Protein 5I4M (pdb70)

B-factor: mean 16.8, std 9.2, range [5.54, 63.01]

Structure (mmCIF, N/CA/C/O backbone):
data_5I4M
#
_entry.id   5I4M
#
_cell.length_a   47.460
_cell.length_b   124.230
_cell.length_c   77.040
_cell.angle_alpha   90.000
_cell.angle_beta   101.940
_cell.angle_gamma   90.000
#
_symmetry.space_group_name_H-M   'P 1 21 1'
#
loop_
_entity.id
_entity.type
_entity.pdbx_description
1 polymer 'Amidase, hydantoinase/carbamoylase family'
2 non-polymer 'ZINC ION'
3 non-polymer '3-PHOSPHOGLYCERIC ACID'
4 water water
#
loop_
_atom_site.group_PDB
_atom_site.id
_atom_site.type_symbol
_atom_site.label_atom_id
_atom_site.label_alt_id
_atom_site.label_comp_id
_atom_site.label_asym_id
_atom_site.label_entity_id
_atom_site.label_seq_id
_atom_site.pdbx_PDB_ins_code
_atom_site.Cartn_x
_atom_site.Cartn_y
_atom_site.Cartn_z
_atom_site.occupancy
_atom_site.B_iso_or_equiv
_atom_site.auth_seq_id
_atom_site.auth_comp_id
_atom_site.auth_asym_id
_atom_site.auth_atom_id
_atom_site.pdbx_PDB_model_num
ATOM 1 N N . ALA A 1 20 ? 9.440 -23.170 29.663 1.00 57.34 12 ALA A N 1
ATOM 2 C CA . ALA A 1 20 ? 8.668 -21.940 29.525 1.00 55.40 12 ALA A CA 1
ATOM 3 C C . ALA A 1 20 ? 9.085 -20.928 30.582 1.00 53.94 12 ALA A C 1
ATOM 4 O O . ALA A 1 20 ? 8.743 -19.750 30.494 1.00 50.78 12 ALA A O 1
ATOM 6 N N . LEU A 1 21 ? 9.821 -21.401 31.589 1.00 55.76 13 LEU A N 1
ATOM 7 C CA . LEU A 1 21 ? 10.360 -20.542 32.637 1.00 53.66 13 LEU A CA 1
ATOM 8 C C . LEU A 1 21 ? 11.883 -20.563 32.674 1.00 46.74 13 LEU A C 1
ATOM 9 O O . LEU A 1 21 ? 12.475 -20.046 33.629 1.00 47.65 13 LEU A O 1
ATOM 11 N N . ASP A 1 22 ? 12.530 -21.153 31.667 1.00 42.43 14 ASP A N 1
ATOM 12 C CA . ASP A 1 22 ? 13.984 -21.147 31.560 1.00 42.24 14 ASP A CA 1
ATOM 13 C C . ASP A 1 22 ? 14.484 -19.722 31.363 1.00 38.87 14 ASP A C 1
ATOM 14 O O . ASP A 1 22 ? 14.301 -19.135 30.292 1.00 39.54 14 ASP A O 1
ATOM 19 N N . THR A 1 23 ? 15.137 -19.171 32.383 1.00 37.66 15 THR A N 1
ATOM 20 C CA . THR A 1 23 ? 15.613 -17.796 32.364 1.00 32.40 15 THR A CA 1
ATOM 21 C C . THR A 1 23 ? 17.119 -17.701 32.161 1.00 31.60 15 THR A C 1
ATOM 22 O O . THR A 1 23 ? 17.681 -16.614 32.308 1.00 31.10 15 THR A O 1
ATOM 26 N N . SER A 1 24 ? 17.782 -18.812 31.821 1.00 31.88 16 SER A N 1
ATOM 27 C CA . SER A 1 24 ? 19.236 -18.794 31.661 1.00 35.13 16 SER A CA 1
ATOM 28 C C . SER A 1 24 ? 19.671 -17.911 30.496 1.00 34.72 16 SER A C 1
ATOM 29 O O . SER A 1 24 ? 20.791 -17.388 30.498 1.00 31.52 16 SER A O 1
ATOM 32 N N . ILE A 1 25 ? 18.811 -17.733 29.499 1.00 26.63 17 ILE A N 1
ATOM 33 C CA . ILE A 1 25 ? 19.087 -16.827 28.392 1.00 24.20 17 ILE A CA 1
ATOM 34 C C . ILE A 1 25 ? 18.536 -15.459 28.779 1.00 23.01 17 ILE A C 1
ATOM 35 O O . ILE A 1 25 ? 17.322 -15.243 28.769 1.00 24.42 17 ILE A O 1
ATOM 40 N N . LYS A 1 26 ? 19.423 -14.532 29.130 1.00 26.17 18 LYS A N 1
ATOM 41 C CA . LYS A 1 26 ? 18.980 -13.239 29.629 1.00 16.20 18 LYS A CA 1
ATOM 42 C C . LYS A 1 26 ? 20.001 -12.176 29.255 1.00 15.47 18 LYS A C 1
ATOM 43 O O . LYS A 1 26 ? 21.142 -12.479 28.898 1.00 17.30 18 LYS A O 1
ATOM 49 N N . VAL A 1 27 ? 19.571 -10.921 29.327 1.00 14.59 19 VAL A N 1
ATOM 50 C CA . VAL A 1 27 ? 20.423 -9.827 28.882 1.00 13.90 19 VAL A CA 1
ATOM 51 C C . VAL A 1 27 ? 21.464 -9.512 29.950 1.00 14.29 19 VAL A C 1
ATOM 52 O O . VAL A 1 27 ? 21.367 -9.940 31.107 1.00 15.06 19 VAL A O 1
ATOM 56 N N . ASP A 1 28 ? 22.488 -8.770 29.535 1.00 13.96 20 ASP A N 1
ATOM 57 C CA . ASP A 1 28 ? 23.468 -8.168 30.437 1.00 17.49 20 ASP A CA 1
ATOM 58 C C . ASP A 1 28 ? 22.930 -6.784 30.783 1.00 17.02 20 ASP A C 1
ATOM 59 O O . ASP A 1 28 ? 23.085 -5.838 30.010 1.00 15.50 20 ASP A O 1
ATOM 64 N N . GLY A 1 29 ? 22.275 -6.666 31.942 1.00 15.62 21 GLY A N 1
ATOM 65 C CA . GLY A 1 29 ? 21.586 -5.424 32.266 1.00 15.60 21 GLY A CA 1
ATOM 66 C C . GLY A 1 29 ? 22.522 -4.240 32.438 1.00 15.88 21 GLY A C 1
ATOM 67 O O . GLY A 1 29 ? 22.184 -3.112 32.073 1.00 16.63 21 GLY A O 1
ATOM 68 N N . ARG A 1 30 ? 23.701 -4.473 33.015 1.00 14.03 22 ARG A N 1
ATOM 69 C CA . ARG A 1 30 ? 24.648 -3.378 33.189 1.00 13.71 22 ARG A CA 1
ATOM 70 C C . ARG A 1 30 ? 25.202 -2.918 31.851 1.00 16.67 22 ARG A C 1
ATOM 71 O O . ARG A 1 30 ? 25.357 -1.713 31.619 1.00 18.32 22 ARG A O 1
ATOM 79 N N . ARG A 1 31 ? 25.505 -3.861 30.957 1.00 15.14 23 ARG A N 1
ATOM 80 C CA . ARG A 1 31 ? 25.978 -3.485 29.631 1.00 13.74 23 ARG A CA 1
ATOM 81 C C . ARG A 1 31 ? 24.963 -2.601 28.921 1.00 14.54 23 ARG A C 1
ATOM 82 O O . ARG A 1 31 ? 25.328 -1.586 28.318 1.00 14.74 23 ARG A O 1
ATOM 90 N N . LEU A 1 32 ? 23.676 -2.961 29.002 1.00 12.05 24 LEU A N 1
ATOM 91 C CA . LEU A 1 32 ? 22.630 -2.153 28.386 1.00 10.70 24 LEU A CA 1
ATOM 92 C C . LEU A 1 32 ? 22.524 -0.782 29.053 1.00 11.58 24 LEU A C 1
ATOM 93 O O . LEU A 1 32 ? 22.484 0.249 28.375 1.00 10.33 24 LEU A O 1
ATOM 98 N N . TRP A 1 33 ? 22.470 -0.756 30.388 1.00 12.46 25 TRP A N 1
ATOM 99 C CA . TRP A 1 33 ? 22.390 0.510 31.110 1.00 15.22 25 TRP A CA 1
ATOM 100 C C . TRP A 1 33 ? 23.561 1.420 30.767 1.00 16.78 25 TRP A C 1
ATOM 101 O O . TRP A 1 33 ? 23.375 2.615 30.503 1.00 11.27 25 TRP A O 1
ATOM 112 N N . ASP A 1 34 ? 24.783 0.876 30.776 1.00 14.72 26 ASP A N 1
ATOM 113 C CA . ASP A 1 34 ? 25.944 1.699 30.447 1.00 13.40 26 ASP A CA 1
ATOM 114 C C . ASP A 1 34 ? 25.874 2.215 29.017 1.00 14.86 26 ASP A C 1
ATOM 115 O O . ASP A 1 34 ? 26.311 3.337 28.739 1.00 12.88 26 ASP A O 1
ATOM 120 N N . SER A 1 35 ? 25.320 1.426 28.094 1.00 14.37 27 SER A N 1
ATOM 121 C CA . SER A 1 35 ? 25.188 1.938 26.740 1.00 10.60 27 SER A CA 1
ATOM 122 C C . SER A 1 35 ? 24.202 3.099 26.695 1.00 13.79 27 SER A C 1
ATOM 123 O O . SER A 1 35 ? 24.415 4.056 25.941 1.00 10.01 27 SER A O 1
ATOM 126 N N . LEU A 1 36 ? 23.150 3.056 27.526 1.00 9.63 28 LEU A N 1
ATOM 127 C CA . LEU A 1 36 ? 22.226 4.184 27.606 1.00 11.02 28 LEU A CA 1
ATOM 128 C C . LEU A 1 36 ? 22.913 5.417 28.180 1.00 11.57 28 LEU A C 1
ATOM 129 O O . LEU A 1 36 ? 22.735 6.527 27.669 1.00 10.09 28 LEU A O 1
ATOM 134 N N . MET A 1 37 ? 23.717 5.239 29.231 1.00 11.05 29 MET A N 1
ATOM 135 C CA . MET A 1 37 ? 24.424 6.380 29.794 1.00 11.39 29 MET A CA 1
ATOM 136 C C . MET A 1 37 ? 25.429 6.951 28.801 1.00 10.38 29 MET A C 1
ATOM 137 O O . MET A 1 37 ? 25.660 8.165 28.780 1.00 14.53 29 MET A O 1
ATOM 142 N N . GLU A 1 38 ? 26.027 6.095 27.974 1.00 13.59 30 GLU A N 1
ATOM 143 C CA . GLU A 1 38 ? 27.020 6.557 27.010 1.00 12.55 30 GLU A CA 1
ATOM 144 C C . GLU A 1 38 ? 26.363 7.373 25.896 1.00 11.20 30 GLU A C 1
ATOM 145 O O . GLU A 1 38 ? 26.809 8.478 25.577 1.00 12.82 30 GLU A O 1
ATOM 151 N N . VAL A 1 39 ? 25.286 6.854 25.306 1.00 9.23 31 VAL A N 1
ATOM 152 C CA . VAL A 1 39 ? 24.606 7.619 24.261 1.00 13.31 31 VAL A CA 1
ATOM 153 C C . VAL A 1 39 ? 23.942 8.877 24.824 1.00 10.80 31 VAL A C 1
ATOM 154 O O . VAL A 1 39 ? 23.786 9.878 24.110 1.00 10.51 31 VAL A O 1
ATOM 158 N N . ALA A 1 40 ? 23.566 8.871 26.105 1.00 9.29 32 ALA A N 1
ATOM 159 C CA . ALA A 1 40 ? 22.984 10.069 26.706 1.00 11.71 32 ALA A CA 1
ATOM 160 C C . ALA A 1 40 ? 23.938 11.262 26.693 1.00 12.30 32 ALA A C 1
ATOM 161 O O . ALA A 1 40 ? 23.482 12.397 26.850 1.00 13.22 32 ALA A O 1
ATOM 163 N N . LYS A 1 41 ? 25.250 11.037 26.546 1.00 9.87 33 LYS A N 1
ATOM 164 C CA . LYS A 1 41 ? 26.182 12.160 26.454 1.00 10.42 33 LYS A CA 1
ATOM 165 C C . LYS A 1 41 ? 26.023 12.950 25.159 1.00 14.36 33 LYS A C 1
ATOM 166 O O . LYS A 1 41 ? 26.438 14.114 25.096 1.00 12.67 33 LYS A O 1
ATOM 172 N N . ILE A 1 42 ? 25.458 12.337 24.122 1.00 10.63 34 ILE A N 1
ATOM 173 C CA . ILE A 1 42 ? 25.392 12.941 22.797 1.00 9.60 34 ILE A CA 1
ATOM 174 C C . ILE A 1 42 ? 24.184 13.871 22.782 1.00 9.04 34 ILE A C 1
ATOM 175 O O . ILE A 1 42 ? 23.045 13.430 22.623 1.00 10.18 34 ILE A O 1
ATOM 180 N N . GLY A 1 43 ? 24.436 15.169 22.948 1.00 11.04 35 GLY A N 1
ATOM 181 C CA . GLY A 1 43 ? 23.370 16.135 23.127 1.00 12.30 35 GLY A CA 1
ATOM 182 C C . GLY A 1 43 ? 22.926 16.318 24.560 1.00 16.23 35 GLY A C 1
ATOM 183 O O . GLY A 1 43 ? 21.819 16.819 24.792 1.00 10.13 35 GLY A O 1
ATOM 184 N N . ALA A 1 44 ? 23.746 15.924 25.534 1.00 11.70 36 ALA A N 1
ATOM 185 C CA . ALA A 1 44 ? 23.350 16.059 26.931 1.00 12.08 36 ALA A CA 1
ATOM 186 C C . ALA A 1 44 ? 23.040 17.512 27.272 1.00 16.68 36 ALA A C 1
ATOM 187 O O . ALA A 1 44 ? 23.726 18.436 26.825 1.00 15.28 36 ALA A O 1
ATOM 189 N N . THR A 1 45 ? 21.990 17.719 28.057 1.00 12.81 37 THR A N 1
ATOM 190 C CA . THR A 1 45 ? 21.615 19.068 28.446 1.00 16.28 37 THR A CA 1
ATOM 191 C C . THR A 1 45 ? 21.946 19.310 29.913 1.00 16.48 37 THR A C 1
ATOM 192 O O . THR A 1 45 ? 22.100 18.363 30.693 1.00 15.51 37 THR A O 1
ATOM 196 N N . PRO A 1 46 ? 22.063 20.573 30.329 1.00 14.40 38 PRO A N 1
ATOM 197 C CA . PRO A 1 46 ? 22.361 20.848 31.748 1.00 17.31 38 PRO A CA 1
ATOM 198 C C . PRO A 1 46 ? 21.375 20.220 32.723 1.00 20.01 38 PRO A C 1
ATOM 199 O O . PRO A 1 46 ? 21.779 19.828 33.822 1.00 16.77 38 PRO A O 1
ATOM 203 N N . LYS A 1 47 ? 20.096 20.104 32.364 1.00 16.93 39 LYS A N 1
ATOM 204 C CA . LYS A 1 47 ? 19.125 19.483 33.259 1.00 18.48 39 LYS A CA 1
ATOM 205 C C . LYS A 1 47 ? 19.183 17.960 33.240 1.00 20.58 39 LYS A C 1
ATOM 206 O O . LYS A 1 47 ? 18.377 17.318 33.925 1.00 18.49 39 LYS A O 1
ATOM 212 N N . GLY A 1 48 ? 20.100 17.369 32.479 1.00 18.91 40 GLY A N 1
ATOM 213 C CA . GLY A 1 48 ? 20.265 15.931 32.464 1.00 15.68 40 GLY A CA 1
ATOM 214 C C . GLY A 1 48 ? 19.435 15.204 31.436 1.00 15.08 40 GLY A C 1
ATOM 215 O O . GLY A 1 48 ? 19.228 13.995 31.576 1.00 15.58 40 GLY A O 1
ATOM 216 N N . GLY A 1 49 ? 18.921 15.909 30.427 1.00 10.80 41 GLY A N 1
ATOM 217 C CA . GLY A 1 49 ? 18.218 15.312 29.322 1.00 9.95 41 GLY A CA 1
ATOM 218 C C . GLY A 1 49 ? 19.046 15.307 28.054 1.00 13.56 41 GLY A C 1
ATOM 219 O O . GLY A 1 49 ? 20.285 15.366 28.076 1.00 11.95 41 GLY A O 1
ATOM 220 N N . VAL A 1 50 ? 18.352 15.231 26.927 1.00 8.93 42 VAL A N 1
ATOM 221 C CA . VAL A 1 50 ? 18.986 15.097 25.623 1.00 9.46 42 VAL A CA 1
ATOM 222 C C . VAL A 1 50 ? 18.281 16.030 24.651 1.00 11.36 42 VAL A C 1
ATOM 223 O O . VAL A 1 50 ? 17.053 15.990 24.528 1.00 11.59 42 VAL A O 1
ATOM 227 N N . CYS A 1 51 ? 19.054 16.862 23.965 1.00 11.87 43 CYS A N 1
ATOM 228 C CA . CYS A 1 51 ? 18.556 17.711 22.886 1.00 8.51 43 CYS A CA 1
ATOM 229 C C . CYS A 1 51 ? 19.278 17.258 21.623 1.00 8.48 43 CYS A C 1
ATOM 230 O O . CYS A 1 51 ? 20.364 17.753 21.305 1.00 11.13 43 CYS A O 1
ATOM 233 N N . ARG A 1 52 ? 18.678 16.294 20.914 1.00 8.71 44 ARG A N 1
ATOM 234 C CA . ARG A 1 52 ? 19.327 15.634 19.792 1.00 10.00 44 ARG A CA 1
ATOM 235 C C . ARG A 1 52 ? 18.294 15.535 18.675 1.00 11.74 44 ARG A C 1
ATOM 236 O O . ARG A 1 52 ? 17.764 14.467 18.378 1.00 10.12 44 ARG A O 1
ATOM 244 N N . LEU A 1 53 ? 18.001 16.675 18.058 1.00 9.32 45 LEU A N 1
ATOM 245 C CA . LEU A 1 53 ? 16.972 16.701 17.032 1.00 11.52 45 LEU A CA 1
ATOM 246 C C . LEU A 1 53 ? 17.405 15.884 15.820 1.00 10.55 45 LEU A C 1
ATOM 247 O O . LEU A 1 53 ? 18.597 15.739 15.527 1.00 8.68 45 LEU A O 1
ATOM 252 N N . ALA A 1 54 ? 16.410 15.329 15.123 1.00 8.24 46 ALA A N 1
ATOM 253 C CA . ALA A 1 54 ? 16.676 14.467 13.982 1.00 9.22 46 ALA A CA 1
ATOM 254 C C . ALA A 1 54 ? 17.538 15.169 12.938 1.00 11.76 46 ALA A C 1
ATOM 255 O O . ALA A 1 54 ? 17.320 16.335 12.605 1.00 11.22 46 ALA A O 1
ATOM 257 N N . LEU A 1 55 ? 18.517 14.431 12.414 1.00 8.43 47 LEU A N 1
ATOM 258 C CA . LEU A 1 55 ? 19.355 14.832 11.284 1.00 7.73 47 LEU A CA 1
ATOM 259 C C . LEU A 1 55 ? 20.220 16.052 11.590 1.00 10.56 47 LEU A C 1
ATOM 260 O O . LEU A 1 55 ? 20.691 16.730 10.668 1.00 11.48 47 LEU A O 1
ATOM 265 N N . THR A 1 56 ? 20.435 16.356 12.868 1.00 8.13 48 THR A N 1
ATOM 266 C CA . THR A 1 56 ? 21.508 17.256 13.268 1.00 10.32 48 THR A CA 1
ATOM 267 C C . THR A 1 56 ? 22.827 16.488 13.327 1.00 12.80 48 THR A C 1
ATOM 268 O O . THR A 1 56 ? 22.861 15.259 13.230 1.00 9.88 48 THR A O 1
ATOM 272 N N . ASP A 1 57 ? 23.929 17.223 13.531 1.00 9.60 49 ASP A N 1
ATOM 273 C CA . ASP A 1 57 ? 25.204 16.540 13.737 1.00 12.52 49 ASP A CA 1
ATOM 274 C C . ASP A 1 57 ? 25.169 15.635 14.963 1.00 10.80 49 ASP A C 1
ATOM 275 O O . ASP A 1 57 ? 25.887 14.624 15.008 1.00 10.77 49 ASP A O 1
ATOM 280 N N . LEU A 1 58 ? 24.374 15.991 15.981 1.00 11.15 50 LEU A N 1
ATOM 281 C CA . LEU A 1 58 ? 24.268 15.136 17.164 1.00 10.84 50 LEU A CA 1
ATOM 282 C C . LEU A 1 58 ? 23.548 13.831 16.837 1.00 11.81 50 LEU A C 1
ATOM 283 O O . LEU A 1 58 ? 23.970 12.756 17.275 1.00 9.60 50 LEU A O 1
ATOM 288 N N . ASP A 1 59 ? 22.461 13.908 16.067 1.00 7.92 51 ASP A N 1
ATOM 289 C CA . ASP A 1 59 ? 21.794 12.698 15.586 1.00 8.38 51 ASP A CA 1
ATOM 290 C C . ASP A 1 59 ? 22.762 11.840 14.778 1.00 9.73 51 ASP A C 1
ATOM 291 O O . ASP A 1 59 ? 22.818 10.617 14.952 1.00 11.92 51 ASP A O 1
ATOM 296 N N . LYS A 1 60 ? 23.558 12.480 13.917 1.00 9.26 52 LYS A N 1
ATOM 297 C CA . LYS A 1 60 ? 24.576 11.776 13.139 1.00 10.28 52 LYS A CA 1
ATOM 298 C C . LYS A 1 60 ? 25.539 11.017 14.039 1.00 12.21 52 LYS A C 1
ATOM 299 O O . LYS A 1 60 ? 25.883 9.867 13.752 1.00 9.14 52 LYS A O 1
ATOM 305 N N . ALA A 1 61 ? 26.001 11.652 15.122 1.00 9.16 53 ALA A N 1
ATOM 306 C CA . ALA A 1 61 ? 26.983 11.005 15.987 1.00 10.56 53 ALA A CA 1
ATOM 307 C C . ALA A 1 61 ? 26.386 9.801 16.707 1.00 9.53 53 ALA A C 1
ATOM 308 O O . ALA A 1 61 ? 27.054 8.768 16.855 1.00 10.90 53 ALA A O 1
ATOM 310 N N . ALA A 1 62 ? 25.133 9.898 17.156 1.00 11.24 54 ALA A N 1
ATOM 311 C CA . ALA A 1 62 ? 24.517 8.738 17.798 1.00 11.95 54 ALA A CA 1
ATOM 312 C C . ALA A 1 62 ? 24.379 7.577 16.818 1.00 12.39 54 ALA A C 1
ATOM 313 O O . ALA A 1 62 ? 24.653 6.420 17.168 1.00 9.65 54 ALA A O 1
ATOM 315 N N . ARG A 1 63 ? 23.928 7.865 15.592 1.00 9.06 55 ARG A N 1
ATOM 316 C CA . ARG A 1 63 ? 23.879 6.848 14.544 1.00 8.32 55 ARG A CA 1
ATOM 317 C C . ARG A 1 63 ? 25.249 6.226 14.306 1.00 8.80 55 ARG A C 1
ATOM 318 O O . ARG A 1 63 ? 25.392 4.995 14.295 1.00 11.38 55 ARG A O 1
ATOM 326 N N . ASP A 1 64 ? 26.268 7.065 14.073 1.00 9.27 56 ASP A N 1
ATOM 327 C CA . ASP A 1 64 ? 27.612 6.546 13.821 1.00 10.04 56 ASP A CA 1
ATOM 328 C C . ASP A 1 64 ? 28.072 5.630 14.948 1.00 12.66 56 ASP A C 1
ATOM 329 O O . ASP A 1 64 ? 28.666 4.568 14.705 1.00 11.93 56 ASP A O 1
ATOM 334 N N . LEU A 1 65 ? 27.833 6.042 16.189 1.00 9.84 57 LEU A N 1
ATOM 335 C CA . LEU A 1 65 ? 28.334 5.294 17.335 1.00 10.23 57 LEU A CA 1
ATOM 336 C C . LEU A 1 65 ? 27.681 3.925 17.408 1.00 11.98 57 LEU A C 1
ATOM 337 O O . LEU A 1 65 ? 28.360 2.900 17.564 1.00 11.07 57 LEU A O 1
ATOM 342 N N . ILE A 1 66 ? 26.360 3.893 17.250 1.00 10.46 58 ILE A N 1
ATOM 343 C CA . ILE A 1 66 ? 25.614 2.646 17.359 1.00 11.21 58 ILE A CA 1
ATOM 344 C C . ILE A 1 66 ? 25.927 1.726 16.185 1.00 11.35 58 ILE A C 1
ATOM 345 O O . ILE A 1 66 ? 26.102 0.515 16.364 1.00 14.88 58 ILE A O 1
ATOM 350 N N . VAL A 1 67 ? 26.020 2.280 14.971 1.00 9.63 59 VAL A N 1
ATOM 351 C CA . VAL A 1 67 ? 26.445 1.478 13.821 1.00 10.24 59 VAL A CA 1
ATOM 352 C C . VAL A 1 67 ? 27.794 0.819 14.091 1.00 12.67 59 VAL A C 1
ATOM 353 O O . VAL A 1 67 ? 27.994 -0.366 13.791 1.00 12.08 59 VAL A O 1
ATOM 357 N N . GLY A 1 68 ? 28.739 1.567 14.665 1.00 11.26 60 GLY A N 1
ATOM 358 C CA . GLY A 1 68 ? 30.028 0.971 15.001 1.00 12.10 60 GLY A CA 1
ATOM 359 C C . GLY A 1 68 ? 29.906 -0.178 15.987 1.00 17.70 60 GLY A C 1
ATOM 360 O O . GLY A 1 68 ? 30.552 -1.221 15.827 1.00 12.92 60 GLY A O 1
ATOM 361 N N . TRP A 1 69 ? 29.077 -0.004 17.021 1.00 14.40 61 TRP A N 1
ATOM 362 C CA . TRP A 1 69 ? 28.853 -1.078 17.982 1.00 11.61 61 TRP A CA 1
ATOM 363 C C . TRP A 1 69 ? 28.217 -2.288 17.315 1.00 15.12 61 TRP A C 1
ATOM 364 O O . TRP A 1 69 ? 28.591 -3.434 17.596 1.00 14.79 61 TRP A O 1
ATOM 375 N N . ALA A 1 70 ? 27.233 -2.056 16.447 1.00 11.26 62 ALA A N 1
ATOM 376 C CA . ALA A 1 70 ? 26.568 -3.180 15.799 1.00 12.97 62 ALA A CA 1
ATOM 377 C C . ALA A 1 70 ? 27.538 -3.956 14.927 1.00 15.25 62 ALA A C 1
ATOM 378 O O . ALA A 1 70 ? 27.513 -5.191 14.908 1.00 15.01 62 ALA A O 1
ATOM 380 N N . LYS A 1 71 ? 28.395 -3.250 14.181 1.00 12.75 63 LYS A N 1
ATOM 381 C CA . LYS A 1 71 ? 29.367 -3.954 13.352 1.00 13.81 63 LYS A CA 1
ATOM 382 C C . LYS A 1 71 ? 30.309 -4.776 14.215 1.00 14.52 63 LYS A C 1
ATOM 383 O O . LYS A 1 71 ? 30.671 -5.906 13.856 1.00 15.39 63 LYS A O 1
ATOM 389 N N . ALA A 1 72 ? 30.709 -4.230 15.365 1.00 16.98 64 ALA A N 1
ATOM 390 C CA . ALA A 1 72 ? 31.580 -4.976 16.266 1.00 18.84 64 ALA A CA 1
ATOM 391 C C . ALA A 1 72 ? 30.881 -6.204 16.824 1.00 17.63 64 ALA A C 1
ATOM 392 O O . ALA A 1 72 ? 31.550 -7.163 17.218 1.00 16.07 64 ALA A O 1
ATOM 394 N N . ALA A 1 73 ? 29.552 -6.198 16.863 1.00 15.82 65 ALA A N 1
ATOM 395 C CA . ALA A 1 73 ? 28.793 -7.363 17.287 1.00 16.05 65 ALA A CA 1
ATOM 396 C C . ALA A 1 73 ? 28.435 -8.274 16.117 1.00 18.63 65 ALA A C 1
ATOM 397 O O . ALA A 1 73 ? 27.535 -9.111 16.248 1.00 21.71 65 ALA A O 1
ATOM 399 N N . GLY A 1 74 ? 29.109 -8.119 14.977 1.00 19.74 66 GLY A N 1
ATOM 400 C CA . GLY A 1 74 ? 28.916 -9.011 13.847 1.00 18.34 66 GLY A CA 1
ATOM 401 C C . GLY A 1 74 ? 27.747 -8.686 12.940 1.00 23.00 66 GLY A C 1
ATOM 402 O O . GLY A 1 74 ? 27.333 -9.543 12.155 1.00 24.24 66 GLY A O 1
ATOM 403 N N . CYS A 1 75 ? 27.195 -7.479 13.017 1.00 14.52 67 CYS A N 1
ATOM 404 C CA . CYS A 1 75 ? 26.092 -7.091 12.153 1.00 14.02 67 CYS A CA 1
ATOM 405 C C . CYS A 1 75 ? 26.592 -6.533 10.829 1.00 20.43 67 CYS A C 1
ATOM 406 O O . CYS A 1 75 ? 27.642 -5.887 10.757 1.00 18.94 67 CYS A O 1
ATOM 409 N N . THR A 1 76 ? 25.818 -6.789 9.777 1.00 17.89 68 THR A N 1
ATOM 410 C CA . THR A 1 76 ? 25.959 -6.093 8.509 1.00 17.25 68 THR A CA 1
ATOM 411 C C . THR A 1 76 ? 24.946 -4.954 8.479 1.00 14.98 68 THR A C 1
ATOM 412 O O . THR A 1 76 ? 23.836 -5.081 9.000 1.00 17.93 68 THR A O 1
ATOM 416 N N . VAL A 1 77 ? 25.342 -3.825 7.904 1.00 14.99 69 VAL A N 1
ATOM 417 C CA . VAL A 1 77 ? 24.565 -2.598 8.025 1.00 12.64 69 VAL A CA 1
ATOM 418 C C . VAL A 1 77 ? 24.190 -2.098 6.637 1.00 12.91 69 VAL A C 1
ATOM 419 O O . VAL A 1 77 ? 25.032 -2.056 5.733 1.00 14.73 69 VAL A O 1
ATOM 423 N N . THR A 1 78 ? 22.929 -1.704 6.483 1.00 12.29 70 THR A N 1
ATOM 424 C CA . THR A 1 78 ? 22.443 -1.031 5.290 1.00 12.44 70 THR A CA 1
ATOM 425 C C . THR A 1 78 ? 21.668 0.203 5.737 1.00 14.88 70 THR A C 1
ATOM 426 O O . THR A 1 78 ? 21.205 0.289 6.875 1.00 11.90 70 THR A O 1
ATOM 430 N N . VAL A 1 79 ? 21.560 1.175 4.838 1.00 12.01 71 VAL A N 1
ATOM 431 C CA . VAL A 1 79 ? 20.871 2.431 5.100 1.00 11.75 71 VAL A CA 1
ATOM 432 C C . VAL A 1 79 ? 19.960 2.687 3.913 1.00 12.17 71 VAL A C 1
ATOM 433 O O . VAL A 1 79 ? 20.414 2.616 2.768 1.00 14.39 71 VAL A O 1
ATOM 437 N N . ASP A 1 80 ? 18.678 2.957 4.171 1.00 12.41 72 ASP A N 1
ATOM 438 C CA . ASP A 1 80 ? 17.770 3.131 3.045 1.00 11.32 72 ASP A CA 1
ATOM 439 C C . ASP A 1 80 ? 17.657 4.614 2.669 1.00 10.68 72 ASP A C 1
ATOM 440 O O . ASP A 1 80 ? 18.343 5.481 3.219 1.00 12.76 72 ASP A O 1
ATOM 445 N N . THR A 1 81 ? 16.800 4.904 1.685 1.00 10.99 73 THR A N 1
ATOM 446 C CA . THR A 1 81 ? 16.662 6.249 1.134 1.00 13.89 73 THR A CA 1
ATOM 447 C C . THR A 1 81 ? 16.042 7.249 2.104 1.00 13.33 73 THR A C 1
ATOM 448 O O . THR A 1 81 ? 16.111 8.455 1.845 1.00 15.74 73 THR A O 1
ATOM 452 N N . MET A 1 82 ? 15.417 6.797 3.185 1.00 10.75 74 MET A N 1
ATOM 453 C CA . MET A 1 82 ? 14.958 7.694 4.239 1.00 11.19 74 MET A CA 1
ATOM 454 C C . MET A 1 82 ? 15.930 7.746 5.406 1.00 9.88 74 MET A C 1
ATOM 455 O O . MET A 1 82 ? 15.594 8.308 6.450 1.00 8.92 74 MET A O 1
ATOM 460 N N . GLY A 1 83 ? 17.114 7.159 5.261 1.00 11.02 75 GLY A N 1
ATOM 461 C CA . GLY A 1 83 ? 18.083 7.183 6.340 1.00 10.80 75 GLY A CA 1
ATOM 462 C C . GLY A 1 83 ? 17.852 6.174 7.442 1.00 10.87 75 GLY A C 1
ATOM 463 O O . GLY A 1 83 ? 18.579 6.201 8.444 1.00 11.87 75 GLY A O 1
ATOM 464 N N . ASN A 1 84 ? 16.866 5.291 7.300 1.00 10.29 76 ASN A N 1
ATOM 465 C CA . ASN A 1 84 ? 16.685 4.228 8.275 1.00 7.93 76 ASN A CA 1
ATOM 466 C C . ASN A 1 84 ? 17.890 3.297 8.228 1.00 9.51 76 ASN A C 1
ATOM 467 O O . ASN A 1 84 ? 18.405 2.973 7.152 1.00 9.50 76 ASN A O 1
ATOM 472 N N . VAL A 1 85 ? 18.345 2.867 9.403 1.00 8.18 77 VAL A N 1
ATOM 473 C CA . VAL A 1 85 ? 19.572 2.077 9.532 1.00 8.65 77 VAL A CA 1
ATOM 474 C C . VAL A 1 85 ? 19.187 0.667 9.955 1.00 9.97 77 VAL A C 1
ATOM 475 O O . VAL A 1 85 ? 18.550 0.484 10.998 1.00 12.78 77 VAL A O 1
ATOM 479 N N . PHE A 1 86 ? 19.614 -0.332 9.176 1.00 10.52 78 PHE A N 1
ATOM 480 C CA . PHE A 1 86 ? 19.278 -1.730 9.424 1.00 9.87 78 PHE A CA 1
ATOM 481 C C . PHE A 1 86 ? 20.545 -2.488 9.797 1.00 10.61 78 PHE A C 1
ATOM 482 O O . PHE A 1 86 ? 21.453 -2.640 8.975 1.00 15.16 78 PHE A O 1
ATOM 490 N N . MET A 1 87 ? 20.598 -2.954 11.037 1.00 10.87 79 MET A N 1
ATOM 491 C CA . MET A 1 87 ? 21.735 -3.695 11.562 1.00 11.71 79 MET A CA 1
ATOM 492 C C . MET A 1 87 ? 21.305 -5.149 11.705 1.00 14.45 79 MET A C 1
ATOM 493 O O . MET A 1 87 ? 20.460 -5.473 12.546 1.00 14.09 79 MET A O 1
ATOM 498 N N . ARG A 1 88 ? 21.879 -6.017 10.876 1.00 13.38 80 ARG A N 1
ATOM 499 C CA . ARG A 1 88 ? 21.358 -7.359 10.649 1.00 13.74 80 ARG A CA 1
ATOM 500 C C . ARG A 1 88 ? 22.294 -8.419 11.218 1.00 16.66 80 ARG A C 1
ATOM 501 O O . ARG A 1 88 ? 23.492 -8.429 10.912 1.00 16.30 80 ARG A O 1
ATOM 509 N N . ARG A 1 89 ? 21.740 -9.322 12.027 1.00 14.19 81 ARG A N 1
ATOM 510 C CA . ARG A 1 89 ? 22.451 -10.508 12.498 1.00 17.35 81 ARG A CA 1
ATOM 511 C C . ARG A 1 89 ? 21.924 -11.716 11.732 1.00 16.91 81 ARG A C 1
ATOM 512 O O . ARG A 1 89 ? 20.751 -12.078 11.871 1.00 18.66 81 ARG A O 1
ATOM 520 N N . ALA A 1 90 ? 22.793 -12.341 10.939 1.00 17.40 82 ALA A N 1
ATOM 521 C CA . ALA A 1 90 ? 22.381 -13.442 10.075 1.00 17.68 82 ALA A CA 1
ATOM 522 C C . ALA A 1 90 ? 21.687 -14.549 10.863 1.00 18.07 82 ALA A C 1
ATOM 523 O O . ALA A 1 90 ? 22.015 -14.824 12.018 1.00 19.98 82 ALA A O 1
ATOM 525 N N . GLY A 1 91 ? 20.714 -15.196 10.215 1.00 19.89 83 GLY A N 1
ATOM 526 C CA . GLY A 1 91 ? 20.121 -16.408 10.731 1.00 19.35 83 GLY A CA 1
ATOM 527 C C . GLY A 1 91 ? 20.639 -17.640 10.001 1.00 25.24 83 GLY A C 1
ATOM 528 O O . GLY A 1 91 ? 21.478 -17.567 9.106 1.00 22.32 83 GLY A O 1
ATOM 529 N N . ARG A 1 92 ? 20.108 -18.798 10.403 1.00 24.97 84 ARG A N 1
ATOM 530 C CA . ARG A 1 92 ? 20.495 -20.045 9.747 1.00 27.41 84 ARG A CA 1
ATOM 531 C C . ARG A 1 92 ? 20.021 -20.075 8.297 1.00 29.94 84 ARG A C 1
ATOM 532 O O . ARG A 1 92 ? 20.710 -20.612 7.424 1.00 28.83 84 ARG A O 1
ATOM 540 N N . VAL A 1 93 ? 18.855 -19.499 8.020 1.00 29.53 85 VAL A N 1
ATOM 541 C CA . VAL A 1 93 ? 18.270 -19.511 6.683 1.00 23.88 85 VAL A CA 1
ATOM 542 C C . VAL A 1 93 ? 18.572 -18.164 6.047 1.00 26.56 85 VAL A C 1
ATOM 543 O O . VAL A 1 93 ? 18.048 -17.131 6.479 1.00 30.60 85 VAL A O 1
ATOM 547 N N . ALA A 1 94 ? 19.421 -18.175 5.019 1.00 30.28 86 ALA A N 1
ATOM 548 C CA . ALA A 1 94 ? 19.985 -16.931 4.503 1.00 30.25 86 ALA A CA 1
ATOM 549 C C . ALA A 1 94 ? 18.905 -15.983 3.990 1.00 26.62 86 ALA A C 1
ATOM 550 O O . ALA A 1 94 ? 18.980 -14.768 4.210 1.00 27.00 86 ALA A O 1
ATOM 552 N N . ASP A 1 95 ? 17.893 -16.507 3.304 1.00 29.14 87 ASP A N 1
ATOM 553 C CA . ASP A 1 95 ? 16.898 -15.644 2.686 1.00 33.43 87 ASP A CA 1
ATOM 554 C C . ASP A 1 95 ? 15.612 -15.555 3.499 1.00 29.14 87 ASP A C 1
ATOM 555 O O . ASP A 1 95 ? 14.590 -15.095 2.979 1.00 31.07 87 ASP A O 1
ATOM 560 N N . ALA A 1 96 ? 15.638 -15.977 4.759 1.00 25.50 88 ALA A N 1
ATOM 561 C CA . ALA A 1 96 ? 14.438 -15.896 5.579 1.00 21.26 88 ALA A CA 1
ATOM 562 C C . ALA A 1 96 ? 14.125 -14.442 5.904 1.00 19.44 88 ALA A C 1
ATOM 563 O O . ALA A 1 96 ? 15.020 -13.596 6.003 1.00 18.21 88 ALA A O 1
ATOM 565 N N . ALA A 1 97 ? 12.838 -14.153 6.045 1.00 18.43 89 ALA A N 1
ATOM 566 C CA . ALA A 1 97 ? 12.418 -12.822 6.441 1.00 18.49 89 ALA A CA 1
ATOM 567 C C . ALA A 1 97 ? 12.867 -12.547 7.874 1.00 19.32 89 ALA A C 1
ATOM 568 O O . ALA A 1 97 ? 12.846 -13.451 8.717 1.00 20.08 89 ALA A O 1
ATOM 570 N N . PRO A 1 98 ? 13.296 -11.328 8.179 1.00 15.12 90 PRO A N 1
ATOM 571 C CA . PRO A 1 98 ? 13.865 -11.060 9.500 1.00 14.41 90 PRO A CA 1
ATOM 572 C C . PRO A 1 98 ? 12.801 -10.803 10.552 1.00 14.56 90 PRO A C 1
ATOM 573 O O . PRO A 1 98 ? 11.681 -10.382 10.257 1.00 19.30 90 PRO A O 1
ATOM 577 N N . VAL A 1 99 ? 13.172 -11.076 11.798 1.00 14.41 91 VAL A N 1
ATOM 578 C CA . VAL A 1 99 ? 12.454 -10.554 12.952 1.00 12.98 91 VAL A CA 1
ATOM 579 C C . VAL A 1 99 ? 13.165 -9.273 13.355 1.00 15.09 91 VAL A C 1
ATOM 580 O O . VAL A 1 99 ? 14.370 -9.287 13.622 1.00 16.04 91 VAL A O 1
ATOM 584 N N . VAL A 1 100 ? 12.444 -8.159 13.359 1.00 11.27 92 VAL A N 1
ATOM 585 C CA . VAL A 1 100 ? 13.112 -6.876 13.528 1.00 10.46 92 VAL A CA 1
ATOM 586 C C . VAL A 1 100 ? 12.673 -6.236 14.833 1.00 11.08 92 VAL A C 1
ATOM 587 O O . VAL A 1 100 ? 11.580 -6.483 15.350 1.00 14.60 92 VAL A O 1
ATOM 591 N N . THR A 1 101 ? 13.562 -5.415 15.374 1.00 10.67 93 THR A N 1
ATOM 592 C CA . THR A 1 101 ? 13.243 -4.573 16.507 1.00 8.82 93 THR A CA 1
ATOM 593 C C . THR A 1 101 ? 13.906 -3.233 16.261 1.00 16.75 93 THR A C 1
ATOM 594 O O . THR A 1 101 ? 14.692 -3.069 15.328 1.00 13.25 93 THR A O 1
ATOM 598 N N . GLY A 1 102 ? 13.605 -2.272 17.113 1.00 17.24 94 GLY A N 1
ATOM 599 C CA . GLY A 1 102 ? 14.237 -0.992 16.929 1.00 14.49 94 GLY A CA 1
ATOM 600 C C . GLY A 1 102 ? 13.314 0.152 17.246 1.00 12.65 94 GLY A C 1
ATOM 601 O O . GLY A 1 102 ? 12.153 -0.044 17.625 1.00 11.31 94 GLY A O 1
ATOM 602 N N . SER A 1 103 ? 13.825 1.362 17.068 1.00 7.73 95 SER A N 1
ATOM 603 C CA . SER A 1 103 ? 13.124 2.547 17.531 1.00 8.65 95 SER A CA 1
ATOM 604 C C . SER A 1 103 ? 13.826 3.753 16.924 1.00 8.77 95 SER A C 1
ATOM 605 O O . SER A 1 103 ? 14.346 3.667 15.806 1.00 9.62 95 SER A O 1
ATOM 608 N N . HIS A 1 104 ? 13.875 4.867 17.640 1.00 8.69 96 HIS A N 1
ATOM 609 C CA . HIS A 1 104 ? 14.480 6.075 17.106 1.00 6.84 96 HIS A CA 1
ATOM 610 C C . HIS A 1 104 ? 15.582 6.580 18.023 1.00 7.77 96 HIS A C 1
ATOM 611 O O . HIS A 1 104 ? 15.509 6.448 19.246 1.00 8.62 96 HIS A O 1
ATOM 618 N N . ALA A 1 105 ? 16.593 7.185 17.421 1.00 5.89 97 ALA A N 1
ATOM 619 C CA . ALA A 1 105 ? 17.655 7.807 18.193 1.00 6.23 97 ALA A CA 1
ATOM 620 C C . ALA A 1 105 ? 17.493 9.316 18.327 1.00 8.11 97 ALA A C 1
ATOM 621 O O . ALA A 1 105 ? 18.187 9.924 19.148 1.00 12.36 97 ALA A O 1
ATOM 623 N N . ASP A 1 106 ? 16.605 9.932 17.545 1.00 8.46 98 ASP A N 1
ATOM 624 C CA . ASP A 1 106 ? 16.390 11.367 17.644 1.00 11.35 98 ASP A CA 1
ATOM 625 C C . ASP A 1 106 ? 15.507 11.678 18.847 1.00 10.80 98 ASP A C 1
ATOM 626 O O . ASP A 1 106 ? 14.783 10.817 19.355 1.00 9.89 98 ASP A O 1
ATOM 631 N N . SER A 1 107 ? 15.579 12.926 19.314 1.00 8.38 99 SER A N 1
ATOM 632 C CA . SER A 1 107 ? 14.843 13.331 20.501 1.00 6.33 99 SER A CA 1
ATOM 633 C C . SER A 1 107 ? 14.125 14.651 20.275 1.00 6.52 99 SER A C 1
ATOM 634 O O . SER A 1 107 ? 14.314 15.339 19.269 1.00 6.77 99 SER A O 1
ATOM 637 N N . GLN A 1 108 ? 13.297 14.988 21.254 1.00 7.58 100 GLN A N 1
ATOM 638 C CA . GLN A 1 108 ? 12.733 16.314 21.374 1.00 8.34 100 GLN A CA 1
ATOM 639 C C . GLN A 1 108 ? 13.799 17.289 21.860 1.00 7.54 100 GLN A C 1
ATOM 640 O O . GLN A 1 108 ? 14.834 16.873 22.389 1.00 8.80 100 GLN A O 1
ATOM 646 N N . PRO A 1 109 ? 13.559 18.597 21.705 1.00 7.98 101 PRO A N 1
ATOM 647 C CA . PRO A 1 109 ? 14.480 19.580 22.298 1.00 10.17 101 PRO A CA 1
ATOM 648 C C . PRO A 1 109 ? 14.557 19.461 23.808 1.00 11.40 101 PRO A C 1
ATOM 649 O O . PRO A 1 109 ? 15.623 19.691 24.390 1.00 11.74 101 PRO A O 1
ATOM 653 N N . THR A 1 110 ? 13.446 19.126 24.457 1.00 9.19 102 THR A N 1
ATOM 654 C CA . THR A 1 110 ? 13.408 18.797 25.885 1.00 9.30 102 THR A CA 1
ATOM 655 C C . THR A 1 110 ? 13.347 17.287 26.071 1.00 12.12 102 THR A C 1
ATOM 656 O O . THR A 1 110 ? 12.527 16.752 26.826 1.00 11.54 102 THR A O 1
ATOM 660 N N . GLY A 1 111 ? 14.205 16.573 25.365 1.00 9.81 103 GLY A N 1
ATOM 661 C CA . GLY A 1 111 ? 14.101 15.131 25.347 1.00 10.32 103 GLY A CA 1
ATOM 662 C C . GLY A 1 111 ? 14.714 14.464 26.566 1.00 9.64 103 GLY A C 1
ATOM 663 O O . GLY A 1 111 ? 15.573 15.005 27.268 1.00 10.87 103 GLY A O 1
ATOM 664 N N . GLY A 1 112 ? 14.265 13.235 26.804 1.00 12.11 104 GLY A N 1
ATOM 665 C CA . GLY A 1 112 ? 14.799 12.419 27.870 1.00 8.88 104 GLY A CA 1
ATOM 666 C C . GLY A 1 112 ? 15.830 11.431 27.357 1.00 7.95 104 GLY A C 1
ATOM 667 O O . GLY A 1 112 ? 16.041 11.270 26.157 1.00 8.76 104 GLY A O 1
ATOM 668 N N . ARG A 1 113 ? 16.466 10.751 28.307 1.00 8.94 105 ARG A N 1
ATOM 669 C CA . ARG A 1 113 ? 17.520 9.795 27.998 1.00 8.17 105 ARG A CA 1
ATOM 670 C C . ARG A 1 113 ? 16.998 8.425 27.588 1.00 8.54 105 ARG A C 1
ATOM 671 O O . ARG A 1 113 ? 17.811 7.535 27.313 1.00 8.13 105 ARG A O 1
ATOM 679 N N . PHE A 1 114 ? 15.679 8.226 27.522 1.00 8.49 106 PHE A N 1
ATOM 680 C CA . PHE A 1 114 ? 15.155 6.889 27.272 1.00 7.58 106 PHE A CA 1
ATOM 681 C C . PHE A 1 114 ? 14.186 6.799 26.095 1.00 7.14 106 PHE A C 1
ATOM 682 O O . PHE A 1 114 ? 14.108 5.750 25.440 1.00 7.78 106 PHE A O 1
ATOM 690 N N . ASP A 1 115 ? 13.426 7.860 25.824 1.00 9.47 107 ASP A N 1
ATOM 691 C CA . ASP A 1 115 ? 12.450 7.824 24.732 1.00 7.08 107 ASP A CA 1
ATOM 692 C C . ASP A 1 115 ? 13.160 7.474 23.431 1.00 7.36 107 ASP A C 1
ATOM 693 O O . ASP A 1 115 ? 14.136 8.129 23.051 1.00 8.43 107 ASP A O 1
ATOM 698 N N . GLY A 1 116 ? 12.717 6.393 22.790 1.00 7.61 108 GLY A N 1
ATOM 699 C CA . GLY A 1 116 ? 13.339 5.944 21.556 1.00 7.04 108 GLY A CA 1
ATOM 700 C C . GLY A 1 116 ? 14.669 5.222 21.699 1.00 7.90 108 GLY A C 1
ATOM 701 O O . GLY A 1 116 ? 14.829 4.096 21.215 1.00 7.81 108 GLY A O 1
ATOM 702 N N . ILE A 1 117 ? 15.650 5.860 22.334 1.00 7.92 109 ILE A N 1
ATOM 703 C CA . ILE A 1 117 ? 16.986 5.268 22.336 1.00 7.64 109 ILE A CA 1
ATOM 704 C C . ILE A 1 117 ? 16.999 3.947 23.106 1.00 10.99 109 ILE A C 1
ATOM 705 O O . ILE A 1 117 ? 17.769 3.036 22.777 1.00 7.92 109 ILE A O 1
ATOM 710 N N . TYR A 1 118 ? 16.144 3.802 24.120 1.00 6.93 110 TYR A N 1
ATOM 711 C CA . TYR A 1 118 ? 16.058 2.529 24.838 1.00 9.29 110 TYR A CA 1
ATOM 712 C C . TYR A 1 118 ? 15.723 1.381 23.887 1.00 9.22 110 TYR A C 1
ATOM 713 O O . TYR A 1 118 ? 16.336 0.310 23.951 1.00 7.62 110 TYR A O 1
ATOM 722 N N . GLY A 1 119 ? 14.773 1.591 22.975 1.00 10.07 111 GLY A N 1
ATOM 723 C CA . GLY A 1 119 ? 14.411 0.515 22.058 1.00 9.92 111 GLY A CA 1
ATOM 724 C C . GLY A 1 119 ? 15.526 0.160 21.091 1.00 12.07 111 GLY A C 1
ATOM 725 O O . GLY A 1 119 ? 15.698 -1.009 20.729 1.00 10.97 111 GLY A O 1
ATOM 726 N N . VAL A 1 120 ? 16.298 1.158 20.659 1.00 6.90 112 VAL A N 1
ATOM 727 C CA . VAL A 1 120 ? 17.443 0.884 19.801 1.00 8.15 112 VAL A CA 1
ATOM 728 C C . VAL A 1 120 ? 18.502 0.111 20.572 1.00 8.23 112 VAL A C 1
ATOM 729 O O . VAL A 1 120 ? 18.980 -0.938 20.125 1.00 8.96 112 VAL A O 1
ATOM 733 N N . LEU A 1 121 ? 18.886 0.621 21.742 1.00 10.68 113 LEU A N 1
ATOM 734 C CA . LEU A 1 121 ? 19.954 -0.016 22.505 1.00 9.92 113 LEU A CA 1
ATOM 735 C C . LEU A 1 121 ? 19.500 -1.337 23.115 1.00 12.08 113 LEU A C 1
ATOM 736 O O . LEU A 1 121 ? 20.323 -2.239 23.313 1.00 10.25 113 LEU A O 1
ATOM 741 N N . GLY A 1 122 ? 18.210 -1.461 23.441 1.00 11.97 114 GLY A N 1
ATOM 742 C CA . GLY A 1 122 ? 17.675 -2.761 23.817 1.00 9.56 114 GLY A CA 1
ATOM 743 C C . GLY A 1 122 ? 17.834 -3.780 22.703 1.00 10.77 114 GLY A C 1
ATOM 744 O O . GLY A 1 122 ? 18.190 -4.936 22.948 1.00 11.59 114 GLY A O 1
ATOM 745 N N . GLY A 1 123 ? 17.597 -3.358 21.459 1.00 9.63 115 GLY A N 1
ATOM 746 C CA . GLY A 1 123 ? 17.833 -4.250 20.335 1.00 8.96 115 GLY A CA 1
ATOM 747 C C . GLY A 1 123 ? 19.289 -4.654 20.221 1.00 12.71 115 GLY A C 1
ATOM 748 O O . GLY A 1 123 ? 19.604 -5.831 20.030 1.00 11.89 115 GLY A O 1
ATOM 749 N N . LEU A 1 124 ? 20.200 -3.676 20.333 1.00 9.15 116 LEU A N 1
ATOM 750 C CA . LEU A 1 124 ? 21.626 -3.994 20.299 1.00 9.65 116 LEU A CA 1
ATOM 751 C C . LEU A 1 124 ? 21.993 -4.991 21.393 1.00 12.24 116 LEU A C 1
ATOM 752 O O . LEU A 1 124 ? 22.795 -5.908 21.168 1.00 10.90 116 LEU A O 1
ATOM 757 N N . GLU A 1 125 ? 21.408 -4.832 22.582 1.00 14.55 117 GLU A N 1
ATOM 758 C CA . GLU A 1 125 ? 21.682 -5.761 23.678 1.00 13.07 117 GLU A CA 1
ATOM 759 C C . GLU A 1 125 ? 21.147 -7.156 23.377 1.00 12.80 117 GLU A C 1
ATOM 760 O O . GLU A 1 125 ? 21.760 -8.148 23.784 1.00 14.91 117 GLU A O 1
ATOM 766 N N . VAL A 1 126 ? 20.025 -7.259 22.653 1.00 11.00 118 VAL A N 1
ATOM 767 C CA . VAL A 1 126 ? 19.551 -8.573 22.214 1.00 11.61 118 VAL A CA 1
ATOM 768 C C . VAL A 1 126 ? 20.584 -9.228 21.307 1.00 12.16 118 VAL A C 1
ATOM 769 O O . VAL A 1 126 ? 20.919 -10.407 21.459 1.00 13.24 118 VAL A O 1
ATOM 773 N N . ILE A 1 127 ? 21.122 -8.467 20.357 1.00 14.27 119 ILE A N 1
ATOM 774 C CA A ILE A 1 127 ? 22.154 -8.995 19.463 0.59 14.29 119 ILE A CA 1
ATOM 775 C CA B ILE A 1 127 ? 22.133 -9.029 19.468 0.41 14.31 119 ILE A CA 1
ATOM 776 C C . ILE A 1 127 ? 23.347 -9.496 20.265 1.00 16.77 119 ILE A C 1
ATOM 777 O O . ILE A 1 127 ? 23.844 -10.614 20.066 1.00 18.56 119 ILE A O 1
ATOM 786 N N . ARG A 1 128 ? 23.831 -8.664 21.192 1.00 18.07 120 ARG A N 1
ATOM 787 C CA . ARG A 1 128 ? 24.999 -9.050 21.977 1.00 17.71 120 ARG A CA 1
ATOM 788 C C . ARG A 1 128 ? 24.703 -10.268 22.841 1.00 15.42 120 ARG A C 1
ATOM 789 O O . ARG A 1 128 ? 25.574 -11.122 23.049 1.00 18.17 120 ARG A O 1
ATOM 797 N N . SER A 1 129 ? 23.478 -10.361 23.357 1.00 17.44 121 SER A N 1
ATOM 798 C CA . SER A 1 129 ? 23.125 -11.485 24.213 1.00 15.57 121 SER A CA 1
ATOM 799 C C . SER A 1 129 ? 22.997 -12.770 23.410 1.00 17.66 121 SER A C 1
ATOM 800 O O . SER A 1 129 ? 23.360 -13.846 23.898 1.00 21.34 121 SER A O 1
ATOM 803 N N . LEU A 1 130 ? 22.490 -12.683 22.178 1.00 15.77 122 LEU A N 1
ATOM 804 C CA . LEU A 1 130 ? 22.500 -13.858 21.314 1.00 15.87 122 LEU A CA 1
ATOM 805 C C . LEU A 1 130 ? 23.925 -14.303 21.029 1.00 16.66 122 LEU A C 1
ATOM 806 O O . LEU A 1 130 ? 24.204 -15.502 20.957 1.00 17.73 122 LEU A O 1
ATOM 811 N N . ASN A 1 131 ? 24.846 -13.351 20.855 1.00 16.24 123 ASN A N 1
ATOM 812 C CA . ASN A 1 131 ? 26.248 -13.727 20.685 1.00 17.93 123 ASN A CA 1
ATOM 813 C C . ASN A 1 131 ? 26.804 -14.360 21.954 1.00 17.80 123 ASN A C 1
ATOM 814 O O . ASN A 1 131 ? 27.463 -15.408 21.898 1.00 19.97 123 ASN A O 1
ATOM 819 N N . ASP A 1 132 ? 26.551 -13.733 23.109 1.00 18.19 124 ASP A N 1
ATOM 820 C CA . ASP A 1 132 ? 27.081 -14.244 24.371 1.00 20.08 124 ASP A CA 1
ATOM 821 C C . ASP A 1 132 ? 26.671 -15.692 24.599 1.00 20.75 124 ASP A C 1
ATOM 822 O O . ASP A 1 132 ? 27.469 -16.503 25.087 1.00 20.05 124 ASP A O 1
ATOM 827 N N . HIS A 1 133 ? 25.434 -16.032 24.257 1.00 20.06 125 HIS A N 1
ATOM 828 C CA . HIS A 1 133 ? 24.914 -17.367 24.507 1.00 24.84 125 HIS A CA 1
ATOM 829 C C . HIS A 1 133 ? 25.079 -18.295 23.317 1.00 26.79 125 HIS A C 1
ATOM 830 O O . HIS A 1 133 ? 24.628 -19.445 23.378 1.00 26.48 125 HIS A O 1
ATOM 837 N N . GLY A 1 134 ? 25.718 -17.830 22.248 1.00 26.00 126 GLY A N 1
ATOM 838 C CA . GLY A 1 134 ? 25.979 -18.687 21.101 1.00 24.52 126 GLY A CA 1
ATOM 839 C C . GLY A 1 134 ? 24.721 -19.185 20.427 1.00 26.74 126 GLY A C 1
ATOM 840 O O . GLY A 1 134 ? 24.687 -20.319 19.930 1.00 27.32 126 GLY A O 1
ATOM 841 N N . ILE A 1 135 ? 23.687 -18.359 20.390 1.00 20.12 127 ILE A N 1
ATOM 842 C CA . ILE A 1 135 ? 22.391 -18.760 19.866 1.00 20.14 127 ILE A CA 1
ATOM 843 C C . ILE A 1 135 ? 22.337 -18.485 18.372 1.00 26.97 127 ILE A C 1
ATOM 844 O O . ILE A 1 135 ? 22.589 -17.358 17.920 1.00 23.71 127 ILE A O 1
ATOM 849 N N . GLU A 1 136 ? 21.996 -19.511 17.607 1.00 25.33 128 GLU A N 1
ATOM 850 C CA . GLU A 1 136 ? 21.682 -19.375 16.195 1.00 24.08 128 GLU A CA 1
ATOM 851 C C . GLU A 1 136 ? 20.170 -19.331 16.040 1.00 21.19 128 GLU A C 1
ATOM 852 O O . GLU A 1 136 ? 19.467 -20.198 16.568 1.00 26.84 128 GLU A O 1
ATOM 858 N N . THR A 1 137 ? 19.674 -18.317 15.342 1.00 19.68 129 THR A N 1
ATOM 859 C CA . THR A 1 137 ? 18.256 -18.192 15.043 1.00 21.75 129 THR A CA 1
ATOM 860 C C . THR A 1 137 ? 17.965 -18.693 13.632 1.00 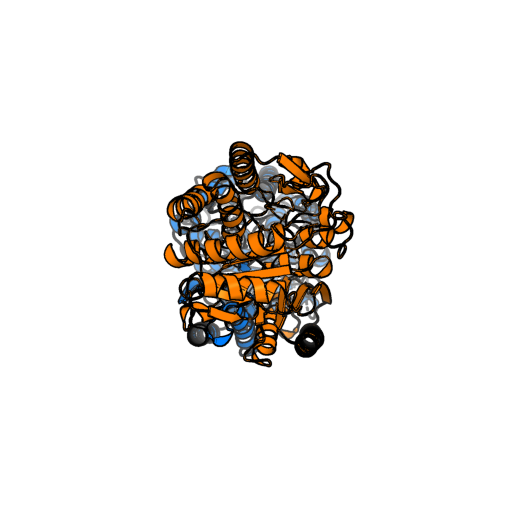24.71 129 THR A C 1
ATOM 861 O O . THR A 1 137 ? 18.835 -18.701 12.759 1.00 28.84 129 THR A O 1
ATOM 865 N N . GLU A 1 138 ? 16.714 -19.106 13.415 1.00 21.97 130 GLU A N 1
ATOM 866 C CA . GLU A 1 138 ? 16.301 -19.538 12.082 1.00 21.28 130 GLU A CA 1
ATOM 867 C C . GLU A 1 138 ? 16.155 -18.340 11.147 1.00 22.40 130 GLU A C 1
ATOM 868 O O . GLU A 1 138 ? 16.733 -18.311 10.053 1.00 21.42 130 GLU A O 1
ATOM 874 N N . HIS A 1 139 ? 15.394 -17.357 11.561 1.00 20.31 131 HIS A N 1
ATOM 875 C CA . HIS A 1 139 ? 15.265 -16.106 10.841 1.00 21.10 131 HIS A CA 1
ATOM 876 C C . HIS A 1 139 ? 16.403 -15.165 11.229 1.00 20.90 131 HIS A C 1
ATOM 877 O O . HIS A 1 139 ? 16.830 -15.153 12.385 1.00 17.46 131 HIS A O 1
ATOM 884 N N . PRO A 1 140 ? 16.885 -14.340 10.302 1.00 17.04 132 PRO A N 1
ATOM 885 C CA . PRO A 1 140 ? 17.789 -13.264 10.700 1.00 16.13 132 PRO A CA 1
ATOM 886 C C . PRO A 1 140 ? 17.076 -12.324 11.658 1.00 18.08 132 PRO A C 1
ATOM 887 O O . PRO A 1 140 ? 15.846 -12.250 11.700 1.00 16.00 132 PRO A O 1
ATOM 891 N N . VAL A 1 141 ? 17.873 -11.611 12.444 1.00 15.08 133 VAL A N 1
ATOM 892 C CA . VAL A 1 141 ? 17.380 -10.632 13.402 1.00 13.25 133 VAL A CA 1
ATOM 893 C C . VAL A 1 141 ? 17.973 -9.282 13.031 1.00 16.52 133 VAL A C 1
ATOM 894 O O . VAL A 1 141 ? 19.147 -9.198 12.658 1.00 19.15 133 VAL A O 1
ATOM 898 N N . GLU A 1 142 ? 17.159 -8.229 13.089 1.00 13.42 134 GLU A N 1
ATOM 899 C CA . GLU A 1 142 ? 17.646 -6.897 12.757 1.00 13.32 134 GLU A CA 1
ATOM 900 C C . GLU A 1 142 ? 17.272 -5.900 13.841 1.00 12.78 134 GLU A C 1
ATOM 901 O O . GLU A 1 142 ? 16.210 -6.004 14.455 1.00 12.77 134 GLU A O 1
ATOM 907 N N . VAL A 1 143 ? 18.157 -4.927 14.075 1.00 11.50 135 VAL A N 1
ATOM 908 C CA A VAL A 1 143 ? 17.860 -3.740 14.876 0.67 11.86 135 VAL A CA 1
ATOM 909 C CA B VAL A 1 143 ? 17.819 -3.750 14.866 0.33 11.55 135 VAL A CA 1
ATOM 910 C C . VAL A 1 143 ? 17.831 -2.546 13.935 1.00 11.16 135 VAL A C 1
ATOM 911 O O . VAL A 1 143 ? 18.733 -2.392 13.105 1.00 9.48 135 VAL A O 1
ATOM 918 N N . VAL A 1 144 ? 16.806 -1.701 14.062 1.00 10.23 136 VAL A N 1
ATOM 919 C CA . VAL A 1 144 ? 16.595 -0.593 13.140 1.00 9.14 136 VAL A CA 1
ATOM 920 C C . VAL A 1 144 ? 16.633 0.718 13.912 1.00 11.18 136 VAL A C 1
ATOM 921 O O . VAL A 1 144 ? 16.107 0.808 15.029 1.00 9.52 136 VAL A O 1
ATOM 925 N N . ILE A 1 145 ? 17.277 1.730 13.320 1.00 8.30 137 ILE A N 1
ATOM 926 C CA . ILE A 1 145 ? 17.060 3.124 13.696 1.00 8.63 137 ILE A CA 1
ATOM 927 C C . ILE A 1 145 ? 16.156 3.749 12.642 1.00 9.90 137 ILE A C 1
ATOM 928 O O . ILE A 1 145 ? 16.530 3.825 11.465 1.00 9.63 137 ILE A O 1
ATOM 933 N N . TRP A 1 146 ? 14.982 4.217 13.058 1.00 6.42 138 TRP A N 1
ATOM 934 C CA . TRP A 1 146 ? 14.067 4.891 12.142 1.00 7.74 138 TRP A CA 1
ATOM 935 C C . TRP A 1 146 ? 14.286 6.396 12.189 1.00 10.78 138 TRP A C 1
ATOM 936 O O . TRP A 1 146 ? 14.412 6.980 13.265 1.00 8.95 138 TRP A O 1
ATOM 947 N N . THR A 1 147 ? 14.276 7.024 11.014 1.00 8.13 139 THR A N 1
ATOM 948 C CA . THR A 1 147 ? 14.609 8.440 10.883 1.00 8.09 139 THR A CA 1
ATOM 949 C C . THR A 1 147 ? 13.488 9.362 11.357 1.00 9.89 139 THR A C 1
ATOM 950 O O . THR A 1 147 ? 12.313 9.148 11.044 1.00 9.19 139 THR A O 1
ATOM 954 N N . ASN A 1 148 ? 13.872 10.421 12.085 1.00 7.92 140 ASN A N 1
ATOM 955 C CA . ASN A 1 148 ? 12.990 11.547 12.417 1.00 10.05 140 ASN A CA 1
ATOM 956 C C . ASN A 1 148 ? 11.661 11.086 13.006 1.00 10.74 140 ASN A C 1
ATOM 957 O O . ASN A 1 148 ? 10.585 11.546 12.610 1.00 9.52 140 ASN A O 1
ATOM 962 N N . GLU A 1 149 ? 11.724 10.161 13.964 1.00 7.93 141 GLU A N 1
ATOM 963 C CA . GLU A 1 149 ? 10.466 9.621 14.465 1.00 7.44 141 GLU A CA 1
ATOM 964 C C . GLU A 1 149 ? 9.661 10.677 15.210 1.00 8.46 141 GLU A C 1
ATOM 965 O O . GLU A 1 149 ? 8.431 10.625 15.193 1.00 8.62 141 GLU A O 1
ATOM 971 N N . GLU A 1 150 ? 10.322 11.657 15.844 1.00 5.74 142 GLU A N 1
ATOM 972 C CA . GLU A 1 150 ? 9.596 12.539 16.759 1.00 6.41 142 GLU A CA 1
ATOM 973 C C . GLU A 1 150 ? 8.661 13.489 16.022 1.00 6.11 142 GLU A C 1
ATOM 974 O O . GLU A 1 150 ? 7.664 13.942 16.600 1.00 7.49 142 GLU A O 1
ATOM 980 N N . GLY A 1 151 ? 8.973 13.821 14.773 1.00 6.15 143 GLY A N 1
ATOM 981 C CA . GLY A 1 151 ? 8.154 14.775 14.046 1.00 6.43 143 GLY A CA 1
ATOM 982 C C . GLY A 1 151 ? 8.192 16.187 14.589 1.00 10.66 143 GLY A C 1
ATOM 983 O O . GLY A 1 151 ? 7.252 16.954 14.354 1.00 9.75 143 GLY A O 1
ATOM 984 N N . SER A 1 152 ? 9.266 16.561 15.290 1.00 7.21 144 SER A N 1
ATOM 985 C CA . SER A 1 152 ? 9.394 17.885 15.891 1.00 7.42 144 SER A CA 1
ATOM 986 C C . SER A 1 152 ? 10.133 18.864 14.982 1.00 7.34 144 SER A C 1
ATOM 987 O O . SER A 1 152 ? 9.620 19.950 14.682 1.00 10.34 144 SER A O 1
ATOM 990 N N . ARG A 1 153 ? 11.331 18.493 14.524 1.00 7.89 145 ARG A N 1
ATOM 991 C CA . ARG A 1 153 ? 12.093 19.380 13.643 1.00 7.56 145 ARG A CA 1
ATOM 992 C C . ARG A 1 153 ? 11.498 19.406 12.241 1.00 7.68 145 ARG A C 1
ATOM 993 O O . ARG A 1 153 ? 11.365 20.475 11.632 1.00 9.74 145 ARG A O 1
ATOM 1001 N N . PHE A 1 154 ? 11.162 18.239 11.706 1.00 9.23 146 PHE A N 1
ATOM 1002 C CA . PHE A 1 154 ? 10.377 18.111 10.489 1.00 9.07 146 PHE A CA 1
ATOM 1003 C C . PHE A 1 154 ? 9.106 17.382 10.883 1.00 11.04 146 PHE A C 1
ATOM 1004 O O . PHE A 1 154 ? 9.166 16.392 11.615 1.00 11.16 146 PHE A O 1
ATOM 1012 N N . ALA A 1 155 ? 7.966 17.877 10.425 1.00 8.00 147 ALA A N 1
ATOM 1013 C CA . ALA A 1 155 ? 6.721 17.245 10.808 1.00 7.53 147 ALA A CA 1
ATOM 1014 C C . ALA A 1 155 ? 6.088 16.547 9.604 1.00 10.59 147 ALA A C 1
ATOM 1015 O O . ALA A 1 155 ? 6.323 16.942 8.461 1.00 11.37 147 ALA A O 1
ATOM 1017 N N . PRO A 1 156 ? 5.277 15.514 9.817 1.00 9.14 148 PRO A N 1
ATOM 1018 C CA . PRO A 1 156 ? 4.862 14.974 11.108 1.00 7.32 148 PRO A CA 1
ATOM 1019 C C . PRO A 1 156 ? 5.771 13.864 11.611 1.00 9.01 148 PRO A C 1
ATOM 1020 O O . PRO A 1 156 ? 6.861 13.642 11.077 1.00 9.89 148 PRO A O 1
ATOM 1024 N N . ALA A 1 157 ? 5.297 13.158 12.633 1.00 9.95 149 ALA A N 1
ATOM 1025 C CA . ALA 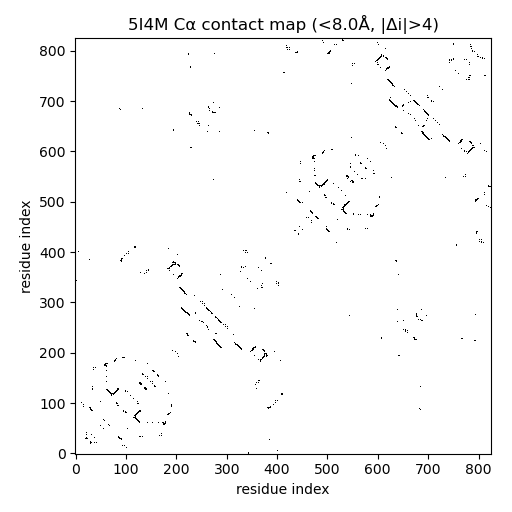A 1 157 ? 6.043 12.064 13.229 1.00 10.12 149 ALA A CA 1
ATOM 1026 C C . ALA A 1 157 ? 6.023 10.821 12.340 1.00 10.78 149 ALA A C 1
ATOM 1027 O O . ALA A 1 157 ? 5.176 10.666 11.456 1.00 9.65 149 ALA A O 1
ATOM 1029 N N . MET A 1 158 ? 6.983 9.930 12.595 1.00 6.92 150 MET A N 1
ATOM 1030 C CA . MET A 1 158 ? 6.954 8.556 12.096 1.00 7.07 150 MET A CA 1
ATOM 1031 C C . MET A 1 158 ? 6.967 8.488 10.567 1.00 6.62 150 MET A C 1
ATOM 1032 O O . MET A 1 158 ? 6.484 7.521 9.976 1.00 8.76 150 MET A O 1
ATOM 1037 N N . VAL A 1 159 ? 7.513 9.506 9.897 1.00 8.35 151 VAL A N 1
ATOM 1038 C CA . VAL A 1 159 ? 7.348 9.541 8.447 1.00 9.36 151 VAL A CA 1
ATOM 1039 C C . VAL A 1 159 ? 8.227 8.487 7.784 1.00 9.58 151 VAL A C 1
ATOM 1040 O O . VAL A 1 159 ? 7.842 7.898 6.769 1.00 8.77 151 VAL A O 1
ATOM 1044 N N . ALA A 1 160 ? 9.399 8.202 8.351 1.00 8.54 152 ALA A N 1
ATOM 1045 C CA . ALA A 1 160 ? 10.310 7.274 7.686 1.00 9.52 152 ALA A CA 1
ATOM 1046 C C . ALA A 1 160 ? 9.813 5.836 7.781 1.00 10.01 152 ALA A C 1
ATOM 1047 O O . ALA A 1 160 ? 9.940 5.071 6.815 1.00 8.53 152 ALA A O 1
ATOM 1049 N N . SER A 1 161 ? 9.244 5.440 8.933 1.00 8.49 153 SER A N 1
ATOM 1050 C CA . SER A 1 161 ? 8.590 4.139 8.979 1.00 7.39 153 SER A CA 1
ATOM 1051 C C . SER A 1 161 ? 7.293 4.158 8.183 1.00 9.53 153 SER A C 1
ATOM 1052 O O . SER A 1 161 ? 6.887 3.124 7.646 1.00 11.93 153 SER A O 1
ATOM 1055 N N . GLY A 1 162 ? 6.641 5.323 8.078 1.00 9.30 154 GLY A N 1
ATOM 1056 C CA . GLY A 1 162 ? 5.487 5.431 7.192 1.00 8.17 154 GLY A CA 1
ATOM 1057 C C . GLY A 1 162 ? 5.841 5.187 5.734 1.00 8.69 154 GLY A C 1
ATOM 1058 O O . GLY A 1 162 ? 5.086 4.548 5.002 1.00 10.12 154 GLY A O 1
ATOM 1059 N N . VAL A 1 163 ? 6.981 5.707 5.283 1.00 8.59 155 VAL A N 1
ATOM 1060 C CA . VAL A 1 163 ? 7.429 5.404 3.925 1.00 9.20 155 VAL A CA 1
ATOM 1061 C C . VAL A 1 163 ? 7.704 3.912 3.791 1.00 10.24 155 VAL A C 1
ATOM 1062 O O . VAL A 1 163 ? 7.290 3.262 2.819 1.00 12.43 155 VAL A O 1
ATOM 1066 N N . PHE A 1 164 ? 8.418 3.353 4.772 1.00 9.17 156 PHE A N 1
ATOM 1067 C CA . PHE A 1 164 ? 8.744 1.927 4.759 1.00 9.56 156 PHE A CA 1
ATOM 1068 C C . PHE A 1 164 ? 7.488 1.082 4.623 1.00 10.17 156 PHE A C 1
ATOM 1069 O O . PHE A 1 164 ? 7.434 0.153 3.802 1.00 10.78 156 PHE A O 1
ATOM 1077 N N . ALA A 1 165 ? 6.451 1.421 5.384 1.00 10.40 157 ALA A N 1
ATOM 1078 C CA . ALA A 1 165 ? 5.216 0.656 5.401 1.00 10.91 157 ALA A CA 1
ATOM 1079 C C . ALA A 1 165 ? 4.308 0.935 4.210 1.00 10.90 157 ALA A C 1
ATOM 1080 O O . ALA A 1 165 ? 3.247 0.314 4.117 1.00 12.50 157 ALA A O 1
ATOM 1082 N N . GLY A 1 166 ? 4.677 1.835 3.301 1.00 11.24 158 GLY A N 1
ATOM 1083 C CA . GLY A 1 166 ? 3.839 2.078 2.141 1.00 11.61 158 GLY A CA 1
ATOM 1084 C C . GLY A 1 166 ? 2.733 3.080 2.375 1.00 11.46 158 GLY A C 1
ATOM 1085 O O . GLY A 1 166 ? 1.842 3.217 1.525 1.00 12.13 158 GLY A O 1
ATOM 1086 N N . VAL A 1 167 ? 2.763 3.780 3.506 1.00 10.69 159 VAL A N 1
ATOM 1087 C CA . VAL A 1 167 ? 1.734 4.767 3.818 1.00 10.61 159 VAL A CA 1
ATOM 1088 C C . VAL A 1 167 ? 1.986 6.071 3.072 1.00 10.60 159 VAL A C 1
ATOM 1089 O O . VAL A 1 167 ? 1.047 6.710 2.589 1.00 14.09 159 VAL A O 1
ATOM 1093 N N . PHE A 1 168 ? 3.246 6.481 2.966 1.00 10.23 160 PHE A N 1
ATOM 1094 C CA . PHE A 1 168 ? 3.689 7.706 2.317 1.00 13.18 160 PHE A CA 1
ATOM 1095 C C . PHE A 1 168 ? 4.665 7.387 1.191 1.00 11.59 160 PHE A C 1
ATOM 1096 O O . PHE A 1 168 ? 5.497 6.489 1.343 1.00 14.21 160 PHE A O 1
ATOM 1104 N N . PRO A 1 169 ? 4.632 8.124 0.084 1.00 13.28 161 PRO A N 1
ATOM 1105 C CA . PRO A 1 169 ? 5.670 7.938 -0.938 1.00 11.70 161 PRO A CA 1
ATOM 1106 C C . PRO A 1 169 ? 6.988 8.536 -0.478 1.00 11.18 161 PRO A C 1
ATOM 1107 O O . PRO A 1 169 ? 7.028 9.487 0.304 1.00 10.65 161 PRO A O 1
ATOM 1111 N N . LEU A 1 170 ? 8.082 7.962 -0.981 1.00 11.47 162 LEU A N 1
ATOM 1112 C CA . LEU A 1 170 ? 9.407 8.459 -0.623 1.00 11.90 162 LEU A CA 1
ATOM 1113 C C . LEU A 1 170 ? 9.519 9.967 -0.822 1.00 11.70 162 LEU A C 1
ATOM 1114 O O . LEU A 1 170 ? 10.067 10.677 0.032 1.00 12.87 162 LEU A O 1
ATOM 1119 N N . GLU A 1 171 ? 9.004 10.477 -1.943 1.00 11.87 163 GLU A N 1
ATOM 1120 C CA . GLU A 1 171 ? 9.189 11.893 -2.238 1.00 13.49 163 GLU A CA 1
ATOM 1121 C C . GLU A 1 171 ? 8.515 12.775 -1.186 1.00 13.10 163 GLU A C 1
ATOM 1122 O O . GLU A 1 171 ? 8.951 13.909 -0.954 1.00 11.85 163 GLU A O 1
ATOM 1128 N N . TYR A 1 172 ? 7.474 12.266 -0.525 1.00 11.35 164 TYR A N 1
ATOM 1129 C CA . TYR A 1 172 ? 6.861 12.997 0.584 1.00 12.34 164 TYR A CA 1
ATOM 1130 C C . TYR A 1 172 ? 7.783 13.029 1.791 1.00 9.74 164 TYR A C 1
ATOM 1131 O O . TYR A 1 172 ? 7.983 14.082 2.414 1.00 10.11 164 TYR A O 1
ATOM 1140 N N . GLY A 1 173 ? 8.351 11.875 2.147 1.00 9.46 165 GLY A N 1
ATOM 1141 C CA . GLY A 1 173 ? 9.252 11.837 3.286 1.00 8.85 165 GLY A CA 1
ATOM 1142 C C . GLY A 1 173 ? 10.457 12.741 3.112 1.00 8.97 165 GLY A C 1
ATOM 1143 O O . GLY A 1 173 ? 10.880 13.410 4.057 1.00 10.21 165 GLY A O 1
ATOM 1144 N N . LEU A 1 174 ? 11.010 12.793 1.898 1.00 12.19 166 LEU A N 1
ATOM 1145 C CA . LEU A 1 174 ? 12.223 13.575 1.661 1.00 12.62 166 LEU A CA 1
ATOM 1146 C C . LEU A 1 174 ? 11.963 15.076 1.624 1.00 13.41 166 LEU A C 1
ATOM 1147 O O . LEU A 1 174 ? 12.897 15.857 1.845 1.00 13.72 166 LEU A O 1
ATOM 1152 N N . SER A 1 175 ? 10.729 15.500 1.373 1.00 12.58 167 SER A N 1
ATOM 1153 C CA . SER A 1 175 ? 10.421 16.917 1.207 1.00 10.54 167 SER A CA 1
ATOM 1154 C C . SER A 1 175 ? 9.903 17.596 2.477 1.00 13.89 167 SER A C 1
ATOM 1155 O O . SER A 1 175 ? 9.627 18.799 2.438 1.00 10.49 167 SER A O 1
ATOM 1158 N N . ARG A 1 176 ? 9.754 16.878 3.593 1.00 11.80 168 ARG A N 1
ATOM 1159 C CA . ARG A 1 176 ? 9.364 17.537 4.839 1.00 11.57 168 ARG A CA 1
ATOM 1160 C C . ARG A 1 176 ? 10.442 18.529 5.256 1.00 9.10 168 ARG A C 1
ATOM 1161 O O . ARG A 1 176 ? 11.635 18.257 5.116 1.00 11.11 168 ARG A O 1
ATOM 1169 N N . LYS A 1 177 ? 10.023 19.691 5.760 1.00 9.74 169 LYS A N 1
ATOM 1170 C CA . LYS A 1 177 ? 10.931 20.819 5.967 1.00 9.62 169 LYS A CA 1
ATOM 1171 C C . LYS A 1 177 ? 10.989 21.238 7.431 1.00 12.97 169 LYS A C 1
ATOM 1172 O O . LYS A 1 177 ? 10.006 21.107 8.172 1.00 10.18 169 LYS A O 1
ATOM 1178 N N . ASP A 1 178 ? 12.137 21.792 7.842 1.00 11.26 170 ASP A N 1
ATOM 1179 C CA . ASP A 1 178 ? 12.231 22.351 9.180 1.00 11.28 170 ASP A CA 1
ATOM 1180 C C . ASP A 1 178 ? 11.901 23.846 9.125 1.00 13.76 170 ASP A C 1
ATOM 1181 O O . ASP A 1 178 ? 11.523 24.386 8.080 1.00 16.16 170 ASP A O 1
ATOM 1186 N N . VAL A 1 179 ? 12.028 24.531 10.265 1.00 15.07 171 VAL A N 1
ATOM 1187 C CA . VAL A 1 179 ? 11.609 25.929 10.309 1.00 13.97 171 VAL A CA 1
ATOM 1188 C C . VAL A 1 179 ? 12.485 26.812 9.438 1.00 16.50 171 VAL A C 1
ATOM 1189 O O . VAL A 1 179 ? 12.088 27.936 9.119 1.00 21.75 171 VAL A O 1
ATOM 1193 N N . ASP A 1 180 ? 13.667 26.342 9.039 1.00 17.45 172 ASP A N 1
ATOM 1194 C CA . ASP A 1 180 ? 14.536 27.099 8.148 1.00 22.20 172 ASP A CA 1
ATOM 1195 C C . ASP A 1 180 ? 14.402 26.669 6.695 1.00 20.39 172 ASP A C 1
ATOM 1196 O O . ASP A 1 180 ? 15.174 27.131 5.851 1.00 22.44 172 ASP A O 1
ATOM 1201 N N . GLY A 1 181 ? 13.453 25.792 6.384 1.00 14.71 173 GLY A N 1
ATOM 1202 C CA . GLY A 1 181 ? 13.281 25.360 5.017 1.00 16.88 173 GLY A CA 1
ATOM 1203 C C . GLY A 1 181 ? 14.179 24.232 4.567 1.00 16.36 173 GLY A C 1
ATOM 1204 O O . GLY A 1 181 ? 14.162 23.893 3.379 1.00 19.44 173 GLY A O 1
ATOM 1205 N N . LYS A 1 182 ? 14.970 23.642 5.464 1.00 15.16 174 LYS A N 1
ATOM 1206 C CA A LYS A 1 182 ? 15.799 22.500 5.102 0.60 11.21 174 LYS A CA 1
ATOM 1207 C CA B LYS A 1 182 ? 15.801 22.498 5.107 0.40 12.07 174 LYS A CA 1
ATOM 1208 C C . LYS A 1 182 ? 14.955 21.231 5.052 1.00 11.56 174 LYS A C 1
ATOM 1209 O O . LYS A 1 182 ? 14.127 20.987 5.931 1.00 12.47 174 LYS A O 1
ATOM 1220 N N . THR A 1 183 ? 15.169 20.423 4.018 1.00 11.42 175 THR A N 1
ATOM 1221 C CA . THR A 1 183 ? 14.376 19.209 3.857 1.00 13.41 175 THR A CA 1
ATOM 1222 C C . THR A 1 183 ? 15.058 18.021 4.513 1.00 11.78 175 THR A C 1
ATOM 1223 O O . THR A 1 183 ? 16.264 18.018 4.745 1.00 10.36 175 THR A O 1
ATOM 1227 N N . ILE A 1 184 ? 14.258 16.994 4.804 1.00 10.50 176 ILE A N 1
ATOM 1228 C CA . ILE A 1 184 ? 14.821 15.739 5.293 1.00 13.02 176 ILE A CA 1
ATOM 1229 C C . ILE A 1 184 ? 15.849 15.199 4.306 1.00 12.02 176 ILE A C 1
ATOM 1230 O O . ILE A 1 184 ? 16.941 14.773 4.699 1.00 10.42 176 ILE A O 1
ATOM 1235 N N . GLY A 1 185 ? 15.536 15.247 3.008 1.00 13.26 177 GLY A N 1
ATOM 1236 C CA . GLY A 1 185 ? 16.467 14.740 2.009 1.00 16.56 177 GLY A CA 1
ATOM 1237 C C . GLY A 1 185 ? 17.792 15.486 1.992 1.00 14.45 177 GLY A C 1
ATOM 1238 O O . GLY A 1 185 ? 18.855 14.879 1.843 1.00 11.75 177 GLY A O 1
ATOM 1239 N N . GLU A 1 186 ? 17.747 16.811 2.121 1.00 11.42 178 GLU A N 1
ATOM 1240 C CA . GLU A 1 186 ? 18.993 17.575 2.164 1.00 11.68 178 GLU A CA 1
ATOM 1241 C C . GLU A 1 186 ? 19.806 17.221 3.398 1.00 14.27 178 GLU A C 1
ATOM 1242 O O . GLU A 1 186 ? 21.032 17.046 3.322 1.00 14.51 178 GLU A O 1
ATOM 1248 N N . GLU A 1 187 ? 19.143 17.113 4.547 1.00 12.16 179 GLU A N 1
ATOM 1249 C CA . GLU A 1 187 ? 19.867 16.867 5.785 1.00 13.31 179 GLU A CA 1
ATOM 1250 C C . GLU A 1 187 ? 20.376 15.432 5.871 1.00 16.58 179 GLU A C 1
ATOM 1251 O O . GLU A 1 187 ? 21.437 15.198 6.461 1.00 13.83 179 GLU A O 1
ATOM 1257 N N . LEU A 1 188 ? 19.654 14.468 5.288 1.00 11.87 180 LEU A N 1
ATOM 1258 C CA . LEU A 1 188 ? 20.197 13.115 5.162 1.00 13.91 180 LEU A CA 1
ATOM 1259 C C . LEU A 1 188 ? 21.512 13.128 4.381 1.00 13.71 180 LEU A C 1
ATOM 1260 O O . LEU A 1 188 ? 22.506 12.522 4.799 1.00 11.97 180 LEU A O 1
ATOM 1265 N N . ALA A 1 189 ? 21.531 13.803 3.229 1.00 11.28 181 ALA A N 1
ATOM 1266 C CA . ALA A 1 189 ? 22.771 13.896 2.466 1.00 14.94 181 ALA A CA 1
ATOM 1267 C C . ALA A 1 189 ? 23.857 14.599 3.273 1.00 16.04 181 ALA A C 1
ATOM 1268 O O . ALA A 1 189 ? 25.024 14.190 3.244 1.00 16.51 181 ALA A O 1
ATOM 1270 N N . ARG A 1 190 ? 23.484 15.631 4.036 1.00 13.30 182 ARG A N 1
ATOM 1271 C CA . ARG A 1 190 ? 24.478 16.399 4.777 1.00 18.10 182 ARG A CA 1
ATOM 1272 C C . ARG A 1 190 ? 25.186 15.543 5.817 1.00 17.52 182 ARG A C 1
ATOM 1273 O O . ARG A 1 190 ? 26.410 15.633 5.965 1.00 15.84 182 ARG A O 1
ATOM 1281 N N . ILE A 1 191 ? 24.438 14.712 6.553 1.00 15.55 183 ILE A N 1
ATOM 1282 C CA . ILE A 1 191 ? 25.037 13.905 7.613 1.00 14.49 183 ILE A CA 1
ATOM 1283 C C . ILE A 1 191 ? 25.465 12.531 7.125 1.00 17.47 183 ILE A C 1
ATOM 1284 O O . ILE A 1 191 ? 25.911 11.707 7.934 1.00 12.97 183 ILE A O 1
ATOM 1289 N N . GLY A 1 192 ? 25.332 12.250 5.834 1.00 13.04 184 GLY A N 1
ATOM 1290 C CA . GLY A 1 192 ? 25.862 11.013 5.305 1.00 17.89 184 GLY A CA 1
ATOM 1291 C C . GLY A 1 192 ? 24.959 9.816 5.444 1.00 15.61 184 GLY A C 1
ATOM 1292 O O . GLY A 1 192 ? 25.444 8.682 5.369 1.00 14.25 184 GLY A O 1
ATOM 1293 N N . TYR A 1 193 ? 23.653 10.027 5.636 1.00 12.08 185 TYR A N 1
ATOM 1294 C CA . TYR A 1 193 ? 22.699 8.932 5.751 1.00 10.43 185 TYR A CA 1
ATOM 1295 C C . TYR A 1 193 ? 21.649 8.962 4.643 1.00 14.48 185 TYR A C 1
ATOM 1296 O O . TYR A 1 193 ? 20.541 8.456 4.823 1.00 14.34 185 TYR A O 1
ATOM 1305 N N . ALA A 1 194 ? 21.986 9.535 3.487 1.00 13.83 186 ALA A N 1
ATOM 1306 C CA . ALA A 1 194 ? 21.147 9.388 2.292 1.00 16.31 186 ALA A CA 1
ATOM 1307 C C . ALA A 1 194 ? 21.495 8.045 1.671 1.00 13.32 186 ALA A C 1
ATOM 1308 O O . ALA A 1 194 ? 22.347 7.944 0.787 1.00 19.17 186 ALA A O 1
ATOM 1310 N N . GLY A 1 195 ? 20.828 6.993 2.152 1.00 14.24 187 GLY A N 1
ATOM 1311 C CA . GLY A 1 195 ? 21.228 5.638 1.840 1.00 12.98 187 GLY A CA 1
ATOM 1312 C C . GLY A 1 195 ? 20.784 5.170 0.467 1.00 15.03 187 GLY A C 1
ATOM 1313 O O . GLY A 1 195 ? 19.999 5.817 -0.228 1.00 18.49 187 GLY A O 1
ATOM 1314 N N . ASP A 1 196 ? 21.299 3.995 0.090 1.00 16.75 188 ASP A N 1
ATOM 1315 C CA . ASP A 1 196 ? 21.104 3.432 -1.240 1.00 16.96 188 ASP A CA 1
ATOM 1316 C C . ASP A 1 196 ? 20.037 2.350 -1.304 1.00 15.60 188 ASP A C 1
ATOM 1317 O O . ASP A 1 196 ? 19.550 2.057 -2.402 1.00 17.40 188 ASP A O 1
ATOM 1322 N N . ALA A 1 197 ? 19.683 1.735 -0.182 1.00 15.13 189 ALA A N 1
ATOM 1323 C CA . ALA A 1 197 ? 18.713 0.649 -0.207 1.00 16.81 189 ALA A CA 1
ATOM 1324 C C . ALA A 1 197 ? 17.301 1.207 -0.347 1.00 17.96 189 ALA A C 1
ATOM 1325 O O . ALA A 1 197 ? 17.015 2.301 0.139 1.00 15.92 189 ALA A O 1
ATOM 1327 N N . PRO A 1 198 ? 16.405 0.485 -1.019 1.00 16.35 190 PRO A N 1
ATOM 1328 C CA . PRO A 1 198 ? 15.020 0.960 -1.119 1.00 13.80 190 PRO A CA 1
ATOM 1329 C C . PRO A 1 198 ? 14.393 1.064 0.264 1.00 12.54 190 PRO A C 1
ATOM 1330 O O . PRO A 1 198 ? 14.687 0.270 1.165 1.00 17.63 190 PRO A O 1
ATOM 1334 N N . CYS A 1 199 ? 13.550 2.074 0.443 1.00 12.66 191 CYS A N 1
ATOM 1335 C CA . CYS A 1 199 ? 12.825 2.242 1.694 1.00 14.98 191 CYS A CA 1
ATOM 1336 C C . CYS A 1 199 ? 11.565 1.390 1.626 1.00 17.55 191 CYS A C 1
ATOM 1337 O O . CYS A 1 199 ? 10.643 1.698 0.862 1.00 14.28 191 CYS A O 1
ATOM 1340 N N . GLY A 1 200 ? 11.529 0.310 2.411 1.00 15.64 192 GLY A N 1
ATOM 1341 C CA . GLY A 1 200 ? 10.434 -0.639 2.337 1.00 14.48 192 GLY A CA 1
ATOM 1342 C C . GLY A 1 200 ? 10.619 -1.640 1.211 1.00 19.71 192 GLY A C 1
ATOM 1343 O O . GLY A 1 200 ? 11.587 -1.616 0.456 1.00 22.21 192 GLY A O 1
ATOM 1344 N N A GLY A 1 201 ? 9.638 -2.541 1.111 0.61 19.18 193 GLY A N 1
ATOM 1345 N N B GLY A 1 201 ? 9.669 -2.559 1.106 0.39 19.69 193 GLY A N 1
ATOM 1346 C CA A GLY A 1 201 ? 9.608 -3.597 0.121 0.61 23.74 193 GLY A CA 1
ATOM 1347 C CA B GLY A 1 201 ? 9.732 -3.557 0.058 0.39 23.06 193 GLY A CA 1
ATOM 1348 C C A GLY A 1 201 ? 9.878 -4.973 0.698 0.61 23.04 193 GLY A C 1
ATOM 1349 C C B GLY A 1 201 ? 10.420 -4.850 0.432 0.39 23.47 193 GLY A C 1
ATOM 1350 O O A GLY A 1 201 ? 9.297 -5.960 0.232 0.61 25.25 193 GLY A O 1
ATOM 1351 O O B GLY A 1 201 ? 10.704 -5.659 -0.459 0.39 25.87 193 GLY A O 1
ATOM 1352 N N . ARG A 1 202 ? 10.726 -5.052 1.710 1.00 24.01 194 ARG A N 1
ATOM 1353 C CA . ARG A 1 202 ? 11.146 -6.333 2.251 1.00 25.90 194 ARG A CA 1
ATOM 1354 C C . ARG A 1 202 ? 10.054 -6.868 3.163 1.00 22.01 194 ARG A C 1
ATOM 1355 O O . ARG A 1 202 ? 9.551 -6.140 4.023 1.00 21.10 194 ARG A O 1
ATOM 1363 N N . LYS A 1 203 ? 9.700 -8.134 2.987 1.00 19.15 195 LYS A N 1
ATOM 1364 C CA . LYS A 1 203 ? 8.814 -8.779 3.941 1.00 20.99 195 LYS A CA 1
ATOM 1365 C C . LYS A 1 203 ? 9.522 -8.914 5.282 1.00 20.90 195 LYS A C 1
ATOM 1366 O O . LYS A 1 203 ? 10.687 -9.318 5.345 1.00 19.35 195 LYS A O 1
ATOM 1368 N N . LEU A 1 204 ? 8.824 -8.558 6.349 1.00 16.61 196 LEU A N 1
ATOM 1369 C CA . LEU A 1 204 ? 9.296 -8.799 7.702 1.00 12.70 196 LEU A CA 1
ATOM 1370 C C . LEU A 1 204 ? 8.512 -9.959 8.294 1.00 13.25 196 LEU A C 1
ATOM 1371 O O . LEU A 1 204 ? 7.292 -10.037 8.135 1.00 15.60 196 LEU A O 1
ATOM 1376 N N . HIS A 1 205 ? 9.216 -10.861 8.975 1.00 12.19 197 HIS A N 1
ATOM 1377 C CA . HIS A 1 205 ? 8.539 -11.985 9.612 1.00 12.30 197 HIS A CA 1
ATOM 1378 C C . HIS A 1 205 ? 7.733 -11.525 10.820 1.00 15.95 197 HIS A C 1
ATOM 1379 O O . HIS A 1 205 ? 6.589 -11.959 11.014 1.00 17.24 197 HIS A O 1
ATOM 1386 N N . ALA A 1 206 ? 8.314 -10.649 11.639 1.00 12.40 198 ALA A N 1
ATOM 1387 C CA . ALA A 1 206 ? 7.660 -10.094 12.817 1.00 13.01 198 ALA A CA 1
ATOM 1388 C C . ALA A 1 206 ? 8.474 -8.899 13.275 1.00 16.08 198 ALA A C 1
ATOM 1389 O O . ALA A 1 206 ? 9.660 -8.786 12.960 1.00 16.90 198 ALA A O 1
ATOM 1391 N N . ALA A 1 207 ? 7.826 -8.013 14.031 1.00 9.88 199 ALA A N 1
ATOM 1392 C CA . ALA A 1 207 ? 8.479 -6.811 14.533 1.00 9.48 199 ALA A CA 1
ATOM 1393 C C . ALA A 1 207 ? 8.042 -6.567 15.969 1.00 9.40 199 ALA A C 1
ATOM 1394 O O . ALA A 1 207 ? 6.883 -6.803 16.320 1.00 10.62 199 ALA A O 1
ATOM 1396 N N . PHE A 1 208 ? 8.986 -6.138 16.809 1.00 8.99 200 PHE A N 1
ATOM 1397 C CA . PHE A 1 208 ? 8.706 -5.759 18.186 1.00 9.12 200 PHE A CA 1
ATOM 1398 C C . PHE A 1 208 ? 9.453 -4.467 18.476 1.00 8.43 200 PHE A C 1
ATOM 1399 O O . PHE A 1 208 ? 10.610 -4.328 18.083 1.00 14.22 200 PHE A O 1
ATOM 1407 N N . GLU A 1 209 ? 8.809 -3.533 19.170 1.00 8.12 201 GLU A N 1
ATOM 1408 C CA . GLU A 1 209 ? 9.489 -2.331 19.637 1.00 7.87 201 GLU A CA 1
ATOM 1409 C C . GLU A 1 209 ? 9.360 -2.224 21.153 1.00 10.10 201 GLU A C 1
ATOM 1410 O O . GLU A 1 209 ? 8.260 -2.310 21.708 1.00 7.75 201 GLU A O 1
ATOM 1416 N N . LEU A 1 210 ? 10.492 -2.040 21.810 1.00 7.86 202 LEU A N 1
ATOM 1417 C CA . LEU A 1 210 ? 10.580 -1.822 23.246 1.00 7.87 202 LEU A CA 1
ATOM 1418 C C . LEU A 1 210 ? 10.643 -0.317 23.512 1.00 7.63 202 LEU A C 1
ATOM 1419 O O . LEU A 1 210 ? 11.408 0.399 22.856 1.00 8.72 202 LEU A O 1
ATOM 1424 N N . HIS A 1 211 ? 9.828 0.172 24.448 1.00 7.49 203 HIS A N 1
ATOM 1425 C CA . HIS A 1 211 ? 9.738 1.617 24.671 1.00 9.94 203 HIS A CA 1
ATOM 1426 C C . HIS A 1 211 ? 9.302 1.887 26.104 1.00 10.37 203 HIS A C 1
ATOM 1427 O O . HIS A 1 211 ? 8.625 1.063 26.720 1.00 8.90 203 HIS A O 1
ATOM 1434 N N . ILE A 1 212 ? 9.683 3.050 26.643 1.00 10.49 204 ILE A N 1
ATOM 1435 C CA . ILE A 1 212 ? 9.114 3.435 27.929 1.00 10.20 204 ILE A CA 1
ATOM 1436 C C . ILE A 1 212 ? 7.661 3.844 27.712 1.00 7.95 204 ILE A C 1
ATOM 1437 O O . ILE A 1 212 ? 7.277 4.309 26.628 1.00 6.94 204 ILE A O 1
ATOM 1442 N N . GLU A 1 213 ? 6.847 3.687 28.758 1.00 9.47 205 GLU A N 1
ATOM 1443 C CA . GLU A 1 213 ? 5.413 3.946 28.628 1.00 12.03 205 GLU A CA 1
ATOM 1444 C C . GLU A 1 213 ? 5.116 5.390 28.219 1.00 11.86 205 GLU A C 1
ATOM 1445 O O . GLU A 1 213 ? 4.200 5.641 27.421 1.00 10.97 205 GLU A O 1
ATOM 1451 N N . GLN A 1 214 ? 5.849 6.350 28.790 1.00 9.78 206 GLN A N 1
ATOM 1452 C CA . GLN A 1 214 ? 5.628 7.785 28.625 1.00 9.64 206 GLN A CA 1
ATOM 1453 C C . GLN A 1 214 ? 4.353 8.255 29.313 1.00 11.71 206 GLN A C 1
ATOM 1454 O O . GLN A 1 214 ? 3.868 9.359 29.041 1.00 15.15 206 GLN A O 1
ATOM 1460 N N . GLY A 1 215 ? 3.812 7.429 30.200 1.00 10.19 207 GLY A N 1
ATOM 1461 C CA . GLY A 1 215 ? 2.700 7.788 31.049 1.00 11.31 207 GLY A CA 1
ATOM 1462 C C . GLY A 1 215 ? 2.832 7.084 32.386 1.00 10.24 207 GLY A C 1
ATOM 1463 O O . GLY A 1 215 ? 3.748 6.281 32.593 1.00 12.60 207 GLY A O 1
ATOM 1464 N N . PRO A 1 216 ? 1.899 7.337 33.304 1.00 11.19 208 PRO A N 1
ATOM 1465 C CA . PRO A 1 216 ? 2.098 6.973 34.714 1.00 8.96 208 PRO A CA 1
ATOM 1466 C C . PRO A 1 216 ? 1.557 5.617 35.140 1.00 10.87 208 PRO A C 1
ATOM 1467 O O . PRO A 1 216 ? 1.729 5.263 36.312 1.00 11.53 208 PRO A O 1
ATOM 1471 N N . ILE A 1 217 ? 0.924 4.862 34.236 1.00 10.62 209 ILE A N 1
ATOM 1472 C CA . ILE A 1 217 ? 0.087 3.727 34.637 1.00 9.57 209 ILE A CA 1
ATOM 1473 C C . ILE A 1 217 ? 0.925 2.592 35.204 1.00 11.72 209 ILE A C 1
ATOM 1474 O O . ILE A 1 217 ? 0.635 2.073 36.288 1.00 13.08 209 ILE A O 1
ATOM 1479 N N . LEU A 1 218 ? 1.936 2.139 34.459 1.00 10.97 210 LEU A N 1
ATOM 1480 C CA . LEU A 1 218 ? 2.691 0.979 34.916 1.00 9.70 210 LEU A CA 1
ATOM 1481 C C . LEU A 1 218 ? 3.358 1.251 36.258 1.00 12.70 210 LEU A C 1
ATOM 1482 O O . LEU A 1 218 ? 3.335 0.398 37.152 1.00 14.28 210 LEU A O 1
ATOM 1487 N N . GLU A 1 219 ? 3.956 2.436 36.422 1.00 11.67 211 GLU A N 1
ATOM 1488 C CA . GLU A 1 219 ? 4.557 2.758 37.716 1.00 12.87 211 GLU A CA 1
ATOM 1489 C C . GLU A 1 219 ? 3.498 2.852 38.805 1.00 15.60 211 GLU A C 1
ATOM 1490 O O . GLU A 1 219 ? 3.693 2.335 39.910 1.00 12.78 211 GLU A O 1
ATOM 1496 N N . ALA A 1 220 ? 2.375 3.517 38.519 1.00 12.42 212 ALA A N 1
ATOM 1497 C CA . ALA A 1 220 ? 1.362 3.703 39.555 1.00 16.28 212 ALA A CA 1
ATOM 1498 C C . ALA A 1 220 ? 0.736 2.379 39.971 1.00 15.36 212 ALA A C 1
ATOM 1499 O O . ALA A 1 220 ? 0.291 2.236 41.118 1.00 14.56 212 ALA A O 1
ATOM 1501 N N . GLU A 1 221 ? 0.718 1.394 39.078 1.00 13.00 213 GLU A N 1
ATOM 1502 C CA . GLU A 1 221 ? 0.063 0.136 39.385 1.00 14.62 213 GLU A CA 1
ATOM 1503 C C . GLU A 1 221 ? 1.054 -0.973 39.747 1.00 14.18 213 GLU A C 1
ATOM 1504 O O . GLU A 1 221 ? 0.667 -2.131 39.890 1.00 13.82 213 GLU A O 1
ATOM 1519 N N . LYS A 1 223 ? 3.410 -2.366 37.999 1.00 13.81 215 LYS A N 1
ATOM 1520 C CA . LYS A 1 223 ? 3.557 -3.370 36.959 1.00 13.00 215 LYS A CA 1
ATOM 1521 C C . LYS A 1 223 ? 4.882 -3.136 36.238 1.00 14.49 215 LYS A C 1
ATOM 1522 O O . LYS A 1 223 ? 5.189 -2.012 35.844 1.00 15.78 215 LYS A O 1
ATOM 1528 N N . THR A 1 224 ? 5.670 -4.199 36.070 1.00 14.03 216 THR A N 1
ATOM 1529 C CA . THR A 1 224 ? 6.989 -4.031 35.475 1.00 10.51 216 THR A CA 1
ATOM 1530 C C . THR A 1 224 ? 6.919 -3.959 33.951 1.00 12.51 216 THR A C 1
ATOM 1531 O O . THR A 1 224 ? 7.686 -3.217 33.329 1.00 10.74 216 THR A O 1
ATOM 1535 N N . ILE A 1 225 ? 6.006 -4.704 33.333 1.00 16.37 217 ILE A N 1
ATOM 1536 C CA . ILE A 1 225 ? 5.930 -4.830 31.879 1.00 15.49 217 ILE A CA 1
ATOM 1537 C C . ILE A 1 225 ? 4.547 -4.392 31.417 1.00 12.99 217 ILE A C 1
ATOM 1538 O O . ILE A 1 225 ? 3.535 -4.796 31.998 1.00 13.81 217 ILE A O 1
ATOM 1543 N N . GLY A 1 226 ? 4.504 -3.564 30.371 1.00 9.04 218 GLY A N 1
ATOM 1544 C CA . GLY A 1 226 ? 3.285 -3.306 29.650 1.00 8.91 218 GLY A CA 1
ATOM 1545 C C . GLY A 1 226 ? 3.220 -4.162 28.403 1.00 8.85 218 GLY A C 1
ATOM 1546 O O . GLY A 1 226 ? 4.054 -4.034 27.504 1.00 10.81 218 GLY A O 1
ATOM 1547 N N . VAL A 1 227 ? 2.220 -5.039 28.356 1.00 9.46 219 VAL A N 1
ATOM 1548 C CA . VAL A 1 227 ? 1.932 -5.846 27.175 1.00 9.15 219 VAL A CA 1
ATOM 1549 C C . VAL A 1 227 ? 1.082 -4.970 26.259 1.00 14.46 219 VAL A C 1
ATOM 1550 O O . VAL A 1 227 ? -0.125 -4.816 26.466 1.00 11.65 219 VAL A O 1
ATOM 1554 N N . VAL A 1 228 ? 1.715 -4.344 25.272 1.00 8.60 220 VAL A N 1
ATOM 1555 C CA . VAL A 1 228 ? 1.022 -3.329 24.483 1.00 10.84 220 VAL A CA 1
ATOM 1556 C C . VAL A 1 228 ? 0.136 -4.021 23.460 1.00 10.43 220 VAL A C 1
ATOM 1557 O O . VAL A 1 228 ? 0.630 -4.745 22.587 1.00 11.29 220 VAL A O 1
ATOM 1561 N N . THR A 1 229 ? -1.169 -3.769 23.545 1.00 8.73 221 THR A N 1
ATOM 1562 C CA . THR A 1 229 ? -2.148 -4.417 22.682 1.00 10.24 221 THR A CA 1
ATOM 1563 C C . THR A 1 229 ? -2.633 -3.529 21.553 1.00 10.99 221 THR A C 1
ATOM 1564 O O . THR A 1 229 ? -3.082 -4.048 20.528 1.00 11.15 221 THR A O 1
ATOM 1568 N N . ASP A 1 230 ? -2.570 -2.211 21.736 1.00 9.34 222 ASP A N 1
ATOM 1569 C CA . ASP A 1 230 ? -3.121 -1.237 20.804 1.00 11.31 222 ASP A CA 1
ATOM 1570 C C . ASP A 1 230 ? -2.301 0.039 20.901 1.00 10.17 222 ASP A C 1
ATOM 1571 O O . ASP A 1 230 ? -1.540 0.243 21.848 1.00 9.22 222 ASP A O 1
ATOM 1576 N N . ALA A 1 231 ? -2.481 0.909 19.917 1.00 7.87 223 ALA A N 1
ATOM 1577 C CA . ALA A 1 231 ? -1.889 2.240 19.930 1.00 7.50 223 ALA A CA 1
ATOM 1578 C C . ALA A 1 231 ? -2.974 3.214 19.505 1.00 7.54 223 ALA A C 1
ATOM 1579 O O . ALA A 1 231 ? -3.665 2.965 18.515 1.00 8.97 223 ALA A O 1
ATOM 1581 N N . GLN A 1 232 ? -3.153 4.295 20.261 1.00 10.34 224 GLN A N 1
ATOM 1582 C CA . GLN A 1 232 ? -4.274 5.164 19.953 1.00 8.91 224 GLN A CA 1
ATOM 1583 C C . GLN A 1 232 ? -4.000 5.931 18.661 1.00 8.49 224 GLN A C 1
ATOM 1584 O O . GLN A 1 232 ? -2.869 6.007 18.185 1.00 9.52 224 GLN A O 1
ATOM 1590 N N . GLY A 1 233 ? -5.067 6.486 18.072 1.00 7.69 225 GLY A N 1
ATOM 1591 C CA . GLY A 1 233 ? -4.928 7.243 16.843 1.00 10.43 225 GLY A CA 1
ATOM 1592 C C . GLY A 1 233 ? -4.597 8.705 17.104 1.00 11.30 225 GLY A C 1
ATOM 1593 O O . GLY A 1 233 ? -4.771 9.205 18.216 1.00 10.42 225 GLY A O 1
ATOM 1594 N N . GLN A 1 234 ? -4.125 9.386 16.056 1.00 9.71 226 GLN A N 1
ATOM 1595 C CA . GLN A 1 234 ? -3.732 10.786 16.161 1.00 7.94 226 GLN A CA 1
ATOM 1596 C C . GLN A 1 234 ? -4.160 11.556 14.920 1.00 6.79 226 GLN A C 1
ATOM 1597 O O . GLN A 1 234 ? -4.229 11.006 13.817 1.00 6.99 226 GLN A O 1
ATOM 1603 N N . ARG A 1 235 ? -4.435 12.841 15.121 1.00 8.50 227 ARG A N 1
ATOM 1604 C CA . ARG A 1 235 ? -4.598 13.812 14.050 1.00 8.80 227 ARG A CA 1
ATOM 1605 C C . ARG A 1 235 ? -3.797 15.043 14.444 1.00 7.11 227 ARG A C 1
ATOM 1606 O O . ARG A 1 235 ? -3.987 15.566 15.543 1.00 6.78 227 ARG A O 1
ATOM 1614 N N . TRP A 1 236 ? -2.898 15.491 13.565 1.00 6.28 228 TRP A N 1
ATOM 1615 C CA . TRP A 1 236 ? -2.132 16.714 13.770 1.00 8.05 228 TRP A CA 1
ATOM 1616 C C . TRP A 1 236 ? -2.510 17.753 12.722 1.00 9.27 228 TRP A C 1
ATOM 1617 O O . TRP A 1 236 ? -2.792 17.418 11.567 1.00 9.50 228 TRP A O 1
ATOM 1628 N N . TYR A 1 237 ? -2.463 19.021 13.126 1.00 9.51 229 TYR A N 1
ATOM 1629 C CA . TYR A 1 237 ? -2.891 20.122 12.273 1.00 8.15 229 TYR A CA 1
ATOM 1630 C C . TYR A 1 237 ? -1.864 21.241 12.305 1.00 5.91 229 TYR A C 1
ATOM 1631 O O . TYR A 1 237 ? -1.122 21.398 13.277 1.00 6.97 229 TYR A O 1
ATOM 1640 N N . GLU A 1 238 ? -1.867 22.035 11.233 1.00 6.51 230 GLU A N 1
ATOM 1641 C CA . GLU A 1 238 ? -1.188 23.319 11.164 1.00 7.98 230 GLU A CA 1
ATOM 1642 C C . GLU A 1 238 ? -2.220 24.379 10.804 1.00 7.35 230 GLU A C 1
ATOM 1643 O O . GLU A 1 238 ? -2.978 24.212 9.841 1.00 9.37 230 GLU A O 1
ATOM 1649 N N . ILE A 1 239 ? -2.263 25.455 11.580 1.00 6.59 231 ILE A N 1
ATOM 1650 C CA . ILE A 1 239 ? -3.230 26.525 11.363 1.00 6.19 231 ILE A CA 1
ATOM 1651 C C . ILE A 1 239 ? -2.473 27.841 11.313 1.00 11.64 231 ILE A C 1
ATOM 1652 O O . ILE A 1 239 ? -1.653 28.121 12.194 1.00 8.95 231 ILE A O 1
ATOM 1657 N N . THR A 1 240 ? -2.733 28.641 10.284 1.00 7.18 232 THR A N 1
ATOM 1658 C CA . THR A 1 240 ? -2.267 30.022 10.265 1.00 8.40 232 THR A CA 1
ATOM 1659 C C . THR A 1 240 ? -3.491 30.927 10.241 1.00 8.98 232 THR A C 1
ATOM 1660 O O . THR A 1 240 ? -4.351 30.783 9.366 1.00 10.70 232 THR A O 1
ATOM 1664 N N . PHE A 1 241 ? -3.590 31.814 11.229 1.00 8.02 233 PHE A N 1
ATOM 1665 C CA . PHE A 1 241 ? -4.547 32.913 11.205 1.00 6.70 233 PHE A CA 1
ATOM 1666 C C . PHE A 1 241 ? -3.861 34.143 10.628 1.00 8.86 233 PHE A C 1
ATOM 1667 O O . PHE A 1 241 ? -2.741 34.475 11.028 1.00 9.25 233 PHE A O 1
ATOM 1675 N N . THR A 1 242 ? -4.542 34.842 9.728 1.00 8.56 234 THR A N 1
ATOM 1676 C CA . THR A 1 242 ? -4.052 36.125 9.237 1.00 7.77 234 THR A CA 1
ATOM 1677 C C . THR A 1 242 ? -5.061 37.211 9.584 1.00 11.42 234 THR A C 1
ATOM 1678 O O . THR A 1 242 ? -6.240 37.109 9.224 1.00 11.32 234 THR A O 1
ATOM 1682 N N . GLY A 1 243 ? -4.602 38.230 10.310 1.00 8.81 235 GLY A N 1
ATOM 1683 C CA . GLY A 1 243 ? -5.402 39.410 10.574 1.00 10.10 235 GLY A CA 1
ATOM 1684 C C . GLY A 1 243 ? -4.736 40.623 9.962 1.00 9.12 235 GLY A C 1
ATOM 1685 O O . GLY A 1 243 ? -4.368 40.603 8.787 1.00 10.63 235 GLY A O 1
ATOM 1686 N N . GLN A 1 244 ? -4.542 41.681 10.738 1.00 7.66 236 GLN A N 1
ATOM 1687 C CA . GLN A 1 244 ? -3.852 42.854 10.218 1.00 8.70 236 GLN A CA 1
ATOM 1688 C C . GLN A 1 244 ? -2.996 43.451 11.320 1.00 9.54 236 GLN A C 1
ATOM 1689 O O . GLN A 1 244 ? -3.530 43.878 12.345 1.00 8.91 236 GLN A O 1
ATOM 1695 N N . GLU A 1 245 ? -1.680 43.490 11.119 1.00 11.92 237 GLU A N 1
ATOM 1696 C CA A GLU A 1 245 ? -0.848 44.169 12.095 0.56 10.68 237 GLU A CA 1
ATOM 1697 C CA B GLU A 1 245 ? -0.807 44.184 12.059 0.44 11.17 237 GLU A CA 1
ATOM 1698 C C . GLU A 1 245 ? -1.179 45.658 12.094 1.00 10.90 237 GLU A C 1
ATOM 1699 O O . GLU A 1 245 ? -1.492 46.252 11.059 1.00 10.26 237 GLU A O 1
ATOM 1710 N N . ALA A 1 246 ? -1.156 46.248 13.277 1.00 8.89 238 ALA A N 1
ATOM 1711 C CA . ALA A 1 246 ? -1.520 47.651 13.440 1.00 8.86 238 ALA A CA 1
ATOM 1712 C C . ALA A 1 246 ? -1.025 48.076 14.811 1.00 9.06 238 ALA A C 1
ATOM 1713 O O . ALA A 1 246 ? -0.506 47.263 15.582 1.00 9.30 238 ALA A O 1
ATOM 1715 N N . HIS A 1 247 ? -1.180 49.361 15.111 1.00 8.34 239 HIS A N 1
ATOM 1716 C CA . HIS A 1 247 ? -0.580 49.905 16.325 1.00 8.44 239 HIS A CA 1
ATOM 1717 C C . HIS A 1 247 ? -1.302 49.383 17.564 1.00 13.53 239 HIS A C 1
ATOM 1718 O O . HIS A 1 247 ? -2.538 49.371 17.622 1.00 11.07 239 HIS A O 1
ATOM 1725 N N . ALA A 1 248 ? -0.523 48.971 18.572 1.00 8.38 240 ALA A N 1
ATOM 1726 C CA . ALA A 1 248 ? -1.113 48.544 19.841 1.00 10.56 240 ALA A CA 1
ATOM 1727 C C . ALA A 1 248 ? -1.842 49.675 20.560 1.00 14.74 240 ALA A C 1
ATOM 1728 O O . ALA A 1 248 ? -2.678 49.407 21.435 1.00 9.21 240 ALA A O 1
ATOM 1730 N N . GLY A 1 249 ? -1.550 50.929 20.217 1.00 11.01 241 GLY A N 1
ATOM 1731 C CA . GLY A 1 249 ? -2.192 52.054 20.850 1.00 10.21 241 GLY A CA 1
ATOM 1732 C C . GLY A 1 249 ? -3.443 52.506 20.125 1.00 10.68 241 GLY A C 1
ATOM 1733 O O . GLY A 1 249 ? -4.536 51.962 20.318 1.00 11.35 241 GLY A O 1
ATOM 1734 N N . PRO A 1 250 ? -3.295 53.512 19.254 1.00 10.51 242 PRO A N 1
ATOM 1735 C CA . PRO A 1 250 ? -4.474 54.207 18.709 1.00 10.39 242 PRO A CA 1
ATOM 1736 C C . PRO A 1 250 ? -5.249 53.458 17.630 1.00 13.39 242 PRO A C 1
ATOM 1737 O O . PRO A 1 250 ? -5.955 54.098 16.841 1.00 12.52 242 PRO A O 1
ATOM 1741 N N . THR A 1 251 ? -5.140 52.128 17.559 1.00 10.59 243 THR A N 1
ATOM 1742 C CA . THR A 1 251 ? -6.055 51.347 16.735 1.00 9.80 243 THR A CA 1
ATOM 1743 C C . THR A 1 251 ? -7.267 51.048 17.603 1.00 13.46 243 THR A C 1
ATOM 1744 O O . THR A 1 251 ? -7.130 50.317 18.592 1.00 12.91 243 THR A O 1
ATOM 1748 N N . PRO A 1 252 ? -8.457 51.568 17.293 1.00 11.39 244 PRO A N 1
ATOM 1749 C CA . PRO A 1 252 ? -9.599 51.331 18.189 1.00 11.85 244 PRO A CA 1
ATOM 1750 C C . PRO A 1 252 ? -9.858 49.845 18.361 1.00 10.70 244 PRO A C 1
ATOM 1751 O O . PRO A 1 252 ? -9.828 49.077 17.394 1.00 10.64 244 PRO A O 1
ATOM 1755 N N . MET A 1 253 ? -10.088 49.440 19.613 1.00 11.31 245 MET A N 1
ATOM 1756 C CA . MET A 1 253 ? -10.251 48.020 19.929 1.00 10.63 245 MET A CA 1
ATOM 1757 C C . MET A 1 253 ? -11.260 47.292 19.045 1.00 12.31 245 MET A C 1
ATOM 1758 O O . MET A 1 253 ? -10.940 46.191 18.574 1.00 10.30 245 MET A O 1
ATOM 1763 N N . PRO A 1 254 ? -12.455 47.826 18.760 1.00 14.10 246 PRO A N 1
ATOM 1764 C CA . PRO A 1 254 ? -13.449 47.016 18.033 1.00 13.45 246 PRO A CA 1
ATOM 1765 C C . PRO A 1 254 ? -13.066 46.677 16.602 1.00 18.12 246 PRO A C 1
ATOM 1766 O O . PRO A 1 254 ? -13.547 45.663 16.082 1.00 20.22 246 PRO A O 1
ATOM 1770 N N . ARG A 1 255 ? -12.211 47.455 15.949 1.00 15.47 247 ARG A N 1
ATOM 1771 C CA . ARG A 1 255 ? -11.892 47.165 14.559 1.00 13.68 247 ARG A CA 1
ATOM 1772 C C . ARG A 1 255 ? -10.639 46.320 14.396 1.00 17.42 247 ARG A C 1
ATOM 1773 O O . ARG A 1 255 ? -10.281 45.988 13.260 1.00 16.85 247 ARG A O 1
ATOM 1781 N N . ARG A 1 256 ? -9.980 45.941 15.486 1.00 9.68 248 ARG A N 1
ATOM 1782 C CA . ARG A 1 256 ? -8.756 45.166 15.364 1.00 9.14 248 ARG A CA 1
ATOM 1783 C C . ARG A 1 256 ? -9.031 43.764 14.846 1.00 15.50 248 ARG A C 1
ATOM 1784 O O . ARG A 1 256 ? -10.054 43.146 15.148 1.00 12.07 248 ARG A O 1
ATOM 1792 N N . ARG A 1 257 ? -8.085 43.253 14.070 1.00 9.40 249 ARG A N 1
ATOM 1793 C CA A ARG A 1 257 ? -8.107 41.869 13.609 0.57 10.10 249 ARG A CA 1
ATOM 1794 C CA B ARG A 1 257 ? -8.104 41.873 13.600 0.43 10.29 249 ARG A CA 1
ATOM 1795 C C . ARG A 1 257 ? -6.825 41.232 14.122 1.00 10.28 249 ARG A C 1
ATOM 1796 O O . ARG A 1 257 ? -5.823 41.131 13.410 1.00 9.93 249 ARG A O 1
ATOM 1811 N N . ASP A 1 258 ? -6.870 40.830 15.396 1.00 11.51 250 ASP A N 1
ATOM 1812 C CA . ASP A 1 258 ? -5.722 40.342 16.155 1.00 8.17 250 ASP A CA 1
ATOM 1813 C C . ASP A 1 258 ? -5.592 38.832 15.974 1.00 8.51 250 ASP A C 1
ATOM 1814 O O . ASP A 1 258 ? -6.420 38.065 16.482 1.00 8.64 250 ASP A O 1
ATOM 1819 N N . ALA A 1 259 ? -4.540 38.400 15.267 1.00 8.20 251 ALA A N 1
ATOM 1820 C CA . ALA A 1 259 ? -4.381 36.973 14.998 1.00 9.88 251 ALA A CA 1
ATOM 1821 C C . ALA A 1 259 ? -3.964 36.200 16.243 1.00 8.01 251 ALA A C 1
ATOM 1822 O O . ALA A 1 259 ? -4.246 35.002 16.345 1.00 8.72 251 ALA A O 1
ATOM 1824 N N . LEU A 1 260 ? -3.282 36.843 17.187 1.00 7.94 252 LEU A N 1
ATOM 1825 C CA . LEU A 1 260 ? -2.944 36.135 18.416 1.00 6.49 252 LEU A CA 1
ATOM 1826 C C . LEU A 1 260 ? -4.156 36.000 19.334 1.00 6.78 252 LEU A C 1
ATOM 1827 O O . LEU A 1 260 ? -4.289 35.005 20.050 1.00 11.13 252 LEU A O 1
ATOM 1832 N N . LEU A 1 261 ? -5.046 36.983 19.343 1.00 10.96 253 LEU A N 1
ATOM 1833 C CA . LEU A 1 261 ? -6.302 36.803 20.057 1.00 8.55 253 LEU A CA 1
ATOM 1834 C C . LEU A 1 261 ? -7.035 35.579 19.533 1.00 12.50 253 LEU A C 1
ATOM 1835 O O . LEU A 1 261 ? -7.533 34.758 20.315 1.00 10.11 253 LEU A O 1
ATOM 1840 N N . GLY A 1 262 ? -7.084 35.430 18.207 1.00 11.37 254 GLY A N 1
ATOM 1841 C CA . GLY A 1 262 ? -7.711 34.251 17.621 1.00 10.76 254 GLY A CA 1
ATOM 1842 C C . GLY A 1 262 ? -6.987 32.973 17.992 1.00 11.71 254 GLY A C 1
ATOM 1843 O O . GLY A 1 262 ? -7.601 32.007 18.456 1.00 11.18 254 GLY A O 1
ATOM 1844 N N . ALA A 1 263 ? -5.666 32.951 17.794 1.00 8.31 255 ALA A N 1
ATOM 1845 C CA . ALA A 1 263 ? -4.899 31.750 18.111 1.00 6.46 255 ALA A CA 1
ATOM 1846 C C . ALA A 1 263 ? -5.054 31.370 19.576 1.00 11.26 255 ALA A C 1
ATOM 1847 O O . ALA A 1 263 ? -5.207 30.188 19.908 1.00 9.17 255 ALA A O 1
ATOM 1849 N N . SER A 1 264 ? -5.010 32.360 20.469 1.00 8.93 256 SER A N 1
ATOM 1850 C CA . SER A 1 264 ? -5.165 32.086 21.894 1.00 8.37 256 SER A CA 1
ATOM 1851 C C . SER A 1 264 ? -6.530 31.485 22.199 1.00 9.06 256 SER A C 1
ATOM 1852 O O . SER A 1 264 ? -6.656 30.598 23.056 1.00 10.57 256 SER A O 1
ATOM 1855 N N . ARG A 1 265 ? -7.569 31.962 21.522 1.00 9.85 257 ARG A N 1
ATOM 1856 C CA . ARG A 1 265 ? -8.877 31.363 21.749 1.00 8.38 257 ARG A CA 1
ATOM 1857 C C . ARG A 1 265 ? -8.914 29.921 21.266 1.00 8.21 257 ARG A C 1
ATOM 1858 O O . ARG A 1 265 ? -9.633 29.096 21.843 1.00 12.25 257 ARG A O 1
ATOM 1866 N N . VAL A 1 266 ? -8.137 29.591 20.230 1.00 7.35 258 VAL A N 1
ATOM 1867 C CA . VAL A 1 266 ? -8.102 28.204 19.772 1.00 9.84 258 VAL A CA 1
ATOM 1868 C C . VAL A 1 266 ? -7.308 27.339 20.743 1.00 9.98 258 VAL A C 1
ATOM 1869 O O . VAL A 1 266 ? -7.637 26.165 20.944 1.00 8.83 258 VAL A O 1
ATOM 1873 N N . VAL A 1 267 ? -6.264 27.890 21.365 1.00 8.48 259 VAL A N 1
ATOM 1874 C CA . VAL A 1 267 ? -5.553 27.127 22.393 1.00 7.27 259 VAL A CA 1
ATOM 1875 C C . VAL A 1 267 ? -6.525 26.686 23.480 1.00 12.77 259 VAL A C 1
ATOM 1876 O O . VAL A 1 267 ? -6.515 25.527 23.921 1.00 9.47 259 VAL A O 1
ATOM 1880 N N . ASP A 1 268 ? -7.400 27.600 23.905 1.00 10.17 260 ASP A N 1
ATOM 1881 C CA . ASP A 1 268 ? -8.401 27.279 24.919 1.00 11.99 260 ASP A CA 1
ATOM 1882 C C . ASP A 1 268 ? -9.423 26.283 24.384 1.00 15.27 260 ASP A C 1
ATOM 1883 O O . ASP A 1 268 ? -9.809 25.340 25.087 1.00 13.30 260 ASP A O 1
ATOM 1888 N N . LEU A 1 269 ? -9.863 26.471 23.139 1.00 11.08 261 LEU A N 1
ATOM 1889 C CA . LEU A 1 269 ? -10.800 25.533 22.527 1.00 10.78 261 LEU A CA 1
ATOM 1890 C C . LEU A 1 269 ? -10.202 24.133 22.419 1.00 10.82 261 LEU A C 1
ATOM 1891 O O . LEU A 1 269 ? -10.879 23.135 22.695 1.00 13.57 261 LEU A O 1
ATOM 1896 N N . VAL A 1 270 ? -8.940 24.040 22.003 1.00 7.64 262 VAL A N 1
ATOM 1897 C CA . VAL A 1 270 ? -8.282 22.740 21.877 1.00 7.36 262 VAL A CA 1
ATOM 1898 C C . VAL A 1 270 ? -8.279 22.015 23.214 1.00 12.90 262 VAL A C 1
ATOM 1899 O O . VAL A 1 270 ? -8.586 20.819 23.294 1.00 11.71 262 VAL A O 1
ATOM 1903 N N . ASN A 1 271 ? -7.936 22.733 24.287 1.00 11.93 263 ASN A N 1
ATOM 1904 C CA . ASN A 1 271 ? -7.975 22.134 25.617 1.00 9.13 263 ASN A CA 1
ATOM 1905 C C . ASN A 1 271 ? -9.388 21.690 25.962 1.00 8.42 263 ASN A C 1
ATOM 1906 O O . ASN A 1 271 ? -9.603 20.571 26.447 1.00 12.59 263 ASN A O 1
ATOM 1911 N N . ARG A 1 272 ? -10.375 22.543 25.681 1.00 8.73 264 ARG A N 1
ATOM 1912 C CA . ARG A 1 272 ? -11.757 22.176 25.965 1.00 12.88 264 ARG A CA 1
ATOM 1913 C C . ARG A 1 272 ? -12.147 20.901 25.226 1.00 16.43 264 ARG A C 1
ATOM 1914 O O . ARG A 1 272 ? -12.795 20.010 25.793 1.00 16.38 264 ARG A O 1
ATOM 1922 N N . ILE A 1 273 ? -11.755 20.793 23.956 1.00 10.28 265 ILE A N 1
ATOM 1923 C CA . ILE A 1 273 ? -12.080 19.597 23.179 1.00 8.97 265 ILE A CA 1
ATOM 1924 C C . ILE A 1 273 ? -11.425 18.367 23.795 1.00 10.76 265 ILE A C 1
ATOM 1925 O O . ILE A 1 273 ? -12.045 17.301 23.898 1.00 11.17 265 ILE A O 1
ATOM 1930 N N . GLY A 1 274 ? -10.174 18.495 24.237 1.00 9.07 266 GLY A N 1
ATOM 1931 C CA . GLY A 1 274 ? -9.552 17.394 24.963 1.00 9.79 266 GLY A CA 1
ATOM 1932 C C . GLY A 1 274 ? -10.367 16.979 26.176 1.00 12.12 266 GLY A C 1
ATOM 1933 O O . GLY A 1 274 ? -10.683 15.800 26.366 1.00 11.24 266 GLY A O 1
ATOM 1934 N N . LEU A 1 275 ? -10.754 17.953 26.998 1.00 14.12 267 LEU A N 1
ATOM 1935 C CA . LEU A 1 275 ? -11.483 17.625 28.214 1.00 15.42 267 LEU A CA 1
ATOM 1936 C C . LEU A 1 275 ? -12.898 17.134 27.914 1.00 16.94 267 LEU A C 1
ATOM 1937 O O . LEU A 1 275 ? -13.465 16.365 28.700 1.00 15.55 267 LEU A O 1
ATOM 1942 N N . ASP A 1 276 ? -13.482 17.554 26.790 1.00 13.96 268 ASP A N 1
ATOM 1943 C CA . ASP A 1 276 ? -14.837 17.119 26.466 1.00 14.44 268 ASP A CA 1
ATOM 1944 C C . ASP A 1 276 ? -14.893 15.663 26.028 1.00 15.69 268 ASP A C 1
ATOM 1945 O O . ASP A 1 276 ? -15.992 15.119 25.870 1.00 15.36 268 ASP A O 1
ATOM 1950 N N . HIS A 1 277 ? -13.751 15.027 25.810 1.00 12.07 269 HIS A N 1
ATOM 1951 C CA . HIS A 1 277 ? -13.696 13.635 25.383 1.00 12.21 269 HIS A CA 1
ATOM 1952 C C . HIS A 1 277 ? -12.868 12.832 26.371 1.00 13.88 269 HIS A C 1
ATOM 1953 O O . HIS A 1 277 ? -12.077 11.962 26.008 1.00 15.81 269 HIS A O 1
ATOM 1960 N N . ALA A 1 278 ? -13.061 13.142 27.649 1.00 16.85 270 ALA A N 1
ATOM 1961 C CA . ALA A 1 278 ? -12.438 12.395 28.726 1.00 16.29 270 ALA A CA 1
ATOM 1962 C C . ALA A 1 278 ? -13.089 11.012 28.843 1.00 12.23 270 ALA A C 1
ATOM 1963 O O . ALA A 1 278 ? -14.246 10.826 28.457 1.00 13.36 270 ALA A O 1
ATOM 1965 N N . PRO A 1 279 ? -12.373 10.020 29.384 1.00 10.96 271 PRO A N 1
ATOM 1966 C CA . PRO A 1 279 ? -11.044 10.144 29.990 1.00 12.21 271 PRO A CA 1
ATOM 1967 C C . PRO A 1 279 ? -9.856 10.013 29.049 1.00 13.50 271 PRO A C 1
ATOM 1968 O O . PRO A 1 279 ? -8.733 10.243 29.487 1.00 13.46 271 PRO A O 1
ATOM 1972 N N . TYR A 1 280 ? -10.061 9.621 27.799 1.00 14.04 272 TYR A N 1
ATOM 1973 C CA . TYR A 1 280 ? -8.918 9.258 26.975 1.00 11.20 272 TYR A CA 1
ATOM 1974 C C . TYR A 1 280 ? -8.538 10.299 25.933 1.00 10.87 272 TYR A C 1
ATOM 1975 O O . TYR A 1 280 ? -7.498 10.135 25.292 1.00 14.17 272 TYR A O 1
ATOM 1984 N N . GLY A 1 281 ? -9.341 11.340 25.732 1.00 9.76 273 GLY A N 1
ATOM 1985 C CA . GLY A 1 281 ? -8.959 12.365 24.774 1.00 11.07 273 GLY A CA 1
ATOM 1986 C C . GLY A 1 281 ? -7.682 13.076 25.191 1.00 12.17 273 GLY A C 1
ATOM 1987 O O . GLY A 1 281 ? -7.446 13.331 26.374 1.00 10.11 273 GLY A O 1
ATOM 1988 N N . CYS A 1 282 ? -6.836 13.366 24.201 1.00 10.56 274 CYS A N 1
ATOM 1989 C CA . CYS A 1 282 ? -5.614 14.145 24.366 1.00 9.89 274 CYS A CA 1
ATOM 1990 C C . CYS A 1 282 ? -5.644 15.291 23.370 1.00 6.98 274 CYS A C 1
ATOM 1991 O O . CYS A 1 282 ? -5.922 15.068 22.188 1.00 10.47 274 CYS A O 1
ATOM 1994 N N . ALA A 1 283 ? -5.324 16.506 23.830 1.00 9.63 275 ALA A N 1
ATOM 1995 C CA . ALA A 1 283 ? -5.373 17.672 22.949 1.00 8.71 275 ALA A CA 1
ATOM 1996 C C . ALA A 1 283 ? -4.391 18.720 23.437 1.00 10.19 275 ALA A C 1
ATOM 1997 O O . ALA A 1 283 ? -4.416 19.083 24.617 1.00 11.84 275 ALA A O 1
ATOM 1999 N N . THR A 1 284 ? -3.563 19.225 22.517 1.00 9.33 276 THR A N 1
ATOM 2000 C CA . THR A 1 284 ? -2.451 20.103 22.860 1.00 6.00 276 THR A CA 1
ATOM 2001 C C . THR A 1 284 ? -2.163 21.063 21.716 1.00 8.88 276 THR A C 1
ATOM 2002 O O . THR A 1 284 ? -2.213 20.677 20.549 1.00 10.63 276 THR A O 1
ATOM 2006 N N . VAL A 1 285 ? -1.841 22.308 22.058 1.00 6.53 277 VAL A N 1
ATOM 2007 C CA . VAL A 1 285 ? -1.163 23.228 21.145 1.00 6.48 277 VAL A CA 1
ATOM 2008 C C . VAL A 1 285 ? 0.261 23.370 21.667 1.00 9.85 277 VAL A C 1
ATOM 2009 O O . VAL A 1 285 ? 0.480 23.951 22.736 1.00 10.70 277 VAL A O 1
ATOM 2013 N N . GLY A 1 286 ? 1.228 22.836 20.928 1.00 8.82 278 GLY A N 1
ATOM 2014 C CA . GLY A 1 286 ? 2.594 22.809 21.414 1.00 6.29 278 GLY A CA 1
ATOM 2015 C C . GLY A 1 286 ? 3.514 23.803 20.739 1.00 9.14 278 GLY A C 1
ATOM 2016 O O . GLY A 1 286 ? 4.574 24.134 21.272 1.00 9.42 278 GLY A O 1
ATOM 2017 N N . MET A 1 287 ? 3.127 24.291 19.567 1.00 8.07 279 MET A N 1
ATOM 2018 C CA . MET A 1 287 ? 4.006 25.125 18.756 1.00 7.97 279 MET A CA 1
ATOM 2019 C C . MET A 1 287 ? 3.227 26.333 18.261 1.00 9.61 279 MET A C 1
ATOM 2020 O O . MET A 1 287 ? 2.103 26.192 17.770 1.00 6.72 279 MET A O 1
ATOM 2025 N N . MET A 1 288 ? 3.826 27.514 18.390 1.00 7.59 280 MET A N 1
ATOM 2026 C CA . MET A 1 288 ? 3.175 28.756 17.998 1.00 7.28 280 MET A CA 1
ATOM 2027 C C . MET A 1 288 ? 4.251 29.731 17.551 1.00 9.38 280 MET A C 1
ATOM 2028 O O . MET A 1 288 ? 5.286 29.851 18.207 1.00 12.14 280 MET A O 1
ATOM 2033 N N . GLN A 1 289 ? 4.003 30.422 16.437 1.00 7.04 281 GLN A N 1
ATOM 2034 C CA . GLN A 1 289 ? 4.916 31.442 15.910 1.00 7.83 281 GLN A CA 1
ATOM 2035 C C . GLN A 1 289 ? 4.103 32.701 15.636 1.00 10.31 281 GLN A C 1
ATOM 2036 O O . GLN A 1 289 ? 3.195 32.676 14.803 1.00 9.51 281 GLN A O 1
ATOM 2042 N N . VAL A 1 290 ? 4.425 33.794 16.323 1.00 10.43 282 VAL A N 1
ATOM 2043 C CA . VAL A 1 290 ? 3.675 35.046 16.220 1.00 10.34 282 VAL A CA 1
ATOM 2044 C C . VAL A 1 290 ? 4.425 36.006 15.308 1.00 8.76 282 VAL A C 1
ATOM 2045 O O . VAL A 1 290 ? 5.656 36.099 15.379 1.00 7.94 282 VAL A O 1
ATOM 2049 N N . HIS A 1 291 ? 3.689 36.733 14.449 1.00 9.74 283 HIS A N 1
ATOM 2050 C CA A HIS A 1 291 ? 4.288 37.713 13.551 0.50 9.32 283 HIS A CA 1
ATOM 2051 C CA B HIS A 1 291 ? 4.290 37.718 13.544 0.50 9.32 283 HIS A CA 1
ATOM 2052 C C . HIS A 1 291 ? 3.558 39.047 13.682 1.00 7.44 283 HIS A C 1
ATOM 2053 O O . HIS A 1 291 ? 2.317 39.077 13.652 1.00 7.66 283 HIS A O 1
ATOM 2066 N N . PRO A 1 292 ? 4.279 40.176 13.798 1.00 9.38 284 PRO A N 1
ATOM 2067 C CA . PRO A 1 292 ? 5.743 40.265 13.789 1.00 7.64 284 PRO A CA 1
ATOM 2068 C C . PRO A 1 292 ? 6.381 40.022 15.151 1.00 7.74 284 PRO A C 1
ATOM 2069 O O . PRO A 1 292 ? 7.601 40.087 15.257 1.00 10.39 284 PRO A O 1
ATOM 2073 N N . ASN A 1 293 ? 5.571 39.747 16.175 1.00 7.36 285 ASN A N 1
ATOM 2074 C CA . ASN A 1 293 ? 6.067 39.453 17.528 1.00 7.22 285 ASN A CA 1
ATOM 2075 C C . ASN A 1 293 ? 6.740 40.675 18.155 1.00 11.39 285 ASN A C 1
ATOM 2076 O O . ASN A 1 293 ? 7.729 40.556 18.883 1.00 8.23 285 ASN A O 1
ATOM 2081 N N . SER A 1 294 ? 6.198 41.858 17.886 1.00 8.40 286 SER A N 1
ATOM 2082 C CA . SER A 1 294 ? 6.665 43.093 18.507 1.00 6.88 286 SER A CA 1
ATOM 2083 C C . SER A 1 294 ? 5.636 43.544 19.536 1.00 10.07 286 SER A C 1
ATOM 2084 O O . SER A 1 294 ? 4.435 43.543 19.254 1.00 9.83 286 SER A O 1
ATOM 2087 N N . ARG A 1 295 ? 6.106 43.942 20.727 1.00 7.24 287 ARG A N 1
ATOM 2088 C CA . ARG A 1 295 ? 5.184 44.116 21.847 1.00 7.42 287 ARG A CA 1
ATOM 2089 C C . ARG A 1 295 ? 4.152 45.210 21.595 1.00 9.68 287 ARG A C 1
ATOM 2090 O O . ARG A 1 295 ? 3.036 45.123 22.120 1.00 9.16 287 ARG A O 1
ATOM 2098 N N . ASN A 1 296 ? 4.479 46.242 20.804 1.00 11.62 288 ASN A N 1
ATOM 2099 C CA . ASN A 1 296 ? 3.504 47.298 20.524 1.00 9.73 288 ASN A CA 1
ATOM 2100 C C . ASN A 1 296 ? 2.946 47.226 19.093 1.00 7.76 288 ASN A C 1
ATOM 2101 O O . ASN A 1 296 ? 2.575 48.249 18.505 1.00 8.46 288 ASN A O 1
ATOM 2106 N N . VAL A 1 297 ? 2.822 46.012 18.552 1.00 7.45 289 VAL A N 1
ATOM 2107 C CA . VAL A 1 297 ? 2.160 45.761 17.272 1.00 7.34 289 VAL A CA 1
ATOM 2108 C C . VAL A 1 297 ? 1.131 44.659 17.492 1.00 8.60 289 VAL A C 1
ATOM 2109 O O . VAL A 1 297 ? 1.489 43.566 17.944 1.00 10.59 289 VAL A O 1
ATOM 2113 N N . ILE A 1 298 ? -0.133 44.936 17.168 1.00 9.50 290 ILE A N 1
ATOM 2114 C CA . ILE A 1 298 ? -1.167 43.899 17.111 1.00 7.29 290 ILE A CA 1
ATOM 2115 C C . ILE A 1 298 ? -0.688 42.790 16.182 1.00 7.00 290 ILE A C 1
ATOM 2116 O O . ILE A 1 298 ? -0.342 43.073 15.027 1.00 7.29 290 ILE A O 1
ATOM 2121 N N . PRO A 1 299 ? -0.655 41.530 16.618 1.00 8.15 291 PRO A N 1
ATOM 2122 C CA . PRO A 1 299 ? -0.122 40.473 15.748 1.00 7.42 291 PRO A CA 1
ATOM 2123 C C . PRO A 1 299 ? -1.002 40.272 14.520 1.00 8.14 291 PRO A C 1
ATOM 2124 O O . PRO A 1 299 ? -2.228 40.173 14.625 1.00 9.65 291 PRO A O 1
ATOM 2128 N N . GLY A 1 300 ? -0.365 40.220 13.355 1.00 6.59 292 GLY A N 1
ATOM 2129 C CA . GLY A 1 300 ? -1.089 40.137 12.101 1.00 9.58 292 GLY A CA 1
ATOM 2130 C C . GLY A 1 300 ? -1.119 38.738 11.523 1.00 10.97 292 GLY A C 1
ATOM 2131 O O . GLY A 1 300 ? -1.910 38.458 10.618 1.00 10.18 292 GLY A O 1
ATOM 2132 N N . ARG A 1 301 ? -0.274 37.842 12.037 1.00 8.79 293 ARG A N 1
ATOM 2133 C CA A ARG A 1 301 ? -0.235 36.467 11.550 0.57 10.31 293 ARG A CA 1
ATOM 2134 C CA B ARG A 1 301 ? -0.251 36.466 11.558 0.43 10.25 293 ARG A CA 1
ATOM 2135 C C . ARG A 1 301 ? 0.252 35.562 12.671 1.00 8.49 293 ARG A C 1
ATOM 2136 O O . ARG A 1 301 ? 1.246 35.872 13.327 1.00 10.90 293 ARG A O 1
ATOM 2151 N N . VAL A 1 302 ? -0.445 34.454 12.904 1.00 8.72 294 VAL A N 1
ATOM 2152 C CA . VAL A 1 302 ? 0.022 33.486 13.895 1.00 6.73 294 VAL A CA 1
ATOM 2153 C C . VAL A 1 302 ? -0.118 32.090 13.306 1.00 9.86 294 VAL A C 1
ATOM 2154 O O . VAL A 1 302 ? -1.198 31.708 12.836 1.00 8.68 294 VAL A O 1
ATOM 2158 N N . PHE A 1 303 ? 0.979 31.343 13.324 1.00 8.00 295 PHE A N 1
ATOM 2159 C CA . PHE A 1 303 ? 1.004 29.927 12.975 1.00 8.76 295 PHE A CA 1
ATOM 2160 C C . PHE A 1 303 ? 0.998 29.117 14.262 1.00 9.57 295 PHE A C 1
ATOM 2161 O O . PHE A 1 303 ? 1.700 29.464 15.217 1.00 6.37 295 PHE A O 1
ATOM 2169 N N . PHE A 1 304 ? 0.219 28.033 14.291 1.00 9.74 296 PHE A N 1
ATOM 2170 C CA . PHE A 1 304 ? 0.276 27.153 15.455 1.00 10.77 296 PHE A CA 1
ATOM 2171 C C . PHE A 1 304 ? -0.180 25.754 15.061 1.00 7.66 296 PHE A C 1
ATOM 2172 O O . PHE A 1 304 ? -0.758 25.539 13.989 1.00 9.13 296 PHE A O 1
ATOM 2180 N N . THR A 1 305 ? 0.103 24.801 15.947 1.00 7.03 297 THR A N 1
ATOM 2181 C CA . THR A 1 305 ? -0.177 23.392 15.709 1.00 8.56 297 THR A CA 1
ATOM 2182 C C . THR A 1 305 ? -1.265 22.899 16.647 1.00 9.34 297 THR A C 1
ATOM 2183 O O . THR A 1 305 ? -1.469 23.442 17.739 1.00 9.64 297 THR A O 1
ATOM 2187 N N . VAL A 1 306 ? -1.968 21.861 16.211 1.00 7.22 298 VAL A N 1
ATOM 2188 C CA . VAL A 1 306 ? -2.923 21.171 17.065 1.00 8.16 298 VAL A CA 1
ATOM 2189 C C . VAL A 1 306 ? -2.603 19.691 17.031 1.00 6.56 298 VAL A C 1
ATOM 2190 O O . VAL A 1 306 ? -2.285 19.138 15.973 1.00 5.74 298 VAL A O 1
ATOM 2194 N N . ASP A 1 307 ? -2.650 19.065 18.204 1.00 5.76 299 ASP A N 1
ATOM 2195 C CA . ASP A 1 307 ? -2.333 17.657 18.408 1.00 8.73 299 ASP A CA 1
ATOM 2196 C C . ASP A 1 307 ? -3.554 17.042 19.075 1.00 9.08 299 ASP A C 1
ATOM 2197 O O . ASP A 1 307 ? -3.901 17.429 20.196 1.00 9.32 299 ASP A O 1
ATOM 2202 N N . PHE A 1 308 ? -4.223 16.124 18.374 1.00 6.24 300 PHE A N 1
ATOM 2203 C CA . PHE A 1 308 ? -5.397 15.418 18.882 1.00 9.55 300 PHE A CA 1
ATOM 2204 C C . PHE A 1 308 ? -5.116 13.923 18.899 1.00 7.95 300 PHE A C 1
ATOM 2205 O O . PHE A 1 308 ? -4.569 13.381 17.936 1.00 7.41 300 PHE A O 1
ATOM 2213 N N . ARG A 1 309 ? -5.534 13.237 19.966 1.00 9.42 301 ARG A N 1
ATOM 2214 C CA . ARG A 1 309 ? -5.383 11.785 20.033 1.00 10.70 301 ARG A CA 1
ATOM 2215 C C . ARG A 1 309 ? -6.580 11.176 20.750 1.00 8.26 301 ARG A C 1
ATOM 2216 O O . ARG A 1 309 ? -7.130 11.777 21.679 1.00 8.52 301 ARG A O 1
ATOM 2224 N N . HIS A 1 310 ? -6.979 9.978 20.312 1.00 8.84 302 HIS A N 1
ATOM 2225 C CA . HIS A 1 310 ? -7.983 9.208 21.040 1.00 8.00 302 HIS A CA 1
ATOM 2226 C C . HIS A 1 310 ? -7.873 7.748 20.628 1.00 8.13 302 HIS A C 1
ATOM 2227 O O . HIS A 1 310 ? -7.514 7.456 19.478 1.00 8.52 302 HIS A O 1
ATOM 2234 N N . PRO A 1 311 ? -8.172 6.810 21.533 1.00 8.98 303 PRO A N 1
ATOM 2235 C CA . PRO A 1 311 ? -8.124 5.386 21.162 1.00 9.50 303 PRO A CA 1
ATOM 2236 C C . PRO A 1 311 ? -9.274 4.938 20.284 1.00 11.36 303 PRO A C 1
ATOM 2237 O O . PRO A 1 311 ? -9.241 3.802 19.797 1.00 11.74 303 PRO A O 1
ATOM 2241 N N . ASP A 1 312 ? -10.294 5.765 20.094 1.00 10.73 304 ASP A N 1
ATOM 2242 C CA . ASP A 1 312 ? -11.445 5.412 19.275 1.00 12.48 304 ASP A CA 1
ATOM 2243 C C . ASP A 1 312 ? -11.495 6.332 18.063 1.00 10.26 304 ASP A C 1
ATOM 2244 O O . ASP A 1 312 ? -11.547 7.555 18.216 1.00 9.45 304 ASP A O 1
ATOM 2249 N N . ASP A 1 313 ? -11.504 5.740 16.863 1.00 12.03 305 ASP A N 1
ATOM 2250 C CA . ASP A 1 313 ? -11.439 6.538 15.637 1.00 12.26 305 ASP A CA 1
ATOM 2251 C C . ASP A 1 313 ? -12.637 7.478 15.509 1.00 13.19 305 ASP A C 1
ATOM 2252 O O . ASP A 1 313 ? -12.496 8.624 15.064 1.00 9.82 305 ASP A O 1
ATOM 2257 N N . ALA A 1 314 ? -13.825 7.018 15.904 1.00 10.58 306 ALA A N 1
ATOM 2258 C CA . ALA A 1 314 ? -15.013 7.861 15.785 1.00 12.04 306 ALA A CA 1
ATOM 2259 C C . ALA A 1 314 ? -14.940 9.065 16.720 1.00 10.75 306 ALA A C 1
ATOM 2260 O O . ALA A 1 314 ? -15.372 10.168 16.358 1.00 10.82 306 ALA A O 1
ATOM 2262 N N . VAL A 1 315 ? -14.426 8.872 17.936 1.00 10.51 307 VAL A N 1
ATOM 2263 C CA . VAL A 1 315 ? -14.291 9.998 18.855 1.00 10.80 307 VAL A CA 1
ATOM 2264 C C . VAL A 1 315 ? -13.228 10.962 18.357 1.00 9.70 307 VAL A C 1
ATOM 2265 O O . VAL A 1 315 ? -13.379 12.186 18.461 1.00 10.92 307 VAL A O 1
ATOM 2269 N N . LEU A 1 316 ? -12.134 10.431 17.815 1.00 9.30 308 LEU A N 1
ATOM 2270 C CA . LEU A 1 316 ? -11.111 11.301 17.243 1.00 8.79 308 LEU A CA 1
ATOM 2271 C C . LEU A 1 316 ? -11.676 12.098 16.073 1.00 8.97 308 LEU A C 1
ATOM 2272 O O . LEU A 1 316 ? -11.326 13.265 15.892 1.00 10.53 308 LEU A O 1
ATOM 2277 N N . ALA A 1 317 ? -12.575 11.496 15.285 1.00 9.45 309 ALA A N 1
ATOM 2278 C CA . ALA A 1 317 ? -13.194 12.245 14.194 1.00 9.71 309 ALA A CA 1
ATOM 2279 C C . ALA A 1 317 ? -14.131 13.328 14.725 1.00 14.07 309 ALA A C 1
ATOM 2280 O O . ALA A 1 317 ? -14.244 14.410 14.130 1.00 13.90 309 ALA A O 1
ATOM 2282 N N . LYS A 1 318 ? -14.821 13.050 15.835 1.00 13.07 310 LYS A N 1
ATOM 2283 C CA . LYS A 1 318 ? -15.664 14.061 16.476 1.00 10.52 310 LYS A CA 1
ATOM 2284 C C . LYS A 1 318 ? -14.837 15.247 16.949 1.00 10.00 310 LYS A C 1
ATOM 2285 O O . LYS A 1 318 ? -15.258 16.407 16.831 1.00 11.35 310 LYS A O 1
ATOM 2291 N N . MET A 1 319 ? -13.654 14.974 17.495 1.00 9.48 311 MET A N 1
ATOM 2292 C CA . MET A 1 319 ? -12.770 16.057 17.904 1.00 9.01 311 MET A CA 1
ATOM 2293 C C . MET A 1 319 ? -12.349 16.891 16.699 1.00 8.78 311 MET A C 1
ATOM 2294 O O . MET A 1 319 ? -12.353 18.127 16.758 1.00 11.20 311 MET A O 1
ATOM 2299 N N . ASP A 1 320 ? -11.977 16.224 15.603 1.00 10.36 312 ASP A N 1
ATOM 2300 C CA . ASP A 1 320 ? -11.650 16.901 14.351 1.00 8.61 312 ASP A CA 1
ATOM 2301 C C . ASP A 1 320 ? -12.757 17.858 13.924 1.00 11.56 312 ASP A C 1
ATOM 2302 O O . ASP A 1 320 ? -12.499 19.031 13.617 1.00 10.07 312 ASP A O 1
ATOM 2307 N N . ALA A 1 321 ? -14.003 17.374 13.898 1.00 11.45 313 ALA A N 1
ATOM 2308 C CA . ALA A 1 321 ? -15.101 18.215 13.432 1.00 11.13 313 ALA A CA 1
ATOM 2309 C C . ALA A 1 321 ? -15.317 19.397 14.369 1.00 13.28 313 ALA A C 1
ATOM 2310 O O . ALA A 1 321 ? -15.611 20.512 13.918 1.00 12.90 313 ALA A O 1
ATOM 2312 N N . ALA A 1 322 ? -15.135 19.177 15.675 1.00 11.13 314 ALA A N 1
ATOM 2313 C CA . ALA A 1 322 ? -15.308 20.249 16.650 1.00 12.41 314 ALA A CA 1
ATOM 2314 C C . ALA A 1 322 ? -14.234 21.309 16.496 1.00 11.99 314 ALA A C 1
ATOM 2315 O O . ALA A 1 322 ? -14.515 22.506 16.627 1.00 12.10 314 ALA A O 1
ATOM 2317 N N . LEU A 1 323 ? -12.994 20.893 16.228 1.00 9.57 315 LEU A N 1
ATOM 2318 C CA . LEU A 1 323 ? -11.938 21.869 15.972 1.00 9.55 315 LEU A CA 1
ATOM 2319 C C . LEU A 1 323 ? -12.259 22.713 14.742 1.00 13.59 315 LEU A C 1
ATOM 2320 O O . LEU A 1 323 ? -12.159 23.943 14.778 1.00 13.30 315 LEU A O 1
ATOM 2325 N N . ARG A 1 324 ? -12.629 22.067 13.629 1.00 10.67 316 ARG A N 1
ATOM 2326 C CA . ARG A 1 324 ? -12.833 22.827 12.398 1.00 12.08 316 ARG A CA 1
ATOM 2327 C C . ARG A 1 324 ? -13.985 23.810 12.549 1.00 13.68 316 ARG A C 1
ATOM 2328 O O . ARG A 1 324 ? -13.906 24.953 12.083 1.00 12.04 316 ARG A O 1
ATOM 2336 N N . ASP A 1 325 ? -15.046 23.387 13.229 1.00 12.44 317 ASP A N 1
ATOM 2337 C CA . ASP A 1 325 ? -16.183 24.267 13.477 1.00 15.78 317 ASP A CA 1
ATOM 2338 C C . ASP A 1 325 ? -15.798 25.421 14.394 1.00 16.40 317 ASP A C 1
ATOM 2339 O O . ASP A 1 325 ? -16.128 26.584 14.123 1.00 15.03 317 ASP A O 1
ATOM 2344 N N . GLY A 1 326 ? -15.098 25.119 15.490 1.00 13.03 318 GLY A N 1
ATOM 2345 C CA . GLY A 1 326 ? -14.770 26.160 16.448 1.00 10.50 318 GLY A CA 1
ATOM 2346 C C . GLY A 1 326 ? -13.755 27.145 15.903 1.00 12.35 318 GLY A C 1
ATOM 2347 O O . GLY A 1 326 ? -13.811 28.339 16.207 1.00 11.00 318 GLY A O 1
ATOM 2348 N N . VAL A 1 327 ? -12.803 26.656 15.105 1.00 8.75 319 VAL A N 1
ATOM 2349 C CA . VAL A 1 327 ? -11.820 27.543 14.485 1.00 9.82 319 VAL A CA 1
ATOM 2350 C C . VAL A 1 327 ? -12.516 28.515 13.542 1.00 12.39 319 VAL A C 1
ATOM 2351 O O . VAL A 1 327 ? -12.212 29.715 13.526 1.00 13.25 319 VAL A O 1
ATOM 2355 N N . ALA A 1 328 ? -13.462 28.013 12.740 1.00 9.98 320 ALA A N 1
ATOM 2356 C CA . ALA A 1 328 ? -14.195 28.896 11.835 1.00 11.25 320 ALA A CA 1
ATOM 2357 C C . ALA A 1 328 ? -14.967 29.953 12.607 1.00 10.82 320 ALA A C 1
ATOM 2358 O O . ALA A 1 328 ? -15.023 31.117 12.198 1.00 16.27 320 ALA A O 1
ATOM 2360 N N . ARG A 1 329 ? -15.583 29.565 13.722 1.00 12.17 321 ARG A N 1
ATOM 2361 C CA . ARG A 1 329 ? -16.365 30.528 14.493 1.00 11.28 321 ARG A CA 1
ATOM 2362 C C . ARG A 1 329 ? -15.471 31.615 15.073 1.00 10.11 321 ARG A C 1
ATOM 2363 O O . ARG A 1 329 ? -15.809 32.805 15.025 1.00 15.29 321 ARG A O 1
ATOM 2371 N N . ILE A 1 330 ? -14.324 31.221 15.626 1.00 11.59 322 ILE A N 1
ATOM 2372 C CA . ILE A 1 330 ? -13.404 32.192 16.209 1.00 12.44 322 ILE A CA 1
ATOM 2373 C C . ILE A 1 330 ? -12.892 33.147 15.141 1.00 13.69 322 ILE A C 1
ATOM 2374 O O . ILE A 1 330 ? -12.827 34.364 15.355 1.00 12.85 322 ILE A O 1
ATOM 2379 N N . ALA A 1 331 ? -12.529 32.615 13.970 1.00 8.91 323 ALA A N 1
ATOM 2380 C CA . ALA A 1 331 ? -12.007 33.468 12.907 1.00 12.85 323 ALA A CA 1
ATOM 2381 C C . ALA A 1 331 ? -13.075 34.419 12.396 1.00 15.28 323 ALA A C 1
ATOM 2382 O O . ALA A 1 331 ? -12.790 35.588 12.103 1.00 16.38 323 ALA A O 1
ATOM 2384 N N . ALA A 1 332 ? -14.314 33.933 12.284 1.00 14.81 324 ALA A N 1
ATOM 2385 C CA . ALA A 1 332 ? -15.399 34.770 11.785 1.00 17.78 324 ALA A CA 1
ATOM 2386 C C . ALA A 1 332 ? -15.718 35.899 12.751 1.00 15.74 324 ALA A C 1
ATOM 2387 O O . ALA A 1 332 ? -16.061 37.007 12.322 1.00 18.33 324 ALA A O 1
ATOM 2389 N N . ASP A 1 333 ? -15.627 35.633 14.056 1.00 15.27 325 ASP A N 1
ATOM 2390 C CA A ASP A 1 333 ? -15.943 36.660 15.043 0.53 17.12 325 ASP A CA 1
ATOM 2391 C CA B ASP A 1 333 ? -15.940 36.660 15.048 0.47 17.13 325 ASP A CA 1
ATOM 2392 C C . ASP A 1 333 ? -14.922 37.791 15.015 1.00 17.70 325 ASP A C 1
ATOM 2393 O O . ASP A 1 333 ? -15.284 38.965 15.156 1.00 18.80 325 ASP A O 1
ATOM 2402 N N . ILE A 1 334 ? -13.650 37.461 14.829 1.00 9.79 326 ILE A N 1
ATOM 2403 C CA . ILE A 1 334 ? -12.595 38.470 14.792 1.00 12.02 326 ILE A CA 1
ATOM 2404 C C . ILE A 1 334 ? -12.438 39.057 13.396 1.00 16.33 326 ILE A C 1
ATOM 2405 O O . ILE A 1 334 ? -12.139 40.244 13.241 1.00 14.52 326 ILE A O 1
ATOM 2410 N N . GLY A 1 335 ? -12.629 38.245 12.364 1.00 12.61 327 GLY A N 1
ATOM 2411 C CA . GLY A 1 335 ? -12.339 38.688 11.016 1.00 15.45 327 GLY A CA 1
ATOM 2412 C C . GLY A 1 335 ? -10.967 38.242 10.555 1.00 16.80 327 GLY A C 1
ATOM 2413 O O . GLY A 1 335 ? -10.250 38.984 9.878 1.00 18.63 327 GLY A O 1
ATOM 2414 N N . LEU A 1 336 ? -10.590 37.026 10.912 1.00 14.04 328 LEU A N 1
ATOM 2415 C CA . LEU A 1 336 ? -9.325 36.448 10.490 1.00 10.65 328 LEU A CA 1
ATOM 2416 C C . LEU A 1 336 ? -9.539 35.553 9.276 1.00 12.34 328 LEU A C 1
ATOM 2417 O O . LEU A 1 336 ? -10.599 34.942 9.120 1.00 12.15 328 LEU A O 1
ATOM 2422 N N . ASP A 1 337 ? -8.521 35.490 8.409 1.00 9.39 329 ASP A N 1
ATOM 2423 C CA . ASP A 1 337 ? -8.438 34.465 7.376 1.00 13.33 329 ASP A CA 1
ATOM 2424 C C . ASP A 1 337 ? -7.796 33.221 7.981 1.00 14.12 329 ASP A C 1
ATOM 2425 O O . ASP A 1 337 ? -6.888 33.327 8.806 1.00 13.40 329 ASP A O 1
ATOM 2430 N N . THR A 1 338 ? -8.266 32.042 7.571 1.00 12.21 330 THR A N 1
ATOM 2431 C CA . THR A 1 338 ? -7.811 30.788 8.164 1.00 10.39 330 THR A CA 1
ATOM 2432 C C . THR A 1 338 ? -7.220 29.880 7.105 1.00 11.81 330 THR A C 1
ATOM 2433 O O . THR A 1 338 ? -7.860 29.613 6.082 1.00 14.23 330 THR A O 1
ATOM 2437 N N . ALA A 1 339 ? -6.014 29.386 7.368 1.00 10.09 331 ALA A N 1
ATOM 2438 C CA . ALA A 1 339 ? -5.423 28.298 6.599 1.00 10.58 331 ALA A CA 1
ATOM 2439 C C . ALA A 1 339 ? -5.280 27.132 7.565 1.00 13.22 331 ALA A C 1
ATOM 2440 O O . ALA A 1 339 ? -4.474 27.194 8.493 1.00 12.18 331 ALA A O 1
ATOM 2442 N N . LEU A 1 340 ? -6.086 26.093 7.386 1.00 10.51 332 LEU A N 1
ATOM 2443 C CA . LEU A 1 340 ? -6.070 24.948 8.288 1.00 12.23 332 LEU A CA 1
ATOM 2444 C C . LEU A 1 340 ? -5.782 23.702 7.468 1.00 14.07 332 LEU A C 1
ATOM 2445 O O . LEU A 1 340 ? -6.476 23.434 6.480 1.00 12.19 332 LEU A O 1
ATOM 2450 N N . GLU A 1 341 ? -4.783 22.931 7.892 1.00 7.54 333 GLU A N 1
ATOM 2451 C CA . GLU A 1 341 ? -4.432 21.684 7.225 1.00 11.24 333 GLU A CA 1
ATOM 2452 C C . GLU A 1 341 ? -4.262 20.600 8.270 1.00 13.15 333 GLU A C 1
ATOM 2453 O O . GLU A 1 341 ? -3.519 20.785 9.234 1.00 10.58 333 GLU A O 1
ATOM 2459 N N . GLN A 1 342 ? -4.945 19.474 8.085 1.00 7.60 334 GLN A N 1
ATOM 2460 C CA . GLN A 1 342 ? -4.592 18.286 8.850 1.00 9.13 334 GLN A CA 1
ATOM 2461 C C . GLN A 1 342 ? -3.370 17.678 8.175 1.00 12.09 334 GLN A C 1
ATOM 2462 O O . GLN A 1 342 ? -3.452 17.214 7.030 1.00 10.73 334 GLN A O 1
ATOM 2468 N N . ILE A 1 343 ? -2.218 17.720 8.853 1.00 7.92 335 ILE A N 1
ATOM 2469 C CA . ILE A 1 343 ? -0.974 17.271 8.236 1.00 9.56 335 ILE A CA 1
ATOM 2470 C C . ILE A 1 343 ? -0.634 15.825 8.572 1.00 14.51 335 ILE A C 1
ATOM 2471 O O . ILE A 1 343 ? 0.334 15.285 8.014 1.00 10.07 335 ILE A O 1
ATOM 2476 N N . PHE A 1 344 ? -1.418 15.170 9.430 1.00 10.29 336 PHE A N 1
ATOM 2477 C CA . PHE A 1 344 ? -1.068 13.843 9.938 1.00 8.93 336 PHE A CA 1
ATOM 2478 C C . PHE A 1 344 ? -2.326 13.178 10.471 1.00 8.99 336 PHE A C 1
ATOM 2479 O O . PHE A 1 344 ? -3.078 13.801 11.226 1.00 10.09 336 PHE A O 1
ATOM 2487 N N . TYR A 1 345 ? -2.555 11.925 10.084 1.00 9.23 337 TYR A N 1
ATOM 2488 C CA . TYR A 1 345 ? -3.659 11.155 10.647 1.00 9.06 337 TYR A CA 1
ATOM 2489 C C . TYR A 1 345 ? -3.340 9.673 10.519 1.00 11.11 337 TYR A C 1
ATOM 2490 O O . TYR A 1 345 ? -2.919 9.220 9.451 1.00 8.48 337 TYR A O 1
ATOM 2499 N N . TYR A 1 346 ? -3.520 8.927 11.607 1.00 11.15 338 TYR A N 1
ATOM 2500 C CA . TYR A 1 346 ? -3.640 7.481 11.498 1.00 9.46 338 TYR A CA 1
ATOM 2501 C C . TYR A 1 346 ? -4.651 6.985 12.518 1.00 9.75 338 TYR A C 1
ATOM 2502 O O . TYR A 1 346 ? -4.769 7.535 13.619 1.00 8.06 338 TYR A O 1
ATOM 2511 N N . ALA A 1 347 ? -5.398 5.968 12.121 1.00 10.87 339 ALA A N 1
ATOM 2512 C CA . ALA A 1 347 ? -6.412 5.403 12.982 1.00 8.50 339 ALA A CA 1
ATOM 2513 C C . ALA A 1 347 ? -5.759 4.625 14.121 1.00 10.44 339 ALA A C 1
ATOM 2514 O O . ALA A 1 347 ? -4.631 4.138 13.982 1.00 11.61 339 ALA A O 1
ATOM 2516 N N . PRO A 1 348 ? -6.446 4.498 15.258 1.00 12.17 340 PRO A N 1
ATOM 2517 C CA . PRO A 1 348 ? -6.002 3.548 16.287 1.00 11.68 340 PRO A CA 1
ATOM 2518 C C . PRO A 1 348 ? -5.765 2.186 15.657 1.00 10.59 340 PRO A C 1
ATOM 2519 O O . PRO A 1 348 ? -6.463 1.779 14.718 1.00 9.19 340 PRO A O 1
ATOM 2523 N N . ILE A 1 349 ? -4.767 1.477 16.152 1.00 9.62 341 ILE A N 1
ATOM 2524 C CA . ILE A 1 349 ? -4.387 0.217 15.529 1.00 11.87 341 ILE A CA 1
ATOM 2525 C C . ILE A 1 349 ? -4.201 -0.832 16.612 1.00 10.09 341 ILE A C 1
ATOM 2526 O O . ILE A 1 349 ? -3.703 -0.535 17.703 1.00 9.56 341 ILE A O 1
ATOM 2531 N N . ALA A 1 350 ? -4.652 -2.048 16.321 1.00 9.17 342 ALA A N 1
ATOM 2532 C CA . ALA A 1 350 ? -4.479 -3.188 17.207 1.00 11.09 342 ALA A CA 1
ATOM 2533 C C . ALA A 1 350 ? -3.227 -3.945 16.792 1.00 11.86 342 ALA A C 1
ATOM 2534 O O . ALA A 1 350 ? -3.003 -4.187 15.601 1.00 12.99 342 ALA A O 1
ATOM 2536 N N . PHE A 1 351 ? -2.408 -4.309 17.766 1.00 9.66 343 PHE A N 1
ATOM 2537 C CA . PHE A 1 351 ? -1.198 -5.037 17.435 1.00 9.10 343 PHE A CA 1
ATOM 2538 C C . PHE A 1 351 ? -1.522 -6.514 17.228 1.00 17.73 343 PHE A C 1
ATOM 2539 O O . PHE A 1 351 ? -2.615 -6.991 17.558 1.00 14.90 343 PHE A O 1
ATOM 2547 N N . ASP A 1 352 ? -0.566 -7.236 16.640 1.00 16.52 344 ASP A N 1
ATOM 2548 C CA . ASP A 1 352 ? -0.800 -8.622 16.239 1.00 15.17 344 ASP A CA 1
ATOM 2549 C C . ASP A 1 352 ? -0.974 -9.512 17.467 1.00 14.84 344 ASP A C 1
ATOM 2550 O O . ASP A 1 352 ? -0.180 -9.442 18.407 1.00 15.73 344 ASP A O 1
ATOM 2555 N N . SER A 1 353 ? -1.993 -10.381 17.439 1.00 14.05 345 SER A N 1
ATOM 2556 C CA A SER A 1 353 ? -2.348 -11.160 18.625 0.42 15.36 345 SER A CA 1
ATOM 2557 C CA B SER A 1 353 ? -2.338 -11.141 18.638 0.58 15.17 345 SER A CA 1
ATOM 2558 C C . SER A 1 353 ? -1.254 -12.149 19.004 1.00 17.62 345 SER A C 1
ATOM 2559 O O . SER A 1 353 ? -0.996 -12.373 20.190 1.00 17.86 345 SER A O 1
ATOM 2564 N N . ALA A 1 354 ? -0.607 -12.769 18.013 1.00 17.37 346 ALA A N 1
ATOM 2565 C CA . ALA A 1 354 ? 0.465 -13.708 18.340 1.00 17.46 346 ALA A CA 1
ATOM 2566 C C . ALA A 1 354 ? 1.684 -12.979 18.894 1.00 16.58 346 ALA A C 1
ATOM 2567 O O . ALA A 1 354 ? 2.356 -13.481 19.806 1.00 15.76 346 ALA A O 1
ATOM 2569 N N . CYS A 1 355 ? 1.989 -11.798 18.354 1.00 13.59 347 CYS A N 1
ATOM 2570 C CA . CYS A 1 355 ? 3.080 -11.009 18.909 1.00 15.93 347 CYS A CA 1
ATOM 2571 C C . CYS A 1 355 ? 2.773 -10.596 20.342 1.00 14.53 347 CYS A C 1
ATOM 2572 O O . CYS A 1 355 ? 3.640 -10.673 21.223 1.00 12.10 347 CYS A O 1
ATOM 2575 N N . VAL A 1 356 ? 1.549 -10.136 20.589 1.00 12.87 348 VAL A N 1
ATOM 2576 C CA . VAL A 1 356 ? 1.158 -9.761 21.945 1.00 13.24 348 VAL A CA 1
ATOM 2577 C C . VAL A 1 356 ? 1.314 -10.951 22.888 1.00 12.11 348 VAL A C 1
ATOM 2578 O O . VAL A 1 356 ? 1.836 -10.820 24.001 1.00 13.42 348 VAL A O 1
ATOM 2582 N N . ALA A 1 357 ? 0.881 -12.133 22.449 1.00 14.48 349 ALA A N 1
ATOM 2583 C CA . ALA A 1 357 ? 1.005 -13.324 23.282 1.00 14.18 349 ALA A CA 1
ATOM 2584 C C . ALA A 1 357 ? 2.463 -13.651 23.577 1.00 13.86 349 ALA A C 1
ATOM 2585 O O . ALA A 1 357 ? 2.794 -14.106 24.679 1.00 16.64 349 ALA A O 1
ATOM 2587 N N . ALA A 1 358 ? 3.348 -13.434 22.598 1.00 15.64 350 ALA A N 1
ATOM 2588 C CA . ALA A 1 358 ? 4.769 -13.701 22.804 1.00 12.02 350 ALA A CA 1
ATOM 2589 C C . ALA A 1 358 ? 5.358 -12.766 23.850 1.00 12.09 350 ALA A C 1
ATOM 2590 O O . ALA A 1 358 ? 6.216 -13.176 24.637 1.00 13.93 350 ALA A O 1
ATOM 2592 N N . VAL A 1 359 ? 4.918 -11.504 23.857 1.00 12.74 351 VAL A N 1
ATOM 2593 C CA . VAL A 1 359 ? 5.372 -10.543 24.860 1.00 10.58 351 VAL A CA 1
ATOM 2594 C C . VAL A 1 359 ? 4.879 -10.948 26.245 1.00 10.13 351 VAL A C 1
ATOM 2595 O O . VAL A 1 359 ? 5.640 -10.953 27.224 1.00 13.25 351 VAL A O 1
ATOM 2599 N N . ARG A 1 360 ? 3.601 -11.313 26.343 1.00 12.34 352 ARG A N 1
ATOM 2600 C CA . ARG A 1 360 ? 3.052 -11.774 27.612 1.00 13.21 352 ARG A CA 1
ATOM 2601 C C . ARG A 1 360 ? 3.775 -13.029 28.099 1.00 16.49 352 ARG A C 1
ATOM 2602 O O . ARG A 1 360 ? 4.145 -13.126 29.277 1.00 15.86 352 ARG A O 1
ATOM 2610 N N . ALA A 1 361 ? 4.004 -13.991 27.196 1.00 17.53 353 ALA A N 1
ATOM 2611 C CA . ALA A 1 361 ? 4.707 -15.221 27.563 1.00 18.16 353 ALA A CA 1
ATOM 2612 C C . ALA A 1 361 ? 6.111 -14.927 28.070 1.00 17.79 353 ALA A C 1
ATOM 2613 O O . ALA A 1 361 ? 6.586 -15.567 29.020 1.00 17.81 353 ALA A O 1
ATOM 2615 N N . ALA A 1 362 ? 6.793 -13.967 27.445 1.00 14.46 354 ALA A N 1
ATOM 2616 C CA . ALA A 1 362 ? 8.136 -13.614 27.889 1.00 15.59 354 ALA A CA 1
ATOM 2617 C C . ALA A 1 362 ? 8.113 -12.973 29.267 1.00 19.08 354 ALA A C 1
ATOM 2618 O O . ALA A 1 362 ? 8.993 -13.241 30.094 1.00 16.59 354 ALA A O 1
ATOM 2620 N N . ALA A 1 363 ? 7.125 -12.117 29.533 1.00 13.41 355 ALA A N 1
ATOM 2621 C CA . ALA A 1 363 ? 6.997 -11.543 30.870 1.00 15.18 355 ALA A CA 1
ATOM 2622 C C . ALA A 1 363 ? 6.758 -12.627 31.911 1.00 17.80 355 ALA A C 1
ATOM 2623 O O . ALA A 1 363 ? 7.369 -12.614 32.989 1.00 16.31 355 ALA A O 1
ATOM 2625 N N . ASP A 1 364 ? 5.873 -13.578 31.605 1.00 15.04 356 ASP A N 1
ATOM 2626 C CA . ASP A 1 364 ? 5.594 -14.657 32.543 1.00 17.94 356 ASP A CA 1
ATOM 2627 C C . ASP A 1 364 ? 6.815 -15.537 32.755 1.00 19.00 356 ASP A C 1
ATOM 2628 O O . ASP A 1 364 ? 7.037 -16.021 33.869 1.00 19.64 356 ASP A O 1
ATOM 2633 N N . ARG A 1 365 ? 7.629 -15.730 31.715 1.00 16.21 357 ARG A N 1
ATOM 2634 C CA . ARG A 1 365 ? 8.807 -16.581 31.847 1.00 21.20 357 ARG A CA 1
ATOM 2635 C C . ARG A 1 365 ? 9.725 -16.075 32.949 1.00 19.69 357 ARG A C 1
ATOM 2636 O O . ARG A 1 365 ? 10.267 -16.863 33.731 1.00 21.25 357 ARG A O 1
ATOM 2644 N N . PHE A 1 366 ? 9.908 -14.762 33.029 1.00 13.04 358 PHE A N 1
ATOM 2645 C CA . PHE A 1 366 ? 10.759 -14.158 34.045 1.00 17.86 358 PHE A CA 1
ATOM 2646 C C . PHE A 1 366 ? 10.010 -13.811 35.323 1.00 18.57 358 PHE A C 1
ATOM 2647 O O . PHE A 1 366 ? 10.618 -13.268 36.246 1.00 22.72 358 PHE A O 1
ATOM 2655 N N . GLY A 1 367 ? 8.715 -14.101 35.403 1.00 15.89 359 GLY A N 1
ATOM 2656 C CA . GLY A 1 367 ? 7.979 -13.752 36.597 1.00 17.44 359 GLY A CA 1
ATOM 2657 C C . GLY A 1 367 ? 7.726 -12.273 36.773 1.00 15.19 359 GLY A C 1
ATOM 2658 O O . GLY A 1 367 ? 7.430 -11.836 37.886 1.00 14.59 359 GLY A O 1
ATOM 2659 N N . TYR A 1 368 ? 7.846 -11.480 35.711 1.00 13.13 360 TYR A N 1
ATOM 2660 C CA . TYR A 1 368 ? 7.592 -10.052 35.830 1.00 11.93 360 TYR A CA 1
ATOM 2661 C C . TYR A 1 368 ? 6.096 -9.793 35.948 1.00 14.10 360 TYR A C 1
ATOM 2662 O O . TYR A 1 368 ? 5.286 -10.444 35.280 1.00 16.59 360 TYR A O 1
ATOM 2671 N N . SER A 1 369 ? 5.730 -8.824 36.784 1.00 15.72 361 SER A N 1
ATOM 2672 C CA . SER A 1 369 ? 4.353 -8.347 36.806 1.00 14.61 361 SER A CA 1
ATOM 2673 C C . SER A 1 369 ? 4.044 -7.595 35.515 1.00 13.53 361 SER A C 1
ATOM 2674 O O . SER A 1 369 ? 4.912 -6.916 34.954 1.00 11.62 361 SER A O 1
ATOM 2677 N N . HIS A 1 370 ? 2.806 -7.724 35.029 1.00 11.53 362 HIS A N 1
ATOM 2678 C CA . HIS A 1 370 ? 2.472 -7.077 33.764 1.00 10.84 362 HIS A CA 1
ATOM 2679 C C . HIS A 1 370 ? 0.982 -6.776 33.697 1.00 13.42 362 HIS A C 1
ATOM 2680 O O . HIS A 1 370 ? 0.179 -7.323 34.459 1.00 12.71 362 HIS A O 1
ATOM 2687 N N . ARG A 1 371 ? 0.627 -5.874 32.784 1.00 12.75 363 ARG A N 1
ATOM 2688 C CA . ARG A 1 371 ? -0.767 -5.656 32.418 1.00 13.67 363 ARG A CA 1
ATOM 2689 C C . ARG A 1 371 ? -0.840 -5.255 30.952 1.00 11.07 363 ARG A C 1
ATOM 2690 O O . ARG A 1 371 ? 0.122 -4.738 30.378 1.00 11.28 363 ARG A O 1
ATOM 2698 N N . ASP A 1 372 ? -1.997 -5.504 30.351 1.00 11.18 364 ASP A N 1
ATOM 2699 C CA . ASP A 1 372 ? -2.258 -5.012 29.004 1.00 9.95 364 ASP A CA 1
ATOM 2700 C C . ASP A 1 372 ? -2.339 -3.491 29.022 1.00 12.34 364 ASP A C 1
ATOM 2701 O O . ASP A 1 372 ? -2.848 -2.894 29.972 1.00 15.04 364 ASP A O 1
ATOM 2706 N N . ILE A 1 373 ? -1.860 -2.852 27.951 1.00 11.36 365 ILE A N 1
ATOM 2707 C CA . ILE A 1 373 ? -1.852 -1.395 27.922 1.00 10.68 365 ILE A CA 1
ATOM 2708 C C . ILE A 1 373 ? -1.958 -0.888 26.486 1.00 12.56 365 ILE A C 1
ATOM 2709 O O . ILE A 1 373 ? -1.551 -1.557 25.529 1.00 12.03 365 ILE A O 1
ATOM 2714 N N . VAL A 1 374 ? -2.533 0.309 26.345 1.00 12.56 366 VAL A N 1
ATOM 2715 C CA . VAL A 1 374 ? -2.683 0.989 25.064 1.00 11.58 366 VAL A CA 1
ATOM 2716 C C . VAL A 1 374 ? -1.650 2.105 24.992 1.00 11.76 366 VAL A C 1
ATOM 2717 O O . VAL A 1 374 ? -1.543 2.926 25.912 1.00 11.07 366 VAL A O 1
ATOM 2721 N N . SER A 1 375 ? -0.874 2.128 23.914 1.00 7.53 367 SER A N 1
ATOM 2722 C CA . SER A 1 375 ? 0.137 3.170 23.755 1.00 10.76 367 SER A CA 1
ATOM 2723 C C . SER A 1 375 ? -0.521 4.523 23.489 1.00 11.31 367 SER A C 1
ATOM 2724 O O . SER A 1 375 ? -1.353 4.658 22.583 1.00 9.68 367 SER A O 1
ATOM 2727 N N . GLY A 1 376 ? -0.132 5.530 24.271 1.00 11.89 368 GLY A N 1
ATOM 2728 C CA . GLY A 1 376 ? -0.678 6.861 24.104 1.00 14.19 368 GLY A CA 1
ATOM 2729 C C . GLY A 1 376 ? 0.124 7.670 23.108 1.00 9.43 368 GLY A C 1
ATOM 2730 O O . GLY A 1 376 ? -0.372 8.647 22.536 1.00 10.44 368 GLY A O 1
ATOM 2731 N N . ALA A 1 377 ? 1.378 7.280 22.905 1.00 8.24 369 ALA A N 1
ATOM 2732 C CA . ALA A 1 377 ? 2.217 7.904 21.893 1.00 6.68 369 ALA A CA 1
ATOM 2733 C C . ALA A 1 377 ? 2.193 7.081 20.612 1.00 8.46 369 ALA A C 1
ATOM 2734 O O . ALA A 1 377 ? 1.752 5.927 20.591 1.00 9.11 369 ALA A O 1
ATOM 2736 N N . GLY A 1 378 ? 2.658 7.700 19.536 1.00 11.21 370 GLY A N 1
ATOM 2737 C CA . GLY A 1 378 ? 2.929 6.980 18.313 1.00 12.96 370 GLY A CA 1
ATOM 2738 C C . GLY A 1 378 ? 4.343 6.425 18.324 1.00 12.47 370 GLY A C 1
ATOM 2739 O O . GLY A 1 378 ? 5.241 6.967 18.967 1.00 12.80 370 GLY A O 1
ATOM 2740 N N . HIS A 1 379 ? 4.525 5.319 17.607 1.00 8.44 371 HIS A N 1
ATOM 2741 C CA . HIS A 1 379 ? 5.822 4.680 17.480 1.00 6.91 371 HIS A CA 1
ATOM 2742 C C . HIS A 1 379 ? 5.963 4.157 16.066 1.00 10.61 371 HIS A C 1
ATOM 2743 O O . HIS A 1 379 ? 4.972 3.917 15.381 1.00 11.29 371 HIS A O 1
ATOM 2750 N N . ASP A 1 380 ? 7.210 3.974 15.636 1.00 7.08 372 ASP A N 1
ATOM 2751 C CA . ASP A 1 380 ? 7.427 3.356 14.337 1.00 8.80 372 ASP A CA 1
ATOM 2752 C C . ASP A 1 380 ? 6.709 2.017 14.236 1.00 8.76 372 ASP A C 1
ATOM 2753 O O . ASP A 1 380 ? 6.209 1.666 13.164 1.00 9.53 372 ASP A O 1
ATOM 2758 N N . ALA A 1 381 ? 6.596 1.290 15.355 1.00 8.25 373 ALA A N 1
ATOM 2759 C CA . ALA A 1 381 ? 5.857 0.032 15.363 1.00 7.58 373 ALA A CA 1
ATOM 2760 C C . ALA A 1 381 ? 4.412 0.196 14.884 1.00 10.48 373 ALA A C 1
ATOM 2761 O O . ALA A 1 381 ? 3.834 -0.755 14.344 1.00 11.56 373 ALA A O 1
ATOM 2763 N N . CYS A 1 382 ? 3.801 1.372 15.081 1.00 7.91 374 CYS A N 1
ATOM 2764 C CA . CYS A 1 382 ? 2.420 1.555 14.617 1.00 9.60 374 CYS A CA 1
ATOM 2765 C C . CYS A 1 382 ? 2.321 1.423 13.107 1.00 9.80 374 CYS A C 1
ATOM 2766 O O . CYS A 1 382 ? 1.322 0.910 12.584 1.00 9.37 374 CYS A O 1
ATOM 2769 N N . TYR A 1 383 ? 3.341 1.887 12.382 1.00 7.73 375 TYR A N 1
ATOM 2770 C CA . TYR A 1 383 ? 3.338 1.706 10.935 1.00 8.08 375 TYR A CA 1
ATOM 2771 C C . TYR A 1 383 ? 3.804 0.315 10.531 1.00 11.01 375 TYR A C 1
ATOM 2772 O O . TYR A 1 383 ? 3.276 -0.263 9.573 1.00 9.83 375 TYR A O 1
ATOM 2781 N N . LEU A 1 384 ? 4.776 -0.256 11.243 1.00 10.29 376 LEU A N 1
ATOM 2782 C CA . LEU A 1 384 ? 5.187 -1.617 10.921 1.00 8.80 376 LEU A CA 1
ATOM 2783 C C . LEU A 1 384 ? 4.027 -2.590 11.051 1.00 9.77 376 LEU A C 1
ATOM 2784 O O . LEU A 1 384 ? 3.957 -3.573 10.303 1.00 9.48 376 LEU A O 1
ATOM 2789 N N . ALA A 1 385 ? 3.103 -2.327 11.981 1.00 8.78 377 ALA A N 1
ATOM 2790 C CA . ALA A 1 385 ? 1.963 -3.218 12.167 1.00 10.77 377 ALA A CA 1
ATOM 2791 C C . ALA A 1 385 ? 1.103 -3.332 10.918 1.00 12.23 377 ALA A C 1
ATOM 2792 O O . ALA A 1 385 ? 0.373 -4.317 10.777 1.00 12.41 377 ALA A O 1
ATOM 2794 N N . GLN A 1 386 ? 1.171 -2.353 10.011 1.00 12.03 378 GLN A N 1
ATOM 2795 C CA . GLN A 1 386 ? 0.383 -2.421 8.785 1.00 13.20 378 GLN A CA 1
ATOM 2796 C C . GLN A 1 386 ? 0.948 -3.419 7.783 1.00 15.79 378 GLN A C 1
ATOM 2797 O O . GLN A 1 386 ? 0.227 -3.837 6.869 1.00 14.09 378 GLN A O 1
ATOM 2803 N N . VAL A 1 387 ? 2.215 -3.804 7.916 1.00 10.33 379 VAL A N 1
ATOM 2804 C CA . VAL A 1 387 ? 2.867 -4.651 6.923 1.00 10.86 379 VAL A CA 1
ATOM 2805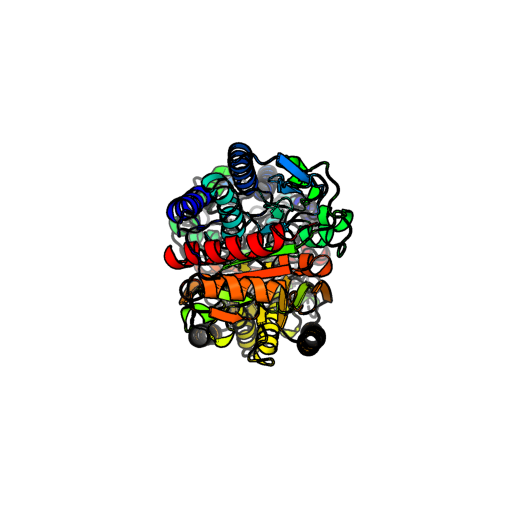 C C . VAL A 1 387 ? 3.451 -5.924 7.508 1.00 16.33 379 VAL A C 1
ATOM 2806 O O . VAL A 1 387 ? 3.841 -6.814 6.738 1.00 14.05 379 VAL A O 1
ATOM 2810 N N . ALA A 1 388 ? 3.509 -6.066 8.829 1.00 12.76 380 ALA A N 1
ATOM 2811 C CA . ALA A 1 388 ? 4.092 -7.261 9.417 1.00 14.66 380 ALA A CA 1
ATOM 2812 C C . ALA A 1 388 ? 3.465 -7.480 10.780 1.00 15.05 380 ALA A C 1
ATOM 2813 O O . ALA A 1 388 ? 3.048 -6.510 11.424 1.00 12.21 380 ALA A O 1
ATOM 2815 N N . PRO A 1 389 ? 3.390 -8.724 11.251 1.00 11.68 381 PRO A N 1
ATOM 2816 C CA . PRO A 1 389 ? 2.919 -8.967 12.626 1.00 10.49 381 PRO A CA 1
ATOM 2817 C C . PRO A 1 389 ? 3.812 -8.238 13.617 1.00 12.54 381 PRO A C 1
ATOM 2818 O O . PRO A 1 389 ? 5.017 -8.468 13.661 1.00 15.03 381 PRO A O 1
ATOM 2822 N N . THR A 1 390 ? 3.210 -7.343 14.408 1.00 10.84 382 THR A N 1
ATOM 2823 C CA . THR A 1 390 ? 3.951 -6.399 15.247 1.00 11.71 382 THR A CA 1
ATOM 2824 C C . THR A 1 390 ? 3.271 -6.251 16.603 1.00 12.87 382 THR A C 1
ATOM 2825 O O . THR A 1 390 ? 2.044 -6.250 16.677 1.00 11.09 382 THR A O 1
ATOM 2829 N N . SER A 1 391 ? 4.057 -6.100 17.672 1.00 10.37 383 SER A N 1
ATOM 2830 C CA . SER A 1 391 ? 3.517 -5.537 18.909 1.00 8.68 383 SER A CA 1
ATOM 2831 C C . SER A 1 391 ? 4.657 -4.829 19.633 1.00 12.46 383 SER A C 1
ATOM 2832 O O . SER A 1 391 ? 5.754 -4.674 19.090 1.00 9.62 383 SER A O 1
ATOM 2835 N N . MET A 1 392 ? 4.390 -4.373 20.854 1.00 8.99 384 MET A N 1
ATOM 2836 C CA . MET A 1 392 ? 5.363 -3.587 21.601 1.00 9.79 384 MET A CA 1
ATOM 2837 C C . MET A 1 392 ? 5.491 -4.083 23.034 1.00 11.07 384 MET A C 1
ATOM 2838 O O . MET A 1 392 ? 4.606 -4.750 23.574 1.00 13.30 384 MET A O 1
ATOM 2843 N N . VAL A 1 393 ? 6.621 -3.722 23.638 1.00 10.28 385 VAL A N 1
ATOM 2844 C CA . VAL A 1 393 ? 6.930 -3.985 25.039 1.00 10.62 385 VAL A CA 1
ATOM 2845 C C . VAL A 1 393 ? 7.112 -2.636 25.713 1.00 9.33 385 VAL A C 1
ATOM 2846 O O . VAL A 1 393 ? 7.934 -1.835 25.264 1.00 7.83 385 VAL A O 1
ATOM 2850 N N . PHE A 1 394 ? 6.337 -2.374 26.767 1.00 10.42 386 PHE A N 1
ATOM 2851 C CA . PHE A 1 394 ? 6.504 -1.176 27.581 1.00 8.94 386 PHE A CA 1
ATOM 2852 C C . PHE A 1 394 ? 7.176 -1.525 28.903 1.00 8.28 386 PHE A C 1
ATOM 2853 O O . PHE A 1 394 ? 6.982 -2.615 29.447 1.00 8.74 386 PHE A O 1
ATOM 2861 N N . VAL A 1 395 ? 7.953 -0.581 29.415 1.00 8.23 387 VAL A N 1
ATOM 2862 C CA . VAL A 1 395 ? 8.357 -0.547 30.820 1.00 8.54 387 VAL A CA 1
ATOM 2863 C C . VAL A 1 395 ? 7.886 0.788 31.377 1.00 11.79 387 VAL A C 1
ATOM 2864 O O . VAL A 1 395 ? 7.523 1.691 30.604 1.00 10.53 387 VAL A O 1
ATOM 2868 N N . PRO A 1 396 ? 7.847 0.949 32.705 1.00 9.04 388 PRO A N 1
ATOM 2869 C CA . PRO A 1 396 ? 7.370 2.213 33.284 1.00 9.11 388 PRO A CA 1
ATOM 2870 C C . PRO A 1 396 ? 8.384 3.323 33.082 1.00 10.51 388 PRO A C 1
ATOM 2871 O O . PRO A 1 396 ? 9.513 3.099 32.651 1.00 9.54 388 PRO A O 1
ATOM 2875 N N . CYS A 1 397 ? 7.968 4.545 33.417 1.00 9.59 389 CYS A N 1
ATOM 2876 C CA . CYS A 1 397 ? 8.915 5.637 33.590 1.00 10.36 389 CYS A CA 1
ATOM 2877 C C . CYS A 1 397 ? 8.511 6.451 34.810 1.00 14.63 389 CYS A C 1
ATOM 2878 O O . CYS A 1 397 ? 7.342 6.471 35.200 1.00 11.49 389 CYS A O 1
ATOM 2881 N N . ILE A 1 398 ? 9.503 7.113 35.411 1.00 12.46 390 ILE A N 1
ATOM 2882 C CA . ILE A 1 398 ? 9.318 7.750 36.712 1.00 13.35 390 ILE A CA 1
ATOM 2883 C C . ILE A 1 398 ? 8.318 8.889 36.589 1.00 16.46 390 ILE A C 1
ATOM 2884 O O . ILE A 1 398 ? 8.479 9.793 35.755 1.00 12.41 390 ILE A O 1
ATOM 2889 N N . ASP A 1 399 ? 7.274 8.847 37.424 1.00 13.93 391 ASP A N 1
ATOM 2890 C CA . ASP A 1 399 ? 6.215 9.852 37.450 1.00 16.97 391 ASP A CA 1
ATOM 2891 C C . ASP A 1 399 ? 5.505 9.959 36.106 1.00 18.20 391 ASP A C 1
ATOM 2892 O O . ASP A 1 399 ? 4.762 10.919 35.858 1.00 16.45 391 ASP A O 1
ATOM 2897 N N . GLY A 1 400 ? 5.717 8.963 35.247 1.00 15.48 392 GLY A N 1
ATOM 2898 C CA . GLY A 1 400 ? 5.131 8.908 33.926 1.00 11.27 392 GLY A CA 1
ATOM 2899 C C . GLY A 1 400 ? 5.496 10.038 32.993 1.00 13.83 392 GLY A C 1
ATOM 2900 O O . GLY A 1 400 ? 4.785 10.263 32.013 1.00 16.90 392 GLY A O 1
ATOM 2901 N N . ILE A 1 401 ? 6.599 10.748 33.229 1.00 11.08 393 ILE A N 1
ATOM 2902 C CA A ILE A 1 401 ? 6.889 11.930 32.429 0.73 9.24 393 ILE A CA 1
ATOM 2903 C CA B ILE A 1 401 ? 6.928 11.941 32.454 0.27 11.04 393 ILE A CA 1
ATOM 2904 C C . ILE A 1 401 ? 7.813 11.566 31.275 1.00 9.33 393 ILE A C 1
ATOM 2905 O O . ILE A 1 401 ? 8.761 10.779 31.415 1.00 11.52 393 ILE A O 1
ATOM 2914 N N . SER A 1 402 ? 7.523 12.144 30.117 1.00 7.02 394 SER A N 1
ATOM 2915 C CA . SER A 1 402 ? 8.361 12.034 28.941 1.00 10.30 394 SER A CA 1
ATOM 2916 C C . SER A 1 402 ? 8.270 13.363 28.213 1.00 8.97 394 SER A C 1
ATOM 2917 O O . SER A 1 402 ? 7.416 14.201 28.524 1.00 11.36 394 SER A O 1
ATOM 2920 N N . HIS A 1 403 ? 9.174 13.559 27.255 1.00 8.05 395 HIS A N 1
ATOM 2921 C CA . HIS A 1 403 ? 9.332 14.836 26.559 1.00 6.70 395 HIS A CA 1
ATOM 2922 C C . HIS A 1 403 ? 9.676 15.962 27.532 1.00 9.91 395 HIS A C 1
ATOM 2923 O O . HIS A 1 403 ? 9.369 17.133 27.294 1.00 8.52 395 HIS A O 1
ATOM 2930 N N . ASN A 1 404 ? 10.360 15.583 28.612 1.00 8.02 396 ASN A N 1
ATOM 2931 C CA . ASN A 1 404 ? 10.949 16.466 29.609 1.00 7.49 396 ASN A CA 1
ATOM 2932 C C . ASN A 1 404 ? 12.310 15.868 29.945 1.00 10.54 396 ASN A C 1
ATOM 2933 O O . ASN A 1 404 ? 12.468 14.645 29.944 1.00 8.04 396 ASN A O 1
ATOM 2938 N N . GLU A 1 405 ? 13.299 16.723 30.189 1.00 11.08 397 GLU A N 1
ATOM 2939 C CA . GLU A 1 405 ? 14.660 16.237 30.389 1.00 9.76 397 GLU A CA 1
ATOM 2940 C C . GLU A 1 405 ? 14.829 15.416 31.667 1.00 12.04 397 GLU A C 1
ATOM 2941 O O . GLU A 1 405 ? 15.835 14.708 31.796 1.00 11.25 397 GLU A O 1
ATOM 2947 N N . ILE A 1 406 ? 13.868 15.471 32.598 1.00 8.11 398 ILE A N 1
ATOM 2948 C CA . ILE A 1 406 ? 13.930 14.649 33.801 1.00 9.04 398 ILE A CA 1
ATOM 2949 C C . ILE A 1 406 ? 13.340 13.261 33.598 1.00 10.70 398 ILE A C 1
ATOM 2950 O O . ILE A 1 406 ? 13.243 12.500 34.565 1.00 11.27 398 ILE A O 1
ATOM 2955 N N . GLU A 1 407 ? 12.947 12.913 32.377 1.00 9.13 399 GLU A N 1
ATOM 2956 C CA . GLU A 1 407 ? 12.497 11.561 32.064 1.00 9.55 399 GLU A CA 1
ATOM 2957 C C . GLU A 1 407 ? 13.470 10.531 32.628 1.00 9.98 399 GLU A C 1
ATOM 2958 O O . GLU A 1 407 ? 14.691 10.695 32.535 1.00 11.47 399 GLU A O 1
ATOM 2964 N N . ASP A 1 408 ? 12.935 9.476 33.246 1.00 10.86 400 ASP A N 1
ATOM 2965 C CA . ASP A 1 408 ? 13.815 8.562 33.963 1.00 12.13 400 ASP A CA 1
ATOM 2966 C C . ASP A 1 408 ? 13.206 7.171 34.053 1.00 11.98 400 ASP A C 1
ATOM 2967 O O . ASP A 1 408 ? 11.984 7.003 34.005 1.00 12.47 400 ASP A O 1
ATOM 2972 N N . ALA A 1 409 ? 14.085 6.177 34.193 1.00 10.36 401 ALA A N 1
ATOM 2973 C CA . ALA A 1 409 ? 13.679 4.787 34.378 1.00 9.33 401 ALA A CA 1
ATOM 2974 C C . ALA A 1 409 ? 14.684 4.118 35.303 1.00 11.11 401 ALA A C 1
ATOM 2975 O O . ALA A 1 409 ? 15.841 4.532 35.376 1.00 12.71 401 ALA A O 1
ATOM 2977 N N . THR A 1 410 ? 14.236 3.098 36.020 1.00 11.74 402 THR A N 1
ATOM 2978 C CA . THR A 1 410 ? 15.167 2.401 36.900 1.00 12.21 402 THR A CA 1
ATOM 2979 C C . THR A 1 410 ? 15.951 1.345 36.126 1.00 11.81 402 THR A C 1
ATOM 2980 O O . THR A 1 410 ? 15.467 0.812 35.125 1.00 10.40 402 THR A O 1
ATOM 2984 N N . PRO A 1 411 ? 17.157 1.010 36.586 1.00 12.41 403 PRO A N 1
ATOM 2985 C CA . PRO A 1 411 ? 17.873 -0.130 35.985 1.00 13.59 403 PRO A CA 1
ATOM 2986 C C . PRO A 1 411 ? 17.046 -1.405 35.930 1.00 12.08 403 PRO A C 1
ATOM 2987 O O . PRO A 1 411 ? 17.091 -2.128 34.923 1.00 11.13 403 PRO A O 1
ATOM 2991 N N . ALA A 1 412 ? 16.277 -1.694 36.987 1.00 11.60 404 ALA A N 1
ATOM 2992 C CA . ALA A 1 412 ? 15.416 -2.876 36.992 1.00 11.62 404 ALA A CA 1
ATOM 2993 C C . ALA A 1 412 ? 14.439 -2.864 35.819 1.00 11.02 404 ALA A C 1
ATOM 2994 O O . ALA A 1 412 ? 14.284 -3.876 35.124 1.00 10.95 404 ALA A O 1
ATOM 2996 N N . TRP A 1 413 ? 13.751 -1.735 35.597 1.00 10.65 405 TRP A N 1
ATOM 2997 C CA . TRP A 1 413 ? 12.809 -1.655 34.479 1.00 10.13 405 TRP A CA 1
ATOM 2998 C C . TRP A 1 413 ? 13.518 -1.836 33.149 1.00 14.57 405 TRP A C 1
ATOM 2999 O O . TRP A 1 413 ? 13.021 -2.534 32.259 1.00 12.76 405 TRP A O 1
ATOM 3010 N N . ILE A 1 414 ? 14.653 -1.158 32.975 1.00 11.41 406 ILE A N 1
ATOM 3011 C CA . ILE A 1 414 ? 15.381 -1.227 31.711 1.00 10.80 406 ILE A CA 1
ATOM 3012 C C . ILE A 1 414 ? 15.770 -2.667 31.404 1.00 9.97 406 ILE A C 1
ATOM 3013 O O . ILE A 1 414 ? 15.554 -3.165 30.294 1.00 12.95 406 ILE A O 1
ATOM 3018 N N . GLU A 1 415 ? 16.322 -3.367 32.399 1.00 13.12 407 GLU A N 1
ATOM 3019 C CA . GLU A 1 415 ? 16.737 -4.751 32.193 1.00 10.77 407 GLU A CA 1
ATOM 3020 C C . GLU A 1 415 ? 15.541 -5.657 31.921 1.00 15.85 407 GLU A C 1
ATOM 3021 O O . GLU A 1 415 ? 15.593 -6.509 31.023 1.00 10.62 407 GLU A O 1
ATOM 3027 N N . ALA A 1 416 ? 14.449 -5.472 32.665 1.00 10.57 408 ALA A N 1
ATOM 3028 C CA . ALA A 1 416 ? 13.290 -6.346 32.505 1.00 10.53 408 ALA A CA 1
ATOM 3029 C C . ALA A 1 416 ? 12.707 -6.240 31.105 1.00 10.85 408 ALA A C 1
ATOM 3030 O O . ALA A 1 416 ? 12.361 -7.257 30.488 1.00 13.42 408 ALA A O 1
ATOM 3032 N N . GLY A 1 417 ? 12.570 -5.020 30.592 1.00 10.08 409 GLY A N 1
ATOM 3033 C CA . GLY A 1 417 ? 11.989 -4.858 29.269 1.00 10.53 409 GLY A CA 1
ATOM 3034 C C . GLY A 1 417 ? 12.833 -5.506 28.193 1.00 11.99 409 GLY A C 1
ATOM 3035 O O . GLY A 1 417 ? 12.305 -6.066 27.231 1.00 11.37 409 GLY A O 1
ATOM 3036 N N . ALA A 1 418 ? 14.162 -5.446 28.348 1.00 11.09 410 ALA A N 1
ATOM 3037 C CA . ALA A 1 418 ? 15.063 -6.062 27.379 1.00 11.87 410 ALA A CA 1
ATOM 3038 C C . ALA A 1 418 ? 15.011 -7.582 27.445 1.00 12.71 410 ALA A C 1
ATOM 3039 O O . ALA A 1 418 ? 15.166 -8.246 26.415 1.00 13.76 410 ALA A O 1
ATOM 3041 N N . ASN A 1 419 ? 14.814 -8.155 28.638 1.00 11.47 411 ASN A N 1
ATOM 3042 C CA . ASN A 1 419 ? 14.617 -9.600 28.726 1.00 10.75 411 ASN A CA 1
ATOM 3043 C C . ASN A 1 419 ? 13.346 -10.027 28.001 1.00 11.02 411 ASN A C 1
ATOM 3044 O O . ASN A 1 419 ? 13.323 -11.059 27.314 1.00 12.91 411 ASN A O 1
ATOM 3049 N N . VAL A 1 420 ? 12.280 -9.243 28.133 1.00 10.21 412 VAL A N 1
ATOM 3050 C CA . VAL A 1 420 ? 11.031 -9.594 27.464 1.00 12.38 412 VAL A CA 1
ATOM 3051 C C . VAL A 1 420 ? 11.185 -9.457 25.955 1.00 12.94 412 VAL A C 1
ATOM 3052 O O . VAL A 1 420 ? 10.741 -10.320 25.186 1.00 14.95 412 VAL A O 1
ATOM 3056 N N . LEU A 1 421 ? 11.826 -8.378 25.506 1.00 9.65 413 LEU A N 1
ATOM 3057 C CA . LEU A 1 421 ? 12.104 -8.220 24.081 1.00 12.69 413 LEU A CA 1
ATOM 3058 C C . LEU A 1 421 ? 12.934 -9.386 23.559 1.00 9.97 413 LEU A C 1
ATOM 3059 O O . LEU A 1 421 ? 12.631 -9.962 22.510 1.00 12.77 413 LEU A O 1
ATOM 3064 N N . LEU A 1 422 ? 13.995 -9.740 24.288 1.00 11.54 414 LEU A N 1
ATOM 3065 C CA . LEU A 1 422 ? 14.848 -10.862 23.907 1.00 12.65 414 LEU A CA 1
ATOM 3066 C C . LEU A 1 422 ? 14.039 -12.127 23.666 1.00 10.93 414 LEU A C 1
ATOM 3067 O O . LEU A 1 422 ? 14.182 -12.782 22.627 1.00 15.40 414 LEU A O 1
ATOM 3072 N N . HIS A 1 423 ? 13.183 -12.496 24.617 1.00 11.27 415 HIS A N 1
ATOM 3073 C CA . HIS A 1 423 ? 12.489 -13.766 24.456 1.00 11.20 415 HIS A CA 1
ATOM 3074 C C . HIS A 1 423 ? 11.329 -13.691 23.480 1.00 16.70 415 HIS A C 1
ATOM 3075 O O . HIS A 1 423 ? 11.060 -14.678 22.782 1.00 18.00 415 HIS A O 1
ATOM 3082 N N . ALA A 1 424 ? 10.644 -12.554 23.393 1.00 14.45 416 ALA A N 1
ATOM 3083 C CA . ALA A 1 424 ? 9.616 -12.417 22.369 1.00 12.13 416 ALA A CA 1
ATOM 3084 C C . ALA A 1 424 ? 10.228 -12.521 20.982 1.00 16.39 416 ALA A C 1
ATOM 3085 O O . ALA A 1 424 ? 9.673 -13.181 20.094 1.00 16.72 416 ALA A O 1
ATOM 3087 N N . MET A 1 425 ? 11.376 -11.878 20.777 1.00 12.96 417 MET A N 1
ATOM 3088 C CA . MET A 1 425 ? 12.059 -11.981 19.493 1.00 14.04 417 MET A CA 1
ATOM 3089 C C . MET A 1 425 ? 12.548 -13.400 19.251 1.00 16.58 417 MET A C 1
ATOM 3090 O O . MET A 1 425 ? 12.383 -13.945 18.152 1.00 17.89 417 MET A O 1
ATOM 3095 N N . LEU A 1 426 ? 13.157 -14.016 20.269 1.00 13.84 418 LEU A N 1
ATOM 3096 C CA . LEU A 1 426 ? 13.612 -15.398 20.124 1.00 18.64 418 LEU A CA 1
ATOM 3097 C C . LEU A 1 426 ? 12.465 -16.317 19.748 1.00 20.29 418 LEU A C 1
ATOM 3098 O O . LEU A 1 426 ? 12.614 -17.199 18.893 1.00 22.39 418 LEU A O 1
ATOM 3103 N N . SER A 1 427 ? 11.312 -16.128 20.386 1.00 21.70 419 SER A N 1
ATOM 3104 C CA . SER A 1 427 ? 10.164 -16.977 20.104 1.00 26.12 419 SER A CA 1
ATOM 3105 C C . SER A 1 427 ? 9.818 -16.963 18.620 1.00 25.64 419 SER A C 1
ATOM 3106 O O . SER A 1 427 ? 9.559 -18.014 18.024 1.00 25.70 419 SER A O 1
ATOM 3109 N N . ARG A 1 428 ? 9.832 -15.790 17.996 1.00 18.76 420 ARG A N 1
ATOM 3110 C CA . ARG A 1 428 ? 9.453 -15.726 16.594 1.00 14.49 420 ARG A CA 1
ATOM 3111 C C . ARG A 1 428 ? 10.615 -16.023 15.653 1.00 16.95 420 ARG A C 1
ATOM 3112 O O . ARG A 1 428 ? 10.401 -16.599 14.578 1.00 21.43 420 ARG A O 1
ATOM 3120 N N . ALA A 1 429 ? 11.840 -15.654 16.031 1.00 15.16 421 ALA A N 1
ATOM 3121 C CA . ALA A 1 429 ? 12.973 -15.841 15.135 1.00 18.42 421 ALA A CA 1
ATOM 3122 C C . ALA A 1 429 ? 13.408 -17.294 15.057 1.00 21.33 421 ALA A C 1
ATOM 3123 O O . ALA A 1 429 ? 14.148 -17.658 14.138 1.00 21.88 421 ALA A O 1
ATOM 3125 N N . CYS A 1 430 ? 12.962 -18.130 15.990 1.00 15.80 422 CYS A N 1
ATOM 3126 C CA . CYS A 1 430 ? 13.286 -19.545 15.982 1.00 19.65 422 CYS A CA 1
ATOM 3127 C C . CYS A 1 430 ? 12.169 -20.399 15.397 1.00 23.09 422 CYS A C 1
ATOM 3128 O O . CYS A 1 430 ? 12.263 -21.629 15.428 1.00 25.92 422 CYS A O 1
ATOM 3131 N N . GLU A 1 431 ? 11.122 -19.783 14.867 1.00 25.69 423 GLU A N 1
ATOM 3132 C CA . GLU A 1 431 ? 10.116 -20.542 14.132 1.00 20.67 423 GLU A CA 1
ATOM 3133 C C . GLU A 1 431 ? 10.748 -21.083 12.853 1.00 25.08 423 GLU A C 1
ATOM 3134 O O . GLU A 1 431 ? 11.453 -20.345 12.157 1.00 25.85 423 GLU A O 1
ATOM 3140 N N . PRO A 1 432 ? 10.560 -22.359 12.531 1.00 27.93 424 PRO A N 1
ATOM 3141 C CA . PRO A 1 432 ? 11.192 -22.912 11.327 1.00 29.55 424 PRO A CA 1
ATOM 3142 C C . PRO A 1 432 ? 10.643 -22.258 10.072 1.00 28.31 424 PRO A C 1
ATOM 3143 O O . PRO A 1 432 ? 9.481 -21.850 10.018 1.00 27.92 424 PRO A O 1
ATOM 3147 N N . VAL A 1 433 ? 11.498 -22.151 9.060 1.00 30.79 425 VAL A N 1
ATOM 3148 C CA . VAL A 1 433 ? 11.128 -21.466 7.824 1.00 35.43 425 VAL A CA 1
ATOM 3149 C C . VAL A 1 433 ? 10.560 -22.450 6.807 1.00 42.66 425 VAL A C 1
ATOM 3150 O O . VAL A 1 433 ? 11.026 -23.586 6.697 1.00 45.27 425 VAL A O 1
ATOM 3152 N N . LEU B 1 21 ? -1.513 85.975 9.288 1.00 46.12 13 LEU B N 1
ATOM 3153 C CA . LEU B 1 21 ? -1.959 85.190 8.139 1.00 48.66 13 LEU B CA 1
ATOM 3154 C C . LEU B 1 21 ? -0.952 85.275 6.987 1.00 48.80 13 LEU B C 1
ATOM 3155 O O . LEU B 1 21 ? -1.263 84.912 5.849 1.00 48.81 13 LEU B O 1
ATOM 3157 N N . ASP B 1 22 ? 0.254 85.753 7.296 1.00 45.36 14 ASP B N 1
ATOM 3158 C CA . ASP B 1 22 ? 1.338 85.832 6.318 1.00 46.76 14 ASP B CA 1
ATOM 3159 C C . ASP B 1 22 ? 1.918 84.435 6.117 1.00 43.09 14 ASP B C 1
ATOM 3160 O O . ASP B 1 22 ? 2.510 83.860 7.038 1.00 39.47 14 ASP B O 1
ATOM 3165 N N . THR B 1 23 ? 1.766 83.895 4.907 1.00 40.65 15 THR B N 1
ATOM 3166 C CA . THR B 1 23 ? 2.195 82.539 4.586 1.00 39.21 15 THR B CA 1
ATOM 3167 C C . THR B 1 23 ? 3.367 82.513 3.611 1.00 37.46 15 THR B C 1
ATOM 3168 O O . THR B 1 23 ? 3.629 81.475 2.994 1.00 35.21 15 THR B O 1
ATOM 3172 N N . SER B 1 24 ? 4.078 83.636 3.463 1.00 36.14 16 SER B N 1
ATOM 3173 C CA . SER B 1 24 ? 5.208 83.683 2.539 1.00 34.30 16 SER B CA 1
ATOM 3174 C C . SER B 1 24 ? 6.360 82.804 3.008 1.00 32.23 16 SER B C 1
ATOM 3175 O O . SER B 1 24 ? 7.148 82.326 2.183 1.00 35.82 16 SER B O 1
ATOM 3178 N N . ILE B 1 25 ? 6.476 82.575 4.313 1.00 25.46 17 ILE B N 1
ATOM 3179 C CA . ILE B 1 25 ? 7.487 81.676 4.857 1.00 24.35 17 ILE B CA 1
ATOM 3180 C C . ILE B 1 25 ? 6.830 80.307 4.978 1.00 25.30 17 ILE B C 1
ATOM 3181 O O . ILE B 1 25 ? 6.074 80.049 5.914 1.00 25.11 17 ILE B O 1
ATOM 3186 N N . LYS B 1 26 ? 7.118 79.429 4.021 1.00 25.22 18 LYS B N 1
ATOM 3187 C CA . LYS B 1 26 ? 6.514 78.108 3.974 1.00 19.23 18 LYS B CA 1
ATOM 3188 C C . LYS B 1 26 ? 7.552 77.101 3.498 1.00 20.25 18 LYS B C 1
ATOM 3189 O O . LYS B 1 26 ? 8.600 77.461 2.954 1.00 23.12 18 LYS B O 1
ATOM 3195 N N . VAL B 1 27 ? 7.250 75.826 3.717 1.00 17.42 19 VAL B N 1
ATOM 3196 C CA . VAL B 1 27 ? 8.190 74.760 3.396 1.00 17.83 19 VAL B CA 1
ATOM 3197 C C . VAL B 1 27 ? 8.174 74.445 1.905 1.00 18.26 19 VAL B C 1
ATOM 3198 O O . VAL B 1 27 ? 7.274 74.864 1.168 1.00 20.38 19 VAL B O 1
ATOM 3202 N N . ASP B 1 28 ? 9.187 73.715 1.460 1.00 19.65 20 ASP B N 1
ATOM 3203 C CA . ASP B 1 28 ? 9.247 73.153 0.116 1.00 18.99 20 ASP B CA 1
ATOM 3204 C C . ASP B 1 28 ? 8.662 71.754 0.228 1.00 21.08 20 ASP B C 1
ATOM 3205 O O . ASP B 1 28 ? 9.352 70.818 0.635 1.00 18.59 20 ASP B O 1
ATOM 3210 N N . GLY B 1 29 ? 7.380 71.614 -0.115 1.00 20.32 21 GLY B N 1
ATOM 3211 C CA . GLY B 1 29 ? 6.709 70.337 0.087 1.00 18.01 21 GLY B CA 1
ATOM 3212 C C . GLY B 1 29 ? 7.317 69.209 -0.726 1.00 20.56 21 GLY B C 1
ATOM 3213 O O . GLY B 1 29 ? 7.411 68.071 -0.256 1.00 19.63 21 GLY B O 1
ATOM 3214 N N . ARG B 1 30 ? 7.735 69.508 -1.959 1.00 18.59 22 ARG B N 1
ATOM 3215 C CA . ARG B 1 30 ? 8.328 68.481 -2.809 1.00 20.50 22 ARG B CA 1
ATOM 3216 C C . ARG B 1 30 ? 9.650 67.993 -2.236 1.00 19.52 22 ARG B C 1
ATOM 3217 O O . ARG B 1 30 ? 9.911 66.785 -2.209 1.00 21.57 22 ARG B O 1
ATOM 3219 N N . ARG B 1 31 ? 10.496 68.918 -1.774 1.00 17.72 23 ARG B N 1
ATOM 3220 C CA . ARG B 1 31 ? 11.786 68.527 -1.212 1.00 16.76 23 ARG B CA 1
ATOM 3221 C C . ARG B 1 31 ? 11.595 67.632 0.004 1.00 18.84 23 ARG B C 1
ATOM 3222 O O . ARG B 1 31 ? 12.308 66.632 0.173 1.00 19.48 23 ARG B O 1
ATOM 3230 N N . LEU B 1 32 ? 10.620 67.962 0.852 1.00 13.78 24 LEU B N 1
ATOM 3231 C CA . LEU B 1 32 ? 10.354 67.151 2.034 1.00 13.99 24 LEU B CA 1
ATOM 3232 C C . LEU B 1 32 ? 9.823 65.776 1.648 1.00 16.94 24 LEU B C 1
ATOM 3233 O O . LEU B 1 32 ? 10.302 64.754 2.151 1.00 14.27 24 LEU B O 1
ATOM 3238 N N . TRP B 1 33 ? 8.839 65.731 0.742 1.00 15.79 25 TRP B N 1
ATOM 3239 C CA . TRP B 1 33 ? 8.294 64.449 0.303 1.00 14.57 25 TRP B CA 1
ATOM 3240 C C . TRP B 1 33 ? 9.373 63.575 -0.323 1.00 16.91 25 TRP B C 1
ATOM 3241 O O . TRP B 1 33 ? 9.470 62.378 -0.023 1.00 15.41 25 TRP B O 1
ATOM 3252 N N . ASP B 1 34 ? 10.193 64.158 -1.207 1.00 20.29 26 ASP B N 1
ATOM 3253 C CA . ASP B 1 34 ? 11.273 63.394 -1.827 1.00 13.67 26 ASP B CA 1
ATOM 3254 C C . ASP B 1 34 ? 12.245 62.867 -0.782 1.00 16.96 26 ASP B C 1
ATOM 3255 O O . ASP B 1 34 ? 12.762 61.749 -0.915 1.00 17.79 26 ASP B O 1
ATOM 3260 N N . SER B 1 35 ? 12.507 63.649 0.269 1.00 13.55 27 SER B N 1
ATOM 3261 C CA . SER B 1 35 ? 13.404 63.168 1.314 1.00 12.13 27 SER B CA 1
ATOM 3262 C C . SER B 1 35 ? 12.799 61.963 2.024 1.00 13.69 27 SER B C 1
ATOM 3263 O O . SER B 1 35 ? 13.510 61.006 2.354 1.00 13.58 27 SER B O 1
ATOM 3266 N N . LEU B 1 36 ? 11.480 61.977 2.238 1.00 16.25 28 LEU B N 1
ATOM 3267 C CA . LEU B 1 36 ? 10.818 60.824 2.839 1.00 13.96 28 LEU B CA 1
ATOM 3268 C C . LEU B 1 36 ? 10.931 59.597 1.942 1.00 14.68 28 LEU B C 1
ATOM 3269 O O . LEU B 1 36 ? 11.158 58.486 2.429 1.00 12.22 28 LEU B O 1
ATOM 3274 N N . MET B 1 37 ? 10.789 59.777 0.625 1.00 13.27 29 MET B N 1
ATOM 3275 C CA . MET B 1 37 ? 10.863 58.624 -0.268 1.00 13.02 29 MET B CA 1
ATOM 3276 C C . MET B 1 37 ? 12.279 58.064 -0.333 1.00 11.87 29 MET B C 1
ATOM 3277 O O . MET B 1 37 ? 12.463 56.848 -0.464 1.00 14.25 29 MET B O 1
ATOM 3282 N N . GLU B 1 38 ? 13.284 58.936 -0.237 1.00 15.55 30 GLU B N 1
ATOM 3283 C CA . GLU B 1 38 ? 14.674 58.497 -0.260 1.00 13.29 30 GLU B CA 1
ATOM 3284 C C . GLU B 1 38 ? 15.016 57.694 0.989 1.00 13.38 30 GLU B C 1
ATOM 3285 O O . GLU B 1 38 ? 15.609 56.614 0.900 1.00 16.70 30 GLU B O 1
ATOM 3291 N N . VAL B 1 39 ? 14.657 58.207 2.170 1.00 11.43 31 VAL B N 1
ATOM 3292 C CA . VAL B 1 39 ? 15.012 57.479 3.386 1.00 10.35 31 VAL B CA 1
ATOM 3293 C C . VAL B 1 39 ? 14.246 56.167 3.462 1.00 12.83 31 VAL B C 1
ATOM 3294 O O . VAL B 1 39 ? 14.752 55.173 4.002 1.00 14.81 31 VAL B O 1
ATOM 3298 N N . ALA B 1 40 ? 13.026 56.131 2.910 1.00 9.96 32 ALA B N 1
ATOM 3299 C CA . ALA B 1 40 ? 12.222 54.910 2.905 1.00 9.76 32 ALA B CA 1
ATOM 3300 C C . ALA B 1 40 ? 12.908 53.762 2.180 1.00 12.19 32 ALA B C 1
ATOM 3301 O O . ALA B 1 40 ? 12.533 52.602 2.380 1.00 14.50 32 ALA B O 1
ATOM 3303 N N . LYS B 1 41 ? 13.894 54.056 1.335 1.00 10.86 33 LYS B N 1
ATOM 3304 C CA . LYS B 1 41 ? 14.640 52.997 0.662 1.00 11.91 33 LYS B CA 1
ATOM 3305 C C . LYS B 1 41 ? 15.499 52.198 1.632 1.00 18.21 33 LYS B C 1
ATOM 3306 O O . LYS B 1 41 ? 15.801 51.028 1.361 1.00 14.70 33 LYS B O 1
ATOM 3312 N N . ILE B 1 42 ? 15.878 52.794 2.761 1.00 15.53 34 ILE B N 1
ATOM 3313 C CA . ILE B 1 42 ? 16.791 52.165 3.710 1.00 11.60 34 ILE B CA 1
ATOM 3314 C C . ILE B 1 42 ? 15.965 51.235 4.592 1.00 13.17 34 ILE B C 1
ATOM 3315 O O . ILE B 1 42 ? 15.247 51.678 5.485 1.00 14.40 34 ILE B O 1
ATOM 3320 N N . GLY B 1 43 ? 16.068 49.934 4.340 1.00 15.27 35 GLY B N 1
ATOM 3321 C CA . GLY B 1 43 ? 15.219 48.974 5.013 1.00 11.48 35 GLY B CA 1
ATOM 3322 C C . GLY B 1 43 ? 13.898 48.733 4.325 1.00 13.11 35 GLY B C 1
ATOM 3323 O O . GLY B 1 43 ? 12.982 48.184 4.950 1.00 13.37 35 GLY B O 1
ATOM 3324 N N . ALA B 1 44 ? 13.760 49.141 3.061 1.00 13.04 36 ALA B N 1
ATOM 3325 C CA . ALA B 1 44 ? 12.486 48.970 2.369 1.00 12.47 36 ALA B CA 1
ATOM 3326 C C . ALA B 1 44 ? 12.101 47.498 2.331 1.00 16.92 36 ALA B C 1
ATOM 3327 O O . ALA B 1 44 ? 12.946 46.623 2.122 1.00 13.07 36 ALA B O 1
ATOM 3329 N N . THR B 1 45 ? 10.816 47.225 2.559 1.00 13.04 37 THR B N 1
ATOM 3330 C CA . THR B 1 45 ? 10.317 45.860 2.524 1.00 11.73 37 THR B CA 1
ATOM 3331 C C . THR B 1 45 ? 9.521 45.607 1.249 1.00 13.92 37 THR B C 1
ATOM 3332 O O . THR B 1 45 ? 9.049 46.546 0.603 1.00 14.60 37 THR B O 1
ATOM 3336 N N . PRO B 1 46 ? 9.344 44.339 0.860 1.00 14.63 38 PRO B N 1
ATOM 3337 C CA . PRO B 1 46 ? 8.547 44.049 -0.346 1.00 18.83 38 PRO B CA 1
ATOM 3338 C C . PRO B 1 46 ? 7.156 44.655 -0.327 1.00 21.37 38 PRO B C 1
ATOM 3339 O O . PRO B 1 46 ? 6.637 45.015 -1.393 1.00 20.91 38 PRO B O 1
ATOM 3343 N N . LYS B 1 47 ? 6.531 44.766 0.844 1.00 16.62 39 LYS B N 1
ATOM 3344 C CA . LYS B 1 47 ? 5.187 45.325 0.956 1.00 18.37 39 LYS B CA 1
ATOM 3345 C C . LYS B 1 47 ? 5.162 46.843 0.879 1.00 17.91 39 LYS B C 1
ATOM 3346 O O . LYS B 1 47 ? 4.073 47.430 0.892 1.00 16.48 39 LYS B O 1
ATOM 3352 N N . GLY B 1 48 ? 6.316 47.493 0.789 1.00 12.70 40 GLY B N 1
ATOM 3353 C CA . GLY B 1 48 ? 6.349 48.935 0.683 1.00 12.26 40 GLY B CA 1
ATOM 3354 C C . GLY B 1 48 ? 6.503 49.654 1.996 1.00 16.07 40 GLY B C 1
ATOM 3355 O O . GLY B 1 48 ? 6.244 50.860 2.060 1.00 17.01 40 GLY B O 1
ATOM 3356 N N . GLY B 1 49 ? 6.897 48.950 3.057 1.00 10.62 41 GLY B N 1
ATOM 3357 C CA . GLY B 1 49 ? 7.185 49.556 4.323 1.00 9.28 41 GLY B CA 1
ATOM 3358 C C . GLY B 1 49 ? 8.670 49.606 4.612 1.00 9.73 41 GLY B C 1
ATOM 3359 O O . GLY B 1 49 ? 9.515 49.574 3.705 1.00 11.53 41 GLY B O 1
ATOM 3360 N N . VAL B 1 50 ? 8.993 49.675 5.900 1.00 10.52 42 VAL B N 1
ATOM 3361 C CA . VAL B 1 50 ? 10.362 49.867 6.369 1.00 9.98 42 VAL B CA 1
ATOM 3362 C C . VAL B 1 50 ? 10.611 48.923 7.535 1.00 11.17 42 VAL B C 1
ATOM 3363 O O . VAL B 1 50 ? 9.815 48.875 8.478 1.00 11.46 42 VAL B O 1
ATOM 3367 N N . CYS B 1 51 ? 11.713 48.181 7.476 1.00 9.70 43 CYS B N 1
ATOM 3368 C CA . CYS B 1 51 ? 12.139 47.310 8.570 1.00 11.45 43 CYS B CA 1
ATOM 3369 C C . CYS B 1 51 ? 13.542 47.776 8.954 1.00 10.84 43 CYS B C 1
ATOM 3370 O O . CYS B 1 51 ? 14.545 47.312 8.400 1.00 12.07 43 CYS B O 1
ATOM 3373 N N . ARG B 1 52 ? 13.601 48.719 9.898 1.00 10.92 44 ARG B N 1
ATOM 3374 C CA . ARG B 1 52 ? 14.826 49.404 10.248 1.00 11.80 44 ARG B CA 1
ATOM 3375 C C . ARG B 1 52 ? 14.877 49.492 11.773 1.00 11.33 44 ARG B C 1
ATOM 3376 O O . ARG B 1 52 ? 14.638 50.543 12.369 1.00 10.99 44 ARG B O 1
ATOM 3384 N N . LEU B 1 53 ? 15.159 48.360 12.417 1.00 11.66 45 LEU B N 1
ATOM 3385 C CA . LEU B 1 53 ? 15.132 48.327 13.873 1.00 7.77 45 LEU B CA 1
ATOM 3386 C C . LEU B 1 53 ? 16.262 49.178 14.428 1.00 13.66 45 LEU B C 1
ATOM 3387 O O . LEU B 1 53 ? 17.318 49.314 13.811 1.00 11.91 45 LEU B O 1
ATOM 3392 N N . ALA B 1 54 ? 16.025 49.752 15.607 1.00 9.34 46 ALA B N 1
ATOM 3393 C CA . ALA B 1 54 ? 17.004 50.637 16.221 1.00 10.09 46 ALA B CA 1
ATOM 3394 C C . ALA B 1 54 ? 18.360 49.959 16.366 1.00 11.77 46 ALA B C 1
ATOM 3395 O O . ALA B 1 54 ? 18.457 48.795 16.766 1.00 11.28 46 ALA B O 1
ATOM 3397 N N . LEU B 1 55 ? 19.414 50.711 16.039 1.00 11.73 47 LEU B N 1
ATOM 3398 C CA . LEU B 1 55 ? 20.807 50.321 16.262 1.00 11.71 47 LEU B CA 1
ATOM 3399 C C . LEU B 1 55 ? 21.236 49.120 15.418 1.00 13.29 47 LEU B C 1
ATOM 3400 O O . LEU B 1 55 ? 22.208 48.434 15.754 1.00 11.82 47 LEU B O 1
ATOM 3405 N N . THR B 1 56 ? 20.531 48.852 14.326 1.00 10.87 48 THR B N 1
ATOM 3406 C CA . THR B 1 56 ? 21.043 47.984 13.277 1.00 9.91 48 THR B CA 1
ATOM 3407 C C . THR B 1 56 ? 21.928 48.789 12.333 1.00 13.25 48 THR B C 1
ATOM 3408 O O . THR B 1 56 ? 21.988 50.019 12.397 1.00 13.12 48 THR B O 1
ATOM 3412 N N . ASP B 1 57 ? 22.615 48.080 11.432 1.00 11.91 49 ASP B N 1
ATOM 3413 C CA . ASP B 1 57 ? 23.360 48.772 10.384 1.00 11.61 49 ASP B CA 1
ATOM 3414 C C . ASP B 1 57 ? 22.439 49.626 9.518 1.00 14.45 49 ASP B C 1
ATOM 3415 O O . ASP B 1 57 ? 22.861 50.673 9.012 1.00 12.53 49 ASP B O 1
ATOM 3420 N N . LEU B 1 58 ? 21.179 49.211 9.348 1.00 14.15 50 LEU B N 1
ATOM 3421 C CA . LEU B 1 58 ? 20.244 50.030 8.576 1.00 14.02 50 LEU B CA 1
ATOM 3422 C C . LEU B 1 58 ? 19.874 51.307 9.323 1.00 13.59 50 LEU B C 1
ATOM 3423 O O . LEU B 1 58 ? 19.808 52.382 8.716 1.00 10.61 50 LEU B O 1
ATOM 3428 N N . ASP B 1 59 ? 19.629 51.216 10.639 1.00 14.58 51 ASP B N 1
ATOM 3429 C CA . ASP B 1 59 ? 19.444 52.422 11.442 1.00 12.61 51 ASP B CA 1
ATOM 3430 C C . ASP B 1 59 ? 20.655 53.340 11.316 1.00 14.31 51 ASP B C 1
ATOM 3431 O O . ASP B 1 59 ? 20.512 54.551 11.124 1.00 12.79 51 ASP B O 1
ATOM 3436 N N . LYS B 1 60 ? 21.859 52.767 11.387 1.00 11.56 52 LYS B N 1
ATOM 3437 C CA . LYS B 1 60 ? 23.084 53.541 11.186 1.00 11.90 52 LYS B CA 1
ATOM 3438 C C . LYS B 1 60 ? 23.079 54.242 9.832 1.00 12.75 52 LYS B C 1
ATOM 3439 O O . LYS B 1 60 ? 23.448 55.417 9.732 1.00 12.37 52 LYS B O 1
ATOM 3445 N N . ALA B 1 61 ? 22.670 53.534 8.772 1.00 14.11 53 ALA B N 1
ATOM 3446 C CA . ALA B 1 61 ? 22.689 54.139 7.440 1.00 14.94 53 ALA B CA 1
ATOM 3447 C C . ALA B 1 61 ? 21.735 55.327 7.352 1.00 13.64 53 ALA B C 1
ATOM 3448 O O . ALA B 1 61 ? 22.050 56.340 6.716 1.00 15.12 53 ALA B O 1
ATOM 3450 N N . ALA B 1 62 ? 20.563 55.225 7.977 1.00 13.86 54 ALA B N 1
ATOM 3451 C CA . ALA B 1 62 ? 19.622 56.342 7.943 1.00 15.18 54 ALA B CA 1
ATOM 3452 C C . ALA B 1 62 ? 20.136 57.515 8.768 1.00 15.36 54 ALA B C 1
ATOM 3453 O O . ALA B 1 62 ? 20.082 58.669 8.323 1.00 13.91 54 ALA B O 1
ATOM 3455 N N . ARG B 1 63 ? 20.648 57.235 9.971 1.00 12.96 55 ARG B N 1
ATOM 3456 C CA . ARG B 1 63 ? 21.313 58.268 10.759 1.00 10.59 55 ARG B CA 1
ATOM 3457 C C . ARG B 1 63 ? 22.397 58.965 9.950 1.00 11.27 55 ARG B C 1
ATOM 3458 O O . ARG B 1 63 ? 22.451 60.198 9.894 1.00 14.72 55 ARG B O 1
ATOM 3466 N N . ASP B 1 64 ? 23.291 58.180 9.335 1.00 14.05 56 ASP B N 1
ATOM 3467 C CA . ASP B 1 64 ? 24.419 58.757 8.611 1.00 17.02 56 ASP B CA 1
ATOM 3468 C C . ASP B 1 64 ? 23.942 59.661 7.487 1.00 15.62 56 ASP B C 1
ATOM 3469 O O . ASP B 1 64 ? 24.519 60.729 7.245 1.00 14.02 56 ASP B O 1
ATOM 3474 N N . LEU B 1 65 ? 22.899 59.237 6.779 1.00 14.66 57 LEU B N 1
ATOM 3475 C CA . LEU B 1 65 ? 22.405 60.002 5.642 1.00 17.97 57 LEU B CA 1
ATOM 3476 C C . LEU B 1 65 ? 21.810 61.323 6.103 1.00 17.47 57 LEU B C 1
ATOM 3477 O O . LEU B 1 65 ? 22.098 62.382 5.531 1.00 16.84 57 LEU B O 1
ATOM 3482 N N . ILE B 1 66 ? 20.991 61.275 7.156 1.00 15.79 58 ILE B N 1
ATOM 3483 C CA . ILE B 1 66 ? 20.341 62.478 7.660 1.00 14.58 58 ILE B CA 1
ATOM 3484 C C . ILE B 1 66 ? 21.367 63.432 8.246 1.00 15.22 58 ILE B C 1
ATOM 3485 O O . ILE B 1 66 ? 21.285 64.648 8.040 1.00 13.13 58 ILE B O 1
ATOM 3490 N N . VAL B 1 67 ? 22.359 62.900 8.967 1.00 12.82 59 VAL B N 1
ATOM 3491 C CA . VAL B 1 67 ? 23.410 63.760 9.508 1.00 13.30 59 VAL B CA 1
ATOM 3492 C C . VAL B 1 67 ? 24.141 64.479 8.380 1.00 14.71 59 VAL B C 1
ATOM 3493 O O . VAL B 1 67 ? 24.380 65.691 8.450 1.00 15.70 59 VAL B O 1
ATOM 3497 N N . GLY B 1 68 ? 24.478 63.753 7.309 1.00 15.09 60 GLY B N 1
ATOM 3498 C CA . GLY B 1 68 ? 25.165 64.384 6.192 1.00 16.71 60 GLY B CA 1
ATOM 3499 C C . GLY B 1 68 ? 24.334 65.470 5.531 1.00 16.48 60 GLY B C 1
ATOM 3500 O O . GLY B 1 68 ? 24.867 66.498 5.102 1.00 16.90 60 GLY B O 1
ATOM 3501 N N . TRP B 1 69 ? 23.016 65.248 5.427 1.00 15.05 61 TRP B N 1
ATOM 3502 C CA . TRP B 1 69 ? 22.121 66.291 4.932 1.00 21.26 61 TRP B CA 1
ATOM 3503 C C . TRP B 1 69 ? 22.123 67.506 5.852 1.00 19.13 61 TRP B C 1
ATOM 3504 O O . TRP B 1 69 ? 22.141 68.654 5.386 1.00 19.66 61 TRP B O 1
ATOM 3515 N N . ALA B 1 70 ? 22.080 67.269 7.164 1.00 19.18 62 ALA B N 1
ATOM 3516 C CA . ALA B 1 70 ? 22.066 68.370 8.118 1.00 16.23 62 ALA B CA 1
ATOM 3517 C C . ALA B 1 70 ? 23.338 69.196 8.022 1.00 16.23 62 ALA B C 1
ATOM 3518 O O . ALA B 1 70 ? 23.288 70.431 8.057 1.00 19.65 62 ALA B O 1
ATOM 3520 N N . LYS B 1 71 ? 24.491 68.535 7.900 1.00 19.93 63 LYS B N 1
ATOM 3521 C CA . LYS B 1 71 ? 25.739 69.282 7.809 1.00 20.04 63 LYS B CA 1
ATOM 3522 C C . LYS B 1 71 ? 25.797 70.087 6.519 1.00 20.80 63 LYS B C 1
ATOM 3523 O O . LYS B 1 71 ? 26.307 71.213 6.507 1.00 23.45 63 LYS B O 1
ATOM 3529 N N . ALA B 1 72 ? 25.277 69.528 5.422 1.00 23.31 64 ALA B N 1
ATOM 3530 C CA . ALA B 1 72 ? 25.242 70.273 4.169 1.00 22.72 64 ALA B CA 1
ATOM 3531 C C . ALA B 1 72 ? 24.284 71.449 4.243 1.00 25.24 64 ALA B C 1
ATOM 3532 O O . ALA B 1 72 ? 24.430 72.402 3.471 1.00 22.83 64 ALA B O 1
ATOM 3534 N N . ALA B 1 73 ? 23.311 71.406 5.149 1.00 20.52 65 ALA B N 1
ATOM 3535 C CA . ALA B 1 73 ? 22.422 72.532 5.377 1.00 20.73 65 ALA B CA 1
ATOM 3536 C C . ALA B 1 73 ? 22.947 73.472 6.450 1.00 21.68 65 ALA B C 1
ATOM 3537 O O . ALA B 1 73 ? 22.188 74.308 6.950 1.00 24.35 65 ALA B O 1
ATOM 3539 N N . GLY B 1 74 ? 24.219 73.346 6.822 1.00 21.17 66 GLY B N 1
ATOM 3540 C CA . GLY B 1 74 ? 24.836 74.284 7.737 1.00 25.15 66 GLY B CA 1
ATOM 3541 C C . GLY B 1 74 ? 24.689 73.979 9.210 1.00 27.18 66 GLY B C 1
ATOM 3542 O O . GLY B 1 74 ? 24.960 74.861 10.034 1.00 31.03 66 GLY B O 1
ATOM 3543 N N . CYS B 1 75 ? 24.287 72.762 9.573 1.00 20.65 67 CYS B N 1
ATOM 3544 C CA . CYS B 1 75 ? 24.140 72.373 10.970 1.00 18.33 67 CYS B CA 1
ATOM 3545 C C . CYS B 1 75 ? 25.452 71.868 11.538 1.00 21.69 67 CYS B C 1
ATOM 3546 O O . CYS B 1 75 ? 26.220 71.194 10.845 1.00 22.82 67 CYS B O 1
ATOM 3549 N N . THR B 1 76 ? 25.685 72.171 12.813 1.00 19.22 68 THR B N 1
ATOM 3550 C CA . THR B 1 76 ? 26.691 71.460 13.587 1.00 18.74 68 THR B CA 1
ATOM 3551 C C . THR B 1 76 ? 26.016 70.292 14.294 1.00 19.68 68 THR B C 1
ATOM 3552 O O . THR B 1 76 ? 24.827 70.345 14.616 1.00 20.58 68 THR B O 1
ATOM 3556 N N . VAL B 1 77 ? 26.762 69.205 14.486 1.00 17.01 69 VAL B N 1
ATOM 3557 C CA . VAL B 1 77 ? 26.155 67.953 14.925 1.00 15.84 69 VAL B CA 1
ATOM 3558 C C . VAL B 1 77 ? 26.875 67.455 16.170 1.00 19.92 69 VAL B C 1
ATOM 3559 O O . VAL B 1 77 ? 28.108 67.432 16.207 1.00 16.81 69 VAL B O 1
ATOM 3563 N N . THR B 1 78 ? 26.104 67.056 17.185 1.00 16.93 70 THR B N 1
ATOM 3564 C CA . THR B 1 78 ? 26.638 66.366 18.353 1.00 19.10 70 THR B CA 1
ATOM 3565 C C . THR B 1 78 ? 25.839 65.089 18.586 1.00 17.88 70 THR B C 1
ATOM 3566 O O . THR B 1 78 ? 24.708 64.945 18.120 1.00 15.82 70 THR B O 1
ATOM 3570 N N . VAL B 1 79 ? 26.443 64.152 19.309 1.00 17.16 71 VAL B N 1
ATOM 3571 C CA . VAL B 1 79 ? 25.812 62.878 19.644 1.00 13.14 71 VAL B CA 1
ATOM 3572 C C . VAL B 1 79 ? 26.015 62.650 21.138 1.00 13.26 71 VAL B C 1
ATOM 3573 O O . VAL B 1 79 ? 27.130 62.807 21.636 1.00 14.74 71 VAL B O 1
ATOM 3577 N N . ASP B 1 80 ? 24.955 62.294 21.857 1.00 15.78 72 ASP B N 1
ATOM 3578 C CA . ASP B 1 80 ? 25.114 62.091 23.290 1.00 15.93 72 ASP B CA 1
ATOM 3579 C C . ASP B 1 80 ? 25.319 60.606 23.618 1.00 15.44 72 ASP B C 1
ATOM 3580 O O . ASP B 1 80 ? 25.414 59.747 22.737 1.00 13.99 72 ASP B O 1
ATOM 3585 N N . THR B 1 81 ? 25.386 60.311 24.920 1.00 13.96 73 THR B N 1
ATOM 3586 C CA . THR B 1 81 ? 25.770 58.982 25.384 1.00 13.74 73 THR B CA 1
ATOM 3587 C C . THR B 1 81 ? 24.697 57.927 25.126 1.00 17.71 73 THR B C 1
ATOM 3588 O O . THR B 1 81 ? 24.991 56.730 25.208 1.00 14.47 73 THR B O 1
ATOM 3592 N N . MET B 1 82 ? 23.461 58.335 24.835 1.00 12.47 74 MET B N 1
ATOM 3593 C CA . MET B 1 82 ? 22.415 57.413 24.409 1.00 10.98 74 MET B CA 1
ATOM 3594 C C . MET B 1 82 ? 22.249 57.404 22.897 1.00 11.64 74 MET B C 1
ATOM 3595 O O . MET B 1 82 ? 21.269 56.848 22.391 1.00 11.37 74 MET B O 1
ATOM 3600 N N . GLY B 1 83 ? 23.182 58.012 22.167 1.00 10.51 75 GLY B N 1
ATOM 3601 C CA . GLY B 1 83 ? 23.119 58.027 20.722 1.00 15.23 75 GLY B CA 1
ATOM 3602 C C . GLY B 1 83 ? 22.140 59.016 20.136 1.00 14.51 75 GLY B C 1
ATOM 3603 O O . GLY B 1 83 ? 21.909 58.981 18.923 1.00 12.70 75 GLY B O 1
ATOM 3604 N N . ASN B 1 84 ? 21.547 59.887 20.949 1.00 11.54 76 ASN B N 1
ATOM 3605 C CA . ASN B 1 84 ? 20.689 60.922 20.398 1.00 9.90 76 ASN B CA 1
ATOM 3606 C C . ASN B 1 84 ? 21.539 61.895 19.589 1.00 13.44 76 ASN B C 1
ATOM 3607 O O . ASN B 1 84 ? 22.651 62.255 19.988 1.00 14.62 76 ASN B O 1
ATOM 3612 N N . VAL B 1 85 ? 21.011 62.309 18.439 1.00 11.64 77 VAL B N 1
ATOM 3613 C CA . VAL B 1 85 ? 21.737 63.117 17.465 1.00 12.36 77 VAL B CA 1
ATOM 3614 C C . VAL B 1 85 ? 21.119 64.506 17.444 1.00 12.38 77 VAL B C 1
ATOM 3615 O O . VAL B 1 85 ? 19.925 64.649 17.156 1.00 12.53 77 VAL B O 1
ATOM 3619 N N . PHE B 1 86 ? 21.935 65.528 17.713 1.00 12.06 78 PHE B N 1
ATOM 3620 C CA . PHE B 1 86 ? 21.483 66.916 17.771 1.00 13.55 78 PHE B CA 1
ATOM 3621 C C . PHE B 1 86 ? 22.100 67.699 16.613 1.00 15.57 78 PHE B C 1
ATOM 3622 O O . PHE B 1 86 ? 23.315 67.928 16.583 1.00 19.14 78 PHE B O 1
ATOM 3630 N N . MET B 1 87 ? 21.257 68.114 15.667 1.00 15.81 79 MET B N 1
ATOM 3631 C CA . MET B 1 87 ? 21.678 68.869 14.490 1.00 14.65 79 MET B CA 1
ATOM 3632 C C . MET B 1 87 ? 21.224 70.306 14.683 1.00 14.42 79 MET B C 1
ATOM 3633 O O . MET B 1 87 ? 20.021 70.580 14.712 1.00 16.19 79 MET B O 1
ATOM 3638 N N . ARG B 1 88 ? 22.179 71.219 14.822 1.00 18.03 80 ARG B N 1
ATOM 3639 C CA . ARG B 1 88 ? 21.921 72.536 15.389 1.00 16.75 80 ARG B CA 1
ATOM 3640 C C . ARG B 1 88 ? 22.132 73.641 14.360 1.00 19.28 80 ARG B C 1
ATOM 3641 O O . ARG B 1 88 ? 23.191 73.714 13.724 1.00 19.48 80 ARG B O 1
ATOM 3649 N N . ARG B 1 89 ? 21.136 74.513 14.222 1.00 17.35 81 ARG B N 1
ATOM 3650 C CA . ARG B 1 89 ? 21.225 75.703 13.382 1.00 20.96 81 ARG B CA 1
ATOM 3651 C C . ARG B 1 89 ? 21.354 76.909 14.306 1.00 21.43 81 ARG B C 1
ATOM 3652 O O . ARG B 1 89 ? 20.412 77.240 15.035 1.00 23.15 81 ARG B O 1
ATOM 3660 N N . ALA B 1 90 ? 22.510 77.571 14.264 1.00 21.97 82 ALA B N 1
ATOM 3661 C CA . ALA B 1 90 ? 22.793 78.634 15.216 1.00 22.58 82 ALA B CA 1
ATOM 3662 C C . ALA B 1 90 ? 21.769 79.759 15.105 1.00 23.81 82 ALA B C 1
ATOM 3663 O O . ALA B 1 90 ? 21.198 80.011 14.042 1.00 25.37 82 ALA B O 1
ATOM 3665 N N . GLY B 1 91 ? 21.520 80.424 16.233 1.00 26.15 83 GLY B N 1
ATOM 3666 C CA . GLY B 1 91 ? 20.722 81.626 16.271 1.00 28.29 83 GLY B CA 1
ATOM 3667 C C . GLY B 1 91 ? 21.579 82.867 16.445 1.00 32.83 83 GLY B C 1
ATOM 3668 O O . GLY B 1 91 ? 22.808 82.823 16.400 1.00 34.09 83 GLY B O 1
ATOM 3669 N N . ARG B 1 92 ? 20.900 84.000 16.641 1.00 31.07 84 ARG B N 1
ATOM 3670 C CA . ARG B 1 92 ? 21.627 85.248 16.859 1.00 32.69 84 ARG B CA 1
ATOM 3671 C C . ARG B 1 92 ? 22.357 85.235 18.198 1.00 33.96 84 ARG B C 1
ATOM 3672 O O . ARG B 1 92 ? 23.483 85.734 18.303 1.00 35.49 84 ARG B O 1
ATOM 3680 N N . VAL B 1 93 ? 21.741 84.666 19.229 1.00 34.90 85 VAL B N 1
ATOM 3681 C CA . VAL B 1 93 ? 22.307 84.643 20.575 1.00 36.91 85 VAL B CA 1
ATOM 3682 C C . VAL B 1 93 ? 22.974 83.288 20.776 1.00 30.04 85 VAL B C 1
ATOM 3683 O O . VAL B 1 93 ? 22.294 82.264 20.886 1.00 27.75 85 VAL B O 1
ATOM 3687 N N . ALA B 1 94 ? 24.307 83.284 20.861 1.00 34.97 86 ALA B N 1
ATOM 3688 C CA . ALA B 1 94 ? 25.061 82.033 20.766 1.00 36.00 86 ALA B CA 1
ATOM 3689 C C . ALA B 1 94 ? 24.751 81.060 21.902 1.00 30.92 86 ALA B C 1
ATOM 3690 O O . ALA B 1 94 ? 24.757 79.842 21.688 1.00 32.12 86 ALA B O 1
ATOM 3692 N N . ASP B 1 95 ? 24.483 81.556 23.108 1.00 30.03 87 ASP B N 1
ATOM 3693 C CA . ASP B 1 95 ? 24.255 80.676 24.248 1.00 36.00 87 ASP B CA 1
ATOM 3694 C C . ASP B 1 95 ? 22.792 80.608 24.675 1.00 33.87 87 ASP B C 1
ATOM 3695 O O . ASP B 1 95 ? 22.498 80.102 25.764 1.00 32.87 87 ASP B O 1
ATOM 3700 N N . ALA B 1 96 ? 21.869 81.097 23.852 1.00 30.72 88 ALA B N 1
ATOM 3701 C CA . ALA B 1 96 ? 20.454 80.956 24.162 1.00 26.04 88 ALA B CA 1
ATOM 3702 C C . ALA B 1 96 ? 20.037 79.489 24.099 1.00 22.95 88 ALA B C 1
ATOM 3703 O O . ALA B 1 96 ? 20.612 78.687 23.358 1.00 23.94 88 ALA B O 1
ATOM 3705 N N . ALA B 1 97 ? 19.034 79.141 24.899 1.00 21.46 89 ALA B N 1
ATOM 3706 C CA . ALA B 1 97 ? 18.524 77.778 24.891 1.00 20.01 89 ALA B CA 1
ATOM 3707 C C . ALA B 1 97 ? 17.813 77.500 23.568 1.00 23.76 89 ALA B C 1
ATOM 3708 O O . ALA B 1 97 ? 17.173 78.397 23.005 1.00 26.86 89 ALA B O 1
ATOM 3710 N N . PRO B 1 98 ? 17.900 76.280 23.045 1.00 21.54 90 PRO B N 1
ATOM 3711 C CA . PRO B 1 98 ? 17.345 76.009 21.719 1.00 19.84 90 PRO B CA 1
ATOM 3712 C C . PRO B 1 98 ? 15.852 75.724 21.739 1.00 21.16 90 PRO B C 1
ATOM 3713 O O . PRO B 1 98 ? 15.281 75.288 22.742 1.00 21.56 90 PRO B O 1
ATOM 3717 N N . VAL B 1 99 ? 15.229 76.001 20.600 1.00 20.26 91 VAL B N 1
ATOM 3718 C CA . VAL B 1 99 ? 13.920 75.460 20.261 1.00 17.36 91 VAL B CA 1
ATOM 3719 C C . VAL B 1 99 ? 14.183 74.211 19.441 1.00 15.65 91 VAL B C 1
ATOM 3720 O O . VAL B 1 99 ? 14.836 74.279 18.394 1.00 17.94 91 VAL B O 1
ATOM 3724 N N . VAL B 1 100 ? 13.704 73.065 19.921 1.00 14.04 92 VAL B N 1
ATOM 3725 C CA . VAL B 1 100 ? 14.080 71.787 19.328 1.00 13.13 92 VAL B CA 1
ATOM 3726 C C . VAL B 1 100 ? 12.858 71.108 18.725 1.00 12.88 92 VAL B C 1
ATOM 3727 O O . VAL B 1 100 ? 11.716 71.328 19.141 1.00 15.78 92 VAL B O 1
ATOM 3731 N N . THR B 1 101 ? 13.116 70.305 17.701 1.00 13.68 93 THR B N 1
ATOM 3732 C CA . THR B 1 101 ? 12.123 69.422 17.121 1.00 12.11 93 THR B CA 1
ATOM 3733 C C . THR B 1 101 ? 12.827 68.118 16.786 1.00 11.79 93 THR B C 1
ATOM 3734 O O . THR B 1 101 ? 14.046 67.993 16.910 1.00 16.07 93 THR B O 1
ATOM 3738 N N . GLY B 1 102 ? 12.059 67.133 16.368 1.00 17.44 94 GLY B N 1
ATOM 3739 C CA . GLY B 1 102 ? 12.686 65.874 16.046 1.00 11.65 94 GLY B CA 1
ATOM 3740 C C . GLY B 1 102 ? 11.829 64.714 16.478 1.00 13.16 94 GLY B C 1
ATOM 3741 O O . GLY B 1 102 ? 10.748 64.901 17.042 1.00 13.46 94 GLY B O 1
ATOM 3742 N N . SER B 1 103 ? 12.321 63.507 16.229 1.00 10.92 95 SER B N 1
ATOM 3743 C CA . SER B 1 103 ? 11.523 62.307 16.405 1.00 7.94 95 SER B CA 1
ATOM 3744 C C . SER B 1 103 ? 12.490 61.142 16.301 1.00 9.90 95 SER B C 1
ATOM 3745 O O . SER B 1 103 ? 13.644 61.257 16.728 1.00 9.54 95 SER B O 1
ATOM 3748 N N . HIS B 1 104 ? 12.061 60.029 15.726 1.00 11.39 96 HIS B N 1
ATOM 3749 C CA . HIS B 1 104 ? 12.911 58.850 15.675 1.00 8.47 96 HIS B CA 1
ATOM 3750 C C . HIS B 1 104 ? 13.050 58.375 14.241 1.00 13.13 96 HIS B C 1
ATOM 3751 O O . HIS B 1 104 ? 12.138 58.524 13.430 1.00 9.61 96 HIS B O 1
ATOM 3758 N N . ALA B 1 105 ? 14.203 57.796 13.935 1.00 9.36 97 ALA B N 1
ATOM 3759 C CA . ALA B 1 105 ? 14.412 57.207 12.622 1.00 10.90 97 ALA B CA 1
ATOM 3760 C C . ALA B 1 105 ? 14.256 55.694 12.629 1.00 13.04 97 ALA B C 1
ATOM 3761 O O . ALA B 1 105 ? 14.161 55.093 11.555 1.00 12.95 97 ALA B O 1
ATOM 3763 N N . ASP B 1 106 ? 14.241 55.071 13.801 1.00 7.69 98 ASP B N 1
ATOM 3764 C CA . ASP B 1 106 ? 14.066 53.630 13.877 1.00 8.18 98 ASP B CA 1
ATOM 3765 C C . ASP B 1 106 ? 12.599 53.278 13.669 1.00 9.64 98 ASP B C 1
ATOM 3766 O O . ASP B 1 106 ? 11.701 54.096 13.885 1.00 9.63 98 ASP B O 1
ATOM 3771 N N . SER B 1 107 ? 12.362 52.041 13.248 1.00 9.17 99 SER B N 1
ATOM 3772 C CA . SER B 1 107 ? 11.020 51.595 12.920 1.00 8.66 99 SER B CA 1
ATOM 3773 C C . SER B 1 107 ? 10.704 50.276 13.613 1.00 10.24 99 SER B C 1
ATOM 3774 O O . SER B 1 107 ? 11.566 49.623 14.214 1.00 8.87 99 SER B O 1
ATOM 3777 N N . GLN B 1 108 ? 9.439 49.886 13.481 1.00 6.94 100 GLN B N 1
ATOM 3778 C CA . GLN B 1 108 ? 8.981 48.547 13.800 1.00 8.87 100 GLN B CA 1
ATOM 3779 C C . GLN B 1 108 ? 9.437 47.563 12.730 1.00 11.29 100 GLN B C 1
ATOM 3780 O O . GLN B 1 108 ? 9.793 47.965 11.623 1.00 10.23 100 GLN B O 1
ATOM 3786 N N . PRO B 1 109 ? 9.392 46.258 13.018 1.00 10.45 101 PRO B N 1
ATOM 3787 C CA . PRO B 1 109 ? 9.648 45.275 11.950 1.00 11.20 101 PRO B CA 1
ATOM 3788 C C . PRO B 1 109 ? 8.645 45.365 10.814 1.00 13.57 101 PRO B C 1
ATOM 3789 O O . PRO B 1 109 ? 9.003 45.129 9.653 1.00 12.79 101 PRO B O 1
ATOM 3793 N N . THR B 1 110 ? 7.397 45.690 11.123 1.00 9.25 102 THR B N 1
ATOM 3794 C CA . THR B 1 110 ? 6.369 46.006 10.130 1.00 8.50 102 THR B CA 1
ATOM 3795 C C . THR B 1 110 ? 6.158 47.512 10.045 1.00 13.02 102 THR B C 1
ATOM 3796 O O . THR B 1 110 ? 5.036 48.007 10.085 1.00 12.75 102 THR B O 1
ATOM 3800 N N . GLY B 1 111 ? 7.246 48.266 9.949 1.00 10.58 103 GLY B N 1
ATOM 3801 C CA . GLY B 1 111 ? 7.144 49.705 10.036 1.00 7.59 103 GLY B CA 1
ATOM 3802 C C . GLY B 1 111 ? 6.623 50.343 8.760 1.00 11.39 103 GLY B C 1
ATOM 3803 O O . GLY B 1 111 ? 6.744 49.807 7.662 1.00 11.68 103 GLY B O 1
ATOM 3804 N N . GLY B 1 112 ? 6.036 51.528 8.927 1.00 9.11 104 GLY B N 1
ATOM 3805 C CA . GLY B 1 112 ? 5.647 52.337 7.794 1.00 9.08 104 GLY B CA 1
ATOM 3806 C C . GLY B 1 112 ? 6.712 53.361 7.440 1.00 10.27 104 GLY B C 1
ATOM 3807 O O . GLY B 1 112 ? 7.701 53.552 8.152 1.00 10.30 104 GLY B O 1
ATOM 3808 N N . ARG B 1 113 ? 6.478 54.044 6.326 1.00 9.07 105 ARG B N 1
ATOM 3809 C CA . ARG B 1 113 ? 7.421 55.035 5.821 1.00 8.31 105 ARG B CA 1
ATOM 3810 C C . ARG B 1 113 ? 7.306 56.394 6.499 1.00 9.78 105 ARG B C 1
ATOM 3811 O O . ARG B 1 113 ? 8.030 57.316 6.099 1.00 10.78 105 ARG B O 1
ATOM 3819 N N . PHE B 1 114 ? 6.436 56.556 7.504 1.00 9.40 106 PHE B N 1
ATOM 3820 C CA . PHE B 1 114 ? 6.203 57.895 8.053 1.00 8.20 106 PHE B CA 1
ATOM 3821 C C . PHE B 1 114 ? 6.359 58.012 9.568 1.00 9.89 106 PHE B C 1
ATOM 3822 O O . PHE B 1 114 ? 6.761 59.071 10.070 1.00 8.12 106 PHE B O 1
ATOM 3830 N N . ASP B 1 115 ? 6.012 56.958 10.303 1.00 7.43 107 ASP B N 1
ATOM 3831 C CA . ASP B 1 115 ? 6.156 56.948 11.760 1.00 7.20 107 ASP B CA 1
ATOM 3832 C C . ASP B 1 115 ? 7.586 57.309 12.156 1.00 10.49 107 ASP B C 1
ATOM 3833 O O . ASP B 1 115 ? 8.548 56.661 11.727 1.00 10.20 107 ASP B O 1
ATOM 3838 N N . GLY B 1 116 ? 7.719 58.380 12.940 1.00 7.74 108 GLY B N 1
ATOM 3839 C CA . GLY B 1 116 ? 9.015 58.857 13.383 1.00 7.12 108 GLY B CA 1
ATOM 3840 C C . GLY B 1 116 ? 9.795 59.642 12.345 1.00 12.87 108 GLY B C 1
ATOM 3841 O O . GLY B 1 116 ? 10.170 60.795 12.583 1.00 11.97 108 GLY B O 1
ATOM 3842 N N . ILE B 1 117 ? 10.063 59.026 11.192 1.00 7.44 109 ILE B N 1
ATOM 3843 C CA . ILE B 1 117 ? 10.954 59.653 10.218 1.00 7.79 109 ILE B CA 1
ATOM 3844 C C . ILE B 1 117 ? 10.363 60.962 9.696 1.00 12.38 109 ILE B C 1
ATOM 3845 O O . ILE B 1 117 ? 11.102 61.905 9.388 1.00 9.52 109 ILE B O 1
ATOM 3850 N N . TYR B 1 118 ? 9.033 61.070 9.643 1.00 14.00 110 TYR B N 1
ATOM 3851 C CA . TYR B 1 118 ? 8.410 62.315 9.201 1.00 10.01 110 TYR B CA 1
ATOM 3852 C C . TYR B 1 118 ? 8.812 63.478 10.095 1.00 11.98 110 TYR B C 1
ATOM 3853 O O . TYR B 1 118 ? 9.163 64.558 9.603 1.00 12.77 110 TYR B O 1
ATOM 3862 N N . GLY B 1 119 ? 8.799 63.273 11.414 1.00 8.67 111 GLY B N 1
ATOM 3863 C CA . GLY B 1 119 ? 9.168 64.359 12.307 1.00 8.78 111 GLY B CA 1
ATOM 3864 C C . GLY B 1 119 ? 10.633 64.731 12.199 1.00 12.44 111 GLY B C 1
ATOM 3865 O O . GLY B 1 119 ? 10.995 65.900 12.366 1.00 11.53 111 GLY B O 1
ATOM 3866 N N . VAL B 1 120 ? 11.498 63.753 11.914 1.00 10.79 112 VAL B N 1
ATOM 3867 C CA . VAL B 1 120 ? 12.907 64.068 11.693 1.00 12.40 112 VAL B CA 1
ATOM 3868 C C . VAL B 1 120 ? 13.077 64.858 10.400 1.00 10.68 112 VAL B C 1
ATOM 3869 O O . VAL B 1 120 ? 13.752 65.893 10.362 1.00 12.85 112 VAL B O 1
ATOM 3873 N N . LEU B 1 121 ? 12.502 64.358 9.312 1.00 9.54 113 LEU B N 1
ATOM 3874 C CA . LEU B 1 121 ? 12.701 65.019 8.030 1.00 10.33 113 LEU B CA 1
ATOM 3875 C C . LEU B 1 121 ? 11.914 66.314 7.947 1.00 12.13 113 LEU B C 1
ATOM 3876 O O . LEU B 1 121 ? 12.309 67.227 7.209 1.00 12.09 113 LEU B O 1
ATOM 3881 N N . GLY B 1 122 ? 10.806 66.416 8.693 1.00 13.32 114 GLY B N 1
ATOM 3882 C CA . GLY B 1 122 ? 10.126 67.697 8.815 1.00 12.15 114 GLY B CA 1
ATOM 3883 C C . GLY B 1 122 ? 11.005 68.734 9.488 1.00 13.70 114 GLY B C 1
ATOM 3884 O O . GLY B 1 122 ? 11.047 69.893 9.072 1.00 13.02 114 GLY B O 1
ATOM 3885 N N . GLY B 1 123 ? 11.729 68.324 10.533 1.00 12.32 115 GLY B N 1
ATOM 3886 C CA . GLY B 1 123 ? 12.689 69.225 11.156 1.00 11.52 115 GLY B CA 1
ATOM 3887 C C . GLY B 1 123 ? 13.789 69.658 10.206 1.00 13.71 115 GLY B C 1
ATOM 3888 O O . GLY B 1 123 ? 14.167 70.830 10.175 1.00 14.12 115 GLY B O 1
ATOM 3889 N N . LEU B 1 124 ? 14.335 68.713 9.431 1.00 13.28 116 LEU B N 1
ATOM 3890 C CA . LEU B 1 124 ? 15.327 69.073 8.423 1.00 12.75 116 LEU B CA 1
ATOM 3891 C C . LEU B 1 124 ? 14.747 70.064 7.419 1.00 16.02 116 LEU B C 1
ATOM 3892 O O . LEU B 1 124 ? 15.421 71.020 7.018 1.00 16.85 116 LEU B O 1
ATOM 3897 N N . GLU B 1 125 ? 13.490 69.863 7.016 1.00 12.96 117 GLU B N 1
ATOM 3898 C CA . GLU B 1 125 ? 12.861 70.787 6.076 1.00 13.65 117 GLU B CA 1
ATOM 3899 C C . GLU B 1 125 ? 12.707 72.171 6.687 1.00 16.55 117 GLU B C 1
ATOM 3900 O O . GLU B 1 125 ? 12.847 73.185 5.989 1.00 20.87 117 GLU B O 1
ATOM 3906 N N . VAL B 1 126 ? 12.423 72.241 7.990 1.00 13.96 118 VAL B N 1
ATOM 3907 C CA . VAL B 1 126 ? 12.376 73.538 8.665 1.00 17.41 118 VAL B CA 1
ATOM 3908 C C . VAL B 1 126 ? 13.725 74.242 8.550 1.00 18.34 118 VAL B C 1
ATOM 3909 O O . VAL B 1 126 ? 13.801 75.431 8.219 1.00 21.01 118 VAL B O 1
ATOM 3913 N N . ILE B 1 127 ? 14.810 73.512 8.812 1.00 18.08 119 ILE B N 1
ATOM 3914 C CA A ILE B 1 127 ? 16.140 74.113 8.732 0.53 17.51 119 ILE B CA 1
ATOM 3915 C CA B ILE B 1 127 ? 16.151 74.094 8.727 0.47 17.63 119 ILE B CA 1
ATOM 3916 C C . ILE B 1 127 ? 16.415 74.615 7.322 1.00 18.31 119 ILE B C 1
ATOM 3917 O O . ILE B 1 127 ? 16.880 75.748 7.130 1.00 19.95 119 ILE B O 1
ATOM 3926 N N . ARG B 1 128 ? 16.120 73.788 6.313 1.00 19.43 120 ARG B N 1
ATOM 3927 C CA . ARG B 1 128 ? 16.355 74.192 4.930 1.00 18.85 120 ARG B CA 1
ATOM 3928 C C . ARG B 1 128 ? 15.475 75.374 4.536 1.00 18.01 120 ARG B C 1
ATOM 3929 O O . ARG B 1 128 ? 15.899 76.242 3.763 1.00 19.13 120 ARG B O 1
ATOM 3937 N N . SER B 1 129 ? 14.237 75.413 5.040 1.00 17.51 121 SER B N 1
ATOM 3938 C CA . SER B 1 129 ? 13.350 76.529 4.727 1.00 18.29 121 SER B CA 1
ATOM 3939 C C . SER B 1 129 ? 13.818 77.810 5.400 1.00 19.25 121 SER B C 1
ATOM 3940 O O . SER B 1 129 ? 13.732 78.890 4.806 1.00 21.20 121 SER B O 1
ATOM 3943 N N . LEU B 1 130 ? 14.314 77.719 6.638 1.00 19.90 122 LEU B N 1
ATOM 3944 C CA . LEU B 1 130 ? 14.924 78.898 7.247 1.00 22.71 122 LEU B CA 1
ATOM 3945 C C . LEU B 1 130 ? 16.112 79.372 6.421 1.00 20.99 122 LEU B C 1
ATOM 3946 O O . LEU B 1 130 ? 16.344 80.578 6.292 1.00 24.03 122 LEU B O 1
ATOM 3951 N N . ASN B 1 131 ? 16.876 78.434 5.850 1.00 22.88 123 ASN B N 1
ATOM 3952 C CA . ASN B 1 131 ? 17.995 78.822 4.996 1.00 24.60 123 ASN B CA 1
ATOM 3953 C C . ASN B 1 131 ? 17.505 79.421 3.683 1.00 23.63 123 ASN B C 1
ATOM 3954 O O . ASN B 1 131 ? 18.075 80.400 3.191 1.00 25.61 123 ASN B O 1
ATOM 3959 N N . ASP B 1 132 ? 16.460 78.836 3.093 1.00 27.25 124 ASP B N 1
ATOM 3960 C CA . ASP B 1 132 ? 15.921 79.362 1.843 1.00 25.28 124 ASP B CA 1
ATOM 3961 C C . ASP B 1 132 ? 15.472 80.805 1.999 1.00 27.37 124 ASP B C 1
ATOM 3962 O O . ASP B 1 132 ? 15.681 81.628 1.101 1.00 26.42 124 ASP B O 1
ATOM 3967 N N . HIS B 1 133 ? 14.841 81.129 3.123 1.00 24.70 125 HIS B N 1
ATOM 3968 C CA . HIS B 1 133 ? 14.257 82.448 3.313 1.00 27.10 125 HIS B CA 1
ATOM 3969 C C . HIS B 1 133 ? 15.182 83.395 4.059 1.00 30.91 125 HIS B C 1
ATOM 3970 O O . HIS B 1 133 ? 14.778 84.514 4.380 1.00 30.61 125 HIS B O 1
ATOM 3977 N N . GLY B 1 134 ? 16.414 82.979 4.328 1.00 31.68 126 GLY B N 1
ATOM 3978 C CA . GLY B 1 134 ? 17.369 83.864 4.971 1.00 28.25 126 GLY B CA 1
ATOM 3979 C C . GLY B 1 134 ? 16.947 84.321 6.349 1.00 30.65 126 GLY B C 1
ATOM 3980 O O . GLY B 1 134 ? 17.210 85.467 6.726 1.00 34.14 126 GLY B O 1
ATOM 3981 N N . ILE B 1 135 ? 16.322 83.443 7.121 1.00 25.96 127 ILE B N 1
ATOM 3982 C CA . ILE B 1 135 ? 15.776 83.807 8.422 1.00 24.85 127 ILE B CA 1
ATOM 3983 C C . ILE B 1 135 ? 16.826 83.574 9.496 1.00 31.40 127 ILE B C 1
ATOM 3984 O O . ILE B 1 135 ? 17.408 82.487 9.587 1.00 29.09 127 ILE B O 1
ATOM 3989 N N . GLU B 1 136 ? 17.060 84.596 10.313 1.00 30.95 128 GLU B N 1
ATOM 3990 C CA . GLU B 1 136 ? 17.860 84.475 11.524 1.00 27.08 128 GLU B CA 1
ATOM 3991 C C . GLU B 1 136 ? 16.915 84.373 12.710 1.00 27.90 128 GLU B C 1
ATOM 3992 O O . GLU B 1 136 ? 16.006 85.193 12.854 1.00 32.30 128 GLU B O 1
ATOM 3998 N N . THR B 1 137 ? 17.110 83.359 13.539 1.00 25.31 129 THR B N 1
ATOM 3999 C CA . THR B 1 137 ? 16.305 83.211 14.741 1.00 24.19 129 THR B CA 1
ATOM 4000 C C . THR B 1 137 ? 17.075 83.744 15.943 1.00 26.47 129 THR B C 1
ATOM 4001 O O . THR B 1 137 ? 18.307 83.792 15.946 1.00 33.05 129 THR B O 1
ATOM 4005 N N . GLU B 1 138 ? 16.326 84.159 16.967 1.00 24.63 130 GLU B N 1
ATOM 4006 C CA . GLU B 1 138 ? 16.945 84.578 18.222 1.00 29.42 130 GLU B CA 1
ATOM 4007 C C . GLU B 1 138 ? 17.599 83.393 18.932 1.00 32.93 130 GLU B C 1
ATOM 4008 O O . GLU B 1 138 ? 18.809 83.395 19.196 1.00 24.73 130 GLU B O 1
ATOM 4014 N N . HIS B 1 139 ? 16.808 82.371 19.254 1.00 22.98 131 HIS B N 1
ATOM 4015 C CA . HIS B 1 139 ? 17.308 81.120 19.795 1.00 23.19 131 HIS B CA 1
ATOM 4016 C C . HIS B 1 139 ? 17.827 80.219 18.675 1.00 26.00 131 HIS B C 1
ATOM 4017 O O . HIS B 1 139 ? 17.286 80.221 17.565 1.00 22.59 131 HIS B O 1
ATOM 4024 N N . PRO B 1 140 ? 18.850 79.412 18.950 1.00 22.93 132 PRO B N 1
ATOM 4025 C CA . PRO B 1 140 ? 19.211 78.355 18.007 1.00 19.69 132 PRO B CA 1
ATOM 4026 C C . PRO B 1 140 ? 18.066 77.371 17.862 1.00 19.98 132 PRO B C 1
ATOM 4027 O O . PRO B 1 140 ? 17.201 77.255 18.729 1.00 20.10 132 PRO B O 1
ATOM 4031 N N . VAL B 1 141 ? 18.093 76.637 16.756 1.00 20.27 133 VAL B N 1
ATOM 4032 C CA . VAL B 1 141 ? 17.091 75.634 16.429 1.00 18.22 133 VAL B CA 1
ATOM 4033 C C . VAL B 1 141 ? 17.809 74.309 16.231 1.00 16.98 133 VAL B C 1
ATOM 4034 O O . VAL B 1 141 ? 18.859 74.256 15.583 1.00 19.93 133 VAL B O 1
ATOM 4038 N N . GLU B 1 142 ? 17.246 73.236 16.777 1.00 18.23 134 GLU B N 1
ATOM 4039 C CA . GLU B 1 142 ? 17.861 71.929 16.644 1.00 15.25 134 GLU B CA 1
ATOM 4040 C C . GLU B 1 142 ? 16.834 70.918 16.166 1.00 18.28 134 GLU B C 1
ATOM 4041 O O . GLU B 1 142 ? 15.649 71.017 16.481 1.00 16.27 134 GLU B O 1
ATOM 4047 N N . VAL B 1 143 ? 17.300 69.975 15.357 1.00 13.60 135 VAL B N 1
ATOM 4048 C CA A VAL B 1 143 ? 16.545 68.786 14.982 0.54 13.54 135 VAL B CA 1
ATOM 4049 C CA B VAL B 1 143 ? 16.525 68.793 15.012 0.46 13.52 135 VAL B CA 1
ATOM 4050 C C . VAL B 1 143 ? 17.231 67.595 15.628 1.00 15.07 135 VAL B C 1
ATOM 4051 O O . VAL B 1 143 ? 18.464 67.495 15.595 1.00 14.21 135 VAL B O 1
ATOM 4058 N N . VAL B 1 144 ? 16.445 66.706 16.230 1.00 11.31 136 VAL B N 1
ATOM 4059 C CA . VAL B 1 144 ? 16.970 65.620 17.049 1.00 11.28 136 VAL B CA 1
ATOM 4060 C C . VAL B 1 144 ? 16.480 64.295 16.493 1.00 12.98 136 VAL B C 1
ATOM 4061 O O . VAL B 1 144 ? 15.326 64.181 16.069 1.00 10.78 136 VAL B O 1
ATOM 4065 N N . ILE B 1 145 ? 17.364 63.299 16.493 1.00 12.27 137 ILE B N 1
ATOM 4066 C CA . ILE B 1 145 ? 16.993 61.894 16.337 1.00 8.81 137 ILE B CA 1
ATOM 4067 C C . ILE B 1 145 ? 17.132 61.228 17.696 1.00 10.13 137 ILE B C 1
ATOM 4068 O O . ILE B 1 145 ? 18.242 61.130 18.225 1.00 13.02 137 ILE B O 1
ATOM 4073 N N . TRP B 1 146 ? 16.021 60.742 18.247 1.00 8.40 138 TRP B N 1
ATOM 4074 C CA . TRP B 1 146 ? 16.039 60.045 19.532 1.00 12.27 138 TRP B CA 1
ATOM 4075 C C . TRP B 1 146 ? 16.206 58.543 19.325 1.00 8.18 138 TRP B C 1
ATOM 4076 O O . TRP B 1 146 ? 15.547 57.947 18.471 1.00 12.04 138 TRP B O 1
ATOM 4087 N N . THR B 1 147 ? 17.073 57.933 20.133 1.00 8.51 139 THR B N 1
ATOM 4088 C CA . THR B 1 147 ? 17.458 56.537 19.947 1.00 8.71 139 THR B CA 1
ATOM 4089 C C . THR B 1 147 ? 16.353 55.575 20.380 1.00 11.74 139 THR B C 1
ATOM 4090 O O . THR B 1 147 ? 15.724 55.766 21.418 1.00 9.98 139 THR B O 1
ATOM 4094 N N . ASN B 1 148 ? 16.123 54.534 19.572 1.00 8.98 140 ASN B N 1
ATOM 4095 C CA . ASN B 1 148 ? 15.295 53.389 19.968 1.00 13.04 140 ASN B CA 1
ATOM 4096 C C . ASN B 1 148 ? 13.948 53.816 20.527 1.00 9.57 140 ASN B C 1
ATOM 4097 O O . ASN B 1 148 ? 13.498 53.328 21.563 1.00 12.15 140 ASN B O 1
ATOM 4102 N N . GLU B 1 149 ? 13.289 54.741 19.840 1.00 7.19 141 GLU B N 1
ATOM 4103 C CA . GLU B 1 149 ? 12.019 55.221 20.368 1.00 6.84 141 GLU B CA 1
ATOM 4104 C C . GLU B 1 149 ? 10.968 54.116 20.414 1.00 8.31 141 GLU B C 1
ATOM 4105 O O . GLU B 1 149 ? 10.096 54.133 21.291 1.00 8.53 141 GLU B O 1
ATOM 4111 N N . GLU B 1 150 ? 11.028 53.151 19.486 1.00 8.77 142 GLU B N 1
ATOM 4112 C CA . GLU B 1 150 ? 9.913 52.215 19.338 1.00 8.70 142 GLU B CA 1
ATOM 4113 C C . GLU B 1 150 ? 9.810 51.240 20.506 1.00 10.34 142 GLU B C 1
ATOM 4114 O O . GLU B 1 150 ? 8.715 50.733 20.785 1.00 8.99 142 GLU B O 1
ATOM 4120 N N . GLY B 1 151 ? 10.926 50.939 21.170 1.00 6.94 143 GLY B N 1
ATOM 4121 C CA . GLY B 1 151 ? 10.914 49.967 22.251 1.00 7.20 143 GLY B CA 1
ATOM 4122 C C . GLY B 1 151 ? 10.611 48.551 21.819 1.00 10.69 143 GLY B C 1
ATOM 4123 O O . GLY B 1 151 ? 10.139 47.750 22.637 1.00 8.37 143 GLY B O 1
ATOM 4124 N N . SER B 1 152 ? 10.868 48.223 20.551 1.00 8.47 144 SER B N 1
ATOM 4125 C CA . SER B 1 152 ? 10.588 46.902 19.993 1.00 8.05 144 SER B CA 1
ATOM 4126 C C . SER B 1 152 ? 11.787 45.971 20.109 1.00 7.74 144 SER B C 1
ATOM 4127 O O . SER B 1 152 ? 11.666 44.856 20.621 1.00 11.17 144 SER B O 1
ATOM 4130 N N . ARG B 1 153 ? 12.943 46.406 19.610 1.00 8.75 145 ARG B N 1
ATOM 4131 C CA . ARG B 1 153 ? 14.129 45.557 19.677 1.00 8.05 145 ARG B CA 1
ATOM 4132 C C . ARG B 1 153 ? 14.688 45.513 21.097 1.00 10.04 145 ARG B C 1
ATOM 4133 O O . ARG B 1 153 ? 15.040 44.439 21.608 1.00 10.55 145 ARG B O 1
ATOM 4141 N N . PHE B 1 154 ? 14.826 46.678 21.726 1.00 8.04 146 PHE B N 1
ATOM 4142 C CA . PHE B 1 154 ? 15.139 46.792 23.147 1.00 8.26 146 PHE B CA 1
ATOM 4143 C C . PHE B 1 154 ? 13.967 47.511 23.800 1.00 10.46 146 PHE B C 1
ATOM 4144 O O . PHE B 1 154 ? 13.549 48.565 23.313 1.00 12.34 146 PHE B O 1
ATOM 4152 N N . ALA B 1 155 ? 13.436 46.957 24.889 1.00 8.36 147 ALA B N 1
ATOM 4153 C CA . ALA B 1 155 ? 12.269 47.553 25.528 1.00 8.32 147 ALA B CA 1
ATOM 4154 C C . ALA B 1 155 ? 12.641 48.227 26.841 1.00 14.23 147 ALA B C 1
ATOM 4155 O O . ALA B 1 155 ? 13.638 47.868 27.477 1.00 13.03 147 ALA B O 1
ATOM 4157 N N . PRO B 1 156 ? 11.848 49.212 27.293 1.00 13.18 148 PRO B N 1
ATOM 4158 C CA . PRO B 1 156 ? 10.647 49.752 26.650 1.00 14.47 148 PRO B CA 1
ATOM 4159 C C . PRO B 1 156 ? 10.916 50.875 25.645 1.00 9.37 148 PRO B C 1
ATOM 4160 O O . PRO B 1 156 ? 12.063 51.144 25.269 1.00 11.28 148 PRO B O 1
ATOM 4164 N N . ALA B 1 157 ? 9.841 51.534 25.228 1.00 10.39 149 ALA B N 1
ATOM 4165 C CA . ALA B 1 157 ? 9.944 52.632 24.284 1.00 9.48 149 ALA B CA 1
ATOM 4166 C C . ALA B 1 157 ? 10.502 53.872 24.968 1.00 12.20 149 ALA B C 1
ATOM 4167 O O . ALA B 1 157 ? 10.511 53.983 26.197 1.00 9.70 149 ALA B O 1
ATOM 4169 N N . MET B 1 158 ? 10.967 54.810 24.141 1.00 10.22 150 MET B N 1
ATOM 4170 C CA . MET B 1 158 ? 11.251 56.183 24.541 1.00 8.73 150 MET B CA 1
ATOM 4171 C C . MET B 1 158 ? 12.324 56.269 25.627 1.00 10.10 150 MET B C 1
ATOM 4172 O O . MET B 1 158 ? 12.370 57.250 26.373 1.00 11.75 150 MET B O 1
ATOM 4177 N N . VAL B 1 159 ? 13.210 55.271 25.727 1.00 7.97 151 VAL B N 1
ATOM 4178 C CA . VAL B 1 159 ? 14.138 55.264 26.860 1.00 9.64 151 VAL B CA 1
ATOM 4179 C C . VAL B 1 159 ? 15.207 56.339 26.701 1.00 9.96 151 VAL B C 1
ATOM 4180 O O . VAL B 1 159 ? 15.653 56.925 27.692 1.00 11.96 151 VAL B O 1
ATOM 4184 N N . ALA B 1 160 ? 15.609 56.649 25.468 1.00 11.87 152 ALA B N 1
ATOM 4185 C CA . ALA B 1 160 ? 16.691 57.617 25.282 1.00 14.04 152 ALA B CA 1
ATOM 4186 C C . ALA B 1 160 ? 16.234 59.044 25.576 1.00 14.06 152 ALA B C 1
ATOM 4187 O O . ALA B 1 160 ? 17.002 59.848 26.125 1.00 12.67 152 ALA B O 1
ATOM 4189 N N . SER B 1 161 ? 15.005 59.400 25.188 1.00 11.26 153 SER B N 1
ATOM 4190 C CA . SER B 1 161 ? 14.491 60.691 25.624 1.00 9.07 153 SER B CA 1
ATOM 4191 C C . SER B 1 161 ? 14.148 60.662 27.108 1.00 9.68 153 SER B C 1
ATOM 4192 O O . SER B 1 161 ? 14.213 61.690 27.778 1.00 11.07 153 SER B O 1
ATOM 4195 N N . GLY B 1 162 ? 13.817 59.484 27.642 1.00 12.33 154 GLY B N 1
ATOM 4196 C CA . GLY B 1 162 ? 13.615 59.370 29.078 1.00 9.78 154 GLY B CA 1
ATOM 4197 C C . GLY B 1 162 ? 14.882 59.627 29.869 1.00 10.29 154 GLY B C 1
ATOM 4198 O O . GLY B 1 162 ? 14.846 60.292 30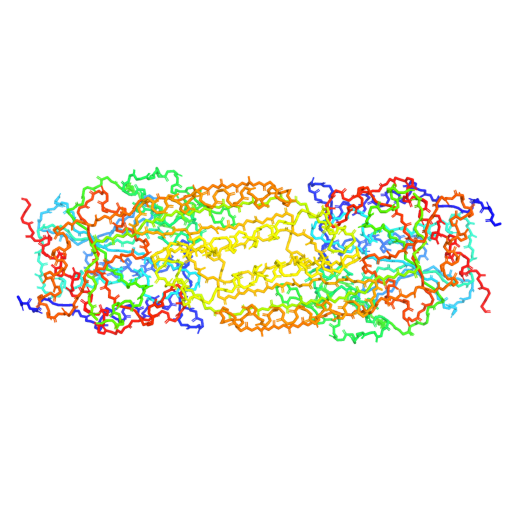.909 1.00 12.93 154 GLY B O 1
ATOM 4199 N N . VAL B 1 163 ? 16.016 59.099 29.399 1.00 10.14 155 VAL B N 1
ATOM 4200 C CA . VAL B 1 163 ? 17.292 59.442 30.025 1.00 11.13 155 VAL B CA 1
ATOM 4201 C C . VAL B 1 163 ? 17.538 60.944 29.923 1.00 11.16 155 VAL B C 1
ATOM 4202 O O . VAL B 1 163 ? 17.907 61.604 30.905 1.00 12.33 155 VAL B O 1
ATOM 4206 N N . PHE B 1 164 ? 17.338 61.503 28.729 1.00 12.31 156 PHE B N 1
ATOM 4207 C CA . PHE B 1 164 ? 17.556 62.932 28.523 1.00 11.31 156 PHE B CA 1
ATOM 4208 C C . PHE B 1 164 ? 16.767 63.752 29.536 1.00 11.83 156 PHE B C 1
ATOM 4209 O O . PHE B 1 164 ? 17.286 64.703 30.139 1.00 12.60 156 PHE B O 1
ATOM 4217 N N . ALA B 1 165 ? 15.503 63.388 29.737 1.00 11.54 157 ALA B N 1
ATOM 4218 C CA . ALA B 1 165 ? 14.592 64.120 30.608 1.00 12.09 157 ALA B CA 1
ATOM 4219 C C . ALA B 1 165 ? 14.778 63.794 32.086 1.00 16.18 157 ALA B C 1
ATOM 4220 O O . ALA B 1 165 ? 14.035 64.326 32.919 1.00 17.24 157 ALA B O 1
ATOM 4222 N N . GLY B 1 166 ? 15.733 62.939 32.439 1.00 13.40 158 GLY B N 1
ATOM 4223 C CA . GLY B 1 166 ? 15.980 62.666 33.848 1.00 16.06 158 GLY B CA 1
ATOM 4224 C C . GLY B 1 166 ? 15.039 61.657 34.463 1.00 13.97 158 GLY B C 1
ATOM 4225 O O . GLY B 1 166 ? 14.966 61.562 35.695 1.00 13.81 158 GLY B O 1
ATOM 4226 N N . VAL B 1 167 ? 14.308 60.905 33.635 1.00 12.37 159 VAL B N 1
ATOM 4227 C CA . VAL B 1 167 ? 13.376 59.899 34.137 1.00 12.29 159 VAL B CA 1
ATOM 4228 C C . VAL B 1 167 ? 14.097 58.599 34.462 1.00 14.46 159 VAL B C 1
ATOM 4229 O O . VAL B 1 167 ? 13.790 57.942 35.462 1.00 14.70 159 VAL B O 1
ATOM 4233 N N . PHE B 1 168 ? 15.053 58.204 33.622 1.00 11.73 160 PHE B N 1
ATOM 4234 C CA . PHE B 1 168 ? 15.843 56.988 33.773 1.00 12.39 160 PHE B CA 1
ATOM 4235 C C . PHE B 1 168 ? 17.316 57.332 33.923 1.00 12.06 160 PHE B C 1
ATOM 4236 O O . PHE B 1 168 ? 17.795 58.248 33.241 1.00 14.01 160 PHE B O 1
ATOM 4244 N N . PRO B 1 169 ? 18.063 56.611 34.770 1.00 13.20 161 PRO B N 1
ATOM 4245 C CA . PRO B 1 169 ? 19.525 56.766 34.779 1.00 12.94 161 PRO B CA 1
ATOM 4246 C C . PRO B 1 169 ? 20.123 56.292 33.466 1.00 12.37 161 PRO B C 1
ATOM 4247 O O . PRO B 1 169 ? 19.596 55.395 32.809 1.00 12.79 161 PRO B O 1
ATOM 4251 N N . LEU B 1 170 ? 21.247 56.904 33.088 1.00 12.66 162 LEU B N 1
ATOM 4252 C CA . LEU B 1 170 ? 21.930 56.503 31.860 1.00 14.16 162 LEU B CA 1
ATOM 4253 C C . LEU B 1 170 ? 22.228 55.005 31.839 1.00 12.23 162 LEU B C 1
ATOM 4254 O O . LEU B 1 170 ? 22.037 54.339 30.812 1.00 15.31 162 LEU B O 1
ATOM 4259 N N . GLU B 1 171 ? 22.687 54.453 32.962 1.00 13.39 163 GLU B N 1
ATOM 4260 C CA . GLU B 1 171 ? 23.061 53.039 32.984 1.00 13.58 163 GLU B CA 1
ATOM 4261 C C . GLU B 1 171 ? 21.866 52.121 32.743 1.00 12.71 163 GLU B C 1
ATOM 4262 O O . GLU B 1 171 ? 22.047 50.995 32.263 1.00 15.60 163 GLU B O 1
ATOM 4268 N N . TYR B 1 172 ? 20.650 52.582 33.046 1.00 12.05 164 TYR B N 1
ATOM 4269 C CA . TYR B 1 172 ? 19.450 51.832 32.684 1.00 11.53 164 TYR B CA 1
ATOM 4270 C C . TYR B 1 172 ? 19.233 51.844 31.175 1.00 12.63 164 TYR B C 1
ATOM 4271 O O . TYR B 1 172 ? 18.966 50.801 30.559 1.00 12.17 164 TYR B O 1
ATOM 4280 N N . GLY B 1 173 ? 19.315 53.029 30.564 1.00 11.49 165 GLY B N 1
ATOM 4281 C CA . GLY B 1 173 ? 19.197 53.108 29.118 1.00 10.03 165 GLY B CA 1
ATOM 4282 C C . GLY B 1 173 ? 20.215 52.243 28.400 1.00 11.25 165 GLY B C 1
ATOM 4283 O O . GLY B 1 173 ? 19.877 51.532 27.451 1.00 13.01 165 GLY B O 1
ATOM 4284 N N . LEU B 1 174 ? 21.469 52.265 28.857 1.00 10.71 166 LEU B N 1
ATOM 4285 C CA . LEU B 1 174 ? 22.507 51.540 28.133 1.00 10.93 166 LEU B CA 1
ATOM 4286 C C . LEU B 1 174 ? 22.392 50.032 28.299 1.00 17.52 166 LEU B C 1
ATOM 4287 O O . LEU B 1 174 ? 22.917 49.289 27.459 1.00 13.18 166 LEU B O 1
ATOM 4292 N N . SER B 1 175 ? 21.726 49.559 29.351 1.00 12.00 167 SER B N 1
ATOM 4293 C CA . SER B 1 175 ? 21.710 48.136 29.649 1.00 11.42 167 SER B CA 1
ATOM 4294 C C . SER B 1 175 ? 20.474 47.415 29.125 1.00 12.10 167 SER B C 1
ATOM 4295 O O . SER B 1 175 ? 20.362 46.205 29.342 1.00 13.39 167 SER B O 1
ATOM 4298 N N . ARG B 1 176 ? 19.553 48.111 28.446 1.00 10.29 168 ARG B N 1
ATOM 4299 C CA . ARG B 1 176 ? 18.407 47.433 27.842 1.00 11.20 168 ARG B CA 1
ATOM 4300 C C . ARG B 1 176 ? 18.886 46.457 26.770 1.00 12.80 168 ARG B C 1
ATOM 4301 O O . ARG B 1 176 ? 19.778 46.777 25.983 1.00 10.58 168 ARG B O 1
ATOM 4309 N N . LYS B 1 177 ? 18.277 45.268 26.729 1.00 11.92 169 LYS B N 1
ATOM 4310 C CA . LYS B 1 177 ? 18.786 44.139 25.955 1.00 12.04 169 LYS B CA 1
ATOM 4311 C C . LYS B 1 177 ? 17.809 43.700 24.872 1.00 13.43 169 LYS B C 1
ATOM 4312 O O . LYS B 1 177 ? 16.588 43.779 25.050 1.00 13.71 169 LYS B O 1
ATOM 4318 N N . ASP B 1 178 ? 18.348 43.200 23.757 1.00 12.29 170 ASP B N 1
ATOM 4319 C CA . ASP B 1 178 ? 17.483 42.621 22.735 1.00 9.98 170 ASP B CA 1
ATOM 4320 C C . ASP B 1 178 ? 17.373 41.111 22.957 1.00 10.60 170 ASP B C 1
ATOM 4321 O O . ASP B 1 178 ? 17.919 40.561 23.919 1.00 12.31 170 ASP B O 1
ATOM 4326 N N . VAL B 1 179 ? 16.646 40.424 22.068 1.00 16.14 171 VAL B N 1
ATOM 4327 C CA A VAL B 1 179 ? 16.395 39.004 22.288 0.62 17.52 171 VAL B CA 1
ATOM 4328 C CA B VAL B 1 179 ? 16.388 38.998 22.242 0.38 17.42 171 VAL B CA 1
ATOM 4329 C C . VAL B 1 179 ? 17.674 38.184 22.209 1.00 17.89 171 VAL B C 1
ATOM 4330 O O . VAL B 1 179 ? 17.706 37.055 22.703 1.00 19.65 171 VAL B O 1
ATOM 4337 N N . ASP B 1 180 ? 18.741 38.725 21.632 1.00 14.88 172 ASP B N 1
ATOM 4338 C CA . ASP B 1 180 ? 20.012 38.016 21.608 1.00 18.09 172 ASP B CA 1
ATOM 4339 C C . ASP B 1 180 ? 20.929 38.409 22.757 1.00 19.52 172 ASP B C 1
ATOM 4340 O O . ASP B 1 180 ? 22.063 37.924 22.823 1.00 22.64 172 ASP B O 1
ATOM 4345 N N . GLY B 1 181 ? 20.465 39.264 23.664 1.00 17.81 173 GLY B N 1
ATOM 4346 C CA . GLY B 1 181 ? 21.267 39.685 24.788 1.00 15.81 173 GLY B CA 1
ATOM 4347 C C . GLY B 1 181 ? 22.146 40.884 24.535 1.00 16.95 173 GLY B C 1
ATOM 4348 O O . GLY B 1 181 ? 22.880 41.292 25.447 1.00 17.32 173 GLY B O 1
ATOM 4349 N N . LYS B 1 182 ? 22.102 41.466 23.338 1.00 13.60 174 LYS B N 1
ATOM 4350 C CA A LYS B 1 182 ? 22.900 42.648 23.047 0.61 12.99 174 LYS B CA 1
ATOM 4351 C CA B LYS B 1 182 ? 22.900 42.648 23.046 0.39 13.31 174 LYS B CA 1
ATOM 4352 C C . LYS B 1 182 ? 22.277 43.874 23.702 1.00 15.98 174 LYS B C 1
ATOM 4353 O O . LYS B 1 182 ? 21.054 44.038 23.708 1.00 14.33 174 LYS B O 1
ATOM 4364 N N . THR B 1 183 ? 23.125 44.738 24.251 1.00 14.58 175 THR B N 1
ATOM 4365 C CA . THR B 1 183 ? 22.647 45.935 24.926 1.00 11.06 175 THR B CA 1
ATOM 4366 C C . THR B 1 183 ? 22.660 47.142 24.001 1.00 11.95 175 THR B C 1
ATOM 4367 O O . THR B 1 183 ? 23.392 47.203 23.012 1.00 10.84 175 THR B O 1
ATOM 4371 N N . ILE B 1 184 ? 21.845 48.128 24.369 1.00 12.13 176 ILE B N 1
ATOM 4372 C CA . ILE B 1 184 ? 21.873 49.416 23.681 1.00 12.01 176 ILE B CA 1
ATOM 4373 C C . ILE B 1 184 ? 23.286 49.990 23.697 1.00 11.45 176 ILE B C 1
ATOM 4374 O O . ILE B 1 184 ? 23.800 50.447 22.671 1.00 13.10 176 ILE B O 1
ATOM 4379 N N . GLY B 1 185 ? 23.947 49.936 24.855 1.00 11.36 177 GLY B N 1
ATOM 4380 C CA . GLY B 1 185 ? 25.284 50.502 24.963 1.00 17.35 177 GLY B CA 1
ATOM 4381 C C . GLY B 1 185 ? 26.273 49.881 23.993 1.00 18.74 177 GLY B C 1
ATOM 4382 O O . GLY B 1 185 ? 27.061 50.586 23.356 1.00 15.54 177 GLY B O 1
ATOM 4383 N N . GLU B 1 186 ? 26.243 48.556 23.855 1.00 12.25 178 GLU B N 1
ATOM 4384 C CA . GLU B 1 186 ? 27.199 47.937 22.943 1.00 16.07 178 GLU B CA 1
ATOM 4385 C C . GLU B 1 186 ? 26.827 48.191 21.485 1.00 14.26 178 GLU B C 1
ATOM 4386 O O . GLU B 1 186 ? 27.715 48.365 20.639 1.00 13.34 178 GLU B O 1
ATOM 4392 N N . GLU B 1 187 ? 25.531 48.237 21.170 1.00 11.65 179 GLU B N 1
ATOM 4393 C CA . GLU B 1 187 ? 25.147 48.502 19.790 1.00 13.18 179 GLU B CA 1
ATOM 4394 C C . GLU B 1 187 ? 25.407 49.956 19.411 1.00 14.22 179 GLU B C 1
ATOM 4395 O O . GLU B 1 187 ? 25.788 50.229 18.270 1.00 14.61 179 GLU B O 1
ATOM 4401 N N . LEU B 1 188 ? 25.244 50.897 20.348 1.00 13.43 180 LEU B N 1
ATOM 4402 C CA . LEU B 1 188 ? 25.661 52.271 20.076 1.00 13.29 180 LEU B CA 1
ATOM 4403 C C . LEU B 1 188 ? 27.134 52.323 19.697 1.00 17.21 180 LEU B C 1
ATOM 4404 O O . LEU B 1 188 ? 27.505 52.902 18.671 1.00 16.14 180 LEU B O 1
ATOM 4409 N N . ALA B 1 189 ? 27.991 51.706 20.515 1.00 13.10 181 ALA B N 1
ATOM 4410 C CA . ALA B 1 189 ? 29.413 51.667 20.193 1.00 13.92 181 ALA B CA 1
ATOM 4411 C C . ALA B 1 189 ? 29.659 51.000 18.843 1.00 17.01 181 ALA B C 1
ATOM 4412 O O . ALA B 1 189 ? 30.501 51.455 18.061 1.00 16.97 181 ALA B O 1
ATOM 4414 N N . ARG B 1 190 ? 28.919 49.934 18.540 1.00 13.66 182 ARG B N 1
ATOM 4415 C CA . ARG B 1 190 ? 29.191 49.183 17.316 1.00 17.98 182 ARG B CA 1
ATOM 4416 C C . ARG B 1 190 ? 28.884 50.000 16.066 1.00 20.08 182 ARG B C 1
ATOM 4417 O O . ARG B 1 190 ? 29.605 49.894 15.066 1.00 17.14 182 ARG B O 1
ATOM 4425 N N . ILE B 1 191 ? 27.821 50.811 16.084 1.00 17.75 183 ILE B N 1
ATOM 4426 C CA . ILE B 1 191 ? 27.476 51.617 14.913 1.00 14.54 183 ILE B CA 1
ATOM 4427 C C . ILE B 1 191 ? 28.056 53.027 14.999 1.00 17.30 183 ILE B C 1
ATOM 4428 O O . ILE B 1 191 ? 27.744 53.875 14.155 1.00 16.87 183 ILE B O 1
ATOM 4433 N N . GLY B 1 192 ? 28.918 53.288 15.978 1.00 17.48 184 GLY B N 1
ATOM 4434 C CA . GLY B 1 192 ? 29.600 54.564 16.046 1.00 14.26 184 GLY B CA 1
ATOM 4435 C C . GLY B 1 192 ? 28.763 55.719 16.544 1.00 16.51 184 GLY B C 1
ATOM 4436 O O . GLY B 1 192 ? 29.085 56.871 16.246 1.00 15.77 184 GLY B O 1
ATOM 4437 N N . TYR B 1 193 ? 27.702 55.456 17.306 1.00 14.04 185 TYR B N 1
ATOM 4438 C CA . TYR B 1 193 ? 26.881 56.524 17.861 1.00 12.47 185 TYR B CA 1
ATOM 4439 C C . TYR B 1 193 ? 26.890 56.520 19.389 1.00 12.27 185 TYR B C 1
ATOM 4440 O O . TYR B 1 193 ? 25.946 57.008 20.012 1.00 11.92 185 TYR B O 1
ATOM 4449 N N . ALA B 1 194 ? 27.927 55.960 20.002 1.00 14.71 186 ALA B N 1
ATOM 4450 C CA . ALA B 1 194 ? 28.173 56.148 21.431 1.00 14.20 186 ALA B CA 1
ATOM 4451 C C . ALA B 1 194 ? 28.839 57.507 21.576 1.00 18.64 186 ALA B C 1
ATOM 4452 O O . ALA B 1 194 ? 30.064 57.625 21.579 1.00 20.72 186 ALA B O 1
ATOM 4454 N N . GLY B 1 195 ? 28.013 58.560 21.685 1.00 14.16 187 GLY B N 1
ATOM 4455 C CA . GLY B 1 195 ? 28.524 59.914 21.638 1.00 15.35 187 GLY B CA 1
ATOM 4456 C C . GLY B 1 195 ? 29.171 60.377 22.931 1.00 17.55 187 GLY B C 1
ATOM 4457 O O . GLY B 1 195 ? 29.091 59.734 23.977 1.00 23.16 187 GLY B O 1
ATOM 4458 N N . ASP B 1 196 ? 29.815 61.542 22.845 1.00 16.07 188 ASP B N 1
ATOM 4459 C CA . ASP B 1 196 ? 30.545 62.117 23.966 1.00 19.88 188 ASP B CA 1
ATOM 4460 C C . ASP B 1 196 ? 29.741 63.157 24.735 1.00 20.03 188 ASP B C 1
ATOM 4461 O O . ASP B 1 196 ? 30.134 63.511 25.849 1.00 25.40 188 ASP B O 1
ATOM 4463 N N . ALA B 1 197 ? 28.619 63.640 24.189 1.00 17.54 189 ALA B N 1
ATOM 4464 C CA . ALA B 1 197 ? 27.878 64.673 24.903 1.00 15.75 189 ALA B CA 1
ATOM 4465 C C . ALA B 1 197 ? 27.063 64.055 26.038 1.00 17.46 189 ALA B C 1
ATOM 4466 O O . ALA B 1 197 ? 26.537 62.953 25.895 1.00 19.70 189 ALA B O 1
ATOM 4468 N N . PRO B 1 198 ? 26.956 64.729 27.181 1.00 19.48 190 PRO B N 1
ATOM 4469 C CA . PRO B 1 198 ? 26.064 64.236 28.236 1.00 17.08 190 PRO B CA 1
ATOM 4470 C C . PRO B 1 198 ? 24.637 64.098 27.724 1.00 18.72 190 PRO B C 1
ATOM 4471 O O . PRO B 1 198 ? 24.153 64.918 26.936 1.00 17.47 190 PRO B O 1
ATOM 4475 N N . CYS B 1 199 ? 23.964 63.035 28.155 1.00 17.71 191 CYS B N 1
ATOM 4476 C CA . CYS B 1 199 ? 22.570 62.829 27.777 1.00 19.81 191 CYS B CA 1
ATOM 4477 C C . CYS B 1 199 ? 21.704 63.606 28.759 1.00 20.49 191 CYS B C 1
ATOM 4478 O O . CYS B 1 199 ? 21.598 63.236 29.935 1.00 17.76 191 CYS B O 1
ATOM 4481 N N . GLY B 1 200 ? 21.094 64.683 28.277 1.00 16.34 192 GLY B N 1
ATOM 4482 C CA . GLY B 1 200 ? 20.304 65.558 29.113 1.00 17.17 192 GLY B CA 1
ATOM 4483 C C . GLY B 1 200 ? 21.158 66.608 29.799 1.00 21.25 192 GLY B C 1
ATOM 4484 O O . GLY B 1 200 ? 22.388 66.597 29.742 1.00 19.31 192 GLY B O 1
ATOM 4485 N N . GLY B 1 201 ? 20.478 67.539 30.464 1.00 25.65 193 GLY B N 1
ATOM 4486 C CA . GLY B 1 201 ? 21.161 68.601 31.177 1.00 23.97 193 GLY B CA 1
ATOM 4487 C C . GLY B 1 201 ? 20.965 69.968 30.553 1.00 28.43 193 GLY B C 1
ATOM 4488 O O . GLY B 1 201 ? 20.814 70.966 31.262 1.00 34.54 193 GLY B O 1
ATOM 4489 N N . ARG B 1 202 ? 20.972 70.036 29.227 1.00 29.50 194 ARG B N 1
ATOM 4490 C CA . ARG B 1 202 ? 20.796 71.313 28.549 1.00 31.24 194 ARG B CA 1
ATOM 4491 C C . ARG B 1 202 ? 19.363 71.803 28.698 1.00 26.23 194 ARG B C 1
ATOM 4492 O O . ARG B 1 202 ? 18.413 71.058 28.438 1.00 26.16 194 ARG B O 1
ATOM 4500 N N . LYS B 1 203 ? 19.209 73.061 29.102 1.00 20.99 195 LYS B N 1
ATOM 4501 C CA . LYS B 1 203 ? 17.896 73.690 29.097 1.00 21.94 195 LYS B CA 1
ATOM 4502 C C . LYS B 1 203 ? 17.416 73.859 27.659 1.00 20.43 195 LYS B C 1
ATOM 4503 O O . LYS B 1 203 ? 18.171 74.301 26.785 1.00 19.00 195 LYS B O 1
ATOM 4505 N N . LEU B 1 204 ? 16.165 73.495 27.408 1.00 19.74 196 LEU B N 1
ATOM 4506 C CA . LEU B 1 204 ? 15.537 73.722 26.116 1.00 15.83 196 LEU B CA 1
ATOM 4507 C C . LEU B 1 204 ? 14.499 74.822 26.264 1.00 21.53 196 LEU B C 1
ATOM 4508 O O . LEU B 1 204 ? 13.734 74.833 27.232 1.00 18.20 196 LEU B O 1
ATOM 4513 N N . HIS B 1 205 ? 14.478 75.747 25.302 1.00 17.84 197 HIS B N 1
ATOM 4514 C CA . HIS B 1 205 ? 13.512 76.839 25.365 1.00 18.69 197 HIS B CA 1
ATOM 4515 C C . HIS B 1 205 ? 12.096 76.342 25.086 1.00 21.00 197 HIS B C 1
ATOM 4516 O O . HIS B 1 205 ? 11.141 76.772 25.740 1.00 21.58 197 HIS B O 1
ATOM 4523 N N . ALA B 1 206 ? 11.942 75.446 24.114 1.00 19.02 198 ALA B N 1
ATOM 4524 C CA . ALA B 1 206 ? 10.660 74.824 23.803 1.00 16.90 198 ALA B CA 1
ATOM 4525 C C . ALA B 1 206 ? 10.932 73.674 22.853 1.00 17.42 198 ALA B C 1
ATOM 4526 O O . ALA B 1 206 ? 11.986 73.614 22.215 1.00 16.73 198 ALA B O 1
ATOM 4528 N N . ALA B 1 207 ? 9.967 72.761 22.764 1.00 15.43 199 ALA B N 1
ATOM 4529 C CA . ALA B 1 207 ? 10.105 71.587 21.922 1.00 13.10 199 ALA B CA 1
ATOM 4530 C C . ALA B 1 207 ? 8.791 71.321 21.207 1.00 18.50 199 ALA B C 1
ATOM 4531 O O . ALA B 1 207 ? 7.716 71.471 21.793 1.00 14.58 199 ALA B O 1
ATOM 4533 N N . PHE B 1 208 ? 8.884 70.917 19.945 1.00 11.68 200 PHE B N 1
ATOM 4534 C CA . PHE B 1 208 ? 7.714 70.502 19.187 1.00 11.33 200 PHE B CA 1
ATOM 4535 C C . PHE B 1 208 ? 8.047 69.230 18.433 1.00 18.61 200 PHE B C 1
ATOM 4536 O O . PHE B 1 208 ? 9.145 69.107 17.890 1.00 20.94 200 PHE B O 1
ATOM 4544 N N . GLU B 1 209 ? 7.098 68.294 18.371 1.00 10.90 201 GLU B N 1
ATOM 4545 C CA . GLU B 1 209 ? 7.297 67.078 17.589 1.00 10.01 201 GLU B CA 1
ATOM 4546 C C . GLU B 1 209 ? 6.152 66.926 16.601 1.00 11.09 201 GLU B C 1
ATOM 4547 O O . GLU B 1 209 ? 4.980 66.972 16.983 1.00 9.96 201 GLU B O 1
ATOM 4553 N N . LEU B 1 210 ? 6.505 66.762 15.334 1.00 9.68 202 LEU B N 1
ATOM 4554 C CA . LEU B 1 210 ? 5.560 66.511 14.253 1.00 9.52 202 LEU B CA 1
ATOM 4555 C C . LEU B 1 210 ? 5.463 65.007 14.016 1.00 12.62 202 LEU B C 1
ATOM 4556 O O . LEU B 1 210 ? 6.493 64.325 13.944 1.00 8.94 202 LEU B O 1
ATOM 4561 N N . HIS B 1 211 ? 4.238 64.486 13.897 1.00 9.33 203 HIS B N 1
ATOM 4562 C CA . HIS B 1 211 ? 4.072 63.032 13.807 1.00 8.54 203 HIS B CA 1
ATOM 4563 C C . HIS B 1 211 ? 2.749 62.719 13.121 1.00 16.82 203 HIS B C 1
ATOM 4564 O O . HIS B 1 211 ? 1.792 63.484 13.237 1.00 12.58 203 HIS B O 1
ATOM 4571 N N . ILE B 1 212 ? 2.691 61.588 12.403 1.00 12.46 204 ILE B N 1
ATOM 4572 C CA . ILE B 1 212 ? 1.381 61.160 11.911 1.00 9.80 204 ILE B CA 1
ATOM 4573 C C . ILE B 1 212 ? 0.524 60.707 13.090 1.00 11.88 204 ILE B C 1
ATOM 4574 O O . ILE B 1 212 ? 1.028 60.294 14.143 1.00 9.78 204 ILE B O 1
ATOM 4579 N N . GLU B 1 213 ? -0.799 60.782 12.903 1.00 12.56 205 GLU B N 1
ATOM 4580 C CA . GLU B 1 213 ? -1.720 60.531 14.013 1.00 10.47 205 GLU B CA 1
ATOM 4581 C C . GLU B 1 213 ? -1.631 59.096 14.517 1.00 12.07 205 GLU B C 1
ATOM 4582 O O . GLU B 1 213 ? -1.739 58.847 15.728 1.00 12.49 205 GLU B O 1
ATOM 4588 N N . GLN B 1 214 ? -1.471 58.139 13.600 1.00 8.00 206 GLN B N 1
ATOM 4589 C CA . GLN B 1 214 ? -1.462 56.701 13.851 1.00 7.49 206 GLN B CA 1
ATOM 4590 C C . GLN B 1 214 ? -2.832 56.191 14.255 1.00 11.55 206 GLN B C 1
ATOM 4591 O O . GLN B 1 214 ? -2.961 55.048 14.712 1.00 11.23 206 GLN B O 1
ATOM 4597 N N . GLY B 1 215 ? -3.860 57.008 14.081 1.00 10.56 207 GLY B N 1
ATOM 4598 C CA . GLY B 1 215 ? -5.228 56.609 14.294 1.00 11.86 207 GLY B CA 1
ATOM 4599 C C . GLY B 1 215 ? -6.094 57.281 13.254 1.00 11.76 207 GLY B C 1
ATOM 4600 O O . GLY B 1 215 ? -5.617 58.088 12.451 1.00 10.90 207 GLY B O 1
ATOM 4601 N N . PRO B 1 216 ? -7.386 56.961 13.248 1.00 11.82 208 PRO B N 1
ATOM 4602 C CA . PRO B 1 216 ? -8.256 57.320 12.120 1.00 10.44 208 PRO B CA 1
ATOM 4603 C C . PRO B 1 216 ? -8.966 58.665 12.217 1.00 13.54 208 PRO B C 1
ATOM 4604 O O . PRO B 1 216 ? -9.666 59.025 11.266 1.00 13.91 208 PRO B O 1
ATOM 4608 N N . ILE B 1 217 ? -8.809 59.413 13.312 1.00 11.94 209 ILE B N 1
ATOM 4609 C CA . ILE B 1 217 ? -9.747 60.494 13.617 1.00 10.94 209 ILE B CA 1
ATOM 4610 C C . ILE B 1 217 ? -9.608 61.640 12.624 1.00 12.85 209 ILE B C 1
ATOM 4611 O O . ILE B 1 217 ? -10.604 62.115 12.060 1.00 12.24 209 ILE B O 1
ATOM 4616 N N . LEU B 1 218 ? -8.383 62.148 12.436 1.00 12.81 210 LEU B N 1
ATOM 4617 C CA . LEU B 1 218 ? -8.228 63.341 11.609 1.00 10.19 210 LEU B CA 1
ATOM 4618 C C . LEU B 1 218 ? -8.669 63.073 10.177 1.00 11.26 210 LEU B C 1
ATOM 4619 O O . LEU B 1 218 ? -9.356 63.897 9.563 1.00 12.91 210 LEU B O 1
ATOM 4624 N N . GLU B 1 219 ? -8.304 61.917 9.635 1.00 13.32 211 GLU B N 1
ATOM 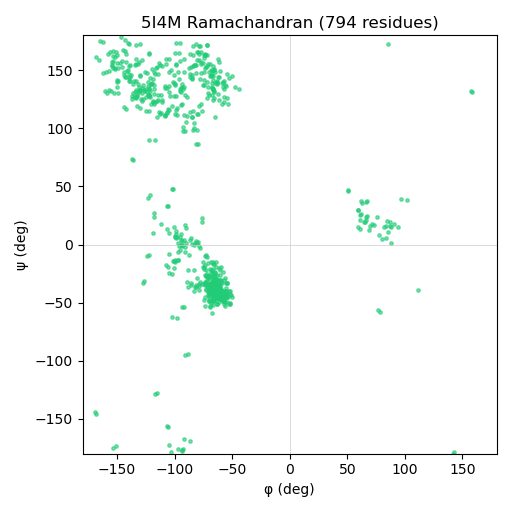4625 C CA . GLU B 1 219 ? -8.781 61.573 8.304 1.00 11.41 211 GLU B CA 1
ATOM 4626 C C . GLU B 1 219 ? -10.303 61.473 8.272 1.00 16.83 211 GLU B C 1
ATOM 4627 O O . GLU B 1 219 ? -10.951 62.006 7.364 1.00 14.47 211 GLU B O 1
ATOM 4633 N N . ALA B 1 220 ? -10.895 60.783 9.255 1.00 12.01 212 ALA B N 1
ATOM 4634 C CA . ALA B 1 220 ? -12.340 60.571 9.217 1.00 12.54 212 ALA B CA 1
ATOM 4635 C C . ALA B 1 220 ? -13.111 61.876 9.359 1.00 16.50 212 ALA B C 1
ATOM 4636 O O . ALA B 1 220 ? -14.210 62.008 8.808 1.00 17.85 212 ALA B O 1
ATOM 4638 N N . GLU B 1 221 ? -12.551 62.856 10.063 1.00 16.26 213 GLU B N 1
ATOM 4639 C CA . GLU B 1 221 ? -13.254 64.104 10.314 1.00 14.07 213 GLU B CA 1
ATOM 4640 C C . GLU B 1 221 ? -12.853 65.217 9.345 1.00 19.22 213 GLU B C 1
ATOM 4641 O O . GLU B 1 221 ? -13.261 66.364 9.516 1.00 16.80 213 GLU B O 1
ATOM 4656 N N . LYS B 1 223 ? -9.982 66.700 8.871 1.00 15.77 215 LYS B N 1
ATOM 4657 C CA . LYS B 1 223 ? -9.215 67.754 9.500 1.00 13.46 215 LYS B CA 1
ATOM 4658 C C . LYS B 1 223 ? -7.761 67.567 9.114 1.00 16.00 215 LYS B C 1
ATOM 4659 O O . LYS B 1 223 ? -7.236 66.458 9.192 1.00 17.39 215 LYS B O 1
ATOM 4665 N N . THR B 1 224 ? -7.114 68.652 8.688 1.00 11.42 216 THR B N 1
ATOM 4666 C CA . THR B 1 224 ? -5.742 68.542 8.198 1.00 14.28 216 THR B CA 1
ATOM 4667 C C . THR B 1 224 ? -4.736 68.446 9.335 1.00 12.58 216 THR B C 1
ATOM 4668 O O . THR B 1 224 ? -3.727 67.739 9.218 1.00 13.17 216 THR B O 1
ATOM 4672 N N . ILE B 1 225 ? -4.988 69.137 10.438 1.00 14.39 217 ILE B N 1
ATOM 4673 C CA . ILE B 1 225 ? -4.002 69.295 11.497 1.00 13.04 217 ILE B CA 1
ATOM 4674 C C . ILE B 1 225 ? -4.612 68.847 12.813 1.00 14.90 217 ILE B C 1
ATOM 4675 O O . ILE B 1 225 ? -5.729 69.245 13.154 1.00 15.26 217 ILE B O 1
ATOM 4680 N N . GLY B 1 226 ? -3.873 68.028 13.561 1.00 11.24 218 GLY B N 1
ATOM 4681 C CA . GLY B 1 226 ? -4.227 67.713 14.925 1.00 11.23 218 GLY B CA 1
ATOM 4682 C C . GLY B 1 226 ? -3.417 68.565 15.880 1.00 11.20 218 GLY B C 1
ATOM 4683 O O . GLY B 1 226 ? -2.189 68.470 15.922 1.00 11.47 218 GLY B O 1
ATOM 4684 N N . VAL B 1 227 ? -4.109 69.428 16.621 1.00 14.42 219 VAL B N 1
ATOM 4685 C CA . VAL B 1 227 ? -3.490 70.211 17.692 1.00 12.45 219 VAL B CA 1
ATOM 4686 C C . VAL B 1 227 ? -3.407 69.285 18.903 1.00 14.48 219 VAL B C 1
ATOM 4687 O O . VAL B 1 227 ? -4.392 69.103 19.614 1.00 12.54 219 VAL B O 1
ATOM 4691 N N . VAL B 1 228 ? -2.247 68.678 19.136 1.00 12.82 220 VAL B N 1
ATOM 4692 C CA . VAL B 1 228 ? -2.125 67.679 20.194 1.00 10.92 220 VAL B CA 1
ATOM 4693 C C . VAL B 1 228 ? -2.059 68.387 21.543 1.00 14.09 220 VAL B C 1
ATOM 4694 O O . VAL B 1 228 ? -1.145 69.177 21.797 1.00 13.89 220 VAL B O 1
ATOM 4698 N N . THR B 1 229 ? -3.010 68.076 22.424 1.00 11.64 221 THR B N 1
ATOM 4699 C CA . THR B 1 229 ? -3.113 68.721 23.727 1.00 12.18 221 THR B CA 1
ATOM 4700 C C . THR B 1 229 ? -2.633 67.834 24.861 1.00 14.81 221 THR B C 1
ATOM 4701 O O . THR B 1 229 ? -2.263 68.351 25.918 1.00 12.53 221 THR B O 1
ATOM 4705 N N . ASP B 1 230 ? -2.674 66.516 24.670 1.00 12.83 222 ASP B N 1
ATOM 4706 C CA . ASP B 1 230 ? -2.384 65.537 25.703 1.00 12.75 222 ASP B CA 1
ATOM 4707 C C . ASP B 1 230 ? -1.852 64.291 25.027 1.00 12.25 222 ASP B C 1
ATOM 4708 O O . ASP B 1 230 ? -2.058 64.072 23.831 1.00 12.87 222 ASP B O 1
ATOM 4713 N N . ALA B 1 231 ? -1.191 63.459 25.818 1.00 12.81 223 ALA B N 1
ATOM 4714 C CA . ALA B 1 231 ? -0.786 62.133 25.383 1.00 12.09 223 ALA B CA 1
ATOM 4715 C C . ALA B 1 231 ? -1.233 61.129 26.435 1.00 11.37 223 ALA B C 1
ATOM 4716 O O . ALA B 1 231 ? -1.020 61.352 27.628 1.00 12.08 223 ALA B O 1
ATOM 4718 N N . GLN B 1 232 ? -1.851 60.026 26.004 1.00 11.21 224 GLN B N 1
ATOM 4719 C CA . GLN B 1 232 ? -2.412 59.109 26.987 1.00 10.33 224 GLN B CA 1
ATOM 4720 C C . GLN B 1 232 ? -1.303 58.333 27.688 1.00 12.00 224 GLN B C 1
ATOM 4721 O O . GLN B 1 232 ? -0.159 58.274 27.226 1.00 11.42 224 GLN B O 1
ATOM 4727 N N . GLY B 1 233 ? -1.658 57.741 28.833 1.00 10.88 225 GLY B N 1
ATOM 4728 C CA . GLY B 1 233 ? -0.697 57.000 29.624 1.00 12.64 225 GLY B CA 1
ATOM 4729 C C . GLY B 1 233 ? -0.541 55.571 29.141 1.00 11.88 225 GLY B C 1
ATOM 4730 O O . GLY B 1 233 ? -1.384 55.066 28.398 1.00 11.44 225 GLY B O 1
ATOM 4731 N N . GLN B 1 234 ? 0.552 54.931 29.569 1.00 13.16 226 GLN B N 1
ATOM 4732 C CA . GLN B 1 234 ? 0.823 53.551 29.201 1.00 10.88 226 GLN B CA 1
ATOM 4733 C C . GLN B 1 234 ? 1.423 52.794 30.375 1.00 13.37 226 GLN B C 1
ATOM 4734 O O . GLN B 1 234 ? 2.140 53.357 31.203 1.00 11.09 226 GLN B O 1
ATOM 4740 N N . ARG B 1 235 ? 1.129 51.499 30.420 1.00 9.49 227 ARG B N 1
ATOM 4741 C CA . ARG B 1 235 ? 1.814 50.547 31.284 1.00 9.59 227 ARG B CA 1
ATOM 4742 C C . ARG B 1 235 ? 2.156 49.337 30.430 1.00 9.07 227 ARG B C 1
ATOM 4743 O O . ARG B 1 235 ? 1.274 48.794 29.755 1.00 11.48 227 ARG B O 1
ATOM 4751 N N . TRP B 1 236 ? 3.431 48.930 30.434 1.00 8.92 228 TRP B N 1
ATOM 4752 C CA . TRP B 1 236 ? 3.867 47.739 29.714 1.00 8.49 228 TRP B CA 1
ATOM 4753 C C . TRP B 1 236 ? 4.400 46.706 30.698 1.00 9.70 228 TRP B C 1
ATOM 4754 O O . TRP B 1 236 ? 5.017 47.057 31.705 1.00 11.59 228 TRP B O 1
ATOM 4765 N N . TYR B 1 237 ? 4.199 45.424 30.377 1.00 11.32 229 TYR B N 1
ATOM 4766 C CA . TYR B 1 237 ? 4.546 44.332 31.282 1.00 9.68 229 TYR B CA 1
ATOM 4767 C C . TYR B 1 237 ? 5.278 43.233 30.529 1.00 9.76 229 TYR B C 1
ATOM 4768 O O . TYR B 1 237 ? 5.086 43.047 29.330 1.00 10.53 229 TYR B O 1
ATOM 4777 N N . GLU B 1 238 ? 6.089 42.480 31.264 1.00 8.79 230 GLU B N 1
ATOM 4778 C CA . GLU B 1 238 ? 6.628 41.211 30.796 1.00 8.92 230 GLU B CA 1
ATOM 4779 C C . GLU B 1 238 ? 6.200 40.131 31.775 1.00 9.49 230 GLU B C 1
ATOM 4780 O O . GLU B 1 238 ? 6.346 40.303 32.984 1.00 11.20 230 GLU B O 1
ATOM 4786 N N . ILE B 1 239 ? 5.680 39.025 31.253 1.00 8.20 231 ILE B N 1
ATOM 4787 C CA . ILE B 1 239 ? 5.187 37.919 32.065 1.00 11.50 231 ILE B CA 1
ATOM 4788 C C . ILE B 1 239 ? 5.800 36.630 31.546 1.00 12.03 231 ILE B C 1
ATOM 4789 O O . ILE B 1 239 ? 5.801 36.388 30.336 1.00 9.52 231 ILE B O 1
ATOM 4794 N N . THR B 1 240 ? 6.321 35.810 32.451 1.00 10.89 232 THR B N 1
ATOM 4795 C CA . THR B 1 240 ? 6.725 34.450 32.116 1.00 11.88 232 THR B CA 1
ATOM 4796 C C . THR B 1 240 ? 5.937 33.489 32.993 1.00 12.22 232 THR B C 1
ATOM 4797 O O . THR B 1 240 ? 6.008 33.571 34.225 1.00 11.65 232 THR B O 1
ATOM 4801 N N . PHE B 1 241 ? 5.178 32.593 32.358 1.00 8.52 233 PHE B N 1
ATOM 4802 C CA . PHE B 1 241 ? 4.560 31.465 33.036 1.00 8.82 233 PHE B CA 1
ATOM 4803 C C . PHE B 1 241 ? 5.491 30.270 32.928 1.00 9.38 233 PHE B C 1
ATOM 4804 O O . PHE B 1 241 ? 5.981 29.965 31.837 1.00 10.23 233 PHE B O 1
ATOM 4812 N N . THR B 1 242 ? 5.701 29.576 34.039 1.00 9.23 234 THR B N 1
ATOM 4813 C CA . THR B 1 242 ? 6.433 28.320 34.028 1.00 9.27 234 THR B CA 1
ATOM 4814 C C . THR B 1 242 ? 5.515 27.203 34.501 1.00 9.55 234 THR B C 1
ATOM 4815 O O . THR B 1 242 ? 4.988 27.254 35.620 1.00 11.36 234 THR B O 1
ATOM 4819 N N . GLY B 1 243 ? 5.319 26.203 33.642 1.00 10.69 235 GLY B N 1
ATOM 4820 C CA . GLY B 1 243 ? 4.626 24.993 34.026 1.00 9.57 235 GLY B CA 1
ATOM 4821 C C . GLY B 1 243 ? 5.553 23.802 33.962 1.00 12.27 235 GLY B C 1
ATOM 4822 O O . GLY B 1 243 ? 6.641 23.838 34.535 1.00 13.27 235 GLY B O 1
ATOM 4823 N N . GLN B 1 244 ? 5.157 22.743 33.261 1.00 9.48 236 GLN B N 1
ATOM 4824 C CA . GLN B 1 244 ? 6.024 21.578 33.121 1.00 9.82 236 GLN B CA 1
ATOM 4825 C C . GLN B 1 244 ? 5.884 21.013 31.719 1.00 9.12 236 GLN B C 1
ATOM 4826 O O . GLN B 1 244 ? 4.796 20.554 31.350 1.00 11.99 236 GLN B O 1
ATOM 4832 N N . GLU B 1 245 ? 6.968 21.021 30.938 1.00 9.82 237 GLU B N 1
ATOM 4833 C CA A GLU B 1 245 ? 6.897 20.363 29.641 0.64 12.32 237 GLU B CA 1
ATOM 4834 C CA B GLU B 1 245 ? 6.947 20.352 29.639 0.36 12.57 237 GLU B CA 1
ATOM 4835 C C . GLU B 1 245 ? 6.696 18.866 29.841 1.00 12.14 237 GLU B C 1
ATOM 4836 O O . GLU B 1 245 ? 7.254 18.253 30.756 1.00 13.95 237 GLU B O 1
ATOM 4847 N N . ALA B 1 246 ? 5.865 18.287 28.987 1.00 9.72 238 ALA B N 1
ATOM 4848 C CA . ALA B 1 246 ? 5.559 16.868 29.082 1.00 11.59 238 ALA B CA 1
ATOM 4849 C C . ALA B 1 246 ? 4.963 16.430 27.756 1.00 8.74 238 ALA B C 1
ATOM 4850 O O . ALA B 1 246 ? 4.727 17.250 26.865 1.00 8.40 238 ALA B O 1
ATOM 4852 N N . HIS B 1 247 ? 4.732 15.122 27.635 1.00 8.97 239 HIS B N 1
ATOM 4853 C CA . HIS B 1 247 ? 4.295 14.571 26.358 1.00 8.91 239 HIS B CA 1
ATOM 4854 C C . HIS B 1 247 ? 2.885 15.045 26.015 1.00 8.75 239 HIS B C 1
ATOM 4855 O O . HIS B 1 247 ? 1.984 15.025 26.858 1.00 9.02 239 HIS B O 1
ATOM 4862 N N . ALA B 1 248 ? 2.689 15.454 24.756 1.00 8.44 240 ALA B N 1
ATOM 4863 C CA . ALA B 1 248 ? 1.357 15.876 24.320 1.00 8.41 240 ALA B CA 1
ATOM 4864 C C . ALA B 1 248 ? 0.355 14.729 24.296 1.00 11.12 240 ALA B C 1
ATOM 4865 O O . ALA B 1 248 ? -0.856 14.982 24.319 1.00 8.90 240 ALA B O 1
ATOM 4867 N N . GLY B 1 249 ? 0.826 13.484 24.238 1.00 8.96 241 GLY B N 1
ATOM 4868 C CA . GLY B 1 249 ? -0.037 12.330 24.260 1.00 9.34 241 GLY B CA 1
ATOM 4869 C C . GLY B 1 249 ? -0.361 11.835 25.660 1.00 13.17 241 GLY B C 1
ATOM 4870 O O . GLY B 1 249 ? -1.294 12.317 26.312 1.00 9.95 241 GLY B O 1
ATOM 4871 N N . PRO B 1 250 ? 0.419 10.857 26.153 1.00 9.99 242 PRO B N 1
ATOM 4872 C CA . PRO B 1 250 ? 0.032 10.149 27.383 1.00 11.64 242 PRO B CA 1
ATOM 4873 C C . PRO B 1 250 ? 0.238 10.900 28.694 1.00 10.60 242 PRO B C 1
ATOM 4874 O O . PRO B 1 250 ? 0.270 10.259 29.747 1.00 12.79 242 PRO B O 1
ATOM 4878 N N . THR B 1 251 ? 0.373 12.230 28.673 1.00 10.26 243 THR B N 1
ATOM 4879 C CA . THR B 1 251 ? 0.266 12.981 29.923 1.00 10.46 243 THR B CA 1
ATOM 4880 C C . THR B 1 251 ? -1.211 13.228 30.203 1.00 10.73 243 THR B C 1
ATOM 4881 O O . THR B 1 251 ? -1.860 13.936 29.426 1.00 11.90 243 THR B O 1
ATOM 4885 N N . PRO B 1 252 ? -1.783 12.662 31.269 1.00 13.88 244 PRO B N 1
ATOM 4886 C CA . PRO B 1 252 ? -3.234 12.798 31.485 1.00 12.92 244 PRO B CA 1
ATOM 4887 C C . PRO B 1 252 ? -3.645 14.261 31.560 1.00 12.11 244 PRO B C 1
ATOM 4888 O O . PRO B 1 252 ? -2.997 15.067 32.227 1.00 12.83 244 PRO B O 1
ATOM 4892 N N . MET B 1 253 ? -4.715 14.600 30.839 1.00 12.61 245 MET B N 1
ATOM 4893 C CA . MET B 1 253 ? -5.140 15.995 30.727 1.00 11.93 245 MET B CA 1
ATOM 4894 C C . MET B 1 253 ? -5.305 16.699 32.065 1.00 13.77 245 MET B C 1
ATOM 4895 O O . MET B 1 253 ? -4.901 17.870 32.161 1.00 13.16 245 MET B O 1
ATOM 4900 N N . PRO B 1 254 ? -5.887 16.092 33.104 1.00 12.24 246 PRO B N 1
ATOM 4901 C CA . PRO B 1 254 ? -6.143 16.863 34.329 1.00 18.42 246 PRO B CA 1
ATOM 4902 C C . PRO B 1 254 ? -4.890 17.243 35.097 1.00 20.52 246 PRO B C 1
ATOM 4903 O O . PRO B 1 254 ? -4.946 18.190 35.889 1.00 25.83 246 PRO B O 1
ATOM 4907 N N . ARG B 1 255 ? -3.768 16.553 34.904 1.00 16.33 247 ARG B N 1
ATOM 4908 C CA . ARG B 1 255 ? -2.565 16.858 35.670 1.00 20.38 247 ARG B CA 1
ATOM 4909 C C . ARG B 1 255 ? -1.572 17.725 34.900 1.00 21.12 247 ARG B C 1
ATOM 4910 O O . ARG B 1 255 ? -0.461 17.962 35.383 1.00 24.90 247 ARG B O 1
ATOM 4918 N N . ARG B 1 256 ? -1.943 18.211 33.724 1.00 12.78 248 ARG B N 1
ATOM 4919 C CA . ARG B 1 256 ? -1.024 19.021 32.941 1.00 10.54 248 ARG B CA 1
ATOM 4920 C C . ARG B 1 256 ? -0.884 20.420 33.530 1.00 11.27 248 ARG B C 1
ATOM 4921 O O . ARG B 1 256 ? -1.820 20.972 34.110 1.00 13.08 248 ARG B O 1
ATOM 4929 N N . ARG B 1 257 ? 0.308 20.992 33.368 1.00 11.20 249 ARG B N 1
ATOM 4930 C CA A ARG B 1 257 ? 0.600 22.375 33.740 0.63 10.40 249 ARG B CA 1
ATOM 4931 C CA B ARG B 1 257 ? 0.600 22.375 33.740 0.37 10.59 249 ARG B CA 1
ATOM 4932 C C . ARG B 1 257 ? 1.127 23.066 32.486 1.00 10.43 249 ARG B C 1
ATOM 4933 O O . ARG B 1 257 ? 2.333 23.221 32.292 1.00 11.76 249 ARG B O 1
ATOM 4948 N N . ASP B 1 258 ? 0.197 23.473 31.627 1.00 10.27 250 ASP B N 1
ATOM 4949 C CA . ASP B 1 258 ? 0.481 23.952 30.279 1.00 8.75 250 ASP B CA 1
ATOM 4950 C C . ASP B 1 258 ? 0.659 25.468 30.306 1.00 10.77 250 ASP B C 1
ATOM 4951 O O . ASP B 1 258 ? -0.301 26.206 30.533 1.00 10.21 250 ASP B O 1
ATOM 4956 N N . ALA B 1 259 ? 1.887 25.937 30.068 1.00 10.11 251 ALA B N 1
ATOM 4957 C CA . ALA B 1 259 ? 2.155 27.371 30.156 1.00 8.20 251 ALA B CA 1
ATOM 4958 C C . ALA B 1 259 ? 1.532 28.146 29.002 1.00 8.92 251 ALA B C 1
ATOM 4959 O O . ALA B 1 259 ? 1.258 29.344 29.143 1.00 9.57 251 ALA B O 1
ATOM 4961 N N . LEU B 1 260 ? 1.302 27.495 27.862 1.00 8.74 252 LEU B N 1
ATOM 4962 C CA . LEU B 1 260 ? 0.661 28.204 26.760 1.00 8.81 252 LEU B CA 1
ATOM 4963 C C . LEU B 1 260 ? -0.839 28.303 26.972 1.00 8.90 252 LEU B C 1
ATOM 4964 O O . LEU B 1 260 ? -1.450 29.311 26.601 1.00 10.78 252 LEU B O 1
ATOM 4969 N N . LEU B 1 261 ? -1.452 27.287 27.578 1.00 7.94 253 LEU B N 1
ATOM 4970 C CA . LEU B 1 261 ? -2.841 27.439 27.993 1.00 9.74 253 LEU B CA 1
ATOM 4971 C C . LEU B 1 261 ? -2.993 28.647 28.907 1.00 11.78 253 LEU B C 1
ATOM 4972 O O . LEU B 1 261 ? -3.903 29.465 28.727 1.00 8.82 253 LEU B O 1
ATOM 4977 N N . GLY B 1 262 ? -2.086 28.800 29.869 1.00 9.32 254 GLY B N 1
ATOM 4978 C CA . GLY B 1 262 ? -2.154 29.962 30.743 1.00 8.86 254 GLY B CA 1
ATOM 4979 C C . GLY B 1 262 ? -1.970 31.266 29.991 1.00 11.72 254 GLY B C 1
ATOM 4980 O O . GLY B 1 262 ? -2.773 32.193 30.123 1.00 9.84 254 GLY B O 1
ATOM 4981 N N . ALA B 1 263 ? -0.908 31.353 29.189 1.00 9.88 255 ALA B N 1
ATOM 4982 C CA . ALA B 1 263 ? -0.641 32.571 28.428 1.00 7.76 255 ALA B CA 1
ATOM 4983 C C . ALA B 1 263 ? -1.798 32.919 27.502 1.00 10.10 255 ALA B C 1
ATOM 4984 O O . ALA B 1 263 ? -2.149 34.094 27.353 1.00 9.58 255 ALA B O 1
ATOM 4986 N N . SER B 1 264 ? -2.402 31.908 26.870 1.00 9.17 256 SER B N 1
ATOM 4987 C CA A SER B 1 264 ? -3.517 32.162 25.961 0.76 10.67 256 SER B CA 1
ATOM 4988 C CA B SER B 1 264 ? -3.514 32.168 25.959 0.24 9.90 256 SER B CA 1
ATOM 4989 C C . SER B 1 264 ? -4.717 32.732 26.702 1.00 10.15 256 SER B C 1
ATOM 4990 O O . SER B 1 264 ? -5.427 33.605 26.179 1.00 9.26 256 SER B O 1
ATOM 4995 N N . ARG B 1 265 ? -4.965 32.248 27.915 1.00 8.86 257 ARG B N 1
ATOM 4996 C CA . ARG B 1 265 ? -6.049 32.799 28.713 1.00 9.30 257 ARG B CA 1
ATOM 4997 C C . ARG B 1 265 ? -5.772 34.245 29.113 1.00 11.49 257 ARG B C 1
ATOM 4998 O O . ARG B 1 265 ? -6.709 35.042 29.224 1.00 11.92 257 ARG B O 1
ATOM 5006 N N . VAL B 1 266 ? -4.503 34.609 29.312 1.00 10.27 258 VAL B N 1
ATOM 5007 C CA . VAL B 1 266 ? -4.183 36.004 29.610 1.00 8.78 258 VAL B CA 1
ATOM 5008 C C . VAL B 1 266 ? -4.342 36.882 28.371 1.00 8.78 258 VAL B C 1
ATOM 5009 O O . VAL B 1 266 ? -4.755 38.043 28.483 1.00 10.08 258 VAL B O 1
ATOM 5013 N N . VAL B 1 267 ? -4.050 3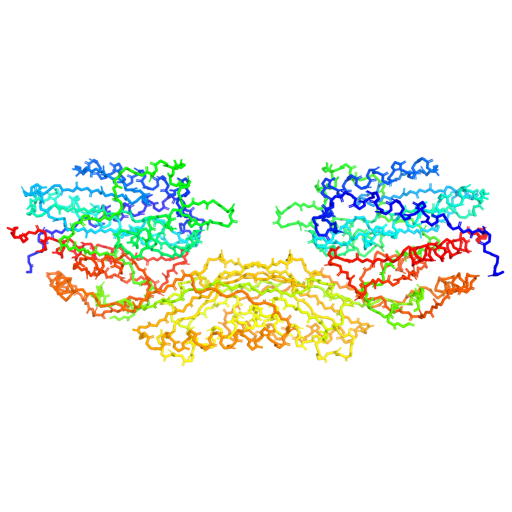6.362 27.174 1.00 8.26 259 VAL B N 1
ATOM 5014 C CA . VAL B 1 267 ? -4.299 37.159 25.968 1.00 7.74 259 VAL B CA 1
ATOM 5015 C C . VAL B 1 267 ? -5.771 37.542 25.890 1.00 9.90 259 VAL B C 1
ATOM 5016 O O . VAL B 1 267 ? -6.120 38.694 25.601 1.00 10.97 259 VAL B O 1
ATOM 5020 N N . ASP B 1 268 ? -6.655 36.588 26.176 1.00 8.88 260 ASP B N 1
ATOM 5021 C CA . ASP B 1 268 ? -8.084 36.881 26.161 1.00 11.03 260 ASP B CA 1
ATOM 5022 C C . ASP B 1 268 ? -8.457 37.826 27.297 1.00 14.56 260 ASP B C 1
ATOM 5023 O O . ASP B 1 268 ? -9.259 38.753 27.107 1.00 12.60 260 ASP B O 1
ATOM 5028 N N . LEU B 1 269 ? -7.866 37.628 28.481 1.00 11.92 261 LEU B N 1
ATOM 5029 C CA . LEU B 1 269 ? -8.127 38.531 29.599 1.00 11.70 261 LEU B CA 1
ATOM 5030 C C . LEU B 1 269 ? -7.690 39.952 29.278 1.00 11.64 261 LEU B C 1
ATOM 5031 O O . LEU B 1 269 ? -8.403 40.913 29.594 1.00 14.68 261 LEU B O 1
ATOM 5036 N N . VAL B 1 270 ? -6.505 40.104 28.681 1.00 10.52 262 VAL B N 1
ATOM 5037 C CA . VAL B 1 270 ? -5.998 41.431 28.330 1.00 10.15 262 VAL B CA 1
ATOM 5038 C C . VAL B 1 270 ? -6.977 42.141 27.405 1.00 10.12 262 VAL B C 1
ATOM 5039 O O . VAL B 1 270 ? -7.344 43.302 27.624 1.00 10.96 262 VAL B O 1
ATOM 5043 N N . ASN B 1 271 ? -7.423 41.445 26.362 1.00 10.55 263 ASN B N 1
ATOM 5044 C CA . ASN B 1 271 ? -8.421 42.010 25.455 1.00 10.05 263 ASN B CA 1
ATOM 5045 C C . ASN B 1 271 ? -9.687 42.410 26.206 1.00 10.89 263 ASN B C 1
ATOM 5046 O O . ASN B 1 271 ? -10.239 43.500 25.997 1.00 11.60 263 ASN B O 1
ATOM 5051 N N . ARG B 1 272 ? -10.166 41.532 27.087 1.00 9.89 264 ARG B N 1
ATOM 5052 C CA . ARG B 1 272 ? -11.366 41.829 27.859 1.00 11.80 264 ARG B CA 1
ATOM 5053 C C . ARG B 1 272 ? -11.177 43.065 28.736 1.00 15.98 264 ARG B C 1
ATOM 5054 O O . ARG B 1 272 ? -12.091 43.888 28.868 1.00 14.06 264 ARG B O 1
ATOM 5062 N N . ILE B 1 273 ? -10.002 43.210 29.351 1.00 14.06 265 ILE B N 1
ATOM 5063 C CA . ILE B 1 273 ? -9.740 44.395 30.167 1.00 10.97 265 ILE B CA 1
ATOM 5064 C C . ILE B 1 273 ? -9.771 45.654 29.305 1.00 11.97 265 ILE B C 1
ATOM 5065 O O . ILE B 1 273 ? -10.316 46.687 29.710 1.00 14.28 265 ILE B O 1
ATOM 5070 N N . GLY B 1 274 ? -9.210 45.586 28.098 1.00 10.52 266 GLY B N 1
ATOM 5071 C CA . GLY B 1 274 ? -9.286 46.736 27.207 1.00 11.19 266 GLY B CA 1
ATOM 5072 C C . GLY B 1 274 ? -10.719 47.098 26.866 1.00 16.89 266 GLY B C 1
ATOM 5073 O O . GLY B 1 274 ? -11.111 48.270 26.910 1.00 10.75 266 GLY B O 1
ATOM 5074 N N . LEU B 1 275 ? -11.531 46.087 26.541 1.00 13.65 267 LEU B N 1
ATOM 5075 C CA . LEU B 1 275 ? -12.924 46.345 26.187 1.00 11.03 267 LEU B CA 1
ATOM 5076 C C . LEU B 1 275 ? -13.738 46.784 27.393 1.00 14.40 267 LEU B C 1
ATOM 5077 O O . LEU B 1 275 ? -14.729 47.509 27.237 1.00 16.41 267 LEU B O 1
ATOM 5082 N N . ASP B 1 276 ? -13.360 46.342 28.596 1.00 13.50 268 ASP B N 1
ATOM 5083 C CA . ASP B 1 276 ? -14.062 46.777 29.797 1.00 13.82 268 ASP B CA 1
ATOM 5084 C C . ASP B 1 276 ? -13.925 48.271 30.041 1.00 17.36 268 ASP B C 1
ATOM 5085 O O . ASP B 1 276 ? -14.692 48.824 30.837 1.00 19.12 268 ASP B O 1
ATOM 5090 N N . HIS B 1 277 ? -12.993 48.939 29.375 1.00 16.77 269 HIS B N 1
ATOM 5091 C CA . HIS B 1 277 ? -12.816 50.378 29.529 1.00 16.04 269 HIS B CA 1
ATOM 5092 C C . HIS B 1 277 ? -12.972 51.096 28.199 1.00 13.72 269 HIS B C 1
ATOM 5093 O O . HIS B 1 277 ? -12.232 52.023 27.871 1.00 16.85 269 HIS B O 1
ATOM 5100 N N . ALA B 1 278 ? -13.973 50.673 27.429 1.00 19.68 270 ALA B N 1
ATOM 5101 C CA . ALA B 1 278 ? -14.300 51.323 26.174 1.00 17.11 270 ALA B CA 1
ATOM 5102 C C . ALA B 1 278 ? -14.827 52.733 26.439 1.00 17.02 270 ALA B C 1
ATOM 5103 O O . ALA B 1 278 ? -15.380 53.009 27.506 1.00 20.04 270 ALA B O 1
ATOM 5105 N N . PRO B 1 279 ? -14.680 53.649 25.478 1.00 16.96 271 PRO B N 1
ATOM 5106 C CA . PRO B 1 279 ? -14.076 53.433 24.162 1.00 15.16 271 PRO B CA 1
ATOM 5107 C C . PRO B 1 279 ? -12.570 53.692 24.092 1.00 13.20 271 PRO B C 1
ATOM 5108 O O . PRO B 1 279 ? -11.992 53.398 23.053 1.00 15.11 271 PRO B O 1
ATOM 5112 N N . TYR B 1 280 ? -11.948 54.211 25.158 1.00 13.34 272 TYR B N 1
ATOM 5113 C CA . TYR B 1 280 ? -10.563 54.669 25.071 1.00 14.28 272 TYR B CA 1
ATOM 5114 C C . TYR B 1 280 ? -9.538 53.645 25.547 1.00 14.12 272 TYR B C 1
ATOM 5115 O O . TYR B 1 280 ? -8.343 53.836 25.301 1.00 13.57 272 TYR B O 1
ATOM 5124 N N . GLY B 1 281 ? -9.954 52.584 26.229 1.00 12.19 273 GLY B N 1
ATOM 5125 C CA . GLY B 1 281 ? -8.979 51.605 26.679 1.00 12.30 273 GLY B CA 1
ATOM 5126 C C . GLY B 1 281 ? -8.289 50.932 25.505 1.00 12.12 273 GLY B C 1
ATOM 5127 O O . GLY B 1 281 ? -8.917 50.597 24.501 1.00 12.07 273 GLY B O 1
ATOM 5128 N N . CYS B 1 282 ? -6.977 50.728 25.641 1.00 9.38 274 CYS B N 1
ATOM 5129 C CA . CYS B 1 282 ? -6.175 49.978 24.679 1.00 8.80 274 CYS B CA 1
ATOM 5130 C C . CYS B 1 282 ? -5.473 48.849 25.417 1.00 9.58 274 CYS B C 1
ATOM 5131 O O . CYS B 1 282 ? -4.863 49.084 26.464 1.00 11.70 274 CYS B O 1
ATOM 5134 N N . ALA B 1 283 ? -5.561 47.630 24.881 1.00 9.55 275 ALA B N 1
ATOM 5135 C CA . ALA B 1 283 ? -4.915 46.487 25.518 1.00 8.30 275 ALA B CA 1
ATOM 5136 C C . ALA B 1 283 ? -4.497 45.485 24.452 1.00 7.84 275 ALA B C 1
ATOM 5137 O O . ALA B 1 283 ? -5.308 45.120 23.598 1.00 11.38 275 ALA B O 1
ATOM 5139 N N . THR B 1 284 ? -3.236 45.039 24.515 1.00 7.56 276 THR B N 1
ATOM 5140 C CA . THR B 1 284 ? -2.653 44.200 23.480 1.00 9.52 276 THR B CA 1
ATOM 5141 C C . THR B 1 284 ? -1.611 43.271 24.076 1.00 11.13 276 THR B C 1
ATOM 5142 O O . THR B 1 284 ? -0.820 43.689 24.920 1.00 11.60 276 THR B O 1
ATOM 5146 N N . VAL B 1 285 ? -1.582 42.033 23.590 1.00 7.29 277 VAL B N 1
ATOM 5147 C CA . VAL B 1 285 ? -0.420 41.156 23.721 1.00 7.41 277 VAL B CA 1
ATOM 5148 C C . VAL B 1 285 ? 0.203 41.055 22.332 1.00 10.67 277 VAL B C 1
ATOM 5149 O O . VAL B 1 285 ? -0.393 40.469 21.420 1.00 10.15 277 VAL B O 1
ATOM 5153 N N . GLY B 1 286 ? 1.391 41.630 22.156 1.00 9.07 278 GLY B N 1
ATOM 5154 C CA . GLY B 1 286 ? 1.996 41.650 20.834 1.00 8.11 278 GLY B CA 1
ATOM 5155 C C . GLY B 1 286 ? 3.179 40.715 20.669 1.00 7.89 278 GLY B C 1
ATOM 5156 O O . GLY B 1 286 ? 3.588 40.403 19.544 1.00 8.09 278 GLY B O 1
ATOM 5157 N N . MET B 1 287 ? 3.752 40.268 21.781 1.00 7.70 279 MET B N 1
ATOM 5158 C CA . MET B 1 287 ? 4.959 39.449 21.737 1.00 7.36 279 MET B CA 1
ATOM 5159 C C . MET B 1 287 ? 4.785 38.220 22.611 1.00 7.87 279 MET B C 1
ATOM 5160 O O . MET B 1 287 ? 4.294 38.314 23.739 1.00 9.36 279 MET B O 1
ATOM 5165 N N . MET B 1 288 ? 5.190 37.065 22.082 1.00 7.81 280 MET B N 1
ATOM 5166 C CA . MET B 1 288 ? 5.081 35.814 22.817 1.00 8.86 280 MET B CA 1
ATOM 5167 C C . MET B 1 288 ? 6.196 34.887 22.363 1.00 10.07 280 MET B C 1
ATOM 5168 O O . MET B 1 288 ? 6.521 34.832 21.176 1.00 11.48 280 MET B O 1
ATOM 5173 N N . GLN B 1 289 ? 6.789 34.168 23.314 1.00 8.30 281 GLN B N 1
ATOM 5174 C CA . GLN B 1 289 ? 7.828 33.187 23.014 1.00 7.63 281 GLN B CA 1
ATOM 5175 C C . GLN B 1 289 ? 7.493 31.918 23.774 1.00 6.99 281 GLN B C 1
ATOM 5176 O O . GLN B 1 289 ? 7.436 31.940 25.005 1.00 8.70 281 GLN B O 1
ATOM 5182 N N . VAL B 1 290 ? 7.274 30.820 23.045 1.00 8.43 282 VAL B N 1
ATOM 5183 C CA . VAL B 1 290 ? 6.844 29.552 23.623 1.00 8.55 282 VAL B CA 1
ATOM 5184 C C . VAL B 1 290 ? 8.050 28.631 23.729 1.00 7.59 282 VAL B C 1
ATOM 5185 O O . VAL B 1 290 ? 8.893 28.614 22.827 1.00 8.79 282 VAL B O 1
ATOM 5189 N N . HIS B 1 291 ? 8.156 27.882 24.836 1.00 7.54 283 HIS B N 1
ATOM 5190 C CA A HIS B 1 291 ? 9.267 26.953 25.049 0.52 10.69 283 HIS B CA 1
ATOM 5191 C CA B HIS B 1 291 ? 9.259 26.954 25.034 0.48 10.58 283 HIS B CA 1
ATOM 5192 C C . HIS B 1 291 ? 8.718 25.596 25.470 1.00 10.59 283 HIS B C 1
ATOM 5193 O O . HIS B 1 291 ? 7.877 25.527 26.383 1.00 11.41 283 HIS B O 1
ATOM 5206 N N . PRO B 1 292 ? 9.191 24.486 24.865 1.00 9.64 284 PRO B N 1
ATOM 5207 C CA . PRO B 1 292 ? 10.223 24.453 23.820 1.00 6.92 284 PRO B CA 1
ATOM 5208 C C . PRO B 1 292 ? 9.694 24.709 22.415 1.00 9.38 284 PRO B C 1
ATOM 5209 O O . PRO B 1 292 ? 10.493 24.695 21.472 1.00 10.88 284 PRO B O 1
ATOM 5213 N N . ASN B 1 293 ? 8.380 24.933 22.272 1.00 9.31 285 ASN B N 1
ATOM 5214 C CA . ASN B 1 293 ? 7.758 25.238 20.973 1.00 6.30 285 ASN B CA 1
ATOM 5215 C C . ASN B 1 293 ? 7.819 24.042 20.025 1.00 12.13 285 ASN B C 1
ATOM 5216 O O . ASN B 1 293 ? 8.028 24.192 18.815 1.00 10.85 285 ASN B O 1
ATOM 5221 N N . SER B 1 294 ? 7.645 22.848 20.572 1.00 6.54 286 SER B N 1
ATOM 5222 C CA . SER B 1 294 ? 7.582 21.627 19.781 1.00 8.21 286 SER B CA 1
ATOM 5223 C C . SER B 1 294 ? 6.152 21.115 19.787 1.00 6.68 286 SER B C 1
ATOM 5224 O O . SER B 1 294 ? 5.510 21.074 20.837 1.00 8.04 286 SER B O 1
ATOM 5227 N N . ARG B 1 295 ? 5.654 20.725 18.611 1.00 6.66 287 ARG B N 1
ATOM 5228 C CA . ARG B 1 295 ? 4.220 20.487 18.470 1.00 7.20 287 ARG B CA 1
ATOM 5229 C C . ARG B 1 295 ? 3.714 19.360 19.362 1.00 9.13 287 ARG B C 1
ATOM 5230 O O . ARG B 1 295 ? 2.556 19.401 19.797 1.00 8.74 287 ARG B O 1
ATOM 5238 N N . ASN B 1 296 ? 4.541 18.353 19.660 1.00 7.15 288 ASN B N 1
ATOM 5239 C CA . ASN B 1 296 ? 4.099 17.266 20.529 1.00 10.95 288 ASN B CA 1
ATOM 5240 C C . ASN B 1 296 ? 4.719 17.348 21.927 1.00 7.54 288 ASN B C 1
ATOM 5241 O O . ASN B 1 296 ? 4.912 16.326 22.594 1.00 8.82 288 ASN B O 1
ATOM 5246 N N . VAL B 1 297 ? 4.961 18.568 22.410 1.00 7.37 289 VAL B N 1
ATOM 5247 C CA . VAL B 1 297 ? 5.384 18.821 23.787 1.00 7.52 289 VAL B CA 1
ATOM 5248 C C . VAL B 1 297 ? 4.477 19.888 24.387 1.00 7.48 289 VAL B C 1
ATOM 5249 O O . VAL B 1 297 ? 4.355 20.987 23.832 1.00 10.56 289 VAL B O 1
ATOM 5253 N N . ILE B 1 298 ? 3.860 19.572 25.523 1.00 10.47 290 ILE B N 1
ATOM 5254 C CA . ILE B 1 298 ? 3.127 20.591 26.283 1.00 7.82 290 ILE B CA 1
ATOM 5255 C C . ILE B 1 298 ? 4.080 21.733 26.613 1.00 7.68 290 ILE B C 1
ATOM 5256 O O . ILE B 1 298 ? 5.156 21.488 27.182 1.00 8.66 290 ILE B O 1
ATOM 5261 N N . PRO B 1 299 ? 3.752 22.980 26.292 1.00 11.43 291 PRO B N 1
ATOM 5262 C CA . PRO B 1 299 ? 4.682 24.084 26.579 1.00 8.83 291 PRO B CA 1
ATOM 5263 C C . PRO B 1 299 ? 4.956 24.239 28.069 1.00 11.19 291 PRO B C 1
ATOM 5264 O O . PRO B 1 299 ? 4.034 24.299 28.890 1.00 10.40 291 PRO B O 1
ATOM 5268 N N . GLY B 1 300 ? 6.241 24.307 28.413 1.00 9.69 292 GLY B N 1
ATOM 5269 C CA . GLY B 1 300 ? 6.625 24.388 29.809 1.00 8.13 292 GLY B CA 1
ATOM 5270 C C . GLY B 1 300 ? 6.950 25.797 30.265 1.00 8.13 292 GLY B C 1
ATOM 5271 O O . GLY B 1 300 ? 7.015 26.073 31.468 1.00 9.00 292 GLY B O 1
ATOM 5272 N N . ARG B 1 301 ? 7.146 26.703 29.317 1.00 9.33 293 ARG B N 1
ATOM 5273 C CA A ARG B 1 301 ? 7.438 28.084 29.664 0.46 8.61 293 ARG B CA 1
ATOM 5274 C CA B ARG B 1 301 ? 7.475 28.082 29.649 0.54 8.52 293 ARG B CA 1
ATOM 5275 C C . ARG B 1 301 ? 7.006 28.985 28.519 1.00 10.23 293 ARG B C 1
ATOM 5276 O O . ARG B 1 301 ? 7.236 28.671 27.349 1.00 12.83 293 ARG B O 1
ATOM 5291 N N . VAL B 1 302 ? 6.353 30.094 28.865 1.00 9.50 294 VAL B N 1
ATOM 5292 C CA . VAL B 1 302 ? 5.910 31.061 27.862 1.00 8.42 294 VAL B CA 1
ATOM 5293 C C . VAL B 1 302 ? 6.201 32.460 28.386 1.00 9.71 294 VAL B C 1
ATOM 5294 O O . VAL B 1 302 ? 5.776 32.811 29.492 1.00 10.44 294 VAL B O 1
ATOM 5298 N N . PHE B 1 303 ? 6.934 33.252 27.597 1.00 8.83 295 PHE B N 1
ATOM 5299 C CA . PHE B 1 303 ? 7.132 34.675 27.840 1.00 7.95 295 PHE B CA 1
ATOM 5300 C C . PHE B 1 303 ? 6.174 35.447 26.951 1.00 8.95 295 PHE B C 1
ATOM 5301 O O . PHE B 1 303 ? 6.016 35.115 25.779 1.00 8.81 295 PHE B O 1
ATOM 5309 N N . PHE B 1 304 ? 5.541 36.482 27.499 1.00 7.77 296 PHE B N 1
ATOM 5310 C CA . PHE B 1 304 ? 4.734 37.340 26.647 1.00 7.79 296 PHE B CA 1
ATOM 5311 C C . PHE B 1 304 ? 4.655 38.722 27.269 1.00 8.01 296 PHE B C 1
ATOM 5312 O O . PHE B 1 304 ? 5.015 38.928 28.430 1.00 7.54 296 PHE B O 1
ATOM 5320 N N . THR B 1 305 ? 4.183 39.675 26.474 1.00 6.87 297 THR B N 1
ATOM 5321 C CA . THR B 1 305 ? 4.139 41.072 26.877 1.00 7.93 297 THR B CA 1
ATOM 5322 C C . THR B 1 305 ? 2.697 41.530 27.002 1.00 8.77 297 THR B C 1
ATOM 5323 O O . THR B 1 305 ? 1.793 40.964 26.392 1.00 8.32 297 THR B O 1
ATOM 5327 N N . VAL B 1 306 ? 2.487 42.570 27.807 1.00 7.45 298 VAL B N 1
ATOM 5328 C CA . VAL B 1 306 ? 1.186 43.217 27.906 1.00 9.10 298 VAL B CA 1
ATOM 5329 C C . VAL B 1 306 ? 1.387 44.708 27.701 1.00 11.82 298 VAL B C 1
ATOM 5330 O O . VAL B 1 306 ? 2.334 45.297 28.237 1.00 7.83 298 VAL B O 1
ATOM 5334 N N . ASP B 1 307 ? 0.520 45.298 26.886 1.00 7.61 299 ASP B N 1
ATOM 5335 C CA . ASP B 1 307 ? 0.510 46.721 26.575 1.00 13.65 299 ASP B CA 1
ATOM 5336 C C . ASP B 1 307 ? -0.865 47.249 26.972 1.00 10.94 299 ASP B C 1
ATOM 5337 O O . ASP B 1 307 ? -1.873 46.808 26.412 1.00 10.86 299 ASP B O 1
ATOM 5342 N N . PHE B 1 308 ? -0.908 48.147 27.968 1.00 11.35 300 PHE B N 1
ATOM 5343 C CA . PHE B 1 308 ? -2.126 48.822 28.422 1.00 8.86 300 PHE B CA 1
ATOM 5344 C C . PHE B 1 308 ? -2.007 50.323 28.208 1.00 11.08 300 PHE B C 1
ATOM 5345 O O . PHE B 1 308 ? -0.975 50.913 28.536 1.00 9.02 300 PHE B O 1
ATOM 5353 N N . ARG B 1 309 ? -3.078 50.964 27.719 1.00 9.12 301 ARG B N 1
ATOM 5354 C CA . ARG B 1 309 ? -3.084 52.422 27.617 1.00 10.76 301 ARG B CA 1
ATOM 5355 C C . ARG B 1 309 ? -4.474 52.958 27.912 1.00 10.54 301 ARG B C 1
ATOM 5356 O O . ARG B 1 309 ? -5.481 52.309 27.617 1.00 13.37 301 ARG B O 1
ATOM 5364 N N . HIS B 1 310 ? -4.518 54.161 28.491 1.00 10.21 302 HIS B N 1
ATOM 5365 C CA . HIS B 1 310 ? -5.772 54.887 28.668 1.00 10.70 302 HIS B CA 1
ATOM 5366 C C . HIS B 1 310 ? -5.447 56.349 28.932 1.00 16.62 302 HIS B C 1
ATOM 5367 O O . HIS B 1 310 ? -4.417 56.646 29.546 1.00 12.38 302 HIS B O 1
ATOM 5374 N N . PRO B 1 311 ? -6.301 57.280 28.494 1.00 11.26 303 PRO B N 1
ATOM 5375 C CA . PRO B 1 311 ? -6.050 58.705 28.780 1.00 11.61 303 PRO B CA 1
ATOM 5376 C C . PRO B 1 311 ? -6.260 59.108 30.239 1.00 16.04 303 PRO B C 1
ATOM 5377 O O . PRO B 1 311 ? -5.885 60.231 30.601 1.00 12.61 303 PRO B O 1
ATOM 5381 N N . ASP B 1 312 ? -6.840 58.248 31.077 1.00 12.59 304 ASP B N 1
ATOM 5382 C CA A ASP B 1 312 ? -7.104 58.567 32.474 0.48 15.91 304 ASP B CA 1
ATOM 5383 C CA B ASP B 1 312 ? -7.137 58.546 32.477 0.52 15.99 304 ASP B CA 1
ATOM 5384 C C . ASP B 1 312 ? -6.256 57.660 33.351 1.00 17.74 304 ASP B C 1
ATOM 5385 O O . ASP B 1 312 ? -6.344 56.431 33.260 1.00 15.56 304 ASP B O 1
ATOM 5394 N N . ASP B 1 313 ? -5.436 58.274 34.211 1.00 16.33 305 ASP B N 1
ATOM 5395 C CA . ASP B 1 313 ? -4.501 57.489 35.017 1.00 14.23 305 ASP B CA 1
ATOM 5396 C C . ASP B 1 313 ? -5.227 56.532 35.955 1.00 14.45 305 ASP B C 1
ATOM 5397 O O . ASP B 1 313 ? -4.756 55.412 36.196 1.00 13.76 305 ASP B O 1
ATOM 5402 N N . ALA B 1 314 ? -6.372 56.946 36.504 1.00 15.74 306 ALA B N 1
ATOM 5403 C CA . ALA B 1 314 ? -7.062 56.058 37.434 1.00 15.17 306 ALA B CA 1
ATOM 5404 C C . ALA B 1 314 ? -7.617 54.836 36.713 1.00 14.70 306 ALA B C 1
ATOM 5405 O O . ALA B 1 314 ? -7.596 53.726 37.255 1.00 17.98 306 ALA B O 1
ATOM 5407 N N . VAL B 1 315 ? -8.102 55.017 35.481 1.00 14.26 307 VAL B N 1
ATOM 5408 C CA . VAL B 1 315 ? -8.585 53.884 34.694 1.00 13.97 307 VAL B CA 1
ATOM 5409 C C . VAL B 1 315 ? -7.436 52.947 34.356 1.00 17.01 307 VAL B C 1
ATOM 5410 O O . VAL B 1 315 ? -7.559 51.718 34.458 1.00 14.57 307 VAL B O 1
ATOM 5414 N N . LEU B 1 316 ? -6.305 53.513 33.948 1.00 14.85 308 LEU B N 1
ATOM 5415 C CA . LEU B 1 316 ? -5.139 52.699 33.633 1.00 15.92 308 LEU B CA 1
ATOM 5416 C C . LEU B 1 316 ? -4.671 51.911 34.849 1.00 12.78 308 LEU B C 1
ATOM 5417 O O . LEU B 1 316 ? -4.195 50.777 34.707 1.00 13.48 308 LEU B O 1
ATOM 5422 N N . ALA B 1 317 ? -4.817 52.486 36.048 1.00 15.16 309 ALA B N 1
ATOM 5423 C CA . ALA B 1 317 ? -4.508 51.764 37.277 1.00 14.70 309 ALA B CA 1
ATOM 5424 C C . ALA B 1 317 ? -5.511 50.641 37.532 1.00 15.51 309 ALA B C 1
ATOM 5425 O O . ALA B 1 317 ? -5.141 49.583 38.051 1.00 15.43 309 ALA B O 1
ATOM 5427 N N . LYS B 1 318 ? -6.788 50.852 37.192 1.00 13.97 310 LYS B N 1
ATOM 5428 C CA . LYS B 1 318 ? -7.759 49.762 37.303 1.00 16.32 310 LYS B CA 1
ATOM 5429 C C . LYS B 1 318 ? -7.398 48.616 36.369 1.00 17.37 310 LYS B C 1
ATOM 5430 O O . LYS B 1 318 ? -7.545 47.439 36.724 1.00 16.26 310 LYS B O 1
ATOM 5436 N N . MET B 1 319 ? -6.934 48.944 35.162 1.00 12.96 311 MET B N 1
ATOM 5437 C CA . MET B 1 319 ? -6.498 47.911 34.230 1.00 12.00 311 MET B CA 1
ATOM 5438 C C . MET B 1 319 ? -5.336 47.115 34.808 1.00 14.31 311 MET B C 1
ATOM 5439 O O . MET B 1 319 ? -5.306 45.880 34.713 1.00 13.94 311 MET B O 1
ATOM 5444 N N . ASP B 1 320 ? -4.387 47.804 35.445 1.00 12.01 312 ASP B N 1
ATOM 5445 C CA . ASP B 1 320 ? -3.259 47.128 36.077 1.00 14.64 312 ASP B CA 1
ATOM 5446 C C . ASP B 1 320 ? -3.734 46.136 37.133 1.00 13.43 312 ASP B C 1
ATOM 5447 O O . ASP B 1 320 ? -3.270 44.989 37.184 1.00 15.43 312 ASP B O 1
ATOM 5452 N N . ALA B 1 321 ? -4.668 46.563 37.986 1.00 13.19 313 ALA B N 1
ATOM 5453 C CA . ALA B 1 321 ? -5.136 45.700 39.064 1.00 16.64 313 ALA B CA 1
ATOM 5454 C C . ALA B 1 321 ? -5.882 44.491 38.514 1.00 13.85 313 ALA B C 1
ATOM 5455 O O . ALA B 1 321 ? -5.722 43.371 39.015 1.00 16.21 313 ALA B O 1
ATOM 5457 N N . ALA B 1 322 ? -6.692 44.697 37.474 1.00 13.27 314 ALA B N 1
ATOM 5458 C CA . ALA B 1 322 ? -7.440 43.584 36.899 1.00 14.89 314 ALA B CA 1
ATOM 5459 C C . ALA B 1 322 ? -6.505 42.580 36.235 1.00 13.21 314 ALA B C 1
ATOM 5460 O O . ALA B 1 322 ? -6.752 41.371 36.282 1.00 13.13 314 ALA B O 1
ATOM 5462 N N . LEU B 1 323 ? -5.422 43.061 35.627 1.00 13.96 315 LEU B N 1
ATOM 5463 C CA . LEU B 1 323 ? -4.446 42.150 35.040 1.00 14.88 315 LEU B CA 1
ATOM 5464 C C . LEU B 1 323 ? -3.755 41.325 36.118 1.00 14.39 315 LEU B C 1
ATOM 5465 O O . LEU B 1 323 ? -3.646 40.100 36.001 1.00 13.68 315 LEU B O 1
ATOM 5470 N N . ARG B 1 324 ? -3.288 41.975 37.184 1.00 13.06 316 ARG B N 1
ATOM 5471 C CA . ARG B 1 324 ? -2.543 41.246 38.207 1.00 12.96 316 ARG B CA 1
ATOM 5472 C C . ARG B 1 324 ? -3.426 40.215 38.899 1.00 17.71 316 ARG B C 1
ATOM 5473 O O . ARG B 1 324 ? -2.985 39.090 39.171 1.00 15.97 316 ARG B O 1
ATOM 5481 N N . ASP B 1 325 ? -4.677 40.585 39.184 1.00 15.73 317 ASP B N 1
ATOM 5482 C CA A ASP B 1 325 ? -5.624 39.650 39.784 0.57 18.38 317 ASP B CA 1
ATOM 5483 C CA B ASP B 1 325 ? -5.618 39.649 39.789 0.43 18.10 317 ASP B CA 1
ATOM 5484 C C . ASP B 1 325 ? -5.934 38.498 38.840 1.00 15.94 317 ASP B C 1
ATOM 5485 O O . ASP B 1 325 ? -5.941 37.328 39.246 1.00 15.03 317 ASP B O 1
ATOM 5494 N N . GLY B 1 326 ? -6.203 38.813 37.573 1.00 14.43 318 GLY B N 1
ATOM 5495 C CA . GLY B 1 326 ? -6.571 37.774 36.631 1.00 13.59 318 GLY B CA 1
ATOM 5496 C C . GLY B 1 326 ? -5.418 36.847 36.313 1.00 16.23 318 GLY B C 1
ATOM 5497 O O . GLY B 1 326 ? -5.611 35.641 36.140 1.00 14.31 318 GLY B O 1
ATOM 5498 N N . VAL B 1 327 ? -4.208 37.396 36.210 1.00 11.47 319 VAL B N 1
ATOM 5499 C CA . VAL B 1 327 ? -3.038 36.556 35.967 1.00 11.07 319 VAL B CA 1
ATOM 5500 C C . VAL B 1 327 ? -2.850 35.564 37.109 1.00 16.69 319 VAL B C 1
ATOM 5501 O O . VAL B 1 327 ? -2.641 34.363 36.890 1.00 15.54 319 VAL B O 1
ATOM 5505 N N . ALA B 1 328 ? -2.930 36.053 38.349 1.00 13.80 320 ALA B N 1
ATOM 5506 C CA . ALA B 1 328 ? -2.774 35.173 39.504 1.00 15.13 320 ALA B CA 1
ATOM 5507 C C . ALA B 1 328 ? -3.844 34.087 39.533 1.00 15.72 320 ALA B C 1
ATOM 5508 O O . ALA B 1 328 ? -3.559 32.933 39.876 1.00 16.02 320 ALA B O 1
ATOM 5510 N N . ARG B 1 329 ? -5.083 34.433 39.179 1.00 17.84 321 ARG B N 1
ATOM 5511 C CA . ARG B 1 329 ? -6.145 33.433 39.172 1.00 16.90 321 ARG B CA 1
ATOM 5512 C C . ARG B 1 329 ? -5.906 32.388 38.090 1.00 16.65 321 ARG B C 1
ATOM 5513 O O . ARG B 1 329 ? -6.074 31.186 38.330 1.00 17.05 321 ARG B O 1
ATOM 5521 N N . ILE B 1 330 ? -5.494 32.823 36.895 1.00 15.05 322 ILE B N 1
ATOM 5522 C CA . ILE B 1 330 ? -5.234 31.878 35.814 1.00 16.28 322 ILE B CA 1
ATOM 5523 C C . ILE B 1 330 ? -4.085 30.953 36.183 1.00 16.50 322 ILE B C 1
ATOM 5524 O O . ILE B 1 330 ? -4.140 29.741 35.942 1.00 14.77 322 ILE B O 1
ATOM 5529 N N . ALA B 1 331 ? -3.024 31.508 36.778 1.00 12.86 323 ALA B N 1
ATOM 5530 C CA . ALA B 1 331 ? -1.876 30.689 37.156 1.00 11.41 323 ALA B CA 1
ATOM 5531 C C . ALA B 1 331 ? -2.239 29.707 38.260 1.00 12.08 323 ALA B C 1
ATOM 5532 O O . ALA B 1 331 ? -1.770 28.561 38.263 1.00 21.66 323 ALA B O 1
ATOM 5534 N N . ALA B 1 332 ? -3.067 30.140 39.209 1.00 13.21 324 ALA B N 1
ATOM 5535 C CA . ALA B 1 332 ? -3.430 29.267 40.314 1.00 16.40 324 ALA B CA 1
ATOM 5536 C C . ALA B 1 332 ? -4.315 28.121 39.849 1.00 22.08 324 ALA B C 1
ATOM 5537 O O . ALA B 1 332 ? -4.234 27.017 40.398 1.00 25.05 324 ALA B O 1
ATOM 5539 N N . ASP B 1 333 ? -5.166 28.363 38.849 1.00 16.98 325 ASP B N 1
ATOM 5540 C CA A ASP B 1 333 ? -6.050 27.307 38.362 0.47 19.00 325 ASP B CA 1
ATOM 5541 C CA B ASP B 1 333 ? -6.050 27.308 38.367 0.53 18.96 325 ASP B CA 1
ATOM 5542 C C . ASP B 1 333 ? -5.270 26.221 37.636 1.00 21.44 325 ASP B C 1
ATOM 5543 O O . ASP B 1 333 ? -5.604 25.035 37.737 1.00 20.41 325 ASP B O 1
ATOM 5552 N N . ILE B 1 334 ? -4.233 26.603 36.901 1.00 13.74 326 ILE B N 1
ATOM 5553 C CA . ILE B 1 334 ? -3.470 25.638 36.116 1.00 14.89 326 ILE B CA 1
ATOM 5554 C C . ILE B 1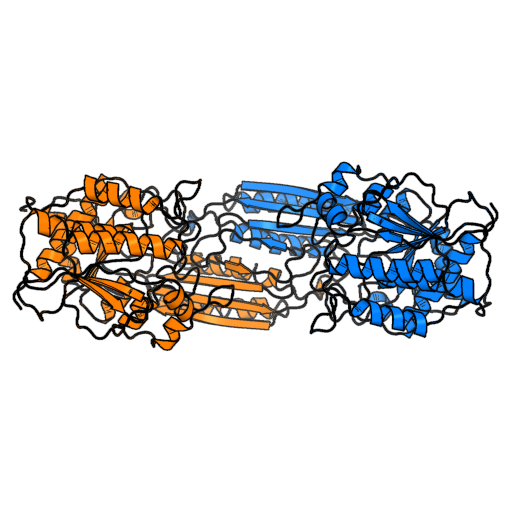 334 ? -2.340 25.033 36.935 1.00 18.44 326 ILE B C 1
ATOM 5555 O O . ILE B 1 334 ? -2.033 23.849 36.795 1.00 19.32 326 ILE B O 1
ATOM 5560 N N . GLY B 1 335 ? -1.723 25.831 37.799 1.00 16.29 327 GLY B N 1
ATOM 5561 C CA . GLY B 1 335 ? -0.582 25.388 38.581 1.00 15.32 327 GLY B CA 1
ATOM 5562 C C . GLY B 1 335 ? 0.718 25.911 38.004 1.00 21.98 327 GLY B C 1
ATOM 5563 O O . GLY B 1 335 ? 1.732 25.207 37.996 1.00 23.67 327 GLY B O 1
ATOM 5564 N N . LEU B 1 336 ? 0.695 27.153 37.521 1.00 14.96 328 LEU B N 1
ATOM 5565 C CA . LEU B 1 336 ? 1.845 27.793 36.899 1.00 10.83 328 LEU B CA 1
ATOM 5566 C C . LEU B 1 336 ? 2.536 28.746 37.862 1.00 16.19 328 LEU B C 1
ATOM 5567 O O . LEU B 1 336 ? 1.893 29.397 38.686 1.00 16.22 328 LEU B O 1
ATOM 5572 N N . ASP B 1 337 ? 3.858 28.836 37.735 1.00 14.20 329 ASP B N 1
ATOM 5573 C CA . ASP B 1 337 ? 4.622 29.878 38.407 1.00 17.71 329 ASP B CA 1
ATOM 5574 C C . ASP B 1 337 ? 4.609 31.128 37.539 1.00 19.06 329 ASP B C 1
ATOM 5575 O O . ASP B 1 337 ? 4.661 31.037 36.309 1.00 17.04 329 ASP B O 1
ATOM 5580 N N . THR B 1 338 ? 4.524 32.294 38.178 1.00 14.88 330 THR B N 1
ATOM 5581 C CA . THR B 1 338 ? 4.386 33.560 37.470 1.00 13.06 330 THR B CA 1
ATOM 5582 C C . THR B 1 338 ? 5.536 34.491 37.813 1.00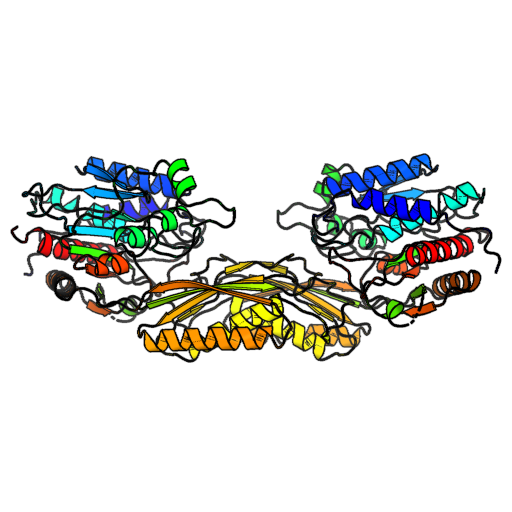 17.62 330 THR B C 1
ATOM 5583 O O . THR B 1 338 ? 5.805 34.742 38.993 1.00 16.47 330 THR B O 1
ATOM 5587 N N . ALA B 1 339 ? 6.204 35.004 36.780 1.00 13.96 331 ALA B N 1
ATOM 5588 C CA . ALA B 1 339 ? 7.087 36.156 36.894 1.00 15.44 331 ALA B CA 1
ATOM 5589 C C . ALA B 1 339 ? 6.401 37.280 36.138 1.00 12.40 331 ALA B C 1
ATOM 5590 O O . ALA B 1 339 ? 6.229 37.192 34.920 1.00 13.78 331 ALA B O 1
ATOM 5592 N N . LEU B 1 340 ? 5.979 38.316 36.854 1.00 14.18 332 LEU B N 1
ATOM 5593 C CA . LEU B 1 340 ? 5.291 39.439 36.232 1.00 11.84 332 LEU B CA 1
ATOM 5594 C C . LEU B 1 340 ? 6.010 40.710 36.644 1.00 14.23 332 LEU B C 1
ATOM 5595 O O . LEU B 1 340 ? 6.197 40.958 37.837 1.00 16.03 332 LEU B O 1
ATOM 5600 N N . GLU B 1 341 ? 6.424 41.503 35.664 1.00 10.11 333 GLU B N 1
ATOM 5601 C CA . GLU B 1 341 ? 7.077 42.774 35.930 1.00 10.34 333 GLU B CA 1
ATOM 5602 C C . GLU B 1 341 ? 6.419 43.846 35.079 1.00 12.52 333 GLU B C 1
ATOM 5603 O O . GLU B 1 341 ? 6.237 43.654 33.872 1.00 10.51 333 GLU B O 1
ATOM 5609 N N . GLN B 1 342 ? 6.064 44.970 35.698 1.00 12.33 334 GLN B N 1
ATOM 5610 C CA . GLN B 1 342 ? 5.738 46.163 34.922 1.00 12.05 334 GLN B CA 1
ATOM 5611 C C . GLN B 1 342 ? 7.054 46.822 34.538 1.00 15.08 334 GLN B C 1
ATOM 5612 O O . GLN B 1 342 ? 7.788 47.300 35.410 1.00 12.74 334 GLN B O 1
ATOM 5618 N N . ILE B 1 343 ? 7.381 46.819 33.244 1.00 9.64 335 ILE B N 1
ATOM 5619 C CA . ILE B 1 343 ? 8.674 47.329 32.795 1.00 11.46 335 ILE B CA 1
ATOM 5620 C C . ILE B 1 343 ? 8.606 48.768 32.317 1.00 14.71 335 ILE B C 1
ATOM 5621 O O . ILE B 1 343 ? 9.662 49.356 32.022 1.00 12.17 335 ILE B O 1
ATOM 5626 N N . PHE B 1 344 ? 7.411 49.355 32.234 1.00 13.44 336 PHE B N 1
ATOM 5627 C CA . PHE B 1 344 ? 7.239 50.680 31.646 1.00 13.02 336 PHE B CA 1
ATOM 5628 C C . PHE B 1 344 ? 5.955 51.292 32.186 1.00 12.00 336 PHE B C 1
ATOM 5629 O O . PHE B 1 344 ? 4.917 50.625 32.214 1.00 13.33 336 PHE B O 1
ATOM 5637 N N . TYR B 1 345 ? 6.022 52.554 32.613 1.00 10.55 337 TYR B N 1
ATOM 5638 C CA . TYR B 1 345 ? 4.817 53.280 33.001 1.00 12.51 337 TYR B CA 1
ATOM 5639 C C . TYR B 1 345 ? 5.096 54.770 32.923 1.00 14.70 337 TYR B C 1
ATOM 5640 O O . TYR B 1 345 ? 6.095 55.242 33.476 1.00 13.00 337 TYR B O 1
ATOM 5649 N N . TYR B 1 346 ? 4.211 55.503 32.253 1.00 11.96 338 TYR B N 1
ATOM 5650 C CA . TYR B 1 346 ? 4.129 56.940 32.455 1.00 14.93 338 TYR B CA 1
ATOM 5651 C C . TYR B 1 346 ? 2.665 57.356 32.468 1.00 13.30 338 TYR B C 1
ATOM 5652 O O . TYR B 1 346 ? 1.823 56.763 31.790 1.00 12.76 338 TYR B O 1
ATOM 5661 N N . ALA B 1 347 ? 2.371 58.367 33.272 1.00 12.71 339 ALA B N 1
ATOM 5662 C CA . ALA B 1 347 ? 1.014 58.854 33.412 1.00 14.52 339 ALA B CA 1
ATOM 5663 C C . ALA B 1 347 ? 0.617 59.668 32.185 1.00 15.03 339 ALA B C 1
ATOM 5664 O O . ALA B 1 347 ? 1.479 60.210 31.487 1.00 13.25 339 ALA B O 1
ATOM 5666 N N . PRO B 1 348 ? -0.686 59.782 31.903 1.00 14.37 340 PRO B N 1
ATOM 5667 C CA . PRO B 1 348 ? -1.124 60.725 30.866 1.00 13.64 340 PRO B CA 1
ATOM 5668 C C . PRO B 1 348 ? -0.550 62.105 31.147 1.00 16.50 340 PRO B C 1
ATOM 5669 O O . PRO B 1 348 ? -0.428 62.522 32.302 1.00 13.76 340 PRO B O 1
ATOM 5673 N N . ILE B 1 349 ? -0.179 62.821 30.088 1.00 12.01 341 ILE B N 1
ATOM 5674 C CA . ILE B 1 349 ? 0.495 64.104 30.249 1.00 13.50 341 ILE B CA 1
ATOM 5675 C C . ILE B 1 349 ? -0.161 65.148 29.358 1.00 16.06 341 ILE B C 1
ATOM 5676 O O . ILE B 1 349 ? -0.523 64.872 28.209 1.00 20.43 341 ILE B O 1
ATOM 5681 N N . ALA B 1 350 ? -0.338 66.343 29.908 1.00 13.46 342 ALA B N 1
ATOM 5682 C CA . ALA B 1 350 ? -0.880 67.474 29.176 1.00 13.14 342 ALA B CA 1
ATOM 5683 C C . ALA B 1 350 ? 0.282 68.293 28.640 1.00 19.53 342 ALA B C 1
ATOM 5684 O O . ALA B 1 350 ? 1.221 68.593 29.381 1.00 17.96 342 ALA B O 1
ATOM 5686 N N . PHE B 1 351 ? 0.230 68.638 27.360 1.00 15.38 343 PHE B N 1
ATOM 5687 C CA . PHE B 1 351 ? 1.296 69.433 26.774 1.00 13.97 343 PHE B CA 1
ATOM 5688 C C . PHE B 1 351 ? 1.162 70.904 27.180 1.00 17.90 343 PHE B C 1
ATOM 5689 O O . PHE B 1 351 ? 0.131 71.346 27.703 1.00 15.83 343 PHE B O 1
ATOM 5697 N N . ASP B 1 352 ? 2.238 71.662 26.945 1.00 15.22 344 ASP B N 1
ATOM 5698 C CA . ASP B 1 352 ? 2.314 73.048 27.401 1.00 16.73 344 ASP B CA 1
ATOM 5699 C C . ASP B 1 352 ? 1.291 73.915 26.675 1.00 17.08 344 ASP B C 1
ATOM 5700 O O . ASP B 1 352 ? 1.226 73.907 25.445 1.00 16.61 344 ASP B O 1
ATOM 5705 N N . SER B 1 353 ? 0.527 74.705 27.442 1.00 18.89 345 SER B N 1
ATOM 5706 C CA A SER B 1 353 ? -0.581 75.464 26.861 0.61 22.14 345 SER B CA 1
ATOM 5707 C CA B SER B 1 353 ? -0.581 75.462 26.858 0.39 22.09 345 SER B CA 1
ATOM 5708 C C . SER B 1 353 ? -0.100 76.478 25.825 1.00 21.13 345 SER B C 1
ATOM 5709 O O . SER B 1 353 ? -0.758 76.691 24.797 1.00 19.75 345 SER B O 1
ATOM 5714 N N . ALA B 1 354 ? 1.033 77.133 26.078 1.00 17.57 346 ALA B N 1
ATOM 5715 C CA . ALA B 1 354 ? 1.522 78.102 25.104 1.00 20.09 346 ALA B CA 1
ATOM 5716 C C . ALA B 1 354 ? 2.033 77.423 23.839 1.00 20.39 346 ALA B C 1
ATOM 5717 O O . ALA B 1 354 ? 1.866 77.964 22.740 1.00 21.84 346 ALA B O 1
ATOM 5719 N N . CYS B 1 355 ? 2.649 76.241 23.962 1.00 16.80 347 CYS B N 1
ATOM 5720 C CA . CYS B 1 355 ? 3.046 75.506 22.765 1.00 15.42 347 CYS B CA 1
ATOM 5721 C C . CYS B 1 355 ? 1.827 75.048 21.984 1.00 15.08 347 CYS B C 1
ATOM 5722 O O . CYS B 1 355 ? 1.804 75.131 20.752 1.00 15.44 347 CYS B O 1
ATOM 5725 N N . VAL B 1 356 ? 0.809 74.556 22.693 1.00 15.28 348 VAL B N 1
ATOM 5726 C CA . VAL B 1 356 ? -0.436 74.158 22.043 1.00 14.52 348 VAL B CA 1
ATOM 5727 C C . VAL B 1 356 ? -1.041 75.331 21.285 1.00 20.82 348 VAL B C 1
ATOM 5728 O O . VAL B 1 356 ? -1.485 75.188 20.140 1.00 16.64 348 VAL B O 1
ATOM 5732 N N . ALA B 1 357 ? -1.068 76.510 21.912 1.00 21.36 349 ALA B N 1
ATOM 5733 C CA . ALA B 1 357 ? -1.608 77.691 21.245 1.00 17.74 349 ALA B CA 1
ATOM 5734 C C . ALA B 1 357 ? -0.779 78.086 20.033 1.00 18.93 349 ALA B C 1
ATOM 5735 O O . ALA B 1 357 ? -1.333 78.570 19.040 1.00 16.52 349 ALA B O 1
ATOM 5737 N N . ALA B 1 358 ? 0.539 77.889 20.090 1.00 15.34 350 ALA B N 1
ATOM 5738 C CA . ALA B 1 358 ? 1.377 78.216 18.940 1.00 17.19 350 ALA B CA 1
ATOM 5739 C C . ALA B 1 358 ? 1.065 77.304 17.763 1.00 18.01 350 ALA B C 1
ATOM 5740 O O . ALA B 1 358 ? 1.002 77.762 16.616 1.00 18.02 350 ALA B O 1
ATOM 5742 N N . VAL B 1 359 ? 0.882 76.010 18.029 1.00 16.53 351 VAL B N 1
ATOM 5743 C CA . VAL B 1 359 ? 0.509 75.076 16.971 1.00 16.90 351 VAL B CA 1
ATOM 5744 C C . VAL B 1 359 ? -0.835 75.466 16.374 1.00 14.27 351 VAL B C 1
ATOM 5745 O O . VAL B 1 359 ? -1.012 75.472 15.151 1.00 15.49 351 VAL B O 1
ATOM 5749 N N . ARG B 1 360 ? -1.801 75.805 17.228 1.00 13.53 352 ARG B N 1
ATOM 5750 C CA . ARG B 1 360 ? -3.114 76.191 16.723 1.00 15.16 352 ARG B CA 1
ATOM 5751 C C . ARG B 1 360 ? -3.033 77.454 15.870 1.00 22.30 352 ARG B C 1
ATOM 5752 O O . ARG B 1 360 ? -3.668 77.539 14.808 1.00 17.88 352 ARG B O 1
ATOM 5760 N N . ALA B 1 361 ? -2.246 78.442 16.312 1.00 21.80 353 ALA B N 1
ATOM 5761 C CA . ALA B 1 361 ? -2.103 79.678 15.550 1.00 20.83 353 ALA B CA 1
ATOM 5762 C C . ALA B 1 361 ? -1.413 79.440 14.212 1.00 18.50 353 ALA B C 1
ATOM 5763 O O . ALA B 1 361 ? -1.741 80.104 13.218 1.00 16.21 353 ALA B O 1
ATOM 5765 N N . ALA B 1 362 ? -0.462 78.499 14.163 1.00 15.79 354 ALA B N 1
ATOM 5766 C CA . ALA B 1 362 ? 0.186 78.179 12.897 1.00 15.29 354 ALA B CA 1
ATOM 5767 C C . ALA B 1 362 ? -0.796 77.531 11.933 1.00 16.87 354 ALA B C 1
ATOM 5768 O O . ALA B 1 362 ? -0.823 77.864 10.741 1.00 17.89 354 ALA B O 1
ATOM 5770 N N . ALA B 1 363 ? -1.614 76.604 12.427 1.00 13.43 355 ALA B N 1
ATOM 5771 C CA . ALA B 1 363 ? -2.666 76.045 11.585 1.00 15.51 355 ALA B CA 1
ATOM 5772 C C . ALA B 1 363 ? -3.544 77.155 11.011 1.00 19.81 355 ALA B C 1
ATOM 5773 O O . ALA B 1 363 ? -3.767 77.225 9.796 1.00 19.73 355 ALA B O 1
ATOM 5775 N N . ASP B 1 364 ? -4.009 78.065 11.875 1.00 17.27 356 ASP B N 1
ATOM 5776 C CA . ASP B 1 364 ? -4.890 79.145 11.423 1.00 15.70 356 ASP B CA 1
ATOM 5777 C C . ASP B 1 364 ? -4.188 80.089 10.458 1.00 21.30 356 ASP B C 1
ATOM 5778 O O . ASP B 1 364 ? -4.836 80.635 9.558 1.00 22.31 356 ASP B O 1
ATOM 5783 N N . ARG B 1 365 ? -2.877 80.297 10.631 1.00 21.68 357 ARG B N 1
ATOM 5784 C CA . ARG B 1 365 ? -2.130 81.158 9.716 1.00 21.78 357 ARG B CA 1
ATOM 5785 C C . ARG B 1 365 ? -2.295 80.700 8.273 1.00 18.32 357 ARG B C 1
ATOM 5786 O O . ARG B 1 365 ? -2.447 81.526 7.366 1.00 19.24 357 ARG B O 1
ATOM 5794 N N . PHE B 1 366 ? -2.290 79.389 8.046 1.00 14.64 358 PHE B N 1
ATOM 5795 C CA . PHE B 1 366 ? -2.405 78.807 6.716 1.00 16.68 358 PHE B CA 1
ATOM 5796 C C . PHE B 1 366 ? -3.835 78.448 6.335 1.00 19.74 358 PHE B C 1
ATOM 5797 O O . PHE B 1 366 ? -4.055 77.956 5.225 1.00 17.94 358 PHE B O 1
ATOM 5805 N N . GLY B 1 367 ? -4.804 78.672 7.218 1.00 20.36 359 GLY B N 1
ATOM 5806 C CA . GLY B 1 367 ? -6.169 78.306 6.901 1.00 19.21 359 GLY B CA 1
ATOM 5807 C C . GLY B 1 367 ? -6.445 76.821 6.932 1.00 18.36 359 GLY B C 1
ATOM 5808 O O . GLY B 1 367 ? -7.466 76.379 6.393 1.00 16.46 359 GLY B O 1
ATOM 5809 N N . TYR B 1 368 ? -5.562 76.037 7.550 1.00 16.16 360 TYR B N 1
ATOM 5810 C CA . TYR B 1 368 ? -5.762 74.600 7.652 1.00 15.40 360 TYR B CA 1
ATOM 5811 C C . TYR B 1 368 ? -6.884 74.297 8.637 1.00 17.77 360 TYR B C 1
ATOM 5812 O O . TYR B 1 368 ? -6.997 74.939 9.686 1.00 16.50 360 TYR B O 1
ATOM 5821 N N . SER B 1 369 ? -7.720 73.315 8.299 1.00 14.99 361 SER B N 1
ATOM 5822 C CA . SER B 1 369 ? -8.681 72.813 9.272 1.00 14.18 361 SER B CA 1
ATOM 5823 C C . SER B 1 369 ? -7.938 72.075 10.380 1.00 12.62 361 SER B C 1
ATOM 5824 O O . SER B 1 369 ? -6.876 71.492 10.153 1.00 12.18 361 SER B O 1
ATOM 5827 N N . HIS B 1 370 ? -8.502 72.094 11.587 1.00 13.05 362 HIS B N 1
ATOM 5828 C CA . HIS B 1 370 ? -7.822 71.430 12.696 1.00 12.60 362 HIS B CA 1
ATOM 5829 C C . HIS B 1 370 ? -8.815 71.095 13.800 1.00 14.22 362 HIS B C 1
ATOM 5830 O O . HIS B 1 370 ? -9.927 71.620 13.841 1.00 15.78 362 HIS B O 1
ATOM 5837 N N . ARG B 1 371 ? -8.393 70.204 14.695 1.00 16.08 363 ARG B N 1
ATOM 5838 C CA . ARG B 1 371 ? -9.115 69.961 15.935 1.00 15.62 363 ARG B CA 1
ATOM 5839 C C . ARG B 1 371 ? -8.107 69.544 16.992 1.00 17.81 363 ARG B C 1
ATOM 5840 O O . ARG B 1 371 ? -7.027 69.037 16.675 1.00 13.29 363 ARG B O 1
ATOM 5848 N N . ASP B 1 372 ? -8.473 69.760 18.254 1.00 17.02 364 ASP B N 1
ATOM 5849 C CA . ASP B 1 372 ? -7.673 69.245 19.354 1.00 16.32 364 ASP B CA 1
ATOM 5850 C C . ASP B 1 372 ? -7.744 67.727 19.378 1.00 14.98 364 ASP B C 1
ATOM 5851 O O . ASP B 1 372 ? -8.773 67.131 19.052 1.00 17.87 364 ASP B O 1
ATOM 5856 N N . ILE B 1 373 ? -6.637 67.090 19.774 1.00 12.36 365 ILE B N 1
ATOM 5857 C CA . ILE B 1 373 ? -6.567 65.637 19.747 1.00 12.05 365 ILE B CA 1
ATOM 5858 C C . ILE B 1 373 ? -5.595 65.162 20.825 1.00 13.24 365 ILE B C 1
ATOM 5859 O O . ILE B 1 373 ? -4.663 65.874 21.213 1.00 11.72 365 ILE B O 1
ATOM 5864 N N . VAL B 1 374 ? -5.845 63.962 21.334 1.00 10.77 366 VAL B N 1
ATOM 5865 C CA . VAL B 1 374 ? -4.995 63.319 22.332 1.00 11.32 366 VAL B CA 1
ATOM 5866 C C . VAL B 1 374 ? -4.192 62.232 21.635 1.00 14.97 366 VAL B C 1
ATOM 5867 O O . VAL B 1 374 ? -4.750 61.421 20.885 1.00 15.27 366 VAL B O 1
ATOM 5871 N N . SER B 1 375 ? -2.885 62.212 21.875 1.00 9.84 367 SER B N 1
ATOM 5872 C CA . SER B 1 375 ? -2.042 61.211 21.241 1.00 9.33 367 SER B CA 1
ATOM 5873 C C . SER B 1 375 ? -2.283 59.835 21.852 1.00 12.16 367 SER B C 1
ATOM 5874 O O . SER B 1 375 ? -2.157 59.652 23.070 1.00 14.34 367 SER B O 1
ATOM 5877 N N . GLY B 1 376 ? -2.595 58.856 20.997 1.00 8.82 368 GLY B N 1
ATOM 5878 C CA . GLY B 1 376 ? -2.747 57.485 21.451 1.00 8.64 368 GLY B CA 1
ATOM 5879 C C . GLY B 1 376 ? -1.446 56.730 21.576 1.00 13.93 368 GLY B C 1
ATOM 5880 O O . GLY B 1 376 ? -1.383 55.733 22.306 1.00 10.93 368 GLY B O 1
ATOM 5881 N N . ALA B 1 377 ? -0.408 57.181 20.882 1.00 8.75 369 ALA B N 1
ATOM 5882 C CA . ALA B 1 377 ? 0.906 56.568 20.984 1.00 9.47 369 ALA B CA 1
ATOM 5883 C C . ALA B 1 377 ? 1.789 57.380 21.914 1.00 12.95 369 ALA B C 1
ATOM 5884 O O . ALA B 1 377 ? 1.506 58.536 22.245 1.00 9.53 369 ALA B O 1
ATOM 5886 N N . GLY B 1 378 ? 2.884 56.759 22.321 1.00 13.77 370 GLY B N 1
ATOM 5887 C CA . GLY B 1 378 ? 3.944 57.474 22.994 1.00 11.18 370 GLY B CA 1
ATOM 5888 C C . GLY B 1 378 ? 4.890 58.090 21.980 1.00 9.81 370 GLY B C 1
ATOM 5889 O O . GLY B 1 378 ? 5.017 57.615 20.854 1.00 14.31 370 GLY B O 1
ATOM 5890 N N . HIS B 1 379 ? 5.525 59.186 22.393 1.00 10.35 371 HIS B N 1
ATOM 5891 C CA . HIS B 1 379 ? 6.504 59.898 21.582 1.00 8.60 371 HIS B CA 1
ATOM 5892 C C . HIS B 1 379 ? 7.559 60.457 22.512 1.00 10.90 371 HIS B C 1
ATOM 5893 O O . HIS B 1 379 ? 7.310 60.669 23.698 1.00 13.75 371 HIS B O 1
ATOM 5900 N N . ASP B 1 380 ? 8.735 60.727 21.955 1.00 10.25 372 ASP B N 1
ATOM 5901 C CA . ASP B 1 380 ? 9.777 61.354 22.754 1.00 10.24 372 ASP B CA 1
ATOM 5902 C C . ASP B 1 380 ? 9.307 62.673 23.357 1.00 9.83 372 ASP B C 1
ATOM 5903 O O . ASP B 1 380 ? 9.757 63.058 24.442 1.00 10.51 372 ASP B O 1
ATOM 5908 N N . ALA B 1 381 ? 8.399 63.373 22.674 1.00 10.90 373 ALA B N 1
ATOM 5909 C CA . ALA B 1 381 ? 7.891 64.630 23.201 1.00 10.23 373 ALA B CA 1
ATOM 5910 C C . ALA B 1 381 ? 7.201 64.440 24.542 1.00 12.50 373 ALA B C 1
ATOM 5911 O O . ALA B 1 381 ? 7.142 65.384 25.338 1.00 12.85 373 ALA B O 1
ATOM 5913 N N . CYS B 1 382 ? 6.672 63.236 24.809 1.00 10.15 374 CYS B N 1
ATOM 5914 C CA . CYS B 1 382 ? 6.027 62.973 26.094 1.00 10.40 374 CYS B CA 1
ATOM 5915 C C . CYS B 1 382 ? 7.002 63.137 27.248 1.00 10.81 374 CYS B C 1
ATOM 5916 O O . CYS B 1 382 ? 6.627 63.614 28.328 1.00 11.28 374 CYS B O 1
ATOM 5919 N N . TYR B 1 383 ? 8.253 62.716 27.049 1.00 12.41 375 TYR B N 1
ATOM 5920 C CA . TYR B 1 383 ? 9.266 62.909 28.076 1.00 11.70 375 TYR B CA 1
ATOM 5921 C C . TYR B 1 383 ? 9.855 64.314 28.031 1.00 11.75 375 TYR B C 1
ATOM 5922 O O . TYR B 1 383 ? 10.164 64.886 29.079 1.00 12.61 375 TYR B O 1
ATOM 5931 N N . LEU B 1 384 ? 10.030 64.894 26.841 1.00 11.42 376 LEU B N 1
ATOM 5932 C CA . LEU B 1 384 ? 10.527 66.268 26.792 1.00 11.88 376 LEU B CA 1
ATOM 5933 C C . LEU B 1 384 ? 9.601 67.227 27.530 1.00 12.30 376 LEU B C 1
ATOM 5934 O O . LEU B 1 384 ? 10.067 68.212 28.110 1.00 14.84 376 LEU B O 1
ATOM 5939 N N . ALA B 1 385 ? 8.293 66.952 27.513 1.00 12.46 377 ALA B N 1
ATOM 5940 C CA . ALA B 1 385 ? 7.323 67.788 28.207 1.00 14.37 377 ALA B CA 1
ATOM 5941 C C . ALA B 1 385 ? 7.607 67.902 29.699 1.00 15.00 377 ALA B C 1
ATOM 5942 O O . ALA B 1 385 ? 7.181 68.878 30.326 1.00 17.78 377 ALA B O 1
ATOM 5944 N N . GLN B 1 386 ? 8.323 66.939 30.284 1.00 15.23 378 GLN B N 1
ATOM 5945 C CA . GLN B 1 386 ? 8.660 67.026 31.701 1.00 15.14 378 GLN B CA 1
ATOM 5946 C C . GLN B 1 386 ? 9.762 68.036 31.994 1.00 19.85 378 GLN B C 1
ATOM 5947 O O . GLN B 1 386 ? 9.897 68.463 33.151 1.00 20.11 378 GLN B O 1
ATOM 5953 N N . VAL B 1 387 ? 10.556 68.424 30.997 1.00 14.00 379 VAL B N 1
ATOM 5954 C CA . VAL B 1 387 ? 11.700 69.302 31.226 1.00 17.39 379 VAL B CA 1
ATOM 5955 C C . VAL B 1 387 ? 11.649 70.591 30.423 1.00 22.61 379 VAL B C 1
ATOM 5956 O O . VAL B 1 387 ? 12.481 71.482 30.665 1.00 19.55 379 VAL B O 1
ATOM 5960 N N . ALA B 1 388 ? 10.723 70.741 29.483 1.00 14.27 380 ALA B N 1
ATOM 5961 C CA . ALA B 1 388 ? 10.650 71.970 28.707 1.00 14.82 380 ALA B CA 1
ATOM 5962 C C . ALA B 1 388 ? 9.217 72.150 28.235 1.00 15.79 380 ALA B C 1
ATOM 5963 O O . ALA B 1 388 ? 8.457 71.178 28.175 1.00 17.76 380 ALA B O 1
ATOM 5965 N N . PRO B 1 389 ? 8.810 73.377 27.912 1.00 15.30 381 PRO B N 1
ATOM 5966 C CA . PRO B 1 389 ? 7.499 73.557 27.272 1.00 14.95 381 PRO B CA 1
ATOM 5967 C C . PRO B 1 389 ? 7.490 72.830 25.940 1.00 17.06 381 PRO B C 1
ATOM 5968 O O . PRO B 1 389 ? 8.352 73.060 25.089 1.00 16.30 381 PRO B O 1
ATOM 5972 N N . THR B 1 390 ? 6.517 71.927 25.773 1.00 17.52 382 THR B N 1
ATOM 5973 C CA . THR B 1 390 ? 6.476 70.985 24.660 1.00 15.41 382 THR B CA 1
ATOM 5974 C C . THR B 1 390 ? 5.043 70.797 24.186 1.00 18.65 382 THR B C 1
ATOM 5975 O O . THR B 1 390 ? 4.118 70.787 25.003 1.00 15.08 382 THR B O 1
ATOM 5979 N N . SER B 1 391 ? 4.856 70.636 22.871 1.00 12.18 383 SER B N 1
ATOM 5980 C CA . SER B 1 391 ? 3.611 70.069 22.358 1.00 11.64 383 SER B CA 1
ATOM 5981 C C . SER B 1 391 ? 3.901 69.405 21.020 1.00 12.58 383 SER B C 1
ATOM 5982 O O . SER B 1 391 ? 5.058 69.289 20.597 1.00 14.05 383 SER B O 1
ATOM 5985 N N . MET B 1 392 ? 2.841 68.922 20.373 1.00 15.11 384 MET B N 1
ATOM 5986 C CA . MET B 1 392 ? 2.979 68.138 19.157 1.00 10.45 384 MET B CA 1
ATOM 5987 C C . MET B 1 392 ? 2.036 68.635 18.073 1.00 11.96 384 MET B C 1
ATOM 5988 O O . MET B 1 392 ? 0.999 69.250 18.343 1.00 10.78 384 MET B O 1
ATOM 5993 N N . VAL B 1 393 ? 2.439 68.355 16.833 1.00 10.25 385 VAL B N 1
ATOM 5994 C CA . VAL B 1 393 ? 1.624 68.553 15.637 1.00 10.24 385 VAL B CA 1
ATOM 5995 C C . VAL B 1 393 ? 1.344 67.183 15.034 1.00 11.37 385 VAL B C 1
ATOM 5996 O O . VAL B 1 393 ? 2.286 66.440 14.734 1.00 11.34 385 VAL B O 1
ATOM 6000 N N . PHE B 1 394 ? 0.065 66.858 14.838 1.00 9.78 386 PHE B N 1
ATOM 6001 C CA . PHE B 1 394 ? -0.347 65.667 14.101 1.00 9.45 386 PHE B CA 1
ATOM 6002 C C . PHE B 1 394 ? -0.816 66.026 12.693 1.00 11.40 386 PHE B C 1
ATOM 6003 O O . PHE B 1 394 ? -1.372 67.101 12.452 1.00 9.91 386 PHE B O 1
ATOM 6011 N N . VAL B 1 395 ? -0.619 65.093 11.773 1.00 10.90 387 VAL B N 1
ATOM 6012 C CA . VAL B 1 395 ? -1.353 65.069 10.510 1.00 10.94 387 VAL B CA 1
ATOM 6013 C C . VAL B 1 395 ? -2.053 63.719 10.441 1.00 9.11 387 VAL B C 1
ATOM 6014 O O . VAL B 1 395 ? -1.734 62.804 11.219 1.00 12.65 387 VAL B O 1
ATOM 6018 N N . PRO B 1 396 ? -3.033 63.563 9.561 1.00 9.76 388 PRO B N 1
ATOM 6019 C CA . PRO B 1 396 ? -3.736 62.279 9.476 1.00 9.05 388 PRO B CA 1
ATOM 6020 C C . PRO B 1 396 ? -2.852 61.215 8.849 1.00 10.48 388 PRO B C 1
ATOM 6021 O O . PRO B 1 396 ? -1.758 61.479 8.353 1.00 11.84 388 PRO B O 1
ATOM 6025 N N . CYS B 1 397 ? -3.339 59.978 8.888 1.00 8.51 389 CYS B N 1
ATOM 6026 C CA . CYS B 1 397 ? -2.738 58.922 8.088 1.00 8.28 389 CYS B CA 1
ATOM 6027 C C . CYS B 1 397 ? -3.852 58.060 7.516 1.00 12.33 389 CYS B C 1
ATOM 6028 O O . CYS B 1 397 ? -4.949 57.984 8.077 1.00 13.18 389 CYS B O 1
ATOM 6031 N N . ILE B 1 398 ? -3.559 57.428 6.380 1.00 8.86 390 ILE B N 1
ATOM 6032 C CA . ILE B 1 398 ? -4.584 56.790 5.559 1.00 11.73 390 ILE B CA 1
ATOM 6033 C C . ILE B 1 398 ? -5.161 55.603 6.315 1.00 14.38 390 ILE B C 1
ATOM 6034 O O . ILE B 1 398 ? -4.423 54.703 6.739 1.00 15.77 390 ILE B O 1
ATOM 6039 N N . ASP B 1 399 ? -6.481 55.597 6.488 1.00 13.95 391 ASP B N 1
ATOM 6040 C CA . ASP B 1 399 ? -7.198 54.558 7.220 1.00 12.95 391 ASP B CA 1
ATOM 6041 C C . ASP B 1 399 ? -6.756 54.464 8.672 1.00 16.06 391 ASP B C 1
ATOM 6042 O O . ASP B 1 399 ? -7.072 53.479 9.349 1.00 13.51 391 ASP B O 1
ATOM 6047 N N . GLY B 1 400 ? -6.019 55.459 9.163 1.00 13.68 392 GLY B N 1
ATOM 6048 C CA . GLY B 1 400 ? -5.554 55.456 10.532 1.00 14.93 392 GLY B CA 1
ATOM 6049 C C . GLY B 1 400 ? -4.576 54.360 10.866 1.00 14.55 392 GLY B C 1
ATOM 6050 O O . GLY B 1 400 ? -4.364 54.079 12.046 1.00 20.95 392 GLY B O 1
ATOM 6051 N N . ILE B 1 401 ? -3.933 53.757 9.863 1.00 7.43 393 ILE B N 1
ATOM 6052 C CA A ILE B 1 401 ? -3.080 52.582 10.041 0.51 8.77 393 ILE B CA 1
ATOM 6053 C CA B ILE B 1 401 ? -3.098 52.592 10.129 0.49 8.97 393 ILE B CA 1
ATOM 6054 C C . ILE B 1 401 ? -1.651 53.015 10.355 1.00 9.34 393 ILE B C 1
ATOM 6055 O O . ILE B 1 401 ? -1.084 53.857 9.646 1.00 8.58 393 ILE B O 1
ATOM 6064 N N . SER B 1 402 ? -1.046 52.422 11.386 1.00 8.84 394 SER B N 1
ATOM 6065 C CA . SER B 1 402 ? 0.382 52.578 11.652 1.00 10.08 394 SER B CA 1
ATOM 6066 C C . SER B 1 402 ? 0.901 51.246 12.174 1.00 8.55 394 SER B C 1
ATOM 6067 O O . SER B 1 402 ? 0.120 50.368 12.544 1.00 9.65 394 SER B O 1
ATOM 6070 N N . HIS B 1 403 ? 2.233 51.095 12.209 1.00 7.26 395 HIS B N 1
ATOM 6071 C CA . HIS B 1 403 ? 2.881 49.825 12.582 1.00 6.34 395 HIS B CA 1
ATOM 6072 C C . HIS B 1 403 ? 2.458 48.700 11.646 1.00 12.28 395 HIS B C 1
ATOM 6073 O O . HIS B 1 403 ? 2.407 47.521 12.018 1.00 8.76 395 HIS B O 1
ATOM 6080 N N . ASN B 1 404 ? 2.169 49.095 10.417 1.00 7.37 396 ASN B N 1
ATOM 6081 C CA . ASN B 1 404 ? 1.898 48.214 9.298 1.00 7.57 396 ASN B CA 1
ATOM 6082 C C . ASN B 1 404 ? 2.616 48.817 8.105 1.00 11.02 396 ASN B C 1
ATOM 6083 O O . ASN B 1 404 ? 2.716 50.043 7.985 1.00 9.98 396 ASN B O 1
ATOM 6088 N N . GLU B 1 405 ? 3.117 47.959 7.223 1.00 9.77 397 GLU B N 1
ATOM 6089 C CA . GLU B 1 405 ? 3.911 48.467 6.112 1.00 8.57 397 GLU B CA 1
ATOM 6090 C C . GLU B 1 405 ? 3.091 49.316 5.141 1.00 10.64 397 GLU B C 1
ATOM 6091 O O . GLU B 1 405 ? 3.679 50.069 4.363 1.00 13.22 397 GLU B O 1
ATOM 6097 N N . ILE B 1 406 ? 1.754 49.231 5.179 1.00 9.24 398 ILE B N 1
ATOM 6098 C CA . ILE B 1 406 ? 0.922 50.039 4.287 1.00 7.46 398 ILE B CA 1
ATOM 6099 C C . ILE B 1 406 ? 0.616 51.418 4.847 1.00 11.35 398 ILE B C 1
ATOM 6100 O O . ILE B 1 406 ? -0.141 52.171 4.220 1.00 7.52 398 ILE B O 1
ATOM 6105 N N . GLU B 1 407 ? 1.175 51.774 6.006 1.00 7.00 399 GLU B N 1
ATOM 6106 C CA . GLU B 1 407 ? 1.072 53.125 6.547 1.00 12.18 399 GLU B CA 1
ATOM 6107 C C . GLU B 1 407 ? 1.307 54.164 5.457 1.00 11.55 399 GLU B C 1
ATOM 6108 O O . GLU B 1 407 ? 2.241 54.042 4.662 1.00 10.65 399 GLU B O 1
ATOM 6114 N N . ASP B 1 408 ? 0.444 55.178 5.400 1.00 10.28 400 ASP B N 1
ATOM 6115 C CA . ASP B 1 408 ? 0.540 56.115 4.289 1.00 11.32 400 ASP B CA 1
ATOM 6116 C C . ASP B 1 408 ? -0.025 57.474 4.686 1.00 10.01 400 ASP B C 1
ATOM 6117 O O . ASP B 1 408 ? -0.833 57.595 5.615 1.00 10.69 400 ASP B O 1
ATOM 6122 N N . ALA B 1 409 ? 0.424 58.505 3.969 1.00 12.06 401 ALA B N 1
ATOM 6123 C CA . ALA B 1 409 ? -0.047 59.870 4.160 1.00 8.72 401 ALA B CA 1
ATOM 6124 C C . ALA B 1 409 ? 0.027 60.579 2.816 1.00 12.67 401 ALA B C 1
ATOM 6125 O O . ALA B 1 409 ? 0.856 60.231 1.974 1.00 11.55 401 ALA B O 1
ATOM 6127 N N . THR B 1 410 ? -0.860 61.578 2.611 1.00 13.37 402 THR B N 1
ATOM 6128 C CA . THR B 1 410 ? -0.826 62.297 1.341 1.00 10.57 402 THR B CA 1
ATOM 6129 C C . THR B 1 410 ? 0.270 63.362 1.351 1.00 10.04 402 THR B C 1
ATOM 6130 O O . THR B 1 410 ? 0.659 63.859 2.413 1.00 9.94 402 THR B O 1
ATOM 6134 N N . PRO B 1 411 ? 0.778 63.737 0.174 1.00 10.40 403 PRO B N 1
ATOM 6135 C CA . PRO B 1 411 ? 1.701 64.880 0.122 1.00 10.66 403 PRO B CA 1
ATOM 6136 C C . PRO B 1 411 ? 1.113 66.144 0.734 1.00 12.60 403 PRO B C 1
ATOM 6137 O O . PRO B 1 411 ? 1.832 66.914 1.375 1.00 12.56 403 PRO B O 1
ATOM 6141 N N . ALA B 1 412 ? -0.187 66.380 0.546 1.00 11.01 404 ALA B N 1
ATOM 6142 C CA . ALA B 1 412 ? -0.822 67.552 1.140 1.00 11.22 404 ALA B CA 1
ATOM 6143 C C . ALA B 1 412 ? -0.700 67.530 2.662 1.00 10.88 404 ALA B C 1
ATOM 6144 O O . ALA B 1 412 ? -0.373 68.546 3.285 1.00 11.02 404 ALA B O 1
ATOM 6146 N N . TRP B 1 413 ? -0.971 66.375 3.281 1.00 10.47 405 TRP B N 1
ATOM 6147 C CA . TRP B 1 413 ? -0.857 66.286 4.733 1.00 10.19 405 TRP B CA 1
ATOM 6148 C C . TRP B 1 413 ? 0.580 66.491 5.186 1.00 13.59 405 TRP B C 1
ATOM 6149 O O . TRP B 1 413 ? 0.833 67.203 6.161 1.00 12.57 405 TRP B O 1
ATOM 6160 N N . ILE B 1 414 ? 1.533 65.865 4.498 1.00 9.98 406 ILE B N 1
ATOM 6161 C CA . ILE B 1 414 ? 2.937 65.965 4.904 1.00 9.91 406 ILE B CA 1
ATOM 6162 C C . ILE B 1 414 ? 3.411 67.416 4.852 1.00 11.85 406 ILE B C 1
ATOM 6163 O O . ILE B 1 414 ? 4.045 67.921 5.785 1.00 10.82 406 ILE B O 1
ATOM 6168 N N . GLU B 1 415 ? 3.080 68.118 3.769 1.00 11.72 407 GLU B N 1
ATOM 6169 C CA . GLU B 1 415 ? 3.480 69.515 3.637 1.00 11.14 407 GLU B CA 1
ATOM 6170 C C . GLU B 1 415 ? 2.803 70.391 4.683 1.00 15.61 407 GLU B C 1
ATOM 6171 O O . GLU B 1 415 ? 3.445 71.264 5.275 1.00 12.57 407 GLU B O 1
ATOM 6177 N N . ALA B 1 416 ? 1.510 70.168 4.929 1.00 11.14 408 ALA B N 1
ATOM 6178 C CA . ALA B 1 416 ? 0.772 71.023 5.856 1.00 13.29 408 ALA B CA 1
ATOM 6179 C C . ALA B 1 416 ? 1.319 70.913 7.277 1.00 12.25 408 ALA B C 1
ATOM 6180 O O . ALA B 1 416 ? 1.501 71.927 7.961 1.00 11.34 408 ALA B O 1
ATOM 6182 N N . GLY B 1 417 ? 1.598 69.697 7.740 1.00 10.65 409 GLY B N 1
ATOM 6183 C CA . GLY B 1 417 ? 2.149 69.558 9.079 1.00 11.23 409 GLY B CA 1
ATOM 6184 C C . GLY B 1 417 ? 3.490 70.249 9.232 1.00 13.07 409 GLY B C 1
ATOM 6185 O O . GLY B 1 417 ? 3.782 70.832 10.278 1.00 11.46 409 GLY B O 1
ATOM 6186 N N . ALA B 1 418 ? 4.313 70.215 8.179 1.00 14.69 410 ALA B N 1
ATOM 6187 C CA . ALA B 1 418 ? 5.624 70.854 8.233 1.00 15.34 410 ALA B CA 1
ATOM 6188 C C . ALA B 1 418 ? 5.504 72.373 8.267 1.00 17.28 410 ALA B C 1
ATOM 6189 O O . ALA B 1 418 ? 6.286 73.044 8.947 1.00 14.85 410 ALA B O 1
ATOM 6191 N N . ASN B 1 419 ? 4.539 72.937 7.537 1.00 14.58 411 ASN B N 1
ATOM 6192 C CA . ASN B 1 419 ? 4.314 74.377 7.616 1.00 12.20 411 ASN B CA 1
ATOM 6193 C C . ASN B 1 419 ? 3.898 74.789 9.022 1.00 14.53 411 ASN B C 1
ATOM 6194 O O . ASN B 1 419 ? 4.348 75.820 9.536 1.00 13.91 411 ASN B O 1
ATOM 6199 N N . VAL B 1 420 ? 3.036 73.994 9.656 1.00 13.90 412 VAL B N 1
ATOM 6200 C CA . VAL B 1 420 ? 2.621 74.290 11.022 1.00 15.73 412 VAL B CA 1
ATOM 6201 C C . VAL B 1 420 ? 3.805 74.166 11.979 1.00 13.83 412 VAL B C 1
ATOM 6202 O O . VAL B 1 420 ? 3.991 75.010 12.861 1.00 15.22 412 VAL B O 1
ATOM 6206 N N . LEU B 1 421 ? 4.621 73.117 11.818 1.00 11.56 413 LEU B N 1
ATOM 6207 C CA . LEU B 1 421 ? 5.821 72.977 12.637 1.00 13.36 413 LEU B CA 1
ATOM 6208 C C . LEU B 1 421 ? 6.766 74.159 12.437 1.00 12.04 413 LEU B C 1
ATOM 6209 O O . LEU B 1 421 ? 7.297 74.704 13.409 1.00 15.47 413 LEU B O 1
ATOM 6214 N N . LEU B 1 422 ? 6.955 74.590 11.184 1.00 13.56 414 LEU B N 1
ATOM 6215 C CA . LEU B 1 422 ? 7.855 75.704 10.892 1.00 16.43 414 LEU B CA 1
ATOM 6216 C C . LEU B 1 422 ? 7.450 76.953 11.658 1.00 19.19 414 LEU B C 1
ATOM 6217 O O . LEU B 1 422 ? 8.285 77.606 12.293 1.00 17.34 414 LEU B O 1
ATOM 6222 N N . HIS B 1 423 ? 6.166 77.304 11.616 1.00 18.71 415 HIS B N 1
ATOM 6223 C CA . HIS B 1 423 ? 5.768 78.560 12.233 1.00 18.94 415 HIS B CA 1
ATOM 6224 C C . HIS B 1 423 ? 5.596 78.448 13.742 1.00 18.95 415 HIS B C 1
ATOM 6225 O O . HIS B 1 423 ? 5.841 79.429 14.456 1.00 18.54 415 HIS B O 1
ATOM 6232 N N . ALA B 1 424 ? 5.231 77.275 14.257 1.00 13.55 416 ALA B N 1
ATOM 6233 C CA . ALA B 1 424 ? 5.221 77.114 15.707 1.00 16.59 416 ALA B CA 1
ATOM 6234 C C . ALA B 1 424 ? 6.635 77.206 16.272 1.00 21.08 416 ALA B C 1
ATOM 6235 O O . ALA B 1 424 ? 6.850 77.812 17.330 1.00 18.05 416 ALA B O 1
ATOM 6237 N N . MET B 1 425 ? 7.617 76.624 15.574 1.00 17.88 417 MET B N 1
ATOM 6238 C CA . MET B 1 425 ? 9.003 76.767 16.005 1.00 16.29 417 MET B CA 1
ATOM 6239 C C . MET B 1 425 ? 9.469 78.212 15.874 1.00 18.48 417 MET B C 1
ATOM 6240 O O . MET B 1 425 ? 10.043 78.776 16.814 1.00 18.43 417 MET B O 1
ATOM 6245 N N . LEU B 1 426 ? 9.228 78.827 14.711 1.00 19.31 418 LEU B N 1
ATOM 6246 C CA . LEU B 1 426 ? 9.613 80.220 14.514 1.00 19.73 418 LEU B CA 1
ATOM 6247 C C . LEU B 1 426 ? 9.013 81.118 15.586 1.00 23.65 418 LEU B C 1
ATOM 6248 O O . LEU B 1 426 ? 9.697 81.992 16.128 1.00 22.99 418 LEU B O 1
ATOM 6253 N N . SER B 1 427 ? 7.730 80.919 15.899 1.00 23.44 419 SER B N 1
ATOM 6254 C CA . SER B 1 427 ? 7.081 81.720 16.930 1.00 28.21 419 SER B CA 1
ATOM 6255 C C . SER B 1 427 ? 7.872 81.700 18.231 1.00 30.00 419 SER B C 1
ATOM 6256 O O . SER B 1 427 ? 8.016 82.730 18.898 1.00 31.26 419 SER B O 1
ATOM 6259 N N . ARG B 1 428 ? 8.413 80.547 18.600 1.00 21.53 420 ARG B N 1
ATOM 6260 C CA . ARG B 1 428 ? 9.146 80.475 19.855 1.00 24.54 420 ARG B CA 1
ATOM 6261 C C . ARG B 1 428 ? 10.626 80.795 19.697 1.00 23.03 420 ARG B C 1
ATOM 6262 O O . ARG B 1 428 ? 11.228 81.363 20.615 1.00 22.41 420 ARG B O 1
ATOM 6270 N N . ALA B 1 429 ? 11.221 80.469 18.548 1.00 20.88 421 ALA B N 1
ATOM 6271 C CA . ALA B 1 429 ? 12.645 80.707 18.347 1.00 15.85 421 ALA B CA 1
ATOM 6272 C C . ALA B 1 429 ? 12.969 82.179 18.132 1.00 25.00 421 ALA B C 1
ATOM 6273 O O . ALA B 1 429 ? 14.132 82.568 18.275 1.00 28.95 421 ALA B O 1
ATOM 6275 N N . CYS B 1 430 ? 11.981 83.003 17.793 1.00 25.16 422 CYS B N 1
ATOM 6276 C CA . CYS B 1 430 ? 12.203 84.430 17.602 1.00 24.12 422 CYS B CA 1
ATOM 6277 C C . CYS B 1 430 ? 11.794 85.260 18.810 1.00 24.77 422 CYS B C 1
ATOM 6278 O O . CYS B 1 430 ? 11.795 86.492 18.730 1.00 34.00 422 CYS B O 1
ATOM 6281 N N . GLU B 1 431 ? 11.448 84.622 19.920 1.00 25.87 423 GLU B N 1
ATOM 6282 C CA . GLU B 1 431 ? 11.232 85.355 21.161 1.00 27.25 423 GLU B CA 1
ATOM 6283 C C . GLU B 1 431 ? 12.562 85.927 21.643 1.00 33.08 423 GLU B C 1
ATOM 6284 O O . GLU B 1 431 ? 13.554 85.193 21.716 1.00 31.97 423 GLU B O 1
ATOM 6290 N N . PRO B 1 432 ? 12.637 87.223 21.957 1.00 34.81 424 PRO B N 1
ATOM 6291 C CA . PRO B 1 432 ? 13.911 87.790 22.419 1.00 29.03 424 PRO B CA 1
ATOM 6292 C C . PRO B 1 432 ? 14.360 87.139 23.718 1.00 30.43 424 PRO B C 1
ATOM 6293 O O . PRO B 1 432 ? 13.543 86.793 24.574 1.00 32.88 424 PRO B O 1
ATOM 6297 N N . VAL B 1 433 ? 15.672 86.962 23.856 1.00 38.37 425 VAL B N 1
ATOM 6298 C CA . VAL B 1 433 ? 16.224 86.238 24.998 1.00 46.36 425 VAL B CA 1
ATOM 6299 C C . VAL B 1 433 ? 16.210 87.106 26.253 1.00 53.71 425 VAL B C 1
ATOM 6300 O O . VAL B 1 433 ? 16.682 88.244 26.243 1.00 56.19 425 VAL B O 1
#

Nearest PDB structures (foldseek):
  5i4m-assembly1_B  TM=1.002E+00  e=8.934E-92  Burkholderia vietnamiensis G4
  5thw-assembly2_D  TM=8.289E-01  e=1.300E-86  Burkholderia multivorans ATCC 17616
  4wjb-assembly1_D  TM=7.753E-01  e=2.878E-70  Burkholderia cenocepacia J2315
  5tp4-assembly1_A  TM=8.004E-01  e=5.410E-60  Burkholderia ambifaria MC40-6
  5tp4-assembly1_B  TM=7.710E-01  e=3.059E-59  Burkholderia ambifaria MC40-6

InterPro domains:
  IPR002933 Peptidase M20 [PF01546] (94-417)
  IPR010158 N-carbamoyl-L-amino-acid amidohydrolase [PIRSF001235] (18-422)
  IPR010158 N-carbamoyl-L-amino-acid amidohydrolase [PTHR32494] (14-417)
  IPR010158 N-carbamoyl-L-amino-acid amidohydrolase [TIGR01879] (23-418)
  IPR011650 Peptidase M20, dimerisation domain [PF07687] (224-316)
  IPR036264 Bacterial exopeptidase dimerisation domain [SSF55031] (225-341)

Sequence (825 aa):
ALDTSIKVDGRRLWDSLMEVAKIGATPKGGVCRLALTDLDKAARDLIVGWAKAAGCTVTVDTMGNVFMRRAGRVADAAPVVTGSHADSQPTGGRFDGIYGVLGGLEVIIRSLNDHGIETEHPVEVVVIWTNEEGSRFAPAMVASGVFAGVFPLEYGLSRKDVDGKKTIGEELARIGYAGDAPCGGGRKLHAAFELHIEQGPILEAEKTIGVVTDAQGQRWYEITFTGQEEAHAGPTPMPRRRRDALLGASRVVDLVNRIGLDHAPYGCATVGMMQVHHPNSRNVIPGRRVFFTVDFRHPDDAVLAKMDAALRDGVARIAADDIGLDTALEQIFYYAPIAFDSSACVAAVRAAADRFGYSHRDIVSGAGHDACYLAQVAPTSMVFVPCIDGIISHNEIEDATPAWIEAGANVLLHAMLSRACEPVLDTSIKVDGRRLWDSLMEVAKIGATPKGGVCRLALTDLDKAARDLIVGWAKAAGCTVTVDTMGNVFMRRAGRVADAAPVVTGSHADSQPTGGRFDGIYGVLGGLEVIIRSLNDHGIETEHPVEVVVIWTNEEGSRFAPAMVASGVFAGVFPLEYGLSRKDVVDGKKTIGEELARIGYAGDAPCGGRKLHAAFELHIEQGPILEAEKTIGVVTDAQGQRWYEITFTGQEEAHAGPTPMPRRRRDALLGASSRVVDLVNRIGLDHAPYGCATVGMMQVHHPNSRNVIPGRRVFFTVDFRHPDDDAVLAKMDAALRDDGVARIAADDIGLDTALEQIFYYAPIAFDSSACVAAVRAAADRFGYSHRDIVSGAGHDACYLAQVAPTSMVFVPCIDGIISHNEIEDATPAWIEAGANVLLHAMLSRACEPV

CATH classification: 3.40.630.10 (+1 more: 3.30.70.360)

Radius of gyration: 32.99 Å; Cα contacts (8 Å, |Δi|>4): 2310; chains: 2; bounding box: 48×111×43 Å

Organism: Burkholderia vietnamiensis (strain G4 / LMG 22486) (NCBI:txid269482)

Foldseek 3Di:
DQPLPLFFDLVVLVVVLVVLQVLQADPVQAHQFAFLDLSQLVSVVVLQVLLVVLVWDWFFAQLLKIKTKAAAPARQAAEAEWAFASHAHRQFASFARVLRQSLLSRLSNSCVVVVHHFHHMYIYMHFGRQVQPQFDDHLVLLCCQLVNDPSVVQQLTAGPVRHGSNNSCVVSVRSGDHHRHDGAHAEYETEGAQLAAPCVVPWLKALEFKAWKKWKKKKKKFFDKDFLPPPDVVQGQARVVLVVVLQVVQVVLQVVPPDFKDKGWDDKDFPPPDPGIRTGMMMTMMMIIGRAQVSSVVSVVSSVVVSVVSCVSRVIDMDMDGPDIDHMGTAAPLLSVLLVVQCVSNPTTYDYDYRHDDTSQVSVRSRYRYTYMYGYWVNSHGSHHPIGDDSVSSRSSSSSVSRSSSVSRRDHD/DDQPLFFDLVVLVVVLVVLQVQQADPVQAHQFAFLDVSLLVSVVVLQVLLVVLPWDWFFAQLLKIKTKAAAPARQAAEAEWAFASGAHRQFASFARVLRQSLLSRLSNSCVVVVHHFQHMYIYMHFTRQVQHQFDDHLVLLCCQLVNDPPVVQQCGAGPVGHGSNVSCVVSVRSTDHHRHDGAHAEYEYEGAQLAAPCVVPWLKALEFKAWKKWKKKKKKFFDKDFLPPPDVVQGQARVVLVVVLQVQQVVLQVVDPDFKDKGWDDKDFPPPDPGIRTGMMMTMMMIIGRQQVSSVVSVVSSVVVSVVSCVSRVIDMDMDGPDIDHMGTAAPVLSVLLVVLCVVVPTTYDYDYRHDDTSQRSVRSRYRYTYMYGYWVNSHGSHHPIGDDSVSSRSSSSSVSRSSSVSRRDND

Secondary structure (DSSP, 8-state):
----SS---HHHHHHHHHHHTTTTB-TTS-B---TTSHHHHHHHHHHHHHHHHTT-EEEEBTT--EEEEE--SSTTPPPEEEEE-----TTB-SSTTHHHHHHHHHHHHHHHHTTPPPSS-EEEEEPTTTT-SSSSSTTHHHHHHTTSS-HHHHHH-B-TTS-BHHHHHHHHT---SB-SS-S--SEEEEEEE-SSSHHHH---EEEEEEE-EEEEEEEEEE---EETTTS-GGG---HHHHHHHHHHHHHHHHHHTTTT-EEE---EEEES--TTEE--EEEEEEEEEESSHHHHHHHHHHHHHHHHHHHHHHT-EEEEEEEEEE--EEPPHHHHHHHHHHHHHTT--EEEEEESS--HHHHHTTTS-EEEEEE--GGG--SSTT----HHHHHHHHHHHHHHHHHHHTS--/---SS---HHHHHHHHHHHTTTTB-TTS-B---TTSHHHHHHHHHHHHHHHHTT-EEEEBTT--EEEEE--SSTTSPPEEEEE-----TTB-SSTTHHHHHHHHHHHHHHHHTTPPPSS-EEEEE-TTTT-SSSSSTTHHHHHHTTSS-HHHHHH-B-TTS-BHHHHHHHTT---SB-SS----SEEEEEEE-SSSHHHH---EEEEEEE-EEEEEEEEEE---EETTTS-GGG---HHHHHHHHHHHHHHHHHHTTTT-EEE---EEEES--TTEE--EEEEEEEEEESSHHHHHHHHHHHHHHHHHHHHHHT-EEEEEEEEEE--EEPPHHHHHHHHHHHHHHT--EEEEEESS--HHHHHTTTS-EEEEEE--GGG--SSTT----HHHHHHHHHHHHHHHHHHHTS--

Solvent-accessible surface area: 27297 Å² total